Protein AF-0000000080705374 (afdb_homodimer)

Sequence (1020 aa):
MARGGGGGRLLKDSKIAIGVSDDVLDKVGERMQKMELKAGDVLVKEGQPMPGLFCIETGMLERVKSHSGTAAGEEFLLDTKEAGSVTGLLHVLKSGKADPAFATIKARGESTVWCLSRDDLETELRGRPDFAMGLLGKLAEQMRGQSKVVAHLKSKAGATGSGGERFEGVRVMCYDSSGWVRKNFQAKVDKHNEAASPSERILVDFTSDTLSSSSASAAVGYDVVCLFVNDVADGKVLQTLGMLGVGMVALRCAGFDRVDVDAAQALGLTVARVPAYSPYAVAEHAVALLMALNRQTSRASARTHDANFSLDGLCGFDVHGKTVAVIGCGRIGQCLSNILLGFGVKLLCVDAFGEVPDLVKRGATFVALEEVWPEADVVFLQVPLLPSTRHMINDDVLPKLKKGMTLINTSRGGLVDTETLIKGLRSGVIRQAGLDVYENEAPYFFKDCSDTPVQDPLLSELLSFNNVLLTGHQAFFTQEAIDGIVNTTFDNISDWRSGSKGKAHKNSIFMARGGGGGRLLKDSKIAIGVSDDVLDKVGERMQKMELKAGDVLVKEGQPMPGLFCIETGMLERVKSHSGTAAGEEFLLDTKEAGSVTGLLHVLKSGKADPAFATIKARGESTVWCLSRDDLETELRGRPDFAMGLLGKLAEQMRGQSKVVAHLKSKAGATGSGGERFEGVRVMCYDSSGWVRKNFQAKVDKHNEAASPSERILVDFTSDTLSSSSASAAVGYDVVCLFVNDVADGKVLQTLGMLGVGMVALRCAGFDRVDVDAAQALGLTVARVPAYSPYAVAEHAVALLMALNRQTSRASARTHDANFSLDGLCGFDVHGKTVAVIGCGRIGQCLSNILLGFGVKLLCVDAFGEVPDLVKRGATFVALEEVWPEADVVFLQVPLLPSTRHMINDDVLPKLKKGMTLINTSRGGLVDTETLIKGLRSGVIRQAGLDVYENEAPYFFKDCSDTPVQDPLLSELLSFNNVLLTGHQAFFTQEAIDGIVNTTFDNISDWRSGSKGKAHKNSIF

Nearest PDB structures (foldseek):
  6abi-assembly1_A  TM=8.676E-01  e=1.391E-38  Fusobacterium nucleatum subsp. nucleatum ATCC 25586
  6abi-assembly1_B-2  TM=9.248E-01  e=2.821E-36  Fusobacterium nucleatum subsp. nucleatum ATCC 25586
  2yq5-assembly1_C  TM=7.910E-01  e=8.181E-32  Lactobacillus delbrueckii subsp. bulgaricus
  3ddn-assembly1_A  TM=8.398E-01  e=3.096E-26  Mycobacterium tuberculosis
  6rih-assembly1_B  TM=8.677E-01  e=5.236E-26  Homo sapiens

InterPro domains:
  IPR000595 Cyclic nucleotide-binding domain [PF00027] (35-123)
  IPR000595 Cyclic nucleotide-binding domain [PS50042] (16-142)
  IPR000595 Cyclic nucleotide-binding domain [SM00100] (16-140)
  IPR000595 Cyclic nucleotide-binding domain [cd00038] (19-136)
  IPR006139 D-isomer specific 2-hydroxyacid dehydrogenase, catalytic domain [PF00389] (202-500)
  IPR006140 D-isomer specific 2-hydroxyacid dehydrogenase, NAD-binding domain [PF02826] (287-475)
  IPR014710 RmlC-like jelly roll fold [G3DSA:2.60.120.10] (8-156)
  IPR018490 Cyclic nucleotide-binding domain superfamily [SSF51206] (10-152)
  IPR036291 NAD(P)-binding domain superfamily [SSF51735] (279-476)
  IPR058205 D-lactate dehydrogenase-like [PTHR43026] (171-501)

Foldseek 3Di:
DQLDQVQLVLCVLLLLFAPFDSVLSSVLSSQKDKDKAFAFDWPAAAFFFDFFKKAWAAAKKWWWDFDDPDPPRDTDTDDMDGHSHMPCVLRLPQPDDRRHDRTTIHTNGTTMMIGDGSVSVVVSVVVPVSRVNRSVVSVVVVVCVVPPQVVVVVVVVPVVPDPDDPQLDFEEEEELDDPVNCVLLVVVLVVQQVPDDSNHHYHYDYDNHAADLVCLQSCAPGQEYEHEDLHAAELNSVVSCLSSNHQEYEYLAQDDPRHHQVSCQVSQHFYFYLNDFDLLLLLVVLVVLVCCLQQVVVVCVVCVVVPRNDCPPRHGDQLAAFEEEEEACDPSSVSNLVVSVVSHYAYEYEDPVDDDVVSVVSHYHYDDPLVCAQRHQEYEYADADDPVQFQCPDPVSLVSHHFQHEYEYLHEQRNHDLVSVLVSCVVRSHVAYEYAYHNPLNVPAPDDCVVPDDPDVSVVSQVPDSRYHYHRSCSQPDPRRSNSSSVVSSVQVSCVSVPQGDPSRPRGPD/DQLDQVQLVLCVLLLLFAPFDSVLSSVLSSQKDKDKAFAFAWQAAAFFFRFFKKAWAAAKKWWWDFDDPDPPRDTDTDDMDGHSHMPCHLRLPPPDDRRGDRTTIHTNGTTMMIGNGSVSVVVSVVVPVSRVNRSVVSVVVVVCVVPVQNVVVVVVVVVVPDDDDPQLDFEEEEELDDPVNCVLLVVVQVVQQVPDDSNHHYHYDYDNHAADLSCLSSCAPGQEYEHEDLHAAELNSVVSCLSSNHQEYEYLAQDDPRHDQVSCQVSQHFYFYLNDFDLLLLLVVLVVLVCCLQQVVVVCVVCVVVPRNDCPPRHGDQLAAFEEEEEACDPSSVSNLVVSVVSHYAYEYEHPVDDDVVSVVSHYHYDDPLVCAQRHQEYEYADADDPVQFQCPDPVSLVSHHFQHEYEYLHEQRNHDLVSVLVSCVVRSHVAYEYAYHNPLNVPAPDDCVVPDDPDVSVVSQVPDSRYHYHRSCSQPDPRRSNSSSVVSSVQVSCVSVPCGDPSRPRGPD

Secondary structure (DSSP, 8-state):
----THHHHHHHHHT-STT--HHHHHHHHTT-EEEEE-TT-EEE-TTSBP-EEEEEEEEEEEEEEE-SSSSS-PEEEEEEEETT-EESHHHHHSSSS--B-SSEEEEEEEEEEEEEEHHHHHHHHHH-HHHHHHHHHHHHHHHHTS-HHHHHHHHHHSTTSS------SEEEEE-S--HHHHHHHHHHHHHHHHHS-GGG-EEEEE-SSPPSTTTGGGGTT-SEEEE-TT--B-HHHHHHHHHTT--EEEESSS--TTB-HHHHHHTT-EEE------HHHHHHHHHHHHHHHHHTHHHHHHHHHTTB---TT--B--STT-EEEEE--SHHHHHHHHHHHHHT-EEEEE-TT---HHHHHTT-EE--HHHHTTT-SEEEE-----TTTTTSBSTTTGGGSPTTEEEEE-S-GGGB-HHHHHHHHHHTSEEEEEES--TT-TTTTTSB-TTS----HHHHHHHH-TTEEE-SS-TT-BHHHHHHHHHHHHHHHHHHHTT--GGGSTTB--/----THHHHHHHHHT-STT--HHHHHHHHTT-EEEEE-TT-EEE-TTSBP-EEEEEEEEEEEEEEE-SSSSS--EEEEEEEETT-EESHHHHHSSSS--B-SSEEEEEEEEEEEEEEHHHHHHHHHH-HHHHHHHHHHHHHHHHTS-HHHHHHHHHHTTTSSS-----SEEEEE-S--HHHHHHHHHHHHHHHHHS-GGG-EEEEE-SSPPSTTTGGGGTT-SEEEE-TT--B-HHHHHHHHHTT--EEEESSS--TTB-HHHHHHTT-EEE------HHHHHHHHHHHHHHHHHTHHHHHHHHHTTB---TT--B--STT-EEEEE--SHHHHHHHHHHHHHT-EEEEE-TT---HHHHHTT-EE--HHHHTTT-SEEEE-----TTTTTSBSTTTGGGSPTTEEEEE-S-GGGB-HHHHHHHHHHTSEEEEEES--TT-TTTTTSB-TTS----HHHHHHHH-TTEEE--S-TT-BHHHHHHHHHHHHHHHHHHHTT--GGGSTTB--

pLDDT: mean 83.81, std 17.71, range [28.17, 98.94]

Organism: Ectocarpus siliculosus (NCBI:txid2880)

Solvent-accessible surface area (backbone atoms only — not comparable to full-atom values): 51713 Å² total; per-residue (Å²): 122,62,51,44,84,60,32,15,56,49,45,60,70,38,46,51,38,38,91,41,55,69,69,58,37,38,60,55,12,43,66,17,33,67,42,82,37,48,59,66,39,68,78,37,47,55,63,36,48,54,65,24,29,33,36,29,69,39,43,27,37,33,29,31,36,79,52,80,83,55,88,74,74,53,65,41,79,71,50,73,44,46,53,46,35,73,46,40,56,72,56,46,65,52,86,84,75,74,40,44,27,84,33,24,30,25,25,57,36,64,20,36,33,32,35,32,37,39,70,54,45,51,51,41,42,71,73,33,59,56,52,42,47,4,35,46,38,25,54,40,54,70,41,45,80,67,49,79,59,58,62,61,52,47,66,58,58,63,61,62,58,83,89,77,83,81,85,56,35,47,35,29,35,28,34,55,36,49,70,60,49,50,54,56,48,49,53,49,37,55,58,50,41,72,76,35,53,66,64,65,22,56,45,77,47,76,35,64,53,49,38,28,79,88,42,42,70,68,42,57,84,19,39,28,38,33,36,48,90,81,28,41,38,36,52,73,30,45,51,53,34,46,73,43,55,32,46,31,41,37,28,58,32,58,75,60,87,46,42,34,62,67,48,35,56,73,71,63,34,22,44,33,42,27,80,67,55,43,44,55,27,39,26,52,37,50,52,31,39,51,33,35,62,42,50,30,45,46,59,39,39,58,31,35,62,48,41,26,16,50,59,74,93,40,67,24,62,50,66,49,66,36,32,34,30,37,38,21,62,49,74,37,27,43,48,32,48,39,28,44,52,25,49,46,37,46,39,36,34,25,43,96,88,51,82,54,67,72,48,43,75,73,60,41,40,74,50,60,72,80,64,43,36,60,60,26,48,31,41,38,44,43,48,75,76,40,87,88,35,43,34,63,45,27,74,84,45,56,82,46,39,24,75,52,14,35,43,35,36,68,49,48,22,50,29,41,32,63,70,40,50,52,52,30,46,74,72,38,39,28,52,34,38,27,28,26,44,46,64,80,33,80,89,46,50,64,31,71,38,58,89,48,84,79,83,48,66,67,59,54,54,52,56,66,40,87,51,42,45,50,43,46,58,50,42,54,46,15,52,62,21,49,50,38,34,48,49,45,41,51,48,49,52,50,41,39,73,73,62,39,47,42,67,69,20,92,44,28,79,105,122,63,50,44,86,59,34,15,56,50,45,60,70,36,45,51,38,37,91,41,56,68,68,57,38,38,58,54,12,42,64,17,33,66,43,82,37,47,59,66,39,69,78,37,47,54,63,35,48,53,65,23,29,33,38,28,68,40,41,26,38,31,29,32,35,78,54,81,84,56,87,74,78,55,64,41,78,71,53,72,44,47,53,46,34,73,46,42,54,70,54,46,65,51,85,83,73,74,39,44,27,83,33,25,31,24,24,57,36,64,18,36,33,32,34,32,36,38,69,54,46,51,50,43,43,71,71,33,59,55,53,41,46,3,34,48,38,22,54,41,52,69,36,39,81,62,45,80,48,53,58,62,51,47,62,55,60,63,61,60,55,81,90,76,82,81,85,55,36,46,34,31,35,29,32,54,35,49,71,60,49,50,56,56,48,48,54,49,36,56,59,50,42,71,75,36,53,64,62,65,20,56,45,78,48,76,35,67,53,48,40,27,79,87,42,42,69,62,41,58,83,19,40,27,38,33,37,47,90,81,26,40,39,36,54,71,30,44,49,51,35,46,73,43,55,31,47,32,39,38,28,57,33,59,74,61,87,46,42,34,61,68,47,35,56,76,71,65,33,22,42,32,42,28,82,67,58,42,44,56,25,39,25,52,38,51,51,31,39,51,34,34,63,42,49,29,45,46,60,39,40,54,33,36,63,48,42,27,15,48,59,74,91,39,66,22,62,50,64,50,66,36,33,34,30,37,38,20,63,51,72,36,28,44,46,32,48,38,28,45,53,24,50,46,36,46,38,37,33,26,41,95,88,51,82,56,67,73,49,43,75,74,62,40,40,73,51,59,71,79,64,46,36,60,59,26,46,31,41,38,45,42,46,75,77,40,88,87,35,45,35,62,44,27,74,82,44,57,79,46,38,24,75,52,15,33,42,34,35,69,49,47,22,52,30,41,32,62,70,38,50,53,52,30,46,73,72,38,39,30,52,33,38,26,29,26,45,45,63,79,34,80,91,47,50,63,32,72,38,59,87,48,84,79,84,49,65,66,59,54,54,53,56,68,39,88,51,42,46,49,43,47,57,50,42,56,44,16,52,62,21,49,49,37,33,49,50,45,41,50,49,50,52,51,40,39,74,73,62,38,48,40,68,70,20,93,45,29,80,103

Structure (mmCIF, N/CA/C/O backbone):
data_AF-0000000080705374-model_v1
#
loop_
_entity.id
_entity.type
_entity.pdbx_description
1 polymer '2-hydroxyacid dehydrogenase'
#
loop_
_atom_site.group_PDB
_atom_site.id
_atom_site.type_symbol
_atom_site.label_atom_id
_atom_site.label_alt_id
_atom_site.label_comp_id
_atom_site.label_asym_id
_atom_site.label_entity_id
_atom_site.label_seq_id
_atom_site.pdbx_PDB_ins_code
_atom_site.Cartn_x
_atom_site.Cartn_y
_atom_site.Cartn_z
_atom_site.occupancy
_atom_site.B_iso_or_equiv
_atom_site.auth_seq_id
_atom_site.auth_comp_id
_atom_site.auth_asym_id
_atom_site.auth_atom_id
_atom_site.pdbx_PDB_model_num
ATOM 1 N N . MET A 1 1 ? 4.637 -77.562 -8.523 1 28.36 1 MET A N 1
ATOM 2 C CA . MET A 1 1 ? 4.031 -76.5 -7.707 1 28.36 1 MET A CA 1
ATOM 3 C C . MET A 1 1 ? 2.514 -76.5 -7.84 1 28.36 1 MET A C 1
ATOM 5 O O . MET A 1 1 ? 1.983 -76.5 -8.953 1 28.36 1 MET A O 1
ATOM 9 N N . ALA A 1 2 ? 1.819 -77.125 -6.855 1 33.56 2 ALA A N 1
ATOM 10 C CA . ALA A 1 2 ? 0.437 -77.562 -6.887 1 33.56 2 ALA A CA 1
ATOM 11 C C . ALA A 1 2 ? -0.511 -76.438 -7.316 1 33.56 2 ALA A C 1
ATOM 13 O O . ALA A 1 2 ? -0.487 -75.375 -6.75 1 33.56 2 ALA A O 1
ATOM 14 N N . ARG A 1 3 ? -0.947 -76.438 -8.484 1 45.03 3 ARG A N 1
ATOM 15 C CA . ARG A 1 3 ? -2.006 -75.625 -9.109 1 45.03 3 ARG A CA 1
ATOM 16 C C . ARG A 1 3 ? -3.326 -75.812 -8.367 1 45.03 3 ARG A C 1
ATOM 18 O O . ARG A 1 3 ? -4.059 -76.75 -8.594 1 45.03 3 ARG A O 1
ATOM 25 N N . GLY A 1 4 ? -3.434 -75.938 -6.902 1 45.06 4 GLY A N 1
ATOM 26 C CA . GLY A 1 4 ? -4.523 -76.438 -6.098 1 45.06 4 GLY A CA 1
ATOM 27 C C . GLY A 1 4 ? -5.758 -75.562 -6.117 1 45.06 4 GLY A C 1
ATOM 28 O O . GLY A 1 4 ? -5.711 -74.438 -6.582 1 45.06 4 GLY A O 1
ATOM 29 N N . GLY A 1 5 ? -7.066 -76.312 -5.832 1 59.28 5 GLY A N 1
ATOM 30 C CA . GLY A 1 5 ? -8.469 -75.938 -5.664 1 59.28 5 GLY A CA 1
ATOM 31 C C . GLY A 1 5 ? -8.688 -74.75 -4.812 1 59.28 5 GLY A C 1
ATOM 32 O O . GLY A 1 5 ? -9.812 -74.188 -4.723 1 59.28 5 GLY A O 1
ATOM 33 N N . GLY A 1 6 ? -7.75 -74.25 -4.086 1 69.88 6 GLY A N 1
ATOM 34 C CA . GLY A 1 6 ? -7.887 -73.188 -3.127 1 69.88 6 GLY A CA 1
ATOM 35 C C . GLY A 1 6 ? -7.852 -71.812 -3.77 1 69.88 6 GLY A C 1
ATOM 36 O O . GLY A 1 6 ? -8.43 -70.875 -3.244 1 69.88 6 GLY A O 1
ATOM 37 N N . GLY A 1 7 ? -7.324 -71.625 -4.988 1 74.88 7 GLY A N 1
ATOM 38 C CA . GLY A 1 7 ? -7.223 -70.375 -5.645 1 74.88 7 GLY A CA 1
ATOM 39 C C . GLY A 1 7 ? -8.57 -69.75 -6.008 1 74.88 7 GLY A C 1
ATOM 40 O O . GLY A 1 7 ? -8.789 -68.562 -5.84 1 74.88 7 GLY A O 1
ATOM 41 N N . GLY A 1 8 ? -9.398 -70.562 -6.473 1 79.12 8 GLY A N 1
ATOM 42 C CA . GLY A 1 8 ? -10.727 -70.125 -6.809 1 79.12 8 GLY A CA 1
ATOM 43 C C . GLY A 1 8 ? -11.492 -69.562 -5.613 1 79.12 8 GLY A C 1
ATOM 44 O O . GLY A 1 8 ? -12.164 -68.562 -5.707 1 79.12 8 GLY A O 1
ATOM 45 N N . ARG A 1 9 ? -11.461 -70.312 -4.484 1 78.69 9 ARG A N 1
ATOM 46 C CA . ARG A 1 9 ? -12.102 -69.812 -3.266 1 78.69 9 ARG A CA 1
ATOM 47 C C . ARG A 1 9 ? -11.516 -68.5 -2.82 1 78.69 9 ARG A C 1
ATOM 49 O O . ARG A 1 9 ? -12.25 -67.562 -2.41 1 78.69 9 ARG A O 1
ATOM 56 N N . LEU A 1 10 ? -10.195 -68.312 -2.922 1 78.31 10 LEU A N 1
ATOM 57 C CA . LEU A 1 10 ? -9.547 -67.062 -2.518 1 78.31 10 LEU A CA 1
ATOM 58 C C . LEU A 1 10 ? -9.961 -65.938 -3.424 1 78.31 10 LEU A C 1
ATOM 60 O O . LEU A 1 10 ? -10.188 -64.812 -2.951 1 78.31 10 LEU A O 1
ATOM 64 N N . LEU A 1 11 ? -10.062 -66.188 -4.672 1 78.75 11 LEU A N 1
ATOM 65 C CA . LEU A 1 11 ? -10.492 -65.125 -5.594 1 78.75 11 LEU A CA 1
ATOM 66 C C . LEU A 1 11 ? -11.938 -64.75 -5.32 1 78.75 11 LEU A C 1
ATOM 68 O O . LEU A 1 11 ? -12.281 -63.562 -5.398 1 78.75 11 LEU A O 1
ATOM 72 N N . LYS A 1 12 ? -12.703 -65.688 -4.922 1 76.94 12 LYS A N 1
ATOM 73 C CA . LYS A 1 12 ? -14.086 -65.438 -4.566 1 76.94 12 LYS A CA 1
ATOM 74 C C . LYS A 1 12 ? -14.172 -64.625 -3.273 1 76.94 12 LYS A C 1
ATOM 76 O O . LYS A 1 12 ? -14.914 -63.656 -3.197 1 76.94 12 LYS A O 1
ATOM 81 N N . ASP A 1 13 ? -13.359 -64.875 -2.291 1 75.06 13 ASP A N 1
ATOM 82 C CA . ASP A 1 13 ? -13.383 -64.25 -0.988 1 75.06 13 ASP A CA 1
ATOM 83 C C . ASP A 1 13 ? -12.766 -62.844 -1.059 1 75.06 13 ASP A C 1
ATOM 85 O O . ASP A 1 13 ? -13.164 -61.969 -0.325 1 75.06 13 ASP A O 1
ATOM 89 N N . SER A 1 14 ? -11.742 -62.688 -1.906 1 68.12 14 SER A N 1
ATOM 90 C CA . SER A 1 14 ? -11.062 -61.406 -2.004 1 68.12 14 SER A CA 1
ATOM 91 C C . SER A 1 14 ? -11.938 -60.375 -2.721 1 68.12 14 SER A C 1
ATOM 93 O O . SER A 1 14 ? -11.68 -59.156 -2.629 1 68.12 14 SER A O 1
ATOM 95 N N . LYS A 1 15 ? -12.977 -60.75 -3.232 1 66.5 15 LYS A N 1
ATOM 96 C CA . LYS A 1 15 ? -13.836 -59.906 -4.039 1 66.5 15 LYS A CA 1
ATOM 97 C C . LYS A 1 15 ? -13.023 -59.094 -5.055 1 66.5 15 LYS A C 1
ATOM 99 O O . LYS A 1 15 ? -13.32 -57.938 -5.312 1 66.5 15 LYS A O 1
ATOM 104 N N . ILE A 1 16 ? -11.984 -59.75 -5.574 1 64.88 16 ILE A N 1
ATOM 105 C CA . ILE A 1 16 ? -11.102 -59.031 -6.488 1 64.88 16 ILE A CA 1
ATOM 106 C C . ILE A 1 16 ? -11.812 -58.781 -7.816 1 64.88 16 ILE A C 1
ATOM 108 O O . ILE A 1 16 ? -11.484 -57.844 -8.547 1 64.88 16 ILE A O 1
ATOM 112 N N . ALA A 1 17 ? -12.75 -59.656 -8.133 1 63.97 17 ALA A N 1
ATOM 113 C CA . ALA A 1 17 ? -13.523 -59.5 -9.367 1 63.97 17 ALA A CA 1
ATOM 114 C C . ALA A 1 17 ? -15.023 -59.562 -9.078 1 63.97 17 ALA A C 1
ATOM 116 O O . ALA A 1 17 ? -15.523 -60.562 -8.555 1 63.97 17 ALA A O 1
ATOM 117 N N . ILE A 1 18 ? -15.617 -58.344 -9.258 1 61.16 18 ILE A N 1
ATOM 118 C CA . ILE A 1 18 ? -17.031 -58.219 -8.953 1 61.16 18 ILE A CA 1
ATOM 119 C C . ILE A 1 18 ? -17.875 -58.719 -10.125 1 61.16 18 ILE A C 1
ATOM 121 O O . ILE A 1 18 ? -17.578 -58.406 -11.281 1 61.16 18 ILE A O 1
ATOM 125 N N . GLY A 1 19 ? -18.828 -59.531 -9.758 1 64.25 19 GLY A N 1
ATOM 126 C CA . GLY A 1 19 ? -19.812 -59.906 -10.75 1 64.25 19 GLY A CA 1
ATOM 127 C C . GLY A 1 19 ? -19.344 -61.062 -11.617 1 64.25 19 GLY A C 1
ATOM 128 O O . GLY A 1 19 ? -19.875 -61.281 -12.719 1 64.25 19 GLY A O 1
ATOM 129 N N . VAL A 1 20 ? -18.344 -61.781 -11.234 1 71.31 20 VAL A N 1
ATOM 130 C CA . VAL A 1 20 ? -17.812 -62.875 -12.023 1 71.31 20 VAL A CA 1
ATOM 131 C C . VAL A 1 20 ? -18.328 -64.188 -11.477 1 71.31 20 VAL A C 1
ATOM 133 O O . VAL A 1 20 ? -18.453 -64.375 -10.258 1 71.31 20 VAL A O 1
ATOM 136 N N . SER A 1 21 ? -18.828 -65.062 -12.375 1 78.19 21 SER A N 1
ATOM 137 C CA . SER A 1 21 ? -19.406 -66.312 -11.953 1 78.19 21 SER A CA 1
ATOM 138 C C . SER A 1 21 ? -18.375 -67.188 -11.219 1 78.19 21 SER A C 1
ATOM 140 O O . SER A 1 21 ? -17.172 -67.062 -11.469 1 78.19 21 SER A O 1
ATOM 142 N N . ASP A 1 22 ? -18.828 -67.938 -10.273 1 79.19 22 ASP A N 1
ATOM 143 C CA . ASP A 1 22 ? -17.969 -68.812 -9.469 1 79.19 22 ASP A CA 1
ATOM 144 C C . ASP A 1 22 ? -17.172 -69.75 -10.359 1 79.19 22 ASP A C 1
ATOM 146 O O . ASP A 1 22 ? -16.016 -70.062 -10.062 1 79.19 22 ASP A O 1
ATOM 150 N N . ASP A 1 23 ? -17.781 -70.188 -11.469 1 80.44 23 ASP A N 1
ATOM 151 C CA . ASP A 1 23 ? -17.109 -71.125 -12.375 1 80.44 23 ASP A CA 1
ATOM 152 C C . ASP A 1 23 ? -15.875 -70.5 -13 1 80.44 23 ASP A C 1
ATOM 154 O O . ASP A 1 23 ? -14.836 -71.125 -13.133 1 80.44 23 ASP A O 1
ATOM 158 N N . VAL A 1 24 ? -15.945 -69.188 -13.359 1 77.81 24 VAL A N 1
ATOM 159 C CA . VAL A 1 24 ? -14.836 -68.5 -13.969 1 77.81 24 VAL A CA 1
ATOM 160 C C . VAL A 1 24 ? -13.719 -68.312 -12.938 1 77.81 24 VAL A C 1
ATOM 162 O O . VAL A 1 24 ? -12.539 -68.5 -13.242 1 77.81 24 VAL A O 1
ATOM 165 N N . LEU A 1 25 ? -14.117 -68 -11.797 1 80.81 25 LEU A N 1
ATOM 166 C CA . LEU A 1 25 ? -13.133 -67.75 -10.75 1 80.81 25 LEU A CA 1
ATOM 167 C C . LEU A 1 25 ? -12.43 -69.062 -10.367 1 80.81 25 LEU A C 1
ATOM 169 O O . LEU A 1 25 ? -11.242 -69.062 -10.039 1 80.81 25 LEU A O 1
ATOM 173 N N . ASP A 1 26 ? -13.164 -70.125 -10.43 1 82.31 26 ASP A N 1
ATOM 174 C CA . ASP A 1 26 ? -12.562 -71.375 -10.164 1 82.31 26 ASP A CA 1
ATOM 175 C C . ASP A 1 26 ? -11.531 -71.75 -11.227 1 82.31 26 ASP A C 1
ATOM 177 O O . ASP A 1 26 ? -10.453 -72.25 -10.914 1 82.31 26 ASP A O 1
ATOM 181 N N . LYS A 1 27 ? -11.844 -71.5 -12.547 1 81.62 27 LYS A N 1
ATOM 182 C CA . LYS A 1 27 ? -10.922 -71.75 -13.648 1 81.62 27 LYS A CA 1
ATOM 183 C C . LYS A 1 27 ? -9.656 -70.938 -13.539 1 81.62 27 LYS A C 1
ATOM 185 O O . LYS A 1 27 ? -8.547 -71.438 -13.773 1 81.62 27 LYS A O 1
ATOM 190 N N . VAL A 1 28 ? -9.812 -69.688 -13.156 1 80.94 28 VAL A N 1
ATOM 191 C CA . VAL A 1 28 ? -8.664 -68.812 -12.984 1 80.94 28 VAL A CA 1
ATOM 192 C C . VAL A 1 28 ? -7.836 -69.25 -11.789 1 80.94 28 VAL A C 1
ATOM 194 O O . VAL A 1 28 ? -6.605 -69.25 -11.844 1 80.94 28 VAL A O 1
ATOM 197 N N . GLY A 1 29 ? -8.523 -69.562 -10.836 1 84.44 29 GLY A N 1
ATOM 198 C CA . GLY A 1 29 ? -7.871 -70 -9.625 1 84.44 29 GLY A CA 1
ATOM 199 C C . GLY A 1 29 ? -7.031 -71.25 -9.836 1 84.44 29 GLY A C 1
ATOM 200 O O . GLY A 1 29 ? -6.07 -71.5 -9.102 1 84.44 29 GLY A O 1
ATOM 201 N N . GLU A 1 30 ? -7.391 -72.062 -10.828 1 83.62 30 GLU A N 1
ATOM 202 C CA . GLU A 1 30 ? -6.637 -73.312 -11.148 1 83.62 30 GLU A CA 1
ATOM 203 C C . GLU A 1 30 ? -5.234 -72.938 -11.648 1 83.62 30 GLU A C 1
ATOM 205 O O . GLU A 1 30 ? -4.32 -73.75 -11.57 1 83.62 30 GLU A O 1
ATOM 210 N N . ARG A 1 31 ? -4.98 -71.688 -12.148 1 82.38 31 ARG A N 1
ATOM 211 C CA . ARG A 1 31 ? -3.684 -71.312 -12.68 1 82.38 31 ARG A CA 1
ATOM 212 C C . ARG A 1 31 ? -2.812 -70.688 -11.586 1 82.38 31 ARG A C 1
ATOM 214 O O . ARG A 1 31 ? -1.641 -70.375 -11.82 1 82.38 31 ARG A O 1
ATOM 221 N N . MET A 1 32 ? -3.389 -70.562 -10.43 1 84.94 32 MET A N 1
ATOM 222 C CA . MET A 1 32 ? -2.635 -69.938 -9.352 1 84.94 32 MET A CA 1
ATOM 223 C C . MET A 1 32 ? -1.733 -70.938 -8.648 1 84.94 32 MET A C 1
ATOM 225 O O . MET A 1 32 ? -2.078 -72.125 -8.539 1 84.94 32 MET A O 1
ATOM 229 N N . GLN A 1 33 ? -0.521 -70.5 -8.266 1 85.44 33 GLN A N 1
ATOM 230 C CA . GLN A 1 33 ? 0.459 -71.312 -7.559 1 85.44 33 GLN A CA 1
ATOM 231 C C . GLN A 1 33 ? 0.535 -70.938 -6.082 1 85.44 33 GLN A C 1
ATOM 233 O O . GLN A 1 33 ? 0.635 -69.75 -5.746 1 85.44 33 GLN A O 1
ATOM 238 N N . LYS A 1 34 ? 0.336 -71.938 -5.301 1 85.62 34 LYS A N 1
ATOM 239 C CA . LYS A 1 34 ? 0.419 -71.688 -3.857 1 85.62 34 LYS A CA 1
ATOM 240 C C . LYS A 1 34 ? 1.871 -71.625 -3.4 1 85.62 34 LYS A C 1
ATOM 242 O O . LYS A 1 34 ? 2.715 -72.375 -3.805 1 85.62 34 LYS A O 1
ATOM 247 N N . MET A 1 35 ? 2.236 -70.438 -2.672 1 84.94 35 MET A N 1
ATOM 248 C CA . MET A 1 35 ? 3.557 -70.188 -2.094 1 84.94 35 MET A CA 1
ATOM 249 C C . MET A 1 35 ? 3.479 -70.125 -0.574 1 84.94 35 MET A C 1
ATOM 251 O O . MET A 1 35 ? 2.637 -69.375 -0.035 1 84.94 35 MET A O 1
ATOM 255 N N . GLU A 1 36 ? 4.129 -70.938 0.094 1 86.81 36 GLU A N 1
ATOM 256 C CA . GLU A 1 36 ? 4.258 -70.812 1.544 1 86.81 36 GLU A CA 1
ATOM 257 C C . GLU A 1 36 ? 5.5 -70 1.933 1 86.81 36 GLU A C 1
ATOM 259 O O . GLU A 1 36 ? 6.605 -70.312 1.489 1 86.81 36 GLU A O 1
ATOM 264 N N . LEU A 1 37 ? 5.223 -68.875 2.615 1 84.88 37 LEU A N 1
ATOM 265 C CA . LEU A 1 37 ? 6.301 -68 3 1 84.88 37 LEU A CA 1
ATOM 266 C C . LEU A 1 37 ? 6.551 -68.062 4.504 1 84.88 37 LEU A C 1
ATOM 268 O O . LEU A 1 37 ? 5.609 -68.188 5.289 1 84.88 37 LEU A O 1
ATOM 272 N N . LYS A 1 38 ? 7.754 -68.125 4.891 1 84.81 38 LYS A N 1
ATOM 273 C CA . LYS A 1 38 ? 8.148 -67.938 6.289 1 84.81 38 LYS A CA 1
ATOM 274 C C . LYS A 1 38 ? 8.391 -66.5 6.621 1 84.81 38 LYS A C 1
ATOM 276 O O . LYS A 1 38 ? 8.5 -65.625 5.723 1 84.81 38 LYS A O 1
ATOM 281 N N . ALA A 1 39 ? 8.359 -66.25 7.945 1 84 39 ALA A N 1
ATOM 282 C CA . ALA A 1 39 ? 8.625 -64.875 8.391 1 84 39 ALA A CA 1
ATOM 283 C C . ALA A 1 39 ? 9.938 -64.375 7.801 1 84 39 ALA A C 1
ATOM 285 O O . ALA A 1 39 ? 10.977 -65 7.895 1 84 39 ALA A O 1
ATOM 286 N N . GLY A 1 40 ? 9.805 -63.188 7.105 1 83 40 GLY A N 1
ATOM 287 C CA . GLY A 1 40 ? 10.984 -62.531 6.551 1 83 40 GLY A CA 1
ATOM 288 C C . GLY A 1 40 ? 11.234 -62.906 5.098 1 83 40 GLY A C 1
ATOM 289 O O . GLY A 1 40 ? 12.078 -62.281 4.441 1 83 40 GLY A O 1
ATOM 290 N N . ASP A 1 41 ? 10.594 -63.906 4.566 1 85.38 41 ASP A N 1
ATOM 291 C CA . ASP A 1 41 ? 10.773 -64.25 3.164 1 85.38 41 ASP A CA 1
ATOM 292 C C . ASP A 1 41 ? 10.375 -63.125 2.238 1 85.38 41 ASP A C 1
ATOM 294 O O . ASP A 1 41 ? 9.328 -62.5 2.432 1 85.38 41 ASP A O 1
ATOM 298 N N . VAL A 1 42 ? 11.219 -62.875 1.239 1 85.19 42 VAL A N 1
ATOM 299 C CA . VAL A 1 42 ? 10.969 -61.844 0.265 1 85.19 42 VAL A CA 1
ATOM 300 C C . VAL A 1 42 ? 10.227 -62.406 -0.941 1 85.19 42 VAL A C 1
ATOM 302 O O . VAL A 1 42 ? 10.68 -63.375 -1.553 1 85.19 42 VAL A O 1
ATOM 305 N N . LEU A 1 43 ? 9.102 -61.906 -1.127 1 79.75 43 LEU A N 1
ATOM 306 C CA . LEU A 1 43 ? 8.328 -62.312 -2.297 1 79.75 43 LEU A CA 1
ATOM 307 C C . LEU A 1 43 ? 8.836 -61.625 -3.551 1 79.75 43 LEU A C 1
ATOM 309 O O . LEU A 1 43 ? 9 -62.25 -4.598 1 79.75 43 LEU A O 1
ATOM 313 N N . VAL A 1 44 ? 8.953 -60.406 -3.375 1 80.75 44 VAL A N 1
ATOM 314 C CA . VAL A 1 44 ? 9.484 -59.562 -4.449 1 80.75 44 VAL A CA 1
ATOM 315 C C . VAL A 1 44 ? 10.398 -58.5 -3.863 1 80.75 44 VAL A C 1
ATOM 317 O O . VAL A 1 44 ? 10.047 -57.844 -2.873 1 80.75 44 VAL A O 1
ATOM 320 N N . LYS A 1 45 ? 11.469 -58.438 -4.348 1 79.38 45 LYS A N 1
ATOM 321 C CA . LYS A 1 45 ? 12.391 -57.375 -3.945 1 79.38 45 LYS A CA 1
ATOM 322 C C . LYS A 1 45 ? 12.133 -56.094 -4.73 1 79.38 45 LYS A C 1
ATOM 324 O O . LYS A 1 45 ? 11.828 -56.125 -5.926 1 79.38 45 LYS A O 1
ATOM 329 N N . GLU A 1 46 ? 12.438 -55.094 -3.986 1 73.44 46 GLU A N 1
ATOM 330 C CA . GLU A 1 46 ? 12.32 -53.781 -4.621 1 73.44 46 GLU A CA 1
ATOM 331 C C . GLU A 1 46 ? 13.141 -53.719 -5.906 1 73.44 46 GLU A C 1
ATOM 333 O O . GLU A 1 46 ? 14.305 -54.094 -5.93 1 73.44 46 GLU A O 1
ATOM 338 N N . GLY A 1 47 ? 12.484 -53.344 -6.93 1 73.69 47 GLY A N 1
ATOM 339 C CA . GLY A 1 47 ? 13.164 -53.188 -8.203 1 73.69 47 GLY A CA 1
ATOM 340 C C . GLY A 1 47 ? 13.008 -54.375 -9.109 1 73.69 47 GLY A C 1
ATOM 341 O O . GLY A 1 47 ? 13.281 -54.312 -10.312 1 73.69 47 GLY A O 1
ATOM 342 N N . GLN A 1 48 ? 12.594 -55.469 -8.578 1 76.88 48 GLN A N 1
ATOM 343 C CA . GLN A 1 48 ? 12.406 -56.656 -9.406 1 76.88 48 GLN A CA 1
ATOM 344 C C . GLN A 1 48 ? 11.016 -56.688 -10.023 1 76.88 48 GLN A C 1
ATOM 346 O O . GLN A 1 48 ? 10.062 -56.156 -9.445 1 76.88 48 GLN A O 1
ATOM 351 N N . PRO A 1 49 ? 10.992 -57.219 -11.164 1 74.06 49 PRO A N 1
ATOM 352 C CA . PRO A 1 49 ? 9.672 -57.281 -11.781 1 74.06 49 PRO A CA 1
ATOM 353 C C . PRO A 1 49 ? 8.68 -58.094 -10.953 1 74.06 49 PRO A C 1
ATOM 355 O O . PRO A 1 49 ? 9.047 -59.156 -10.422 1 74.06 49 PRO A O 1
ATOM 358 N N . MET A 1 50 ? 7.551 -57.594 -10.867 1 74.19 50 MET A N 1
ATOM 359 C CA . MET A 1 50 ? 6.508 -58.344 -10.164 1 74.19 50 MET A CA 1
ATOM 360 C C . MET A 1 50 ? 6.121 -59.594 -10.93 1 74.19 50 MET A C 1
ATOM 362 O O . MET A 1 50 ? 5.742 -59.531 -12.094 1 74.19 50 MET A O 1
ATOM 366 N N . PRO A 1 51 ? 6.293 -60.656 -10.25 1 76.44 51 PRO A N 1
ATOM 367 C CA . PRO A 1 51 ? 6.074 -61.906 -10.984 1 76.44 51 PRO A CA 1
ATOM 368 C C . PRO A 1 51 ? 4.594 -62.156 -11.266 1 76.44 51 PRO A C 1
ATOM 370 O O . PRO A 1 51 ? 4.266 -62.906 -12.188 1 76.44 51 PRO A O 1
ATOM 373 N N . GLY A 1 52 ? 3.68 -61.531 -10.516 1 76.19 52 GLY A N 1
ATOM 374 C CA . GLY A 1 52 ? 2.256 -61.75 -10.695 1 76.19 52 GLY A CA 1
ATOM 375 C C . GLY A 1 52 ? 1.402 -61.125 -9.617 1 76.19 52 GLY A C 1
ATOM 376 O O . GLY A 1 52 ? 1.888 -60.312 -8.828 1 76.19 52 GLY A O 1
ATOM 377 N N . LEU A 1 53 ? 0.178 -61.531 -9.68 1 78.5 53 LEU A N 1
ATOM 378 C CA . LEU A 1 53 ? -0.816 -61.156 -8.68 1 78.5 53 LEU A CA 1
ATOM 379 C C . LEU A 1 53 ? -0.756 -62.094 -7.484 1 78.5 53 LEU A C 1
ATOM 381 O O . LEU A 1 53 ? -0.645 -63.312 -7.656 1 78.5 53 LEU A O 1
ATOM 385 N N . PHE A 1 54 ? -0.7 -61.438 -6.316 1 81.5 54 PHE A N 1
ATOM 386 C CA . PHE A 1 54 ? -0.638 -62.281 -5.117 1 81.5 54 PHE A CA 1
ATOM 387 C C . PHE A 1 54 ? -1.918 -62.125 -4.301 1 81.5 54 PHE A C 1
ATOM 389 O O . PHE A 1 54 ? -2.387 -61.031 -4.051 1 81.5 54 PHE A O 1
ATOM 396 N N . CYS A 1 55 ? -2.508 -63.125 -3.994 1 81.56 55 CYS A N 1
ATOM 397 C CA . CYS A 1 55 ? -3.635 -63.188 -3.07 1 81.56 55 CYS A CA 1
ATOM 398 C C . CYS A 1 55 ? -3.221 -63.844 -1.75 1 81.56 55 CYS A C 1
ATOM 400 O O . CYS A 1 55 ? -2.713 -64.938 -1.732 1 81.56 55 CYS A O 1
ATOM 402 N N . ILE A 1 56 ? -3.465 -63.031 -0.658 1 83.25 56 ILE A N 1
ATOM 403 C CA . ILE A 1 56 ? -3.035 -63.531 0.654 1 83.25 56 ILE A CA 1
ATOM 404 C C . ILE A 1 56 ? -4.121 -64.375 1.267 1 83.25 56 ILE A C 1
ATOM 406 O O . ILE A 1 56 ? -5.238 -63.938 1.514 1 83.25 56 ILE A O 1
ATOM 410 N N . GLU A 1 57 ? -3.785 -65.562 1.395 1 84.38 57 GLU A N 1
ATOM 411 C CA . GLU A 1 57 ? -4.734 -66.5 2.016 1 84.38 57 GLU A CA 1
ATOM 412 C C . GLU A 1 57 ? -4.664 -66.438 3.539 1 84.38 57 GLU A C 1
ATOM 414 O O . GLU A 1 57 ? -5.691 -66.312 4.207 1 84.38 57 GLU A O 1
ATOM 419 N N . THR A 1 58 ? -3.475 -66.562 4.082 1 85.31 58 THR A N 1
ATOM 420 C CA . THR A 1 58 ? -3.242 -66.438 5.516 1 85.31 58 THR A CA 1
ATOM 421 C C . THR A 1 58 ? -1.97 -65.688 5.789 1 85.31 58 THR A C 1
ATOM 423 O O . THR A 1 58 ? -1.073 -65.625 4.945 1 85.31 58 THR A O 1
ATOM 426 N N . GLY A 1 59 ? -1.96 -64.875 6.859 1 82.38 59 GLY A N 1
ATOM 427 C CA . GLY A 1 59 ? -0.806 -64.062 7.273 1 82.38 59 GLY A CA 1
ATOM 428 C C . GLY A 1 59 ? -0.87 -62.656 6.816 1 82.38 59 GLY A C 1
ATOM 429 O O . GLY A 1 59 ? -1.95 -62.125 6.523 1 82.38 59 GLY A O 1
ATOM 430 N N . MET A 1 60 ? 0.334 -62 6.895 1 84.44 60 MET A N 1
ATOM 431 C CA . MET A 1 60 ? 0.473 -60.594 6.566 1 84.44 60 MET A CA 1
ATOM 432 C C . MET A 1 60 ? 1.734 -60.344 5.742 1 84.44 60 MET A C 1
ATOM 434 O O . MET A 1 60 ? 2.779 -60.938 6.012 1 84.44 60 MET A O 1
ATOM 438 N N . LEU A 1 61 ? 1.52 -59.656 4.715 1 80.94 61 LEU A N 1
ATOM 439 C CA . LEU A 1 61 ? 2.67 -59.156 3.961 1 80.94 61 LEU A CA 1
ATOM 440 C C . LEU A 1 61 ? 2.982 -57.719 4.32 1 80.94 61 LEU A C 1
ATOM 442 O O . LEU A 1 61 ? 2.074 -56.938 4.602 1 80.94 61 LEU A O 1
ATOM 446 N N . GLU A 1 62 ? 4.207 -57.438 4.41 1 80.06 62 GLU A N 1
ATOM 447 C CA . GLU A 1 62 ? 4.645 -56.031 4.594 1 80.06 62 GLU A CA 1
ATOM 448 C C . GLU A 1 62 ? 5.395 -55.531 3.367 1 80.06 62 GLU A C 1
ATOM 450 O O . GLU A 1 62 ? 6.141 -56.281 2.734 1 80.06 62 GLU A O 1
ATOM 455 N N . ARG A 1 63 ? 5.145 -54.375 3.025 1 73.62 63 ARG A N 1
ATOM 456 C CA . ARG A 1 63 ? 5.883 -53.656 1.992 1 73.62 63 ARG A CA 1
ATOM 457 C C . ARG A 1 63 ? 6.859 -52.656 2.609 1 73.62 63 ARG A C 1
ATOM 459 O O . ARG A 1 63 ? 6.453 -51.75 3.352 1 73.62 63 ARG A O 1
ATOM 466 N N . VAL A 1 64 ? 8.086 -52.875 2.33 1 72.94 64 VAL A N 1
ATOM 467 C CA . VAL A 1 64 ? 9.125 -52.031 2.924 1 72.94 64 VAL A CA 1
ATOM 468 C C . VAL A 1 64 ? 9.992 -51.438 1.823 1 72.94 64 VAL A C 1
ATOM 470 O O . VAL A 1 64 ? 10.227 -52.062 0.79 1 72.94 64 VAL A O 1
ATOM 473 N N . LYS A 1 65 ? 10.312 -50.094 2.002 1 66 65 LYS A N 1
ATOM 474 C CA . LYS A 1 65 ? 11.227 -49.406 1.077 1 66 65 LYS A CA 1
ATOM 475 C C . LYS A 1 65 ? 12.547 -49.094 1.755 1 66 65 LYS A C 1
ATOM 477 O O . LYS A 1 65 ? 12.57 -48.688 2.922 1 66 65 LYS A O 1
ATOM 482 N N . SER A 1 66 ? 13.617 -49.219 1.006 1 64.31 66 SER A N 1
ATOM 483 C CA . SER A 1 66 ? 14.953 -48.938 1.527 1 64.31 66 SER A CA 1
ATOM 484 C C . SER A 1 66 ? 15.281 -47.438 1.459 1 64.31 66 SER A C 1
ATOM 486 O O . SER A 1 66 ? 14.898 -46.75 0.508 1 64.31 66 SER A O 1
ATOM 488 N N . HIS A 1 67 ? 15.578 -46.625 2.566 1 50.41 67 HIS A N 1
ATOM 489 C CA . HIS A 1 67 ? 16.047 -45.25 2.547 1 50.41 67 HIS A CA 1
ATOM 490 C C . HIS A 1 67 ? 17.453 -45.125 1.975 1 50.41 67 HIS A C 1
ATOM 492 O O . HIS A 1 67 ? 18.359 -45.844 2.412 1 50.41 67 HIS A O 1
ATOM 498 N N . SER A 1 68 ? 17.656 -44.469 0.926 1 44.72 68 SER A N 1
ATOM 499 C CA . SER A 1 68 ? 19.016 -44.375 0.399 1 44.72 68 SER A CA 1
ATOM 500 C C . SER A 1 68 ? 19.938 -43.656 1.383 1 44.72 68 SER A C 1
ATOM 502 O O . SER A 1 68 ? 21.156 -43.906 1.384 1 44.72 68 SER A O 1
ATOM 504 N N . GLY A 1 69 ? 19.766 -42.281 1.756 1 39.31 69 GLY A N 1
ATOM 505 C CA . GLY A 1 69 ? 20.766 -41.438 2.383 1 39.31 69 GLY A CA 1
ATOM 506 C C . GLY A 1 69 ? 21.234 -41.969 3.73 1 39.31 69 GLY A C 1
ATOM 507 O O . GLY A 1 69 ? 22.109 -41.375 4.363 1 39.31 69 GLY A O 1
ATOM 508 N N . THR A 1 70 ? 20.453 -42.312 4.582 1 38.81 70 THR A N 1
ATOM 509 C CA . THR A 1 70 ? 21.078 -42.562 5.879 1 38.81 70 THR A CA 1
ATOM 510 C C . THR A 1 70 ? 21.891 -43.844 5.844 1 38.81 70 THR A C 1
ATOM 512 O O . THR A 1 70 ? 21.609 -44.75 5.051 1 38.81 70 THR A O 1
ATOM 515 N N . ALA A 1 71 ? 23.141 -43.75 6.41 1 39.19 71 ALA A N 1
ATOM 516 C CA . ALA A 1 71 ? 24.031 -44.906 6.625 1 39.19 71 ALA A CA 1
ATOM 517 C C . ALA A 1 71 ? 23.25 -46.156 6.98 1 39.19 71 ALA A C 1
ATOM 519 O O . ALA A 1 71 ? 23.688 -47.281 6.684 1 39.19 71 ALA A O 1
ATOM 520 N N . ALA A 1 72 ? 22.5 -46.156 8.164 1 43.16 72 ALA A N 1
ATOM 521 C CA . ALA A 1 72 ? 21.938 -47.406 8.703 1 43.16 72 ALA A CA 1
ATOM 522 C C . ALA A 1 72 ? 20.703 -47.844 7.918 1 43.16 72 ALA A C 1
ATOM 524 O O . ALA A 1 72 ? 19.828 -47 7.629 1 43.16 72 ALA A O 1
ATOM 525 N N . GLY A 1 73 ? 20.672 -48.688 6.934 1 46.5 73 GLY A N 1
ATOM 526 C CA . GLY A 1 73 ? 19.797 -49.531 6.156 1 46.5 73 GLY A CA 1
ATOM 527 C C . GLY A 1 73 ? 18.359 -49.5 6.637 1 46.5 73 GLY A C 1
ATOM 528 O O . GLY A 1 73 ? 17.656 -50.531 6.609 1 46.5 73 GLY A O 1
ATOM 529 N N . GLU A 1 74 ? 17.875 -48.656 7.293 1 52.62 74 GLU A N 1
ATOM 530 C CA . GLU A 1 74 ? 16.562 -48.719 7.93 1 52.62 74 GLU A CA 1
ATOM 531 C C . GLU A 1 74 ? 15.445 -48.812 6.895 1 52.62 74 GLU A C 1
ATOM 533 O O . GLU A 1 74 ? 15.477 -48.094 5.875 1 52.62 74 GLU A O 1
ATOM 538 N N . GLU A 1 75 ? 14.703 -49.844 6.832 1 55.69 75 GLU A N 1
ATOM 539 C CA . GLU A 1 75 ? 13.523 -50.125 6.02 1 55.69 75 GLU A CA 1
ATOM 540 C C . GLU A 1 75 ? 12.289 -49.406 6.562 1 55.69 75 GLU A C 1
ATOM 542 O O . GLU A 1 75 ? 12.094 -49.312 7.773 1 55.69 75 GLU A O 1
ATOM 547 N N . PHE A 1 76 ? 11.719 -48.719 5.676 1 59.88 76 PHE A N 1
ATOM 548 C CA . PHE A 1 76 ? 10.469 -48.031 6 1 59.88 76 PHE A CA 1
ATOM 549 C C . PHE A 1 76 ? 9.266 -48.875 5.613 1 59.88 76 PHE A C 1
ATOM 551 O O . PHE A 1 76 ? 9.18 -49.344 4.477 1 59.88 76 PHE A O 1
ATOM 558 N N . LEU A 1 77 ? 8.508 -49.094 6.578 1 63.53 77 LEU A N 1
ATOM 559 C CA . LEU A 1 77 ? 7.262 -49.844 6.352 1 63.53 77 LEU A CA 1
ATOM 560 C C . LEU A 1 77 ? 6.254 -48.969 5.598 1 63.53 77 LEU A C 1
ATOM 562 O O . LEU A 1 77 ? 5.898 -47.875 6.055 1 63.53 77 LEU A O 1
ATOM 566 N N . LEU A 1 78 ? 5.965 -49.438 4.422 1 59.91 78 LEU A N 1
ATOM 567 C CA . LEU A 1 78 ? 4.965 -48.719 3.627 1 59.91 78 LEU A CA 1
ATOM 568 C C . LEU A 1 78 ? 3.555 -49.094 4.062 1 59.91 78 LEU A C 1
ATOM 570 O O . LEU A 1 78 ? 2.734 -48.25 4.355 1 59.91 78 LEU A O 1
ATOM 574 N N . ASP A 1 79 ? 3.205 -50.281 3.996 1 63.25 79 ASP A N 1
ATOM 575 C CA . ASP A 1 79 ? 1.917 -50.812 4.422 1 63.25 79 ASP A CA 1
ATOM 576 C C . ASP A 1 79 ? 1.991 -52.312 4.633 1 63.25 79 ASP A C 1
ATOM 578 O O . ASP A 1 79 ? 3.033 -52.938 4.391 1 63.25 79 ASP A O 1
ATOM 582 N N . THR A 1 80 ? 0.916 -52.75 5.34 1 74.62 80 THR A N 1
ATOM 583 C CA . THR A 1 80 ? 0.75 -54.188 5.543 1 74.62 80 THR A CA 1
ATOM 584 C C . THR A 1 80 ? -0.514 -54.688 4.848 1 74.62 80 THR A C 1
ATOM 586 O O . THR A 1 80 ? -1.52 -53.969 4.789 1 74.62 80 THR A O 1
ATOM 589 N N . LYS A 1 81 ? -0.383 -55.781 4.191 1 73.62 81 LYS A N 1
ATOM 590 C CA . LYS A 1 81 ? -1.534 -56.406 3.568 1 73.62 81 LYS A CA 1
ATOM 591 C C . LYS A 1 81 ? -1.909 -57.688 4.301 1 73.62 81 LYS A C 1
ATOM 593 O O . LYS A 1 81 ? -1.043 -58.531 4.598 1 73.62 81 LYS A O 1
ATOM 598 N N . GLU A 1 82 ? -3.197 -57.719 4.621 1 77.56 82 GLU A N 1
ATOM 599 C CA . GLU A 1 82 ? -3.678 -58.812 5.43 1 77.56 82 GLU A CA 1
ATOM 600 C C . GLU A 1 82 ? -4.375 -59.875 4.566 1 77.56 82 GLU A C 1
ATOM 602 O O . GLU A 1 82 ? -4.543 -59.688 3.361 1 77.56 82 GLU A O 1
ATOM 607 N N . ALA A 1 83 ? -4.734 -60.938 5.301 1 78.69 83 ALA A N 1
ATOM 608 C CA . ALA A 1 83 ? -5.461 -62.031 4.645 1 78.69 83 ALA A CA 1
ATOM 609 C C . ALA A 1 83 ? -6.703 -61.5 3.928 1 78.69 83 ALA A C 1
ATOM 611 O O . ALA A 1 83 ? -7.41 -60.656 4.453 1 78.69 83 ALA A O 1
ATOM 612 N N . GLY A 1 84 ? -6.926 -61.906 2.68 1 73 84 GLY A N 1
ATOM 613 C CA . GLY A 1 84 ? -8.047 -61.469 1.871 1 73 84 GLY A CA 1
ATOM 614 C C . GLY A 1 84 ? -7.695 -60.344 0.914 1 73 84 GLY A C 1
ATOM 615 O O . GLY A 1 84 ? -8.461 -60.031 0.006 1 73 84 GLY A O 1
ATOM 616 N N . SER A 1 85 ? -6.523 -59.938 1.132 1 74.31 85 SER A N 1
ATOM 617 C CA . SER A 1 85 ? -6.121 -58.844 0.277 1 74.31 85 SER A CA 1
ATOM 618 C C . SER A 1 85 ? -5.383 -59.344 -0.964 1 74.31 85 SER A C 1
ATOM 620 O O . SER A 1 85 ? -4.832 -60.438 -0.965 1 74.31 85 SER A O 1
ATOM 622 N N . VAL A 1 86 ? -5.527 -58.594 -1.956 1 70.94 86 VAL A N 1
ATOM 623 C CA . VAL A 1 86 ? -4.805 -58.844 -3.197 1 70.94 86 VAL A CA 1
ATOM 624 C C . VAL A 1 86 ? -3.771 -57.75 -3.436 1 70.94 86 VAL A C 1
ATOM 626 O O . VAL A 1 86 ? -4.027 -56.562 -3.158 1 70.94 86 VAL A O 1
ATOM 629 N N . THR A 1 87 ? -2.508 -58.25 -3.777 1 70.5 87 THR A N 1
ATOM 630 C CA . THR A 1 87 ? -1.483 -57.25 -4.105 1 70.5 87 THR A CA 1
ATOM 631 C C . THR A 1 87 ? -0.806 -57.594 -5.43 1 70.5 87 THR A C 1
ATOM 633 O O . THR A 1 87 ? -0.787 -58.75 -5.836 1 70.5 87 THR A O 1
ATOM 636 N N . GLY A 1 88 ? -0.448 -56.594 -6.176 1 66.25 88 GLY A N 1
ATOM 637 C CA . GLY A 1 88 ? 0.32 -56.781 -7.398 1 66.25 88 GLY A CA 1
ATOM 638 C C . GLY A 1 88 ? -0.503 -56.562 -8.656 1 66.25 88 GLY A C 1
ATOM 639 O O . GLY A 1 88 ? 0.04 -56.562 -9.766 1 66.25 88 GLY A O 1
ATOM 640 N N . LEU A 1 89 ? -1.816 -56.438 -8.422 1 62.81 89 LEU A N 1
ATOM 641 C CA . LEU A 1 89 ? -2.695 -56.375 -9.578 1 62.81 89 LEU A CA 1
ATOM 642 C C . LEU A 1 89 ? -2.277 -55.281 -10.531 1 62.81 89 LEU A C 1
ATOM 644 O O . LEU A 1 89 ? -2.146 -55.5 -11.742 1 62.81 89 LEU A O 1
ATOM 648 N N . LEU A 1 90 ? -2.018 -54.188 -9.93 1 58.12 90 LEU A N 1
ATOM 649 C CA . LEU A 1 90 ? -1.724 -53.031 -10.766 1 58.12 90 LEU A CA 1
ATOM 650 C C . LEU A 1 90 ? -0.392 -53.188 -11.492 1 58.12 90 LEU A C 1
ATOM 652 O O . LEU A 1 90 ? -0.234 -52.75 -12.625 1 58.12 90 LEU A O 1
ATOM 656 N N . HIS A 1 91 ? 0.487 -53.938 -10.93 1 61.53 91 HIS A N 1
ATOM 657 C CA . HIS A 1 91 ? 1.784 -54.188 -11.547 1 61.53 91 HIS A CA 1
ATOM 658 C C . HIS A 1 91 ? 1.653 -55.156 -12.719 1 61.53 91 HIS A C 1
ATOM 660 O O . HIS A 1 91 ? 2.365 -55.031 -13.719 1 61.53 91 HIS A O 1
ATOM 666 N N . VAL A 1 92 ? 0.724 -56 -12.539 1 61.81 92 VAL A N 1
ATOM 667 C CA . VAL A 1 92 ? 0.626 -57.062 -13.539 1 61.81 92 VAL A CA 1
ATOM 668 C C . VAL A 1 92 ? -0.196 -56.562 -14.734 1 61.81 92 VAL A C 1
ATOM 670 O O . VAL A 1 92 ? 0.014 -57 -15.859 1 61.81 92 VAL A O 1
ATOM 673 N N . LEU A 1 93 ? -1.15 -55.594 -14.484 1 54.81 93 LEU A N 1
ATOM 674 C CA . LEU A 1 93 ? -2.002 -55.094 -15.562 1 54.81 93 LEU A CA 1
ATOM 675 C C . LEU A 1 93 ? -1.26 -54.094 -16.422 1 54.81 93 LEU A C 1
ATOM 677 O O . LEU A 1 93 ? -1.64 -53.844 -17.562 1 54.81 93 LEU A O 1
ATOM 681 N N . LYS A 1 94 ? -0.3 -53.312 -16 1 47 94 LYS A N 1
ATOM 682 C CA . LYS A 1 94 ? 0.49 -52.375 -16.797 1 47 94 LYS A CA 1
ATOM 683 C C . LYS A 1 94 ? 1.128 -53.094 -18 1 47 94 LYS A C 1
ATOM 685 O O . LYS A 1 94 ? 1.724 -54.156 -17.859 1 47 94 LYS A O 1
ATOM 690 N N . SER A 1 95 ? 0.609 -52.719 -19.094 1 44.25 95 SER A N 1
ATOM 691 C CA . SER A 1 95 ? 1.09 -53.219 -20.391 1 44.25 95 SER A CA 1
ATOM 692 C C . SER A 1 95 ? 2.578 -52.938 -20.562 1 44.25 95 SER A C 1
ATOM 694 O O . SER A 1 95 ? 3.061 -51.844 -20.203 1 44.25 95 SER A O 1
ATOM 696 N N . GLY A 1 96 ? 3.549 -54 -21.156 1 42.62 96 GLY A N 1
ATOM 697 C CA . GLY A 1 96 ? 4.926 -54.156 -21.594 1 42.62 96 GLY A CA 1
ATOM 698 C C . GLY A 1 96 ? 5.777 -54.906 -20.562 1 42.62 96 GLY A C 1
ATOM 699 O O . GLY A 1 96 ? 5.297 -55.812 -19.875 1 42.62 96 GLY A O 1
ATOM 700 N N . LYS A 1 97 ? 7.086 -54.094 -20.156 1 48.66 97 LYS A N 1
ATOM 701 C CA . LYS A 1 97 ? 8.25 -54.688 -19.5 1 48.66 97 LYS A CA 1
ATOM 702 C C . LYS A 1 97 ? 7.957 -55 -18.031 1 48.66 97 LYS A C 1
ATOM 704 O O . LYS A 1 97 ? 6.992 -54.469 -17.469 1 48.66 97 LYS A O 1
ATOM 709 N N . ALA A 1 98 ? 8.727 -55.812 -17.453 1 54.22 98 ALA A N 1
ATOM 710 C CA . ALA A 1 98 ? 8.883 -56.219 -16.047 1 54.22 98 ALA A CA 1
ATOM 711 C C . ALA A 1 98 ? 8.75 -55 -15.133 1 54.22 98 ALA A C 1
ATOM 713 O O . ALA A 1 98 ? 9.586 -54.094 -15.172 1 54.22 98 ALA A O 1
ATOM 714 N N . ASP A 1 99 ? 7.566 -54.688 -14.711 1 56.47 99 ASP A N 1
ATOM 715 C CA . ASP A 1 99 ? 7.371 -53.625 -13.758 1 56.47 99 ASP A CA 1
ATOM 716 C C . ASP A 1 99 ? 8.008 -53.938 -12.406 1 56.47 99 ASP A C 1
ATOM 718 O O . ASP A 1 99 ? 7.641 -54.938 -11.766 1 56.47 99 ASP A O 1
ATOM 722 N N . PRO A 1 100 ? 9.008 -53.25 -12.172 1 66.12 100 PRO A N 1
ATOM 723 C CA . PRO A 1 100 ? 9.719 -53.625 -10.938 1 66.12 100 PRO A CA 1
ATOM 724 C C . PRO A 1 100 ? 8.906 -53.312 -9.68 1 66.12 100 PRO A C 1
ATOM 726 O O . PRO A 1 100 ? 8.148 -52.344 -9.656 1 66.12 100 PRO A O 1
ATOM 729 N N . ALA A 1 101 ? 8.938 -54.031 -8.828 1 67.5 101 ALA A N 1
ATOM 730 C CA . ALA A 1 101 ? 8.281 -53.844 -7.535 1 67.5 101 ALA A CA 1
ATOM 731 C C . ALA A 1 101 ? 8.773 -52.562 -6.852 1 67.5 101 ALA A C 1
ATOM 733 O O . ALA A 1 101 ? 9.984 -52.312 -6.801 1 67.5 101 ALA A O 1
ATOM 734 N N . PHE A 1 102 ? 7.902 -51.812 -6.348 1 62.22 102 PHE A N 1
ATOM 735 C CA . PHE A 1 102 ? 8.195 -50.562 -5.676 1 62.22 102 PHE A CA 1
ATOM 736 C C . PHE A 1 102 ? 8.82 -50.812 -4.309 1 62.22 102 PHE A C 1
ATOM 738 O O . PHE A 1 102 ? 9.617 -50 -3.828 1 62.22 102 PHE A O 1
ATOM 745 N N . ALA A 1 103 ? 8.359 -51.781 -3.758 1 68.25 103 ALA A N 1
ATOM 746 C CA . ALA A 1 103 ? 8.805 -52.156 -2.416 1 68.25 103 ALA A CA 1
ATOM 747 C C . ALA A 1 103 ? 9.078 -53.656 -2.322 1 68.25 103 ALA A C 1
ATOM 749 O O . ALA A 1 103 ? 8.578 -54.438 -3.131 1 68.25 103 ALA A O 1
ATOM 750 N N . THR A 1 104 ? 9.906 -53.781 -1.406 1 78.38 104 THR A N 1
ATOM 751 C CA . THR A 1 104 ? 10.117 -55.188 -1.097 1 78.38 104 THR A CA 1
ATOM 752 C C . THR A 1 104 ? 8.914 -55.781 -0.346 1 78.38 104 THR A C 1
ATOM 754 O O . THR A 1 104 ? 8.438 -55.156 0.618 1 78.38 104 THR A O 1
ATOM 757 N N . ILE A 1 105 ? 8.375 -56.719 -0.929 1 81.44 105 ILE A N 1
ATOM 758 C CA . ILE A 1 105 ? 7.273 -57.406 -0.263 1 81.44 105 ILE A CA 1
ATOM 759 C C . ILE A 1 105 ? 7.805 -58.625 0.486 1 81.44 105 ILE A C 1
ATOM 761 O O . ILE A 1 105 ? 8.406 -59.531 -0.117 1 81.44 105 ILE A O 1
ATOM 765 N N . LYS A 1 106 ? 7.625 -58.531 1.753 1 86.5 106 LYS A N 1
ATOM 766 C CA . LYS A 1 106 ? 8.109 -59.656 2.553 1 86.5 106 LYS A CA 1
ATOM 767 C C . LYS A 1 106 ? 7.035 -60.125 3.525 1 86.5 106 LYS A C 1
ATOM 769 O O . LYS A 1 106 ? 6.105 -59.406 3.852 1 86.5 106 LYS A O 1
ATOM 774 N N . ALA A 1 107 ? 7.086 -61.281 4.008 1 85.88 107 ALA A N 1
ATOM 775 C CA . ALA A 1 107 ? 6.113 -61.875 4.922 1 85.88 107 ALA A CA 1
ATOM 776 C C . ALA A 1 107 ? 6.395 -61.469 6.363 1 85.88 107 ALA A C 1
ATOM 778 O O . ALA A 1 107 ? 7.527 -61.562 6.84 1 85.88 107 ALA A O 1
ATOM 779 N N . ARG A 1 108 ? 5.184 -60.812 6.859 1 83.12 108 ARG A N 1
ATOM 780 C CA . ARG A 1 108 ? 5.203 -60.562 8.297 1 83.12 108 ARG A CA 1
ATOM 781 C C . ARG A 1 108 ? 4.703 -61.781 9.07 1 83.12 108 ARG A C 1
ATOM 783 O O . ARG A 1 108 ? 3.496 -62.031 9.141 1 83.12 108 ARG A O 1
ATOM 790 N N . GLY A 1 109 ? 5.613 -62.875 9.234 1 83.75 109 GLY A N 1
ATOM 791 C CA . GLY A 1 109 ? 5.258 -64.188 9.836 1 83.75 109 GLY A CA 1
ATOM 792 C C . GLY A 1 109 ? 4.934 -65.25 8.805 1 83.75 109 GLY A C 1
ATOM 793 O O . GLY A 1 109 ? 5.133 -65 7.609 1 83.75 109 GLY A O 1
ATOM 794 N N . GLU A 1 110 ? 4.465 -66.375 9.234 1 85.19 110 GLU A N 1
ATOM 795 C CA . GLU A 1 110 ? 4.078 -67.438 8.305 1 85.19 110 GLU A CA 1
ATOM 796 C C . GLU A 1 110 ? 2.855 -67 7.484 1 85.19 110 GLU A C 1
ATOM 798 O O . GLU A 1 110 ? 1.84 -66.562 8.039 1 85.19 110 GLU A O 1
ATOM 803 N N . SER A 1 111 ? 3.131 -66.938 6.16 1 87.06 111 SER A N 1
ATOM 804 C CA . SER A 1 111 ? 2.057 -66.5 5.266 1 87.06 111 SER A CA 1
ATOM 805 C C . SER A 1 111 ? 1.898 -67.438 4.098 1 87.06 111 SER A C 1
ATOM 807 O O . SER A 1 111 ? 2.875 -68.062 3.648 1 87.06 111 SER A O 1
ATOM 809 N N . THR A 1 112 ? 0.659 -67.75 3.785 1 88.19 112 THR A N 1
ATOM 810 C CA . THR A 1 112 ? 0.343 -68.438 2.559 1 88.19 112 THR A CA 1
ATOM 811 C C . THR A 1 112 ? -0.209 -67.5 1.497 1 88.19 112 THR A C 1
ATOM 813 O O . THR A 1 112 ? -1.189 -66.812 1.738 1 88.19 112 THR A O 1
ATOM 816 N N . VAL A 1 113 ? 0.565 -67.5 0.327 1 87.69 113 VAL A N 1
ATOM 817 C CA . VAL A 1 113 ? 0.159 -66.562 -0.751 1 87.69 113 VAL A CA 1
ATOM 818 C C . VAL A 1 113 ? -0.037 -67.375 -2.039 1 87.69 113 VAL A C 1
ATOM 820 O O . VAL A 1 113 ? 0.632 -68.375 -2.258 1 87.69 113 VAL A O 1
ATOM 823 N N . TRP A 1 114 ? -1.051 -67 -2.77 1 83.38 114 TRP A N 1
ATOM 824 C CA . TRP A 1 114 ? -1.289 -67.562 -4.094 1 83.38 114 TRP A CA 1
ATOM 825 C C . TRP A 1 114 ? -0.888 -66.562 -5.188 1 83.38 114 TRP A C 1
ATOM 827 O O . TRP A 1 114 ? -1.22 -65.375 -5.109 1 83.38 114 TRP A O 1
ATOM 837 N N . CYS A 1 115 ? -0.061 -67.062 -6.098 1 83.69 115 CYS A N 1
ATOM 838 C CA . CYS A 1 115 ? 0.431 -66.188 -7.16 1 83.69 115 CYS A CA 1
ATOM 839 C C . CYS A 1 115 ? -0.182 -66.562 -8.5 1 83.69 115 CYS A C 1
ATOM 841 O O . CYS A 1 115 ? -0.182 -67.75 -8.883 1 83.69 115 CYS A O 1
ATOM 843 N N . LEU A 1 116 ? -0.851 -65.688 -9.117 1 81 116 LEU A N 1
ATOM 844 C CA . LEU A 1 116 ? -1.177 -65.75 -10.539 1 81 116 LEU A CA 1
ATOM 845 C C . LEU A 1 116 ? -0.131 -65 -11.375 1 81 116 LEU A C 1
ATOM 847 O O . LEU A 1 116 ? -0.017 -63.781 -11.305 1 81 116 LEU A O 1
ATOM 851 N N . SER A 1 117 ? 0.714 -65.875 -12.062 1 78.88 117 SER A N 1
ATOM 852 C CA . SER A 1 117 ? 1.784 -65.25 -12.836 1 78.88 117 SER A CA 1
ATOM 853 C C . SER A 1 117 ? 1.229 -64.25 -13.844 1 78.88 117 SER A C 1
ATOM 855 O O . SER A 1 117 ? 0.07 -64.312 -14.25 1 78.88 117 SER A O 1
ATOM 857 N N . ARG A 1 118 ? 2.119 -63.312 -14.266 1 74.69 118 ARG A N 1
ATOM 858 C CA . ARG A 1 118 ? 1.759 -62.312 -15.258 1 74.69 118 ARG A CA 1
ATOM 859 C C . ARG A 1 118 ? 1.264 -62.969 -16.547 1 74.69 118 ARG A C 1
ATOM 861 O O . ARG A 1 118 ? 0.255 -62.531 -17.109 1 74.69 118 ARG A O 1
ATOM 868 N N . ASP A 1 119 ? 2.004 -63.938 -16.875 1 76.56 119 ASP A N 1
ATOM 869 C CA . ASP A 1 119 ? 1.653 -64.625 -18.125 1 76.56 119 ASP A CA 1
ATOM 870 C C . ASP A 1 119 ? 0.295 -65.312 -18 1 76.56 119 ASP A C 1
ATOM 872 O O . ASP A 1 119 ? -0.518 -65.25 -18.938 1 76.56 119 ASP A O 1
ATOM 876 N N . ASP A 1 120 ? 0.01 -65.812 -16.812 1 80.06 120 ASP A N 1
ATOM 877 C CA . ASP A 1 120 ? -1.264 -66.5 -16.625 1 80.06 120 ASP A CA 1
ATOM 878 C C . ASP A 1 120 ? -2.414 -65.5 -16.5 1 80.06 120 ASP A C 1
ATOM 880 O O . ASP A 1 120 ? -3.506 -65.75 -17.016 1 80.06 120 ASP A O 1
ATOM 884 N N . LEU A 1 121 ? -2.121 -64.375 -15.906 1 75.38 121 LEU A N 1
ATOM 885 C CA . LEU A 1 121 ? -3.141 -63.344 -15.797 1 75.38 121 LEU A CA 1
ATOM 886 C C . LEU A 1 121 ? -3.504 -62.781 -17.172 1 75.38 121 LEU A C 1
ATOM 888 O O . LEU A 1 121 ? -4.684 -62.625 -17.5 1 75.38 121 LEU A O 1
ATOM 892 N N . GLU A 1 122 ? -2.543 -62.562 -17.906 1 70 122 GLU A N 1
ATOM 893 C CA . GLU A 1 122 ? -2.783 -62.062 -19.25 1 70 122 GLU A CA 1
ATOM 894 C C . GLU A 1 122 ? -3.582 -63.062 -20.094 1 70 122 GLU A C 1
ATOM 896 O O . GLU A 1 122 ? -4.496 -62.688 -20.828 1 70 122 GLU A O 1
ATOM 901 N N . THR A 1 123 ? -3.193 -64.25 -19.922 1 76.25 123 THR A N 1
ATOM 902 C CA . THR A 1 123 ? -3.879 -65.312 -20.641 1 76.25 123 THR A CA 1
ATOM 903 C C . THR A 1 123 ? -5.344 -65.438 -20.219 1 76.25 123 THR A C 1
ATOM 905 O O . THR A 1 123 ? -6.23 -65.562 -21.062 1 76.25 123 THR A O 1
ATOM 908 N N . GLU A 1 124 ? -5.52 -65.188 -18.906 1 75.44 124 GLU A N 1
ATOM 909 C CA . GLU A 1 124 ? -6.887 -65.312 -18.406 1 75.44 124 GLU A CA 1
ATOM 910 C C . GLU A 1 124 ? -7.707 -64.062 -18.75 1 75.44 124 GLU A C 1
ATOM 912 O O . GLU A 1 124 ? -8.891 -64.188 -19.078 1 75.44 124 GLU A O 1
ATOM 917 N N . LEU A 1 125 ? -7.074 -62.938 -18.766 1 67.5 125 LEU A N 1
ATOM 918 C CA . LEU A 1 125 ? -7.75 -61.688 -19.109 1 67.5 125 LEU A CA 1
ATOM 919 C C . LEU A 1 125 ? -8.141 -61.688 -20.594 1 67.5 125 LEU A C 1
ATOM 921 O O . LEU A 1 125 ? -9.219 -61.188 -20.938 1 67.5 125 LEU A O 1
ATOM 925 N N . ARG A 1 126 ? -7.332 -62.25 -21.312 1 65.94 126 ARG A N 1
ATOM 926 C CA . ARG A 1 126 ? -7.609 -62.344 -22.75 1 65.94 126 ARG A CA 1
ATOM 927 C C . ARG A 1 126 ? -8.625 -63.438 -23.047 1 65.94 126 ARG A C 1
ATOM 929 O O . ARG A 1 126 ? -9.469 -63.281 -23.938 1 65.94 126 ARG A O 1
ATOM 936 N N . GLY A 1 127 ? -8.586 -64.5 -22.297 1 71.75 127 GLY A N 1
ATOM 937 C CA . GLY A 1 127 ? -9.398 -65.688 -22.609 1 71.75 127 GLY A CA 1
ATOM 938 C C . GLY A 1 127 ? -10.766 -65.688 -21.953 1 71.75 127 GLY A C 1
ATOM 939 O O . GLY A 1 127 ? -11.695 -66.312 -22.391 1 71.75 127 GLY A O 1
ATOM 940 N N . ARG A 1 128 ? -10.797 -64.875 -20.75 1 68.5 128 ARG A N 1
ATOM 941 C CA . ARG A 1 128 ? -12.055 -64.875 -20.016 1 68.5 128 ARG A CA 1
ATOM 942 C C . ARG A 1 128 ? -12.523 -63.438 -19.781 1 68.5 128 ARG A C 1
ATOM 944 O O . ARG A 1 128 ? -12.219 -62.844 -18.734 1 68.5 128 ARG A O 1
ATOM 951 N N . PRO A 1 129 ? -13.266 -62.906 -20.672 1 63.75 129 PRO A N 1
ATOM 952 C CA . PRO A 1 129 ? -13.711 -61.531 -20.578 1 63.75 129 PRO A CA 1
ATOM 953 C C . PRO A 1 129 ? -14.531 -61.25 -19.312 1 63.75 129 PRO A C 1
ATOM 955 O O . PRO A 1 129 ? -14.469 -60.156 -18.75 1 63.75 129 PRO A O 1
ATOM 958 N N . ASP A 1 130 ? -15.227 -62.188 -18.828 1 64.81 130 ASP A N 1
ATOM 959 C CA . ASP A 1 130 ? -16 -61.969 -17.609 1 64.81 130 ASP A CA 1
ATOM 960 C C . ASP A 1 130 ? -15.094 -61.75 -16.406 1 64.81 130 ASP A C 1
ATOM 962 O O . ASP A 1 130 ? -15.406 -60.938 -15.531 1 64.81 130 ASP A O 1
ATOM 966 N N . PHE A 1 131 ? -14 -62.344 -16.297 1 67.94 131 PHE A N 1
ATOM 967 C CA . PHE A 1 131 ? -13.023 -62.125 -15.242 1 67.94 131 PHE A CA 1
ATOM 968 C C . PHE A 1 131 ? -12.383 -60.75 -15.367 1 67.94 131 PHE A C 1
ATOM 970 O O . PHE A 1 131 ? -12.242 -60.031 -14.375 1 67.94 131 PHE A O 1
ATOM 977 N N . ALA A 1 132 ? -12.102 -60.469 -16.578 1 62.31 132 ALA A N 1
ATOM 978 C CA . ALA A 1 132 ? -11.539 -59.156 -16.812 1 62.31 132 ALA A CA 1
ATOM 979 C C . ALA A 1 132 ? -12.523 -58.062 -16.406 1 62.31 132 ALA A C 1
ATOM 981 O O . ALA A 1 132 ? -12.148 -57.094 -15.742 1 62.31 132 ALA A O 1
ATOM 982 N N . MET A 1 133 ? -13.719 -58.281 -16.672 1 58.22 133 MET A N 1
ATOM 983 C CA . MET A 1 133 ? -14.758 -57.312 -16.297 1 58.22 133 MET A CA 1
ATOM 984 C C . MET A 1 133 ? -14.977 -57.312 -14.789 1 58.22 133 MET A C 1
ATOM 986 O O . MET A 1 133 ? -15.195 -56.281 -14.188 1 58.22 133 MET A O 1
ATOM 990 N N . GLY A 1 134 ? -14.992 -58.375 -14.18 1 61.09 134 GLY A N 1
ATOM 991 C CA . GLY A 1 134 ? -15.133 -58.438 -12.734 1 61.09 134 GLY A CA 1
ATOM 992 C C . GLY A 1 134 ? -13.984 -57.75 -11.992 1 61.09 134 GLY A C 1
ATOM 993 O O . GLY A 1 134 ? -14.211 -57.062 -10.992 1 61.09 134 GLY A O 1
ATOM 994 N N . LEU A 1 135 ? -12.789 -58.031 -12.492 1 59.75 135 LEU A N 1
ATOM 995 C CA . LEU A 1 135 ? -11.633 -57.344 -11.914 1 59.75 135 LEU A CA 1
ATOM 996 C C . LEU A 1 135 ? -11.75 -55.844 -12.094 1 59.75 135 LEU A C 1
ATOM 998 O O . LEU A 1 135 ? -11.461 -55.062 -11.172 1 59.75 135 LEU A O 1
ATOM 1002 N N . LEU A 1 136 ? -12.328 -55.5 -13.172 1 52.44 136 LEU A N 1
ATOM 1003 C CA . LEU A 1 136 ? -12.609 -54.094 -13.438 1 52.44 136 LEU A CA 1
ATOM 1004 C C . LEU A 1 136 ? -13.719 -53.562 -12.523 1 52.44 136 LEU A C 1
ATOM 1006 O O . LEU A 1 136 ? -13.648 -52.438 -12.023 1 52.44 136 LEU A O 1
ATOM 1010 N N . GLY A 1 137 ? -14.672 -54.312 -12.289 1 50.97 137 GLY A N 1
ATOM 1011 C CA . GLY A 1 137 ? -15.711 -53.969 -11.336 1 50.97 137 GLY A CA 1
ATOM 1012 C C . GLY A 1 137 ? -15.188 -53.75 -9.93 1 50.97 137 GLY A C 1
ATOM 1013 O O . GLY A 1 137 ? -15.57 -52.781 -9.258 1 50.97 137 GLY A O 1
ATOM 1014 N N . LYS A 1 138 ? -14.422 -54.625 -9.469 1 51.81 138 LYS A N 1
ATOM 1015 C CA . LYS A 1 138 ? -13.852 -54.469 -8.141 1 51.81 138 LYS A CA 1
ATOM 1016 C C . LYS A 1 138 ? -12.938 -53.25 -8.086 1 51.81 138 LYS A C 1
ATOM 1018 O O . LYS A 1 138 ? -12.961 -52.5 -7.109 1 51.81 138 LYS A O 1
ATOM 1023 N N . LEU A 1 139 ? -12.234 -53.156 -9.141 1 46.06 139 LEU A N 1
ATOM 1024 C CA . LEU A 1 139 ? -11.398 -51.969 -9.203 1 46.06 139 LEU A CA 1
ATOM 1025 C C . LEU A 1 139 ? -12.242 -50.719 -9.258 1 46.06 139 LEU A C 1
ATOM 1027 O O . LEU A 1 139 ? -11.938 -49.719 -8.594 1 46.06 139 LEU A O 1
ATOM 1031 N N . ALA A 1 140 ? -13.414 -50.844 -9.906 1 43.03 140 ALA A N 1
ATOM 1032 C CA . ALA A 1 140 ? -14.391 -49.75 -9.961 1 43.03 140 ALA A CA 1
ATOM 1033 C C . ALA A 1 140 ? -15.031 -49.531 -8.602 1 43.03 140 ALA A C 1
ATOM 1035 O O . ALA A 1 140 ? -15.211 -48.375 -8.18 1 43.03 140 ALA A O 1
ATOM 1036 N N . GLU A 1 141 ? -15.531 -50.469 -7.863 1 45.56 141 GLU A N 1
ATOM 1037 C CA . GLU A 1 141 ? -16.094 -50.344 -6.52 1 45.56 141 GLU A CA 1
ATOM 1038 C C . GLU A 1 141 ? -15.086 -49.719 -5.562 1 45.56 141 GLU A C 1
ATOM 1040 O O . GLU A 1 141 ? -15.453 -48.906 -4.715 1 45.56 141 GLU A O 1
ATOM 1045 N N . GLN A 1 142 ? -13.938 -50.219 -5.609 1 41.69 142 GLN A N 1
ATOM 1046 C CA . GLN A 1 142 ? -12.906 -49.594 -4.789 1 41.69 142 GLN A CA 1
ATOM 1047 C C . GLN A 1 142 ? -12.695 -48.125 -5.199 1 41.69 142 GLN A C 1
ATOM 1049 O O . GLN A 1 142 ? -12.5 -47.25 -4.348 1 41.69 142 GLN A O 1
ATOM 1054 N N . MET A 1 143 ? -13.047 -47.844 -6.52 1 35.06 143 MET A N 1
ATOM 1055 C CA . MET A 1 143 ? -13.008 -46.5 -7.059 1 35.06 143 MET A CA 1
ATOM 1056 C C . MET A 1 143 ? -14.281 -45.719 -6.711 1 35.06 143 MET A C 1
ATOM 1058 O O . MET A 1 143 ? -14.227 -44.531 -6.383 1 35.06 143 MET A O 1
ATOM 1062 N N . ARG A 1 144 ? -15.609 -46.188 -6.773 1 33.72 144 ARG A N 1
ATOM 1063 C CA . ARG A 1 144 ? -16.859 -45.531 -6.43 1 33.72 144 ARG A CA 1
ATOM 1064 C C . ARG A 1 144 ? -16.844 -45.031 -4.988 1 33.72 144 ARG A C 1
ATOM 1066 O O . ARG A 1 144 ? -17.531 -44.062 -4.652 1 33.72 144 ARG A O 1
ATOM 1073 N N . GLY A 1 145 ? -16.531 -45.562 -3.945 1 32.03 145 GLY A N 1
ATOM 1074 C CA . GLY A 1 145 ? -16.406 -44.781 -2.729 1 32.03 145 GLY A CA 1
ATOM 1075 C C . GLY A 1 145 ? -15.641 -43.5 -2.932 1 32.03 145 GLY A C 1
ATOM 1076 O O . GLY A 1 145 ? -15.898 -42.5 -2.254 1 32.03 145 GLY A O 1
ATOM 1077 N N . GLN A 1 146 ? -14.578 -43.281 -3.617 1 32.34 146 GLN A N 1
ATOM 1078 C CA . GLN A 1 146 ? -14.234 -41.938 -4.086 1 32.34 146 GLN A CA 1
ATOM 1079 C C . GLN A 1 146 ? -15.016 -41.594 -5.344 1 32.34 146 GLN A C 1
ATOM 1081 O O . GLN A 1 146 ? -14.828 -42.188 -6.395 1 32.34 146 GLN A O 1
ATOM 1086 N N . SER A 1 147 ? -16.516 -41.438 -5.41 1 30.08 147 SER A N 1
ATOM 1087 C CA . SER A 1 147 ? -17.734 -41.469 -6.234 1 30.08 147 SER A CA 1
ATOM 1088 C C . SER A 1 147 ? -17.578 -40.625 -7.496 1 30.08 147 SER A C 1
ATOM 1090 O O . SER A 1 147 ? -18.25 -40.875 -8.492 1 30.08 147 SER A O 1
ATOM 1092 N N . LYS A 1 148 ? -17.125 -39.281 -7.578 1 31.44 148 LYS A N 1
ATOM 1093 C CA . LYS A 1 148 ? -17.344 -38.281 -8.633 1 31.44 148 LYS A CA 1
ATOM 1094 C C . LYS A 1 148 ? -16.781 -38.781 -9.969 1 31.44 148 LYS A C 1
ATOM 1096 O O . LYS A 1 148 ? -17.297 -38.438 -11.031 1 31.44 148 LYS A O 1
ATOM 1101 N N . VAL A 1 149 ? -15.789 -39.625 -10.039 1 28.17 149 VAL A N 1
ATOM 1102 C CA . VAL A 1 149 ? -15.094 -39.906 -11.297 1 28.17 149 VAL A CA 1
ATOM 1103 C C . VAL A 1 149 ? -15.938 -40.844 -12.148 1 28.17 149 VAL A C 1
ATOM 1105 O O . VAL A 1 149 ? -16.062 -40.656 -13.359 1 28.17 149 VAL A O 1
ATOM 1108 N N . VAL A 1 150 ? -16.75 -41.75 -11.641 1 28.59 150 VAL A N 1
ATOM 1109 C CA . VAL A 1 150 ? -17.359 -42.812 -12.438 1 28.59 150 VAL A CA 1
ATOM 1110 C C . VAL A 1 150 ? -18.531 -42.25 -13.234 1 28.59 150 VAL A C 1
ATOM 1112 O O . VAL A 1 150 ? -18.734 -42.625 -14.391 1 28.59 150 VAL A O 1
ATOM 1115 N N . ALA A 1 151 ? -19.266 -41.281 -12.664 1 29.89 151 ALA A N 1
ATOM 1116 C CA . ALA A 1 151 ? -20.453 -40.844 -13.398 1 29.89 151 ALA A CA 1
ATOM 1117 C C . ALA A 1 151 ? -20.047 -40.219 -14.734 1 29.89 151 ALA A C 1
ATOM 1119 O O . ALA A 1 151 ? -20.688 -40.438 -15.758 1 29.89 151 ALA A O 1
ATOM 1120 N N . HIS A 1 152 ? -18.875 -39.469 -14.742 1 30.33 152 HIS A N 1
ATOM 1121 C CA . HIS A 1 152 ? -18.484 -38.75 -15.961 1 30.33 152 HIS A CA 1
ATOM 1122 C C . HIS A 1 152 ? -18.047 -39.75 -17.047 1 30.33 152 HIS A C 1
ATOM 1124 O O . HIS A 1 152 ? -18.391 -39.562 -18.219 1 30.33 152 HIS A O 1
ATOM 1130 N N . LEU A 1 153 ? -17.562 -40.906 -16.562 1 29.11 153 LEU A N 1
ATOM 1131 C CA . LEU A 1 153 ? -17.109 -41.812 -17.594 1 29.11 153 LEU A CA 1
ATOM 1132 C C . LEU A 1 153 ? -18.281 -42.531 -18.25 1 29.11 153 LEU A C 1
ATOM 1134 O O . LEU A 1 153 ? -18.281 -42.719 -19.469 1 29.11 153 LEU A O 1
ATOM 1138 N N . LYS A 1 154 ? -19.344 -42.938 -17.531 1 31.62 154 LYS A N 1
ATOM 1139 C CA . LYS A 1 154 ? -20.5 -43.625 -18.109 1 31.62 154 LYS A CA 1
ATOM 1140 C C . LYS A 1 154 ? -21.25 -42.719 -19.094 1 31.62 154 LYS A C 1
ATOM 1142 O O . LYS A 1 154 ? -21.719 -43.188 -20.125 1 31.62 154 LYS A O 1
ATOM 1147 N N . SER A 1 155 ? -21.438 -41.375 -18.688 1 32.03 155 SER A N 1
ATOM 1148 C CA . SER A 1 155 ? -22.141 -40.562 -19.688 1 32.03 155 SER A CA 1
ATOM 1149 C C . SER A 1 155 ? -21.422 -40.594 -21.016 1 32.03 155 SER A C 1
ATOM 1151 O O . SER A 1 155 ? -22.016 -40.312 -22.062 1 32.03 155 SER A O 1
ATOM 1153 N N . LYS A 1 156 ? -20.078 -40.75 -20.719 1 32.31 156 LYS A N 1
ATOM 1154 C CA . LYS A 1 156 ? -19.406 -40.781 -22.016 1 32.31 156 LYS A CA 1
ATOM 1155 C C . LYS A 1 156 ? -19.594 -42.156 -22.688 1 32.31 156 LYS A C 1
ATOM 1157 O O . LYS A 1 156 ? -19.516 -42.25 -23.922 1 32.31 156 LYS A O 1
ATOM 1162 N N . ALA A 1 157 ? -19.578 -43.156 -21.906 1 29.47 157 ALA A N 1
ATOM 1163 C CA . ALA A 1 157 ? -19.672 -44.406 -22.656 1 29.47 157 ALA A CA 1
ATOM 1164 C C . ALA A 1 157 ? -21.062 -44.594 -23.219 1 29.47 157 ALA A C 1
ATOM 1166 O O . ALA A 1 157 ? -21.25 -45.281 -24.234 1 29.47 157 ALA A O 1
ATOM 1167 N N . GLY A 1 158 ? -22.141 -44.406 -22.422 1 33.19 158 GLY A N 1
ATOM 1168 C CA . GLY A 1 158 ? -23.391 -44.688 -23.109 1 33.19 158 GLY A CA 1
ATOM 1169 C C . GLY A 1 158 ? -23.578 -43.844 -24.359 1 33.19 158 GLY A C 1
ATOM 1170 O O . GLY A 1 158 ? -24.641 -43.906 -25 1 33.19 158 GLY A O 1
ATOM 1171 N N . ALA A 1 159 ? -23 -42.688 -24.5 1 32.09 159 ALA A N 1
ATOM 1172 C CA . ALA A 1 159 ? -23.484 -42.094 -25.75 1 32.09 159 ALA A CA 1
ATOM 1173 C C . ALA A 1 159 ? -23.125 -42.969 -26.938 1 32.09 159 ALA A C 1
ATOM 1175 O O . ALA A 1 159 ? -22.047 -42.844 -27.531 1 32.09 159 ALA A O 1
ATOM 1176 N N . THR A 1 160 ? -22.953 -44.219 -26.844 1 31.36 160 THR A N 1
ATOM 1177 C CA . THR A 1 160 ? -23.141 -44.906 -28.125 1 31.36 160 THR A CA 1
ATOM 1178 C C . THR A 1 160 ? -24.453 -44.5 -28.766 1 31.36 160 THR A C 1
ATOM 1180 O O . THR A 1 160 ? -24.953 -45.156 -29.672 1 31.36 160 THR A O 1
ATOM 1183 N N . GLY A 1 161 ? -25.344 -43.688 -28.281 1 29.05 161 GLY A N 1
ATOM 1184 C CA . GLY A 1 161 ? -26.312 -43.531 -29.359 1 29.05 161 GLY A CA 1
ATOM 1185 C C . GLY A 1 161 ? -25.656 -43.344 -30.719 1 29.05 161 GLY A C 1
ATOM 1186 O O . GLY A 1 161 ? -24.422 -43.281 -30.812 1 29.05 161 GLY A O 1
ATOM 1187 N N . SER A 1 162 ? -26.266 -42.562 -31.766 1 30.09 162 SER A N 1
ATOM 1188 C CA . SER A 1 162 ? -25.953 -42.219 -33.156 1 30.09 162 SER A CA 1
ATOM 1189 C C . SER A 1 162 ? -24.5 -41.75 -33.281 1 30.09 162 SER A C 1
ATOM 1191 O O . SER A 1 162 ? -23.812 -41.562 -32.281 1 30.09 162 SER A O 1
ATOM 1193 N N . GLY A 1 163 ? -23.906 -40.844 -34.375 1 32.28 163 GLY A N 1
ATOM 1194 C CA . GLY A 1 163 ? -22.766 -40.219 -35.031 1 32.28 163 GLY A CA 1
ATOM 1195 C C . GLY A 1 163 ? -21.891 -39.438 -34.062 1 32.28 163 GLY A C 1
ATOM 1196 O O . GLY A 1 163 ? -21.234 -38.469 -34.438 1 32.28 163 GLY A O 1
ATOM 1197 N N . GLY A 1 164 ? -21.797 -39.5 -32.844 1 36.44 164 GLY A N 1
ATOM 1198 C CA . GLY A 1 164 ? -21.156 -38.438 -32.125 1 36.44 164 GLY A CA 1
ATOM 1199 C C . GLY A 1 164 ? -19.641 -38.438 -32.25 1 36.44 164 GLY A C 1
ATOM 1200 O O . GLY A 1 164 ? -19.016 -39.5 -32.219 1 36.44 164 GLY A O 1
ATOM 1201 N N . GLU A 1 165 ? -18.797 -37.531 -32.656 1 42.75 165 GLU A N 1
ATOM 1202 C CA . GLU A 1 165 ? -17.438 -37.25 -33.094 1 42.75 165 GLU A CA 1
ATOM 1203 C C . GLU A 1 165 ? -16.438 -37.406 -31.953 1 42.75 165 GLU A C 1
ATOM 1205 O O . GLU A 1 165 ? -16.672 -36.938 -30.844 1 42.75 165 GLU A O 1
ATOM 1210 N N . ARG A 1 166 ? -15.484 -38.562 -31.609 1 57.47 166 ARG A N 1
ATOM 1211 C CA . ARG A 1 166 ? -14.297 -38.844 -30.812 1 57.47 166 ARG A CA 1
ATOM 1212 C C . ARG A 1 166 ? -13.477 -37.562 -30.609 1 57.47 166 ARG A C 1
ATOM 1214 O O . ARG A 1 166 ? -13.156 -36.875 -31.578 1 57.47 166 ARG A O 1
ATOM 1221 N N . PHE A 1 167 ? -13.297 -37.281 -29.125 1 71.38 167 PHE A N 1
ATOM 1222 C CA . PHE A 1 167 ? -12.461 -36.094 -28.891 1 71.38 167 PHE A CA 1
ATOM 1223 C C . PHE A 1 167 ? -11 -36.406 -29.219 1 71.38 167 PHE A C 1
ATOM 1225 O O . PHE A 1 167 ? -10.406 -37.344 -28.656 1 71.38 167 PHE A O 1
ATOM 1232 N N . GLU A 1 168 ? -10.422 -35.969 -30.141 1 75.94 168 GLU A N 1
ATOM 1233 C CA . GLU A 1 168 ? -9.078 -36.188 -30.672 1 75.94 168 GLU A CA 1
ATOM 1234 C C . GLU A 1 168 ? -8.047 -35.312 -29.984 1 75.94 168 GLU A C 1
ATOM 1236 O O . GLU A 1 168 ? -6.84 -35.5 -30.156 1 75.94 168 GLU A O 1
ATOM 1241 N N . GLY A 1 169 ? -8.586 -34.438 -29.062 1 87.69 169 GLY A N 1
ATOM 1242 C CA . GLY A 1 169 ? -7.676 -33.5 -28.453 1 87.69 169 GLY A CA 1
ATOM 1243 C C . GLY A 1 169 ? -7.051 -34 -27.172 1 87.69 169 GLY A C 1
ATOM 1244 O O . GLY A 1 169 ? -6.953 -35.219 -26.953 1 87.69 169 GLY A O 1
ATOM 1245 N N . VAL A 1 170 ? -6.438 -33.156 -26.375 1 92.38 170 VAL A N 1
ATOM 1246 C CA . VAL A 1 170 ? -5.77 -33.469 -25.125 1 92.38 170 VAL A CA 1
ATOM 1247 C C . VAL A 1 170 ? -6.715 -33.219 -23.953 1 92.38 170 VAL A C 1
ATOM 1249 O O . VAL A 1 170 ? -7.352 -32.156 -23.891 1 92.38 170 VAL A O 1
ATOM 1252 N N . ARG A 1 171 ? -6.844 -34.219 -23.078 1 91.81 171 ARG A N 1
ATOM 1253 C CA . ARG A 1 171 ? -7.652 -34.062 -21.875 1 91.81 171 ARG A CA 1
ATOM 1254 C C . ARG A 1 171 ? -6.773 -33.781 -20.656 1 91.81 171 ARG A C 1
ATOM 1256 O O . ARG A 1 171 ? -5.852 -34.531 -20.359 1 91.81 171 ARG A O 1
ATOM 1263 N N . VAL A 1 172 ? -7.094 -32.656 -19.969 1 95.25 172 VAL A N 1
ATOM 1264 C CA . VAL A 1 172 ? -6.277 -32.219 -18.844 1 95.25 172 VAL A CA 1
ATOM 1265 C C . VAL A 1 172 ? -7.109 -32.219 -17.562 1 95.25 172 VAL A C 1
ATOM 1267 O O . VAL A 1 172 ? -8.234 -31.719 -17.547 1 95.25 172 VAL A O 1
ATOM 1270 N N . MET A 1 173 ? -6.602 -32.844 -16.5 1 93.25 173 MET A N 1
ATOM 1271 C CA . MET A 1 173 ? -7.172 -32.719 -15.156 1 93.25 173 MET A CA 1
ATOM 1272 C C . MET A 1 173 ? -6.398 -31.672 -14.344 1 93.25 173 MET A C 1
ATOM 1274 O O . MET A 1 173 ? -5.223 -31.875 -14.031 1 93.25 173 MET A O 1
ATOM 1278 N N . CYS A 1 174 ? -7.09 -30.625 -14.008 1 95.44 174 CYS A N 1
ATOM 1279 C CA . CYS A 1 174 ? -6.465 -29.562 -13.234 1 95.44 174 CYS A CA 1
ATOM 1280 C C . CYS A 1 174 ? -6.801 -29.688 -11.75 1 95.44 174 CYS A C 1
ATOM 1282 O O . CYS A 1 174 ? -7.941 -29.453 -11.352 1 95.44 174 CYS A O 1
ATOM 1284 N N . TYR A 1 175 ? -5.797 -30.047 -10.977 1 92.88 175 TYR A N 1
ATOM 1285 C CA . TYR A 1 175 ? -5.969 -30.219 -9.539 1 92.88 175 TYR A CA 1
ATOM 1286 C C . TYR A 1 175 ? -5.863 -28.891 -8.805 1 92.88 175 TYR A C 1
ATOM 1288 O O . TYR A 1 175 ? -5.414 -27.891 -9.383 1 92.88 175 TYR A O 1
ATOM 1296 N N . ASP A 1 176 ? -6.332 -28.875 -7.566 1 90.81 176 ASP A N 1
ATOM 1297 C CA . ASP A 1 176 ? -6.234 -27.703 -6.695 1 90.81 176 ASP A CA 1
ATOM 1298 C C . ASP A 1 176 ? -6.75 -26.453 -7.395 1 90.81 176 ASP A C 1
ATOM 1300 O O . ASP A 1 176 ? -6.062 -25.422 -7.434 1 90.81 176 ASP A O 1
ATOM 1304 N N . SER A 1 177 ? -7.914 -26.594 -8.047 1 88.69 177 SER A N 1
ATOM 1305 C CA . SER A 1 177 ? -8.461 -25.516 -8.867 1 88.69 177 SER A CA 1
ATOM 1306 C C . SER A 1 177 ? -9.453 -24.672 -8.086 1 88.69 177 SER A C 1
ATOM 1308 O O . SER A 1 177 ? -10.547 -25.125 -7.762 1 88.69 177 SER A O 1
ATOM 1310 N N . SER A 1 178 ? -9.031 -23.516 -7.793 1 85.44 178 SER A N 1
ATOM 1311 C CA . SER A 1 178 ? -9.922 -22.531 -7.184 1 85.44 178 SER A CA 1
ATOM 1312 C C . SER A 1 178 ? -10.656 -21.734 -8.242 1 85.44 178 SER A C 1
ATOM 1314 O O . SER A 1 178 ? -10.516 -21.984 -9.438 1 85.44 178 SER A O 1
ATOM 1316 N N . GLY A 1 179 ? -11.516 -20.812 -7.812 1 83.25 179 GLY A N 1
ATOM 1317 C CA . GLY A 1 179 ? -12.344 -20.031 -8.719 1 83.25 179 GLY A CA 1
ATOM 1318 C C . GLY A 1 179 ? -11.539 -19.297 -9.773 1 83.25 179 GLY A C 1
ATOM 1319 O O . GLY A 1 179 ? -11.883 -19.344 -10.961 1 83.25 179 GLY A O 1
ATOM 1320 N N . TRP A 1 180 ? -10.508 -18.703 -9.352 1 85.56 180 TRP A N 1
ATOM 1321 C CA . TRP A 1 180 ? -9.719 -17.922 -10.297 1 85.56 180 TRP A CA 1
ATOM 1322 C C . TRP A 1 180 ? -9.047 -18.828 -11.32 1 85.56 180 TRP A C 1
ATOM 1324 O O . TRP A 1 180 ? -8.891 -18.453 -12.484 1 85.56 180 TRP A O 1
ATOM 1334 N N . VAL A 1 181 ? -8.648 -20 -10.906 1 89.38 181 VAL A N 1
ATOM 1335 C CA . VAL A 1 181 ? -8.023 -20.938 -11.82 1 89.38 181 VAL A CA 1
ATOM 1336 C C . VAL A 1 181 ? -9.023 -21.359 -12.891 1 89.38 181 VAL A C 1
ATOM 1338 O O . VAL A 1 181 ? -8.734 -21.25 -14.086 1 89.38 181 VAL A O 1
ATOM 1341 N N . ARG A 1 182 ? -10.18 -21.781 -12.445 1 87.88 182 ARG A N 1
ATOM 1342 C CA . ARG A 1 182 ? -11.211 -22.25 -13.359 1 87.88 182 ARG A CA 1
ATOM 1343 C C . ARG A 1 182 ? -11.578 -21.172 -14.375 1 87.88 182 ARG A C 1
ATOM 1345 O O . ARG A 1 182 ? -11.656 -21.438 -15.578 1 87.88 182 ARG A O 1
ATOM 1352 N N . LYS A 1 183 ? -11.75 -20 -13.875 1 89.06 183 LYS A N 1
ATOM 1353 C CA . LYS A 1 183 ? -12.164 -18.891 -14.727 1 89.06 183 LYS A CA 1
ATOM 1354 C C . LYS A 1 183 ? -11.125 -18.609 -15.805 1 89.06 183 LYS A C 1
ATOM 1356 O O . LYS A 1 183 ? -11.461 -18.5 -16.984 1 89.06 183 LYS A O 1
ATOM 1361 N N . ASN A 1 184 ? -9.898 -18.531 -15.445 1 91.44 184 ASN A N 1
ATOM 1362 C CA . ASN A 1 184 ? -8.859 -18.109 -16.375 1 91.44 184 ASN A CA 1
ATOM 1363 C C . ASN A 1 184 ? -8.453 -19.234 -17.312 1 91.44 184 ASN A C 1
ATOM 1365 O O . ASN A 1 184 ? -8.195 -19.016 -18.5 1 91.44 184 ASN A O 1
ATOM 1369 N N . PHE A 1 185 ? -8.398 -20.438 -16.812 1 93.06 185 PHE A N 1
ATOM 1370 C CA . PHE A 1 185 ? -8.055 -21.578 -17.656 1 93.06 185 PHE A CA 1
ATOM 1371 C C . PHE A 1 185 ? -9.18 -21.875 -18.641 1 93.06 185 PHE A C 1
ATOM 1373 O O . PHE A 1 185 ? -8.93 -22.172 -19.812 1 93.06 185 PHE A O 1
ATOM 1380 N N . GLN A 1 186 ? -10.406 -21.797 -18.156 1 91.06 186 GLN A N 1
ATOM 1381 C CA . GLN A 1 186 ? -11.539 -22.062 -19.047 1 91.06 186 GLN A CA 1
ATOM 1382 C C . GLN A 1 186 ? -11.594 -21.047 -20.188 1 91.06 186 GLN A C 1
ATOM 1384 O O . GLN A 1 186 ? -11.867 -21.406 -21.328 1 91.06 186 GLN A O 1
ATOM 1389 N N . ALA A 1 187 ? -11.375 -19.781 -19.859 1 90.88 187 ALA A N 1
ATOM 1390 C CA . ALA A 1 187 ? -11.352 -18.75 -20.891 1 90.88 187 ALA A CA 1
ATOM 1391 C C . ALA A 1 187 ? -10.32 -19.062 -21.969 1 90.88 187 ALA A C 1
ATOM 1393 O O . ALA A 1 187 ? -10.578 -18.875 -23.156 1 90.88 187 ALA A O 1
ATOM 1394 N N . LYS A 1 188 ? -9.172 -19.516 -21.547 1 91.25 188 LYS A N 1
ATOM 1395 C CA . LYS A 1 188 ? -8.125 -19.875 -22.484 1 91.25 188 LYS A CA 1
ATOM 1396 C C . LYS A 1 188 ? -8.516 -21.109 -23.297 1 91.25 188 LYS A C 1
ATOM 1398 O O . LYS A 1 188 ? -8.203 -21.203 -24.484 1 91.25 188 LYS A O 1
ATOM 1403 N N . VAL A 1 189 ? -9.156 -22.078 -22.688 1 90.56 189 VAL A N 1
ATOM 1404 C CA . VAL A 1 189 ? -9.617 -23.281 -23.359 1 90.56 189 VAL A CA 1
ATOM 1405 C C . VAL A 1 189 ? -10.586 -22.906 -24.484 1 90.56 189 VAL A C 1
ATOM 1407 O O . VAL A 1 189 ? -10.438 -23.359 -25.625 1 90.56 189 VAL A O 1
ATOM 1410 N N . ASP A 1 190 ? -11.516 -22.016 -24.156 1 90.81 190 ASP A N 1
ATOM 1411 C CA . ASP A 1 190 ? -12.531 -21.594 -25.109 1 90.81 190 ASP A CA 1
ATOM 1412 C C . ASP A 1 190 ? -11.891 -20.875 -26.312 1 90.81 190 ASP A C 1
ATOM 1414 O O . ASP A 1 190 ? -12.195 -21.188 -27.453 1 90.81 190 ASP A O 1
ATOM 1418 N N . LYS A 1 191 ? -10.977 -20.031 -26.031 1 91.69 191 LYS A N 1
ATOM 1419 C CA . LYS A 1 191 ? -10.297 -19.281 -27.094 1 91.69 191 LYS A CA 1
ATOM 1420 C C . LYS A 1 191 ? -9.43 -20.203 -27.938 1 91.69 191 LYS A C 1
ATOM 1422 O O . LYS A 1 191 ? -9.406 -20.094 -29.172 1 91.69 191 LYS A O 1
ATOM 1427 N N . HIS A 1 192 ? -8.719 -21.094 -27.266 1 90.44 192 HIS A N 1
ATOM 1428 C CA . HIS A 1 192 ? -7.836 -22.047 -27.953 1 90.44 192 HIS A CA 1
ATOM 1429 C C . HIS A 1 192 ? -8.633 -22.984 -28.859 1 90.44 192 HIS A C 1
ATOM 1431 O O . HIS A 1 192 ? -8.25 -23.203 -30 1 90.44 192 HIS A O 1
ATOM 1437 N N . ASN A 1 193 ? -9.688 -23.484 -28.391 1 90.25 193 ASN A N 1
ATOM 1438 C CA . ASN A 1 193 ? -10.469 -24.5 -29.094 1 90.25 193 ASN A CA 1
ATOM 1439 C C . ASN A 1 193 ? -11.242 -23.891 -30.266 1 90.25 193 ASN A C 1
ATOM 1441 O O . ASN A 1 193 ? -11.625 -24.609 -31.203 1 90.25 193 ASN A O 1
ATOM 1445 N N . GLU A 1 194 ? -11.477 -22.609 -30.203 1 90.75 194 GLU A N 1
ATOM 1446 C CA . GLU A 1 194 ? -12.141 -21.922 -31.312 1 90.75 194 GLU A CA 1
ATOM 1447 C C . GLU A 1 194 ? -11.305 -21.984 -32.594 1 90.75 194 GLU A C 1
ATOM 1449 O O . GLU A 1 194 ? -11.844 -22.109 -33.688 1 90.75 194 GLU A O 1
ATOM 1454 N N . ALA A 1 195 ? -10.055 -21.922 -32.469 1 88.94 195 ALA A N 1
ATOM 1455 C CA . ALA A 1 195 ? -9.164 -21.828 -33.594 1 88.94 195 ALA A CA 1
ATOM 1456 C C . ALA A 1 195 ? -8.461 -23.156 -33.875 1 88.94 195 ALA A C 1
ATOM 1458 O O . ALA A 1 195 ? -7.871 -23.359 -34.938 1 88.94 195 ALA A O 1
ATOM 1459 N N . ALA A 1 196 ? -8.641 -24.078 -33 1 88.19 196 ALA A N 1
ATOM 1460 C CA . ALA A 1 196 ? -7.832 -25.297 -33.031 1 88.19 196 ALA A CA 1
ATOM 1461 C C . ALA A 1 196 ? -8.516 -26.375 -33.875 1 88.19 196 ALA A C 1
ATOM 1463 O O . ALA A 1 196 ? -9.75 -26.438 -33.906 1 88.19 196 ALA A O 1
ATOM 1464 N N . SER A 1 197 ? -7.68 -27.156 -34.562 1 89.19 197 SER A N 1
ATOM 1465 C CA . SER A 1 197 ? -8.18 -28.359 -35.188 1 89.19 197 SER A CA 1
ATOM 1466 C C . SER A 1 197 ? -8.625 -29.391 -34.156 1 89.19 197 SER A C 1
ATOM 1468 O O . SER A 1 197 ? -8.234 -29.297 -32.969 1 89.19 197 SER A O 1
ATOM 1470 N N . PRO A 1 198 ? -9.445 -30.234 -34.5 1 84.56 198 PRO A N 1
ATOM 1471 C CA . PRO A 1 198 ? -9.969 -31.219 -33.531 1 84.56 198 PRO A CA 1
ATOM 1472 C C . PRO A 1 198 ? -8.859 -31.938 -32.75 1 84.56 198 PRO A C 1
ATOM 1474 O O . PRO A 1 198 ? -9 -32.188 -31.562 1 84.56 198 PRO A O 1
ATOM 1477 N N . SER A 1 199 ? -7.801 -32.188 -33.438 1 85.44 199 SER A N 1
ATOM 1478 C CA . SER A 1 199 ? -6.707 -32.906 -32.812 1 85.44 199 SER A CA 1
ATOM 1479 C C . SER A 1 199 ? -5.902 -32 -31.875 1 85.44 199 SER A C 1
ATOM 1481 O O . SER A 1 199 ? -5.152 -32.469 -31.031 1 85.44 199 SER A O 1
ATOM 1483 N N . GLU A 1 200 ? -6.074 -30.703 -32 1 89.31 200 GLU A N 1
ATOM 1484 C CA . GLU A 1 200 ? -5.289 -29.734 -31.234 1 89.31 200 GLU A CA 1
ATOM 1485 C C . GLU A 1 200 ? -6.102 -29.172 -30.078 1 89.31 200 GLU A C 1
ATOM 1487 O O . GLU A 1 200 ? -5.59 -28.375 -29.281 1 89.31 200 GLU A O 1
ATOM 1492 N N . ARG A 1 201 ? -7.242 -29.625 -29.984 1 91.5 201 ARG A N 1
ATOM 1493 C CA . ARG A 1 201 ? -8.125 -29.109 -28.938 1 91.5 201 ARG A CA 1
ATOM 1494 C C . ARG A 1 201 ? -7.684 -29.609 -27.562 1 91.5 201 ARG A C 1
ATOM 1496 O O . ARG A 1 201 ? -7.051 -30.656 -27.453 1 91.5 201 ARG A O 1
ATOM 1503 N N . ILE A 1 202 ? -7.973 -28.766 -26.562 1 93.25 202 ILE A N 1
ATOM 1504 C CA . ILE A 1 202 ? -7.648 -29.094 -25.172 1 93.25 202 ILE A CA 1
ATOM 1505 C C . ILE A 1 202 ? -8.906 -29 -24.312 1 93.25 202 ILE A C 1
ATOM 1507 O O . ILE A 1 202 ? -9.672 -28.047 -24.422 1 93.25 202 ILE A O 1
ATOM 1511 N N . LEU A 1 203 ? -9.164 -30.047 -23.625 1 90.88 203 LEU A N 1
ATOM 1512 C CA . LEU A 1 203 ? -10.227 -30.047 -22.625 1 90.88 203 LEU A CA 1
ATOM 1513 C C . LEU A 1 203 ? -9.648 -30.062 -21.219 1 90.88 203 LEU A C 1
ATOM 1515 O O . LEU A 1 203 ? -8.75 -30.859 -20.922 1 90.88 203 LEU A O 1
ATOM 1519 N N . VAL A 1 204 ? -10.141 -29.125 -20.422 1 93.12 204 VAL A N 1
ATOM 1520 C CA . VAL A 1 204 ? -9.641 -29.047 -19.047 1 93.12 204 VAL A CA 1
ATOM 1521 C C . VAL A 1 204 ? -10.789 -29.281 -18.062 1 93.12 204 VAL A C 1
ATOM 1523 O O . VAL A 1 204 ? -11.797 -28.562 -18.109 1 93.12 204 VAL A O 1
ATOM 1526 N N . ASP A 1 205 ? -10.672 -30.312 -17.266 1 88.38 205 ASP A N 1
ATOM 1527 C CA . ASP A 1 205 ? -11.555 -30.484 -16.109 1 88.38 205 ASP A CA 1
ATOM 1528 C C . ASP A 1 205 ? -10.875 -30.047 -14.82 1 88.38 205 ASP A C 1
ATOM 1530 O O . ASP A 1 205 ? -9.648 -30.078 -14.711 1 88.38 205 ASP A O 1
ATOM 1534 N N . PHE A 1 206 ? -11.734 -29.578 -13.906 1 89.75 206 PHE A N 1
ATOM 1535 C CA . PHE A 1 206 ? -11.195 -28.953 -12.703 1 89.75 206 PHE A CA 1
ATOM 1536 C C . PHE A 1 206 ? -11.648 -29.703 -11.453 1 89.75 206 PHE A C 1
ATOM 1538 O O . PHE A 1 206 ? -12.789 -30.172 -11.383 1 89.75 206 PHE A O 1
ATOM 1545 N N . THR A 1 207 ? -10.727 -29.828 -10.539 1 84.19 207 THR A N 1
ATOM 1546 C CA . THR A 1 207 ? -11.086 -30.312 -9.211 1 84.19 207 THR A CA 1
ATOM 1547 C C . THR A 1 207 ? -10.438 -29.453 -8.133 1 84.19 207 THR A C 1
ATOM 1549 O O . THR A 1 207 ? -9.328 -28.938 -8.312 1 84.19 207 THR A O 1
ATOM 1552 N N . SER A 1 208 ? -11.125 -29.281 -7.023 1 83.5 208 SER A N 1
ATOM 1553 C CA . SER A 1 208 ? -10.594 -28.5 -5.91 1 83.5 208 SER A CA 1
ATOM 1554 C C . SER A 1 208 ? -9.625 -29.328 -5.07 1 83.5 208 SER A C 1
ATOM 1556 O O . SER A 1 208 ? -8.867 -28.781 -4.266 1 83.5 208 SER A O 1
ATOM 1558 N N . ASP A 1 209 ? -9.633 -30.625 -5.289 1 83.25 209 ASP A N 1
ATOM 1559 C CA . ASP A 1 209 ? -8.742 -31.5 -4.531 1 83.25 209 ASP A CA 1
ATOM 1560 C C . ASP A 1 209 ? -7.289 -31.328 -4.973 1 83.25 209 ASP A C 1
ATOM 1562 O O . ASP A 1 209 ? -7.02 -31.125 -6.156 1 83.25 209 ASP A O 1
ATOM 1566 N N . THR A 1 210 ? -6.445 -31.422 -3.971 1 89.5 210 THR A N 1
ATOM 1567 C CA . THR A 1 210 ? -5.027 -31.484 -4.297 1 89.5 210 THR A CA 1
ATOM 1568 C C . THR A 1 210 ? -4.633 -32.875 -4.75 1 89.5 210 THR A C 1
ATOM 1570 O O . THR A 1 210 ? -5.246 -33.875 -4.34 1 89.5 210 THR A O 1
ATOM 1573 N N . LEU A 1 211 ? -3.67 -32.875 -5.633 1 92.81 211 LEU A N 1
ATOM 1574 C CA . LEU A 1 211 ? -3.146 -34.188 -6.023 1 92.81 211 LEU A CA 1
ATOM 1575 C C . LEU A 1 211 ? -2.422 -34.844 -4.859 1 92.81 211 LEU A C 1
ATOM 1577 O O . LEU A 1 211 ? -1.59 -34.219 -4.199 1 92.81 211 LEU A O 1
ATOM 1581 N N . SER A 1 212 ? -2.779 -35.906 -4.523 1 86.94 212 SER A N 1
ATOM 1582 C CA . SER A 1 212 ? -2.186 -36.781 -3.508 1 86.94 212 SER A CA 1
ATOM 1583 C C . SER A 1 212 ? -2.424 -38.25 -3.828 1 86.94 212 SER A C 1
ATOM 1585 O O . SER A 1 212 ? -3.037 -38.594 -4.844 1 86.94 212 SER A O 1
ATOM 1587 N N . SER A 1 213 ? -1.896 -39.062 -2.953 1 84.12 213 SER A N 1
ATOM 1588 C CA . SER A 1 213 ? -2.102 -40.5 -3.154 1 84.12 213 SER A CA 1
ATOM 1589 C C . SER A 1 213 ? -3.584 -40.844 -3.127 1 84.12 213 SER A C 1
ATOM 1591 O O . SER A 1 213 ? -4.02 -41.781 -3.82 1 84.12 213 SER A O 1
ATOM 1593 N N . SER A 1 214 ? -4.34 -40.031 -2.439 1 75.25 214 SER A N 1
ATOM 1594 C CA . SER A 1 214 ? -5.762 -40.312 -2.283 1 75.25 214 SER A CA 1
ATOM 1595 C C . SER A 1 214 ? -6.57 -39.75 -3.455 1 75.25 214 SER A C 1
ATOM 1597 O O . SER A 1 214 ? -7.656 -40.25 -3.756 1 75.25 214 SER A O 1
ATOM 1599 N N . SER A 1 215 ? -6.004 -38.812 -4.18 1 84.81 215 SER A N 1
ATOM 1600 C CA . SER A 1 215 ? -6.801 -38.125 -5.199 1 84.81 215 SER A CA 1
ATOM 1601 C C . SER A 1 215 ? -6.277 -38.438 -6.602 1 84.81 215 SER A C 1
ATOM 1603 O O . SER A 1 215 ? -6.934 -38.125 -7.598 1 84.81 215 SER A O 1
ATOM 1605 N N . ALA A 1 216 ? -5.184 -39.062 -6.707 1 85.75 216 ALA A N 1
ATOM 1606 C CA . ALA A 1 216 ? -4.516 -39.312 -7.984 1 85.75 216 ALA A CA 1
ATOM 1607 C C . ALA A 1 216 ? -5.41 -40.094 -8.938 1 85.75 216 ALA A C 1
ATOM 1609 O O . ALA A 1 216 ? -5.34 -39.938 -10.156 1 85.75 216 ALA A O 1
ATOM 1610 N N . SER A 1 217 ? -6.277 -40.844 -8.406 1 74.81 217 SER A N 1
ATOM 1611 C CA . SER A 1 217 ? -7.129 -41.719 -9.195 1 74.81 217 SER A CA 1
ATOM 1612 C C . SER A 1 217 ? -8.125 -40.906 -10.039 1 74.81 217 SER A C 1
ATOM 1614 O O . SER A 1 217 ? -8.633 -41.406 -11.039 1 74.81 217 SER A O 1
ATOM 1616 N N . ALA A 1 218 ? -8.352 -39.688 -9.641 1 79.12 218 ALA A N 1
ATOM 1617 C CA . ALA A 1 218 ? -9.281 -38.812 -10.367 1 79.12 218 ALA A CA 1
ATOM 1618 C C . ALA A 1 218 ? -8.727 -38.469 -11.75 1 79.12 218 ALA A C 1
ATOM 1620 O O . ALA A 1 218 ? -9.461 -38 -12.609 1 79.12 218 ALA A O 1
ATOM 1621 N N . ALA A 1 219 ? -7.516 -38.906 -12.055 1 86.44 219 ALA A N 1
ATOM 1622 C CA . ALA A 1 219 ? -6.875 -38.531 -13.312 1 86.44 219 ALA A CA 1
ATOM 1623 C C . ALA A 1 219 ? -7.129 -39.594 -14.383 1 86.44 219 ALA A C 1
ATOM 1625 O O . ALA A 1 219 ? -6.57 -39.5 -15.484 1 86.44 219 ALA A O 1
ATOM 1626 N N . VAL A 1 220 ? -7.965 -40.469 -14.094 1 74.56 220 VAL A N 1
ATOM 1627 C CA . VAL A 1 220 ? -8.297 -41.5 -15.07 1 74.56 220 VAL A CA 1
ATOM 1628 C C . VAL A 1 220 ? -8.914 -40.875 -16.312 1 74.56 220 VAL A C 1
ATOM 1630 O O . VAL A 1 220 ? -9.812 -40.031 -16.203 1 74.56 220 VAL A O 1
ATOM 1633 N N . GLY A 1 221 ? -8.422 -41.219 -17.469 1 77.75 221 GLY A N 1
ATOM 1634 C CA . GLY A 1 221 ? -8.977 -40.719 -18.719 1 77.75 221 GLY A CA 1
ATOM 1635 C C . GLY A 1 221 ? -8.352 -39.406 -19.172 1 77.75 221 GLY A C 1
ATOM 1636 O O . GLY A 1 221 ? -8.734 -38.875 -20.203 1 77.75 221 GLY A O 1
ATOM 1637 N N . TYR A 1 222 ? -7.41 -39.031 -18.422 1 89.69 222 TYR A N 1
ATOM 1638 C CA . TYR A 1 222 ? -6.77 -37.75 -18.766 1 89.69 222 TYR A CA 1
ATOM 1639 C C . TYR A 1 222 ? -5.352 -38 -19.266 1 89.69 222 TYR A C 1
ATOM 1641 O O . TYR A 1 222 ? -4.691 -38.969 -18.875 1 89.69 222 TYR A O 1
ATOM 1649 N N . ASP A 1 223 ? -4.93 -37.125 -20.172 1 92.62 223 ASP A N 1
ATOM 1650 C CA . ASP A 1 223 ? -3.594 -37.219 -20.75 1 92.62 223 ASP A CA 1
ATOM 1651 C C . ASP A 1 223 ? -2.578 -36.469 -19.906 1 92.62 223 ASP A C 1
ATOM 1653 O O . ASP A 1 223 ? -1.397 -36.812 -19.875 1 92.62 223 ASP A O 1
ATOM 1657 N N . VAL A 1 224 ? -3.045 -35.375 -19.328 1 96.5 224 VAL A N 1
ATOM 1658 C CA . VAL A 1 224 ? -2.197 -34.438 -18.609 1 96.5 224 VAL A CA 1
ATOM 1659 C C . VAL A 1 224 ? -2.832 -34.094 -17.266 1 96.5 224 VAL A C 1
ATOM 1661 O O . VAL A 1 224 ? -4.055 -33.969 -17.156 1 96.5 224 VAL A O 1
ATOM 1664 N N . VAL A 1 225 ? -1.979 -34 -16.234 1 96.62 225 VAL A N 1
ATOM 1665 C CA . VAL A 1 225 ? -2.439 -33.375 -14.992 1 96.62 225 VAL A CA 1
ATOM 1666 C C . VAL A 1 225 ? -1.764 -32.031 -14.797 1 96.62 225 VAL A C 1
ATOM 1668 O O . VAL A 1 225 ? -0.583 -31.859 -15.109 1 96.62 225 VAL A O 1
ATOM 1671 N N . CYS A 1 226 ? -2.582 -31.094 -14.43 1 96.62 226 CYS A N 1
ATOM 1672 C CA . CYS A 1 226 ? -2.102 -29.75 -14.141 1 96.62 226 CYS A CA 1
ATOM 1673 C C . CYS A 1 226 ? -2.061 -29.5 -12.633 1 96.62 226 CYS A C 1
ATOM 1675 O O . CYS A 1 226 ? -3.08 -29.625 -11.953 1 96.62 226 CYS A O 1
ATOM 1677 N N . LEU A 1 227 ? -0.859 -29.141 -12.156 1 95.25 227 LEU A N 1
ATOM 1678 C CA . LEU A 1 227 ? -0.651 -29.094 -10.711 1 95.25 227 LEU A CA 1
ATOM 1679 C C . LEU A 1 227 ? -0.196 -27.703 -10.273 1 95.25 227 LEU A C 1
ATOM 1681 O O . LEU A 1 227 ? 0.219 -26.891 -11.094 1 95.25 227 LEU A O 1
ATOM 1685 N N . PHE A 1 228 ? -0.391 -27.5 -8.953 1 92.06 228 PHE A N 1
ATOM 1686 C CA . PHE A 1 228 ? 0.043 -26.281 -8.297 1 92.06 228 PHE A CA 1
ATOM 1687 C C . PHE A 1 228 ? 0.921 -26.594 -7.094 1 92.06 228 PHE A C 1
ATOM 1689 O O . PHE A 1 228 ? 1.345 -27.734 -6.906 1 92.06 228 PHE A O 1
ATOM 1696 N N . VAL A 1 229 ? 1.211 -25.625 -6.277 1 83.69 229 VAL A N 1
ATOM 1697 C CA . VAL A 1 229 ? 2.26 -25.672 -5.266 1 83.69 229 VAL A CA 1
ATOM 1698 C C . VAL A 1 229 ? 1.876 -26.656 -4.168 1 83.69 229 VAL A C 1
ATOM 1700 O O . VAL A 1 229 ? 2.744 -27.188 -3.475 1 83.69 229 VAL A O 1
ATOM 1703 N N . ASN A 1 230 ? 0.627 -26.922 -3.967 1 83.44 230 ASN A N 1
ATOM 1704 C CA . ASN A 1 230 ? 0.201 -27.75 -2.85 1 83.44 230 ASN A CA 1
ATOM 1705 C C . ASN A 1 230 ? 0.022 -29.203 -3.275 1 83.44 230 ASN A C 1
ATOM 1707 O O . ASN A 1 230 ? -0.194 -30.078 -2.434 1 83.44 230 ASN A O 1
ATOM 1711 N N . ASP A 1 231 ? 0.142 -29.453 -4.508 1 91 231 ASP A N 1
ATOM 1712 C CA . ASP A 1 231 ? 0.005 -30.797 -5.043 1 91 231 ASP A CA 1
ATOM 1713 C C . ASP A 1 231 ? 1.268 -31.625 -4.793 1 91 231 ASP A C 1
ATOM 1715 O O . ASP A 1 231 ? 2.379 -31.078 -4.836 1 91 231 ASP A O 1
ATOM 1719 N N . VAL A 1 232 ? 1.04 -32.781 -4.441 1 90.38 232 VAL A N 1
ATOM 1720 C CA . VAL A 1 232 ? 2.168 -33.688 -4.176 1 90.38 232 VAL A CA 1
ATOM 1721 C C . VAL A 1 232 ? 2.268 -34.75 -5.273 1 90.38 232 VAL A C 1
ATOM 1723 O O . VAL A 1 232 ? 1.334 -35.531 -5.48 1 90.38 232 VAL A O 1
ATOM 1726 N N . ALA A 1 233 ? 3.344 -34.75 -5.988 1 93.75 233 ALA A N 1
ATOM 1727 C CA . ALA A 1 233 ? 3.639 -35.719 -7.027 1 93.75 233 ALA A CA 1
ATOM 1728 C C . ALA A 1 233 ? 4.883 -36.531 -6.68 1 93.75 233 ALA A C 1
ATOM 1730 O O . ALA A 1 233 ? 5.887 -36.469 -7.398 1 93.75 233 ALA A O 1
ATOM 1731 N N . ASP A 1 234 ? 4.75 -37.219 -5.578 1 90.44 234 ASP A N 1
ATOM 1732 C CA . ASP A 1 234 ? 5.859 -38.062 -5.176 1 90.44 234 ASP A CA 1
ATOM 1733 C C . ASP A 1 234 ? 5.879 -39.375 -5.98 1 90.44 234 ASP A C 1
ATOM 1735 O O . ASP A 1 234 ? 5.062 -39.562 -6.887 1 90.44 234 ASP A O 1
ATOM 1739 N N . GLY A 1 235 ? 6.82 -40.156 -5.723 1 89.38 235 GLY A N 1
ATOM 1740 C CA . GLY A 1 235 ? 7.016 -41.375 -6.5 1 89.38 235 GLY A CA 1
ATOM 1741 C C . GLY A 1 235 ? 5.762 -42.25 -6.602 1 89.38 235 GLY A C 1
ATOM 1742 O O . GLY A 1 235 ? 5.414 -42.719 -7.684 1 89.38 235 GLY A O 1
ATOM 1743 N N . LYS A 1 236 ? 5.09 -42.406 -5.461 1 83.56 236 LYS A N 1
ATOM 1744 C CA . LYS A 1 236 ? 3.883 -43.25 -5.426 1 83.56 236 LYS A CA 1
ATOM 1745 C C . LYS A 1 236 ? 2.783 -42.625 -6.289 1 83.56 236 LYS A C 1
ATOM 1747 O O . LYS A 1 236 ? 2.115 -43.344 -7.047 1 83.56 236 LYS A O 1
ATOM 1752 N N . VAL A 1 237 ? 2.586 -41.375 -6.199 1 90.94 237 VAL A N 1
ATOM 1753 C CA . VAL A 1 237 ? 1.548 -40.656 -6.938 1 90.94 237 VAL A CA 1
ATOM 1754 C C . VAL A 1 237 ? 1.873 -40.688 -8.43 1 90.94 237 VAL A C 1
ATOM 1756 O O . VAL A 1 237 ? 0.991 -40.906 -9.266 1 90.94 237 VAL A O 1
ATOM 1759 N N . LEU A 1 238 ? 3.131 -40.5 -8.805 1 91.56 238 LEU A N 1
ATOM 1760 C CA . LEU A 1 238 ? 3.553 -40.5 -10.195 1 91.56 238 LEU A CA 1
ATOM 1761 C C . LEU A 1 238 ? 3.365 -41.844 -10.844 1 91.56 238 LEU A C 1
ATOM 1763 O O . LEU A 1 238 ? 3.016 -41.969 -12.023 1 91.56 238 LEU A O 1
ATOM 1767 N N . GLN A 1 239 ? 3.66 -42.812 -10.047 1 83.19 239 GLN A N 1
ATOM 1768 C CA . GLN A 1 239 ? 3.432 -44.188 -10.531 1 83.19 239 GLN A CA 1
ATOM 1769 C C . GLN A 1 239 ? 1.958 -44.406 -10.859 1 83.19 239 GLN A C 1
ATOM 1771 O O . GLN A 1 239 ? 1.628 -44.969 -11.891 1 83.19 239 GLN A O 1
ATOM 1776 N N . THR A 1 240 ? 1.135 -43.938 -9.93 1 81.31 240 THR A N 1
ATOM 1777 C CA . THR A 1 240 ? -0.303 -44.062 -10.148 1 81.31 240 THR A CA 1
ATOM 1778 C C . THR A 1 240 ? -0.707 -43.312 -11.422 1 81.31 240 THR A C 1
ATOM 1780 O O . THR A 1 240 ? -1.455 -43.844 -12.242 1 81.31 240 THR A O 1
ATOM 1783 N N . LEU A 1 241 ? -0.234 -42.156 -11.695 1 90.12 241 LEU A N 1
ATOM 1784 C CA . LEU A 1 241 ? -0.548 -41.344 -12.875 1 90.12 241 LEU A CA 1
ATOM 1785 C C . LEU A 1 241 ? -0.086 -42.062 -14.148 1 90.12 241 LEU A C 1
ATOM 1787 O O . LEU A 1 241 ? -0.816 -42.094 -15.141 1 90.12 241 LEU A O 1
ATOM 1791 N N . GLY A 1 242 ? 1.113 -42.531 -14.086 1 84.69 242 GLY A N 1
ATOM 1792 C CA . GLY A 1 242 ? 1.625 -43.281 -15.219 1 84.69 242 GLY A CA 1
ATOM 1793 C C . GLY A 1 242 ? 0.752 -44.469 -15.594 1 84.69 242 GLY A C 1
ATOM 1794 O O . GLY A 1 242 ? 0.502 -44.719 -16.781 1 84.69 242 GLY A O 1
ATOM 1795 N N . MET A 1 243 ? 0.327 -45.125 -14.578 1 74.38 243 MET A N 1
ATOM 1796 C CA . MET A 1 243 ? -0.523 -46.312 -14.789 1 74.38 243 MET A CA 1
ATOM 1797 C C . MET A 1 243 ? -1.866 -45.906 -15.383 1 74.38 243 MET A C 1
ATOM 1799 O O . MET A 1 243 ? -2.475 -46.688 -16.125 1 74.38 243 MET A O 1
ATOM 1803 N N . LEU A 1 244 ? -2.283 -44.688 -15.062 1 77.94 244 LEU A N 1
ATOM 1804 C CA . LEU A 1 244 ? -3.57 -44.219 -15.547 1 77.94 244 LEU A CA 1
ATOM 1805 C C . LEU A 1 244 ? -3.443 -43.656 -16.953 1 77.94 244 LEU A C 1
ATOM 1807 O O . LEU A 1 244 ? -4.441 -43.25 -17.562 1 77.94 244 LEU A O 1
ATOM 1811 N N . GLY A 1 245 ? -2.248 -43.656 -17.5 1 81.5 245 GLY A N 1
ATOM 1812 C CA . GLY A 1 245 ? -2.045 -43.219 -18.875 1 81.5 245 GLY A CA 1
ATOM 1813 C C . GLY A 1 245 ? -1.688 -41.75 -18.984 1 81.5 245 GLY A C 1
ATOM 1814 O O . GLY A 1 245 ? -1.623 -41.219 -20.094 1 81.5 245 GLY A O 1
ATOM 1815 N N . VAL A 1 246 ? -1.46 -41.094 -17.891 1 92.12 246 VAL A N 1
ATOM 1816 C CA . VAL A 1 246 ? -1.042 -39.719 -17.922 1 92.12 246 VAL A CA 1
ATOM 1817 C C . VAL A 1 246 ? 0.375 -39.594 -18.469 1 92.12 246 VAL A C 1
ATOM 1819 O O . VAL A 1 246 ? 1.271 -40.344 -18.062 1 92.12 246 VAL A O 1
ATOM 1822 N N . GLY A 1 247 ? 0.536 -38.719 -19.391 1 93.94 247 GLY A N 1
ATOM 1823 C CA . GLY A 1 247 ? 1.838 -38.625 -20.031 1 93.94 247 GLY A CA 1
ATOM 1824 C C . GLY A 1 247 ? 2.594 -37.375 -19.625 1 93.94 247 GLY A C 1
ATOM 1825 O O . GLY A 1 247 ? 3.807 -37.281 -19.828 1 93.94 247 GLY A O 1
ATOM 1826 N N . MET A 1 248 ? 1.873 -36.438 -19.016 1 96.88 248 MET A N 1
ATOM 1827 C CA . MET A 1 248 ? 2.512 -35.156 -18.688 1 96.88 248 MET A CA 1
ATOM 1828 C C . MET A 1 248 ? 1.954 -34.562 -17.391 1 96.88 248 MET A C 1
ATOM 1830 O O . MET A 1 248 ? 0.756 -34.688 -17.125 1 96.88 248 MET A O 1
ATOM 1834 N N . VAL A 1 249 ? 2.91 -34.094 -16.625 1 97.38 249 VAL A N 1
ATOM 1835 C CA . VAL A 1 249 ? 2.578 -33.219 -15.492 1 97.38 249 VAL A CA 1
ATOM 1836 C C . VAL A 1 249 ? 2.908 -31.781 -15.82 1 97.38 249 VAL A C 1
ATOM 1838 O O . VAL A 1 249 ? 4.078 -31.406 -15.93 1 97.38 249 VAL A O 1
ATOM 1841 N N . ALA A 1 250 ? 1.86 -31.062 -16.016 1 97.19 250 ALA A N 1
ATOM 1842 C CA . ALA A 1 250 ? 2.037 -29.641 -16.234 1 97.19 250 ALA A CA 1
ATOM 1843 C C . ALA A 1 250 ? 1.94 -28.859 -14.93 1 97.19 250 ALA A C 1
ATOM 1845 O O . ALA A 1 250 ? 0.874 -28.797 -14.312 1 97.19 250 ALA A O 1
ATOM 1846 N N . LEU A 1 251 ? 3.057 -28.266 -14.539 1 95.62 251 LEU A N 1
ATOM 1847 C CA . LEU A 1 251 ? 3.068 -27.438 -13.344 1 95.62 251 LEU A CA 1
ATOM 1848 C C . LEU A 1 251 ? 2.752 -25.984 -13.695 1 95.62 251 LEU A C 1
ATOM 1850 O O . LEU A 1 251 ? 3.414 -25.391 -14.555 1 95.62 251 LEU A O 1
ATOM 1854 N N . ARG A 1 252 ? 1.744 -25.5 -13.078 1 94.88 252 ARG A N 1
ATOM 1855 C CA . ARG A 1 252 ? 1.417 -24.109 -13.328 1 94.88 252 ARG A CA 1
ATOM 1856 C C . ARG A 1 252 ? 2.109 -23.188 -12.32 1 94.88 252 ARG A C 1
ATOM 1858 O O . ARG A 1 252 ? 1.538 -22.188 -11.891 1 94.88 252 ARG A O 1
ATOM 1865 N N . CYS A 1 253 ? 3.25 -23.562 -11.797 1 90.44 253 CYS A N 1
ATOM 1866 C CA . CYS A 1 253 ? 4.113 -22.828 -10.875 1 90.44 253 CYS A CA 1
ATOM 1867 C C . CYS A 1 253 ? 5.582 -23.047 -11.219 1 90.44 253 CYS A C 1
ATOM 1869 O O . CYS A 1 253 ? 5.918 -23.922 -12.016 1 90.44 253 CYS A O 1
ATOM 1871 N N . ALA A 1 254 ? 6.41 -22.219 -10.672 1 84.94 254 ALA A N 1
ATOM 1872 C CA . ALA A 1 254 ? 7.836 -22.328 -10.953 1 84.94 254 ALA A CA 1
ATOM 1873 C C . ALA A 1 254 ? 8.477 -23.438 -10.125 1 84.94 254 ALA A C 1
ATOM 1875 O O . ALA A 1 254 ? 9.359 -24.156 -10.609 1 84.94 254 ALA A O 1
ATOM 1876 N N . GLY A 1 255 ? 8.086 -23.547 -8.891 1 80.81 255 GLY A N 1
ATOM 1877 C CA . GLY A 1 255 ? 8.672 -24.516 -7.988 1 80.81 255 GLY A CA 1
ATOM 1878 C C . GLY A 1 255 ? 8.195 -25.938 -8.25 1 80.81 255 GLY A C 1
ATOM 1879 O O . GLY A 1 255 ? 7.086 -26.141 -8.758 1 80.81 255 GLY A O 1
ATOM 1880 N N . PHE A 1 256 ? 9.039 -26.859 -7.996 1 87.44 256 PHE A N 1
ATOM 1881 C CA . PHE A 1 256 ? 8.68 -28.25 -8.203 1 87.44 256 PHE A CA 1
ATOM 1882 C C . PHE A 1 256 ? 9.227 -29.125 -7.074 1 87.44 256 PHE A C 1
ATOM 1884 O O . PHE A 1 256 ? 9.641 -30.266 -7.309 1 87.44 256 PHE A O 1
ATOM 1891 N N . ASP A 1 257 ? 9.188 -28.531 -5.918 1 77.56 257 ASP A N 1
ATOM 1892 C CA . ASP A 1 257 ? 9.781 -29.156 -4.738 1 77.56 257 ASP A CA 1
ATOM 1893 C C . ASP A 1 257 ? 9.031 -30.438 -4.359 1 77.56 257 ASP A C 1
ATOM 1895 O O . ASP A 1 257 ? 9.602 -31.328 -3.742 1 77.56 257 ASP A O 1
ATOM 1899 N N . ARG A 1 258 ? 7.82 -30.531 -4.75 1 84.38 258 ARG A N 1
ATOM 1900 C CA . ARG A 1 258 ? 6.996 -31.656 -4.312 1 84.38 258 ARG A CA 1
ATOM 1901 C C . ARG A 1 258 ? 6.848 -32.688 -5.422 1 84.38 258 ARG A C 1
ATOM 1903 O O . ARG A 1 258 ? 5.996 -33.562 -5.344 1 84.38 258 ARG A O 1
ATOM 1910 N N . VAL A 1 259 ? 7.641 -32.531 -6.418 1 92.31 259 VAL A N 1
ATOM 1911 C CA . VAL A 1 259 ? 7.672 -33.5 -7.52 1 92.31 259 VAL A CA 1
ATOM 1912 C C . VAL A 1 259 ? 8.914 -34.375 -7.398 1 92.31 259 VAL A C 1
ATOM 1914 O O . VAL A 1 259 ? 10.023 -33.875 -7.219 1 92.31 259 VAL A O 1
ATOM 1917 N N . ASP A 1 260 ? 8.727 -35.656 -7.352 1 90.81 260 ASP A N 1
ATOM 1918 C CA . ASP A 1 260 ? 9.844 -36.594 -7.414 1 90.81 260 ASP A CA 1
ATOM 1919 C C . ASP A 1 260 ? 10.438 -36.656 -8.82 1 90.81 260 ASP A C 1
ATOM 1921 O O . ASP A 1 260 ? 9.984 -37.438 -9.656 1 90.81 260 ASP A O 1
ATOM 1925 N N . VAL A 1 261 ? 11.477 -35.938 -9.023 1 91.31 261 VAL A N 1
ATOM 1926 C CA . VAL A 1 261 ? 12.07 -35.75 -10.344 1 91.31 261 VAL A CA 1
ATOM 1927 C C . VAL A 1 261 ? 12.602 -37.062 -10.883 1 91.31 261 VAL A C 1
ATOM 1929 O O . VAL A 1 261 ? 12.406 -37.375 -12.062 1 91.31 261 VAL A O 1
ATOM 1932 N N . ASP A 1 262 ? 13.25 -37.75 -10.062 1 88.69 262 ASP A N 1
ATOM 1933 C CA . ASP A 1 262 ? 13.836 -39.031 -10.477 1 88.69 262 ASP A CA 1
ATOM 1934 C C . ASP A 1 262 ? 12.758 -40.031 -10.883 1 88.69 262 ASP A C 1
ATOM 1936 O O . ASP A 1 262 ? 12.883 -40.719 -11.906 1 88.69 262 ASP A O 1
ATOM 1940 N N . ALA A 1 263 ? 11.734 -40.125 -10.102 1 87.56 263 ALA A N 1
ATOM 1941 C CA . ALA A 1 263 ? 10.625 -41 -10.422 1 87.56 263 ALA A CA 1
ATOM 1942 C C . ALA A 1 263 ? 9.945 -40.594 -11.727 1 87.56 263 ALA A C 1
ATOM 1944 O O . ALA A 1 263 ? 9.586 -41.469 -12.539 1 87.56 263 ALA A O 1
ATOM 1945 N N . ALA A 1 264 ? 9.758 -39.344 -11.961 1 92.38 264 ALA A N 1
ATOM 1946 C CA . ALA A 1 264 ? 9.125 -38.844 -13.18 1 92.38 264 ALA A CA 1
ATOM 1947 C C . ALA A 1 264 ? 9.93 -39.219 -14.414 1 92.38 264 ALA A C 1
ATOM 1949 O O . ALA A 1 264 ? 9.367 -39.625 -15.43 1 92.38 264 ALA A O 1
ATOM 1950 N N . GLN A 1 265 ? 11.195 -39.031 -14.305 1 88.88 265 GLN A N 1
ATOM 1951 C CA . GLN A 1 265 ? 12.078 -39.375 -15.414 1 88.88 265 GLN A CA 1
ATOM 1952 C C . GLN A 1 265 ? 12.055 -40.875 -15.711 1 88.88 265 GLN A C 1
ATOM 1954 O O . GLN A 1 265 ? 11.977 -41.281 -16.875 1 88.88 265 GLN A O 1
ATOM 1959 N N . ALA A 1 266 ? 12.125 -41.625 -14.648 1 83.75 266 ALA A N 1
ATOM 1960 C CA . ALA A 1 266 ? 12.148 -43.094 -14.773 1 83.75 266 ALA A CA 1
ATOM 1961 C C . ALA A 1 266 ? 10.867 -43.625 -15.414 1 83.75 266 ALA A C 1
ATOM 1963 O O . ALA A 1 266 ? 10.883 -44.594 -16.156 1 83.75 266 ALA A O 1
ATOM 1964 N N . LEU A 1 267 ? 9.742 -42.969 -15.164 1 84.19 267 LEU A N 1
ATOM 1965 C CA . LEU A 1 267 ? 8.438 -43.406 -15.648 1 84.19 267 LEU A CA 1
ATOM 1966 C C . LEU A 1 267 ? 8.156 -42.844 -17.031 1 84.19 267 LEU A C 1
ATOM 1968 O O . LEU A 1 267 ? 7.129 -43.156 -17.641 1 84.19 267 LEU A O 1
ATOM 1972 N N . GLY A 1 268 ? 9.055 -41.969 -17.547 1 86.69 268 GLY A N 1
ATOM 1973 C CA . GLY A 1 268 ? 8.914 -41.375 -18.859 1 86.69 268 GLY A CA 1
ATOM 1974 C C . GLY A 1 268 ? 7.887 -40.281 -18.906 1 86.69 268 GLY A C 1
ATOM 1975 O O . GLY A 1 268 ? 7.367 -39.938 -19.969 1 86.69 268 GLY A O 1
ATOM 1976 N N . LEU A 1 269 ? 7.527 -39.75 -17.797 1 93.06 269 LEU A N 1
ATOM 1977 C CA . LEU A 1 269 ? 6.609 -38.625 -17.719 1 93.06 269 LEU A CA 1
ATOM 1978 C C . LEU A 1 269 ? 7.324 -37.312 -18.078 1 93.06 269 LEU A C 1
ATOM 1980 O O . LEU A 1 269 ? 8.477 -37.094 -17.688 1 93.06 269 LEU A O 1
ATOM 1984 N N . THR A 1 270 ? 6.66 -36.531 -18.891 1 96.44 270 THR A N 1
ATOM 1985 C CA . THR A 1 270 ? 7.137 -35.156 -19.094 1 96.44 270 THR A CA 1
ATOM 1986 C C . THR A 1 270 ? 6.621 -34.25 -17.984 1 96.44 270 THR A C 1
ATOM 1988 O O . THR A 1 270 ? 5.43 -34.25 -17.672 1 96.44 270 THR A O 1
ATOM 1991 N N . VAL A 1 271 ? 7.543 -33.594 -17.328 1 96.94 271 VAL A N 1
ATOM 1992 C CA . VAL A 1 271 ? 7.156 -32.594 -16.328 1 96.94 271 VAL A CA 1
ATOM 1993 C C . VAL A 1 271 ? 7.652 -31.203 -16.75 1 96.94 271 VAL A C 1
ATOM 1995 O O . VAL A 1 271 ? 8.859 -30.984 -16.875 1 96.94 271 VAL A O 1
ATOM 1998 N N . ALA A 1 272 ? 6.742 -30.406 -17.109 1 96.62 272 ALA A N 1
ATOM 1999 C CA . ALA A 1 272 ? 7.082 -29.047 -17.531 1 96.62 272 ALA A CA 1
ATOM 2000 C C . ALA A 1 272 ? 6.457 -28.016 -16.594 1 96.62 272 ALA A C 1
ATOM 2002 O O . ALA A 1 272 ? 5.32 -28.188 -16.141 1 96.62 272 ALA A O 1
ATOM 2003 N N . ARG A 1 273 ? 7.234 -27.031 -16.281 1 95.31 273 ARG A N 1
ATOM 2004 C CA . ARG A 1 273 ? 6.785 -26.031 -15.328 1 95.31 273 ARG A CA 1
ATOM 2005 C C . ARG A 1 273 ? 6.672 -24.656 -15.984 1 95.31 273 ARG A C 1
ATOM 2007 O O . ARG A 1 273 ? 6.898 -24.516 -17.188 1 95.31 273 ARG A O 1
ATOM 2014 N N . VAL A 1 274 ? 6.109 -23.703 -15.258 1 93.88 274 VAL A N 1
ATOM 2015 C CA . VAL A 1 274 ? 6.117 -22.297 -15.633 1 93.88 274 VAL A CA 1
ATOM 2016 C C . VAL A 1 274 ? 7.281 -21.578 -14.938 1 93.88 274 VAL A C 1
ATOM 2018 O O . VAL A 1 274 ? 7.156 -21.156 -13.789 1 93.88 274 VAL A O 1
ATOM 2021 N N . PRO A 1 275 ? 8.391 -21.516 -15.703 1 88.06 275 PRO A N 1
ATOM 2022 C CA . PRO A 1 275 ? 9.609 -21.047 -15.031 1 88.06 275 PRO A CA 1
ATOM 2023 C C . PRO A 1 275 ? 9.5 -19.609 -14.555 1 88.06 275 PRO A C 1
ATOM 2025 O O . PRO A 1 275 ? 10.18 -19.219 -13.602 1 88.06 275 PRO A O 1
ATOM 2028 N N . ALA A 1 276 ? 8.805 -18.812 -15.344 1 85.25 276 ALA A N 1
ATOM 2029 C CA . ALA A 1 276 ? 8.688 -17.406 -14.992 1 85.25 276 ALA A CA 1
ATOM 2030 C C . ALA A 1 276 ? 7.336 -16.844 -15.422 1 85.25 276 ALA A C 1
ATOM 2032 O O . ALA A 1 276 ? 6.75 -17.297 -16.406 1 85.25 276 ALA A O 1
ATOM 2033 N N . TYR A 1 277 ? 6.902 -16.094 -14.609 1 84.56 277 TYR A N 1
ATOM 2034 C CA . TYR A 1 277 ? 5.738 -15.289 -14.961 1 84.56 277 TYR A CA 1
ATOM 2035 C C . TYR A 1 277 ? 6.047 -13.805 -14.836 1 84.56 277 TYR A C 1
ATOM 2037 O O . TYR A 1 277 ? 7.156 -13.367 -15.148 1 84.56 277 TYR A O 1
ATOM 2045 N N . SER A 1 278 ? 5.352 -13.055 -14.109 1 88.31 278 SER A N 1
ATOM 2046 C CA . SER A 1 278 ? 5.598 -11.617 -14.062 1 88.31 278 SER A CA 1
ATOM 2047 C C . SER A 1 278 ? 6.508 -11.25 -12.898 1 88.31 278 SER A C 1
ATOM 2049 O O . SER A 1 278 ? 6.074 -11.234 -11.742 1 88.31 278 SER A O 1
ATOM 2051 N N . PRO A 1 279 ? 7.777 -11 -13.188 1 92.75 279 PRO A N 1
ATOM 2052 C CA . PRO A 1 279 ? 8.633 -10.523 -12.094 1 92.75 279 PRO A CA 1
ATOM 2053 C C . PRO A 1 279 ? 8.156 -9.195 -11.508 1 92.75 279 PRO A C 1
ATOM 2055 O O . PRO A 1 279 ? 8.484 -8.867 -10.367 1 92.75 279 PRO A O 1
ATOM 2058 N N . TYR A 1 280 ? 7.375 -8.469 -12.281 1 96.69 280 TYR A N 1
ATOM 2059 C CA . TYR A 1 280 ? 6.84 -7.188 -11.836 1 96.69 280 TYR A CA 1
ATOM 2060 C C . TYR A 1 280 ? 5.797 -7.387 -10.742 1 96.69 280 TYR A C 1
ATOM 2062 O O . TYR A 1 280 ? 5.738 -6.613 -9.781 1 96.69 280 TYR A O 1
ATOM 2070 N N . ALA A 1 281 ? 5.02 -8.477 -10.875 1 97.25 281 ALA A N 1
ATOM 2071 C CA . ALA A 1 281 ? 3.969 -8.75 -9.898 1 97.25 281 ALA A CA 1
ATOM 2072 C C . ALA A 1 281 ? 4.551 -8.875 -8.492 1 97.25 281 ALA A C 1
ATOM 2074 O O . ALA A 1 281 ? 4.074 -8.227 -7.555 1 97.25 281 ALA A O 1
ATOM 2075 N N . VAL A 1 282 ? 5.605 -9.633 -8.383 1 96.88 282 VAL A N 1
ATOM 2076 C CA . VAL A 1 282 ? 6.18 -9.914 -7.074 1 96.88 282 VAL A CA 1
ATOM 2077 C C . VAL A 1 282 ? 6.902 -8.672 -6.551 1 96.88 282 VAL A C 1
ATOM 2079 O O . VAL A 1 282 ? 6.77 -8.32 -5.379 1 96.88 282 VAL A O 1
ATOM 2082 N N . ALA A 1 283 ? 7.664 -7.965 -7.391 1 98.44 283 ALA A N 1
ATOM 2083 C CA . ALA A 1 283 ? 8.383 -6.754 -7.008 1 98.44 283 ALA A CA 1
ATOM 2084 C C . ALA A 1 283 ? 7.422 -5.676 -6.512 1 98.44 283 ALA A C 1
ATOM 20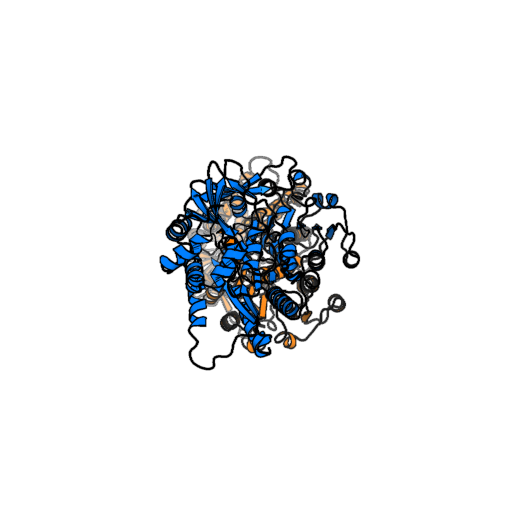86 O O . ALA A 1 283 ? 7.652 -5.062 -5.469 1 98.44 283 ALA A O 1
ATOM 2087 N N . GLU A 1 284 ? 6.344 -5.516 -7.242 1 98.69 284 GLU A N 1
ATOM 2088 C CA . GLU A 1 284 ? 5.359 -4.492 -6.906 1 98.69 284 GLU A CA 1
ATOM 2089 C C . GLU A 1 284 ? 4.621 -4.84 -5.613 1 98.69 284 GLU A C 1
ATOM 2091 O O . GLU A 1 284 ? 4.27 -3.949 -4.836 1 98.69 284 GLU A O 1
ATOM 2096 N N . HIS A 1 285 ? 4.395 -6.109 -5.406 1 98.69 285 HIS A N 1
ATOM 2097 C CA . HIS A 1 285 ? 3.721 -6.516 -4.18 1 98.69 285 HIS A CA 1
ATOM 2098 C C . HIS A 1 285 ? 4.598 -6.273 -2.959 1 98.69 285 HIS A C 1
ATOM 2100 O O . HIS A 1 285 ? 4.098 -5.941 -1.883 1 98.69 285 HIS A O 1
ATOM 2106 N N . ALA A 1 286 ? 5.902 -6.473 -3.137 1 98.75 286 ALA A N 1
ATOM 2107 C CA . ALA A 1 286 ? 6.82 -6.152 -2.045 1 98.75 286 ALA A CA 1
ATOM 2108 C C . ALA A 1 286 ? 6.699 -4.684 -1.639 1 98.75 286 ALA A C 1
ATOM 2110 O O . ALA A 1 286 ? 6.66 -4.367 -0.448 1 98.75 286 ALA A O 1
ATOM 2111 N N . VAL A 1 287 ? 6.574 -3.818 -2.584 1 98.81 287 VAL A N 1
ATOM 2112 C CA . VAL A 1 287 ? 6.395 -2.393 -2.33 1 98.81 287 VAL A CA 1
ATOM 2113 C C . VAL A 1 287 ? 5.031 -2.146 -1.693 1 98.81 287 VAL A C 1
ATOM 2115 O O . VAL A 1 287 ? 4.895 -1.306 -0.801 1 98.81 287 VAL A O 1
ATOM 2118 N N . ALA A 1 288 ? 4.023 -2.9 -2.178 1 98.69 288 ALA A N 1
ATOM 2119 C CA . ALA A 1 288 ? 2.684 -2.779 -1.606 1 98.69 288 ALA A CA 1
ATOM 2120 C C . ALA A 1 288 ? 2.691 -3.102 -0.115 1 98.69 288 ALA A C 1
ATOM 2122 O O . ALA A 1 288 ? 2.047 -2.412 0.679 1 98.69 288 ALA A O 1
ATOM 2123 N N . LEU A 1 289 ? 3.434 -4.148 0.234 1 98.75 289 LEU A N 1
ATOM 2124 C CA . LEU A 1 289 ? 3.525 -4.527 1.639 1 98.75 289 LEU A CA 1
ATOM 2125 C C . LEU A 1 289 ? 4.207 -3.436 2.455 1 98.75 289 LEU A C 1
ATOM 2127 O O . LEU A 1 289 ? 3.719 -3.057 3.523 1 98.75 289 LEU A O 1
ATOM 2131 N N . LEU A 1 290 ? 5.305 -2.898 1.94 1 98.81 290 LEU A N 1
ATOM 2132 C CA . LEU A 1 290 ? 6.02 -1.832 2.633 1 98.81 290 LEU A CA 1
ATOM 2133 C C . LEU A 1 290 ? 5.113 -0.63 2.865 1 98.81 290 LEU A C 1
ATOM 2135 O O . LEU A 1 290 ? 5.031 -0.114 3.982 1 98.81 290 LEU A O 1
ATOM 2139 N N . MET A 1 291 ? 4.426 -0.265 1.838 1 98.56 291 MET A N 1
ATOM 2140 C CA . MET A 1 291 ? 3.643 0.966 1.909 1 98.56 291 MET A CA 1
ATOM 2141 C C . MET A 1 291 ? 2.406 0.776 2.783 1 98.56 291 MET A C 1
ATOM 2143 O O . MET A 1 291 ? 1.983 1.702 3.477 1 98.56 291 MET A O 1
ATOM 2147 N N . ALA A 1 292 ? 1.774 -0.407 2.711 1 98.31 292 ALA A N 1
ATOM 2148 C CA . ALA A 1 292 ? 0.625 -0.692 3.564 1 98.31 292 ALA A CA 1
ATOM 2149 C C . ALA A 1 292 ? 1.005 -0.612 5.039 1 98.31 292 ALA A C 1
ATOM 2151 O O . ALA A 1 292 ? 0.253 -0.067 5.852 1 98.31 292 ALA A O 1
ATOM 2152 N N . LEU A 1 293 ? 2.184 -1.132 5.367 1 98 293 LEU A N 1
ATOM 2153 C CA . LEU A 1 293 ? 2.668 -1.113 6.746 1 98 293 LEU A CA 1
ATOM 2154 C C . LEU A 1 293 ? 3.072 0.298 7.16 1 98 293 LEU A C 1
ATOM 2156 O O . LEU A 1 293 ? 2.688 0.769 8.234 1 98 293 LEU A O 1
ATOM 2160 N N . ASN A 1 294 ? 3.834 0.953 6.305 1 98.19 294 ASN A N 1
ATOM 2161 C CA . ASN A 1 294 ? 4.402 2.264 6.605 1 98.19 294 ASN A CA 1
ATOM 2162 C C . ASN A 1 294 ? 3.314 3.318 6.785 1 98.19 294 ASN A C 1
ATOM 2164 O O . ASN A 1 294 ? 3.391 4.145 7.695 1 98.19 294 ASN A O 1
ATOM 2168 N N . ARG A 1 295 ? 2.285 3.176 5.906 1 97.81 295 ARG A N 1
ATOM 2169 C CA . ARG A 1 295 ? 1.255 4.211 5.93 1 97.81 295 ARG A CA 1
ATOM 2170 C C . ARG A 1 295 ? -0.021 3.695 6.59 1 97.81 295 ARG A C 1
ATOM 2172 O O . ARG A 1 295 ? -1.038 4.391 6.609 1 97.81 295 ARG A O 1
ATOM 2179 N N . GLN A 1 296 ? -0.024 2.492 7.109 1 96.69 296 GLN A N 1
ATOM 2180 C CA . GLN A 1 296 ? -1.113 1.897 7.879 1 96.69 296 GLN A CA 1
ATOM 2181 C C . GLN A 1 296 ? -2.434 1.979 7.117 1 96.69 296 GLN A C 1
ATOM 2183 O O . GLN A 1 296 ? -3.451 2.395 7.676 1 96.69 296 GLN A O 1
ATOM 2188 N N . THR A 1 297 ? -2.367 1.62 5.848 1 96.75 297 THR A N 1
ATOM 2189 C CA . THR A 1 297 ? -3.547 1.809 5.012 1 96.75 297 THR A CA 1
ATOM 2190 C C . THR A 1 297 ? -4.668 0.867 5.441 1 96.75 297 THR A C 1
ATOM 2192 O O . THR A 1 297 ? -5.848 1.209 5.336 1 96.75 297 THR A O 1
ATOM 2195 N N . SER A 1 298 ? -4.379 -0.365 5.938 1 94.38 298 SER A N 1
ATOM 2196 C CA . SER A 1 298 ? -5.406 -1.288 6.402 1 94.38 298 SER A CA 1
ATOM 2197 C C . SER A 1 298 ? -6.152 -0.724 7.609 1 94.38 298 SER A C 1
ATOM 2199 O O . SER A 1 298 ? -7.383 -0.771 7.664 1 94.38 298 SER A O 1
ATOM 2201 N N . ARG A 1 299 ? -5.379 -0.205 8.531 1 94.44 299 ARG A N 1
ATOM 2202 C CA . ARG A 1 299 ? -5.973 0.399 9.719 1 94.44 299 ARG A CA 1
ATOM 2203 C C . ARG A 1 299 ? -6.766 1.651 9.352 1 94.44 299 ARG A C 1
ATOM 2205 O O . ARG A 1 299 ? -7.867 1.863 9.859 1 94.44 299 ARG A O 1
ATOM 2212 N N . ALA A 1 300 ? -6.172 2.469 8.523 1 95.88 300 ALA A N 1
ATOM 2213 C CA . ALA A 1 300 ? -6.836 3.693 8.086 1 95.88 300 ALA A CA 1
ATOM 2214 C C . ALA A 1 300 ? -8.164 3.381 7.402 1 95.88 300 ALA A C 1
ATOM 2216 O O . ALA A 1 300 ? -9.172 4.055 7.648 1 95.88 300 ALA A O 1
ATOM 2217 N N . SER A 1 301 ? -8.117 2.369 6.516 1 93.94 301 SER A N 1
ATOM 2218 C CA . SER A 1 301 ? -9.32 1.96 5.797 1 93.94 301 SER A CA 1
ATOM 2219 C C . SER A 1 301 ? -10.422 1.526 6.762 1 93.94 301 SER A C 1
ATOM 2221 O O . SER A 1 301 ? -11.57 1.942 6.625 1 93.94 301 SER A O 1
ATOM 2223 N N . ALA A 1 302 ? -10.078 0.73 7.715 1 92.38 302 ALA A N 1
ATOM 2224 C CA . ALA A 1 302 ? -11.039 0.244 8.695 1 92.38 302 ALA A CA 1
ATOM 2225 C C . ALA A 1 302 ? -11.625 1.396 9.508 1 92.38 302 ALA A C 1
ATOM 2227 O O . ALA A 1 302 ? -12.828 1.424 9.789 1 92.38 302 ALA A O 1
ATOM 2228 N N . ARG A 1 303 ? -10.82 2.324 9.852 1 94.12 303 ARG A N 1
ATOM 2229 C CA . ARG A 1 303 ? -11.25 3.453 10.672 1 94.12 303 ARG A CA 1
ATOM 2230 C C . ARG A 1 303 ? -12.219 4.344 9.898 1 94.12 303 ARG A C 1
ATOM 2232 O O . ARG A 1 303 ? -13.266 4.734 10.422 1 94.12 303 ARG A O 1
ATOM 2239 N N . THR A 1 304 ? -11.883 4.699 8.703 1 94.31 304 THR A N 1
ATOM 2240 C CA . THR A 1 304 ? -12.727 5.609 7.945 1 94.31 304 THR A CA 1
ATOM 2241 C C . THR A 1 304 ? -14.07 4.957 7.617 1 94.31 304 THR A C 1
ATOM 2243 O O . THR A 1 304 ? -15.094 5.641 7.535 1 94.31 304 THR A O 1
ATOM 2246 N N . HIS A 1 305 ? -14.039 3.639 7.445 1 92.31 305 HIS A N 1
ATOM 2247 C CA . HIS A 1 305 ? -15.297 2.93 7.25 1 92.31 305 HIS A CA 1
ATOM 2248 C C . HIS A 1 305 ? -16.234 3.131 8.438 1 92.31 305 HIS A C 1
ATOM 2250 O O . HIS A 1 305 ? -17.453 3.182 8.266 1 92.31 305 HIS A O 1
ATOM 2256 N N . ASP A 1 306 ? -15.641 3.289 9.602 1 92 306 ASP A N 1
ATOM 2257 C CA . ASP A 1 306 ? -16.406 3.525 10.82 1 92 306 ASP A CA 1
ATOM 2258 C C . ASP A 1 306 ? -16.578 5.02 11.086 1 92 306 ASP A C 1
ATOM 2260 O O . ASP A 1 306 ? -16.922 5.426 12.195 1 92 306 ASP A O 1
ATOM 2264 N N . ALA A 1 307 ? -16.172 5.828 10.141 1 93.12 307 ALA A N 1
ATOM 2265 C CA . ALA A 1 307 ? -16.281 7.281 10.195 1 93.12 307 ALA A CA 1
ATOM 2266 C C . ALA A 1 307 ? -15.312 7.867 11.227 1 93.12 307 ALA A C 1
ATOM 2268 O O . ALA A 1 307 ? -15.625 8.859 11.883 1 93.12 307 ALA A O 1
ATOM 2269 N N . ASN A 1 308 ? -14.32 7.152 11.539 1 94 308 ASN A N 1
ATOM 2270 C CA . ASN A 1 308 ? -13.203 7.676 12.32 1 94 308 ASN A CA 1
ATOM 2271 C C . ASN A 1 308 ? -12.086 8.195 11.414 1 94 308 ASN A C 1
ATOM 2273 O O . ASN A 1 308 ? -11.336 7.406 10.836 1 94 308 ASN A O 1
ATOM 2277 N N . PHE A 1 309 ? -11.938 9.484 11.359 1 93.31 309 PHE A N 1
ATOM 2278 C CA . PHE A 1 309 ? -10.984 10.102 10.445 1 93.31 309 PHE A CA 1
ATOM 2279 C C . PHE A 1 309 ? -9.797 10.68 11.203 1 93.31 309 PHE A C 1
ATOM 2281 O O . PHE A 1 309 ? -9.047 11.5 10.664 1 93.31 309 PHE A O 1
ATOM 2288 N N . SER A 1 310 ? -9.594 10.305 12.445 1 90.56 310 SER A N 1
ATOM 2289 C CA . SER A 1 310 ? -8.445 10.742 13.242 1 90.56 310 SER A CA 1
ATOM 2290 C C . SER A 1 310 ? -7.145 10.156 12.711 1 90.56 310 SER A C 1
ATOM 2292 O O . SER A 1 310 ? -7.148 9.086 12.094 1 90.56 310 SER A O 1
ATOM 2294 N N . LEU A 1 311 ? -6.039 10.789 12.992 1 92.25 311 LEU A N 1
ATOM 2295 C CA . LEU A 1 311 ? -4.77 10.375 12.406 1 92.25 311 LEU A CA 1
ATOM 2296 C C . LEU A 1 311 ? -3.893 9.695 13.453 1 92.25 311 LEU A C 1
ATOM 2298 O O . LEU A 1 311 ? -2.895 9.055 13.109 1 92.25 311 LEU A O 1
ATOM 2302 N N . ASP A 1 312 ? -4.262 9.797 14.695 1 89.19 312 ASP A N 1
ATOM 2303 C CA . ASP A 1 312 ? -3.424 9.266 15.766 1 89.19 312 ASP A CA 1
ATOM 2304 C C . ASP A 1 312 ? -3.104 7.789 15.531 1 89.19 312 ASP A C 1
ATOM 2306 O O . ASP A 1 312 ? -4.008 6.98 15.297 1 89.19 312 ASP A O 1
ATOM 2310 N N . GLY A 1 313 ? -1.838 7.461 15.586 1 89.94 313 GLY A N 1
ATOM 2311 C CA . GLY A 1 313 ? -1.41 6.078 15.445 1 89.94 313 GLY A CA 1
ATOM 2312 C C . GLY A 1 313 ? -1.162 5.672 14.008 1 89.94 313 GLY A C 1
ATOM 2313 O O . GLY A 1 313 ? -0.78 4.531 13.734 1 89.94 313 GLY A O 1
ATOM 2314 N N . LEU A 1 314 ? -1.271 6.609 13.062 1 94.06 314 LEU A N 1
ATOM 2315 C CA . LEU A 1 314 ? -1.161 6.258 11.656 1 94.06 314 LEU A CA 1
ATOM 2316 C C . LEU A 1 314 ? 0.114 6.836 11.047 1 94.06 314 LEU A C 1
ATOM 2318 O O . LEU A 1 314 ? 0.339 6.719 9.836 1 94.06 314 LEU A O 1
ATOM 2322 N N . CYS A 1 315 ? 1 7.441 11.836 1 94.62 315 CYS A N 1
ATOM 2323 C CA . CYS A 1 315 ? 2.178 8.148 11.344 1 94.62 315 CYS A CA 1
ATOM 2324 C C . CYS A 1 315 ? 3.172 7.18 10.719 1 94.62 315 CYS A C 1
ATOM 2326 O O . CYS A 1 315 ? 3.529 6.168 11.32 1 94.62 315 CYS A O 1
ATOM 2328 N N . GLY A 1 316 ? 3.594 7.449 9.508 1 96 316 GLY A N 1
ATOM 2329 C CA . GLY A 1 316 ? 4.637 6.691 8.836 1 96 316 GLY A CA 1
ATOM 2330 C C . GLY A 1 316 ? 5.938 7.457 8.695 1 96 316 GLY A C 1
ATOM 2331 O O . GLY A 1 316 ? 6.238 8.336 9.508 1 96 316 GLY A O 1
ATOM 2332 N N . PHE A 1 317 ? 6.766 7.059 7.758 1 96.88 317 PHE A N 1
ATOM 2333 C CA . PHE A 1 317 ? 8.008 7.75 7.449 1 96.88 317 PHE A CA 1
ATOM 2334 C C . PHE A 1 317 ? 8.172 7.934 5.945 1 96.88 317 PHE A C 1
ATOM 2336 O O . PHE A 1 317 ? 7.523 7.242 5.16 1 96.88 317 PHE A O 1
ATOM 2343 N N . ASP A 1 318 ? 8.93 8.875 5.555 1 97.44 318 ASP A N 1
ATOM 2344 C CA . ASP A 1 318 ? 9.32 9.008 4.156 1 97.44 318 ASP A CA 1
ATOM 2345 C C . ASP A 1 318 ? 10.258 7.879 3.734 1 97.44 318 ASP A C 1
ATOM 2347 O O . ASP A 1 318 ? 11.289 7.656 4.363 1 97.44 318 ASP A O 1
ATOM 2351 N N . VAL A 1 319 ? 9.859 7.191 2.723 1 98.56 319 VAL A N 1
ATOM 2352 C CA . VAL A 1 319 ? 10.758 6.184 2.168 1 98.56 319 VAL A CA 1
ATOM 2353 C C . VAL A 1 319 ? 11.969 6.863 1.533 1 98.56 319 VAL A C 1
ATOM 2355 O O . VAL A 1 319 ? 13.086 6.348 1.602 1 98.56 319 VAL A O 1
ATOM 2358 N N . HIS A 1 320 ? 11.711 8.016 0.96 1 98.25 320 HIS A N 1
ATOM 2359 C CA . HIS A 1 320 ? 12.789 8.805 0.363 1 98.25 320 HIS A CA 1
ATOM 2360 C C . HIS A 1 320 ? 13.914 9.039 1.359 1 98.25 320 HIS A C 1
ATOM 2362 O O . HIS A 1 320 ? 13.664 9.375 2.52 1 98.25 320 HIS A O 1
ATOM 2368 N N . GLY A 1 321 ? 15.109 8.758 0.903 1 97.56 321 GLY A N 1
ATOM 2369 C CA . GLY A 1 321 ? 16.281 9.07 1.707 1 97.56 321 GLY A CA 1
ATOM 2370 C C . GLY A 1 321 ? 16.656 7.957 2.666 1 97.56 321 GLY A C 1
ATOM 2371 O O . GLY A 1 321 ? 17.75 7.957 3.221 1 97.56 321 GLY A O 1
ATOM 2372 N N . LYS A 1 322 ? 15.789 7.02 2.914 1 98.62 322 LYS A N 1
ATOM 2373 C CA . LYS A 1 322 ? 16.109 5.895 3.793 1 98.62 322 LYS A CA 1
ATOM 2374 C C . LYS A 1 322 ? 17.094 4.941 3.133 1 98.62 322 LYS A C 1
ATOM 2376 O O . LYS A 1 322 ? 17.219 4.922 1.907 1 98.62 322 LYS A O 1
ATOM 2381 N N . THR A 1 323 ? 17.797 4.223 3.949 1 98.88 323 THR A N 1
ATOM 2382 C CA . THR A 1 323 ? 18.656 3.145 3.455 1 98.88 323 THR A CA 1
ATOM 2383 C C . THR A 1 323 ? 17.859 1.852 3.312 1 98.88 323 THR A C 1
ATOM 2385 O O . THR A 1 323 ? 17.375 1.298 4.305 1 98.88 323 THR A O 1
ATOM 2388 N N . VAL A 1 324 ? 17.75 1.427 2.082 1 98.88 324 VAL A N 1
ATOM 2389 C CA . VAL A 1 324 ? 16.953 0.239 1.78 1 98.88 324 VAL A CA 1
ATOM 2390 C C . VAL A 1 324 ? 17.844 -0.827 1.144 1 98.88 324 VAL A C 1
ATOM 2392 O O . VAL A 1 324 ? 18.672 -0.52 0.281 1 98.88 324 VAL A O 1
ATOM 2395 N N . ALA A 1 325 ? 17.703 -2.064 1.605 1 98.88 325 ALA A N 1
ATOM 2396 C CA . ALA A 1 325 ? 18.531 -3.152 1.079 1 98.88 325 ALA A CA 1
ATOM 2397 C C . ALA A 1 325 ? 17.672 -4.172 0.329 1 98.88 325 ALA A C 1
ATOM 2399 O O . ALA A 1 325 ? 16.578 -4.516 0.772 1 98.88 325 ALA A O 1
ATOM 2400 N N . VAL A 1 326 ? 18.188 -4.562 -0.827 1 98.81 326 VAL A N 1
ATOM 2401 C CA . VAL A 1 326 ? 17.625 -5.68 -1.58 1 98.81 326 VAL A CA 1
ATOM 2402 C C . VAL A 1 326 ? 18.625 -6.836 -1.602 1 98.81 326 VAL A C 1
ATOM 2404 O O . VAL A 1 326 ? 19.688 -6.73 -2.197 1 98.81 326 VAL A O 1
ATOM 2407 N N . ILE A 1 327 ? 18.266 -7.898 -0.907 1 98.62 327 ILE A N 1
ATOM 2408 C CA . ILE A 1 327 ? 19.094 -9.102 -0.906 1 98.62 327 ILE A CA 1
ATOM 2409 C C . ILE A 1 327 ? 18.609 -10.055 -1.994 1 98.62 327 ILE A C 1
ATOM 2411 O O . ILE A 1 327 ? 17.594 -10.727 -1.836 1 98.62 327 ILE A O 1
ATOM 2415 N N . GLY A 1 328 ? 19.375 -10.234 -3 1 97.69 328 GLY A N 1
ATOM 2416 C CA . GLY A 1 328 ? 18.984 -10.938 -4.215 1 97.69 328 GLY A CA 1
ATOM 2417 C C . GLY A 1 328 ? 18.609 -10 -5.348 1 97.69 328 GLY A C 1
ATOM 2418 O O . GLY A 1 328 ? 17.562 -9.344 -5.289 1 97.69 328 GLY A O 1
ATOM 2419 N N . CYS A 1 329 ? 19.453 -9.953 -6.387 1 97.12 329 CYS A N 1
ATOM 2420 C CA . CYS A 1 329 ? 19.203 -9.055 -7.504 1 97.12 329 CYS A CA 1
ATOM 2421 C C . CYS A 1 329 ? 19.078 -9.828 -8.812 1 97.12 329 CYS A C 1
ATOM 2423 O O . CYS A 1 329 ? 19.703 -9.469 -9.805 1 97.12 329 CYS A O 1
ATOM 2425 N N . GLY A 1 330 ? 18.266 -10.945 -8.656 1 94.38 330 GLY A N 1
ATOM 2426 C CA . GLY A 1 330 ? 17.797 -11.562 -9.883 1 94.38 330 GLY A CA 1
ATOM 2427 C C . GLY A 1 330 ? 16.766 -10.719 -10.609 1 94.38 330 GLY A C 1
ATOM 2428 O O . GLY A 1 330 ? 16.734 -9.492 -10.461 1 94.38 330 GLY A O 1
ATOM 2429 N N . ARG A 1 331 ? 15.945 -11.305 -11.398 1 93.19 331 ARG A N 1
ATOM 2430 C CA . ARG A 1 331 ? 14.969 -10.555 -12.188 1 93.19 331 ARG A CA 1
ATOM 2431 C C . ARG A 1 331 ? 14.031 -9.758 -11.289 1 93.19 331 ARG A C 1
ATOM 2433 O O . ARG A 1 331 ? 13.805 -8.57 -11.516 1 93.19 331 ARG A O 1
ATOM 2440 N N . ILE A 1 332 ? 13.469 -10.445 -10.281 1 96.06 332 ILE A N 1
ATOM 2441 C CA . ILE A 1 332 ? 12.531 -9.789 -9.375 1 96.06 332 ILE A CA 1
ATOM 2442 C C . ILE A 1 332 ? 13.25 -8.703 -8.578 1 96.06 332 ILE A C 1
ATOM 2444 O O . ILE A 1 332 ? 12.742 -7.586 -8.445 1 96.06 332 ILE A O 1
ATOM 2448 N N . GLY A 1 333 ? 14.469 -9.008 -8.078 1 97.75 333 GLY A N 1
ATOM 2449 C CA . GLY A 1 333 ? 15.25 -8.039 -7.328 1 97.75 333 GLY A CA 1
ATOM 2450 C C . GLY A 1 333 ? 15.594 -6.801 -8.125 1 97.75 333 GLY A C 1
ATOM 2451 O O . GLY A 1 333 ? 15.625 -5.695 -7.586 1 97.75 333 GLY A O 1
ATOM 2452 N N . GLN A 1 334 ? 15.828 -6.977 -9.391 1 97.5 334 GLN A N 1
ATOM 2453 C CA . GLN A 1 334 ? 16.141 -5.844 -10.25 1 97.5 334 GLN A CA 1
ATOM 2454 C C . GLN A 1 334 ? 14.93 -4.953 -10.461 1 97.5 334 GLN A C 1
ATOM 2456 O O . GLN A 1 334 ? 15.031 -3.725 -10.414 1 97.5 334 GLN A O 1
ATOM 2461 N N . CYS A 1 335 ? 13.781 -5.605 -10.75 1 97.88 335 CYS A N 1
ATOM 2462 C CA . CYS A 1 335 ? 12.547 -4.832 -10.883 1 97.88 335 CYS A CA 1
ATOM 2463 C C . CYS A 1 335 ? 12.266 -4.035 -9.617 1 97.88 335 CYS A C 1
ATOM 2465 O O . CYS A 1 335 ? 11.922 -2.852 -9.695 1 97.88 335 CYS A O 1
ATOM 2467 N N . LEU A 1 336 ? 12.438 -4.652 -8.453 1 98.69 336 LEU A N 1
ATOM 2468 C CA . LEU A 1 336 ? 12.227 -4.004 -7.164 1 98.69 336 LEU A CA 1
ATOM 2469 C C . LEU A 1 336 ? 13.211 -2.852 -6.969 1 98.69 336 LEU A C 1
ATOM 2471 O O . LEU A 1 336 ? 12.82 -1.765 -6.539 1 98.69 336 LEU A O 1
ATOM 2475 N N . SER A 1 337 ? 14.445 -3.104 -7.328 1 98.69 337 SER A N 1
ATOM 2476 C CA . SER A 1 337 ? 15.484 -2.088 -7.184 1 98.69 337 SER A CA 1
ATOM 2477 C C . SER A 1 337 ? 15.164 -0.851 -8.016 1 98.69 337 SER A C 1
ATOM 2479 O O . SER A 1 337 ? 15.367 0.278 -7.562 1 98.69 337 SER A O 1
ATOM 2481 N N . ASN A 1 338 ? 14.648 -1.08 -9.164 1 98.19 338 ASN A N 1
ATOM 2482 C CA . ASN A 1 338 ? 14.281 0.036 -10.023 1 98.19 338 ASN A CA 1
ATOM 2483 C C . ASN A 1 338 ? 13.188 0.891 -9.398 1 98.19 338 ASN A C 1
ATOM 2485 O O . ASN A 1 338 ? 13.25 2.121 -9.453 1 98.19 338 ASN A O 1
ATOM 2489 N N . ILE A 1 339 ? 12.211 0.281 -8.844 1 98.75 339 ILE A N 1
ATOM 2490 C CA . ILE A 1 339 ? 11.117 0.998 -8.195 1 98.75 339 ILE A CA 1
ATOM 2491 C C . ILE A 1 339 ? 11.656 1.805 -7.02 1 98.75 339 ILE A C 1
ATOM 2493 O O . ILE A 1 339 ? 11.344 2.988 -6.871 1 98.75 339 ILE A O 1
ATOM 2497 N N . LEU A 1 340 ? 12.531 1.14 -6.227 1 98.81 340 LEU A N 1
ATOM 2498 C CA . LEU A 1 340 ? 13.055 1.769 -5.02 1 98.81 340 LEU A CA 1
ATOM 2499 C C . LEU A 1 340 ? 13.945 2.955 -5.371 1 98.81 340 LEU A C 1
ATOM 2501 O O . LEU A 1 340 ? 13.961 3.959 -4.656 1 98.81 340 LEU A O 1
ATOM 2505 N N . LEU A 1 341 ? 14.695 2.84 -6.449 1 98.44 341 LEU A N 1
ATOM 2506 C CA . LEU A 1 341 ? 15.5 3.969 -6.906 1 98.44 341 LEU A CA 1
ATOM 2507 C C . LEU A 1 341 ? 14.609 5.145 -7.293 1 98.44 341 LEU A C 1
ATOM 2509 O O . LEU A 1 341 ? 14.977 6.305 -7.086 1 98.44 341 LEU A O 1
ATOM 2513 N N . GLY A 1 342 ? 13.438 4.867 -7.801 1 98 342 GLY A N 1
ATOM 2514 C CA . GLY A 1 342 ? 12.469 5.91 -8.094 1 98 342 GLY A CA 1
ATOM 2515 C C . GLY A 1 342 ? 11.977 6.641 -6.855 1 98 342 GLY A C 1
ATOM 2516 O O . GLY A 1 342 ? 11.672 7.832 -6.914 1 98 342 GLY A O 1
ATOM 2517 N N . PHE A 1 343 ? 11.938 5.922 -5.738 1 98.5 343 PHE A N 1
ATOM 2518 C CA . PHE A 1 343 ? 11.57 6.523 -4.461 1 98.5 343 PHE A CA 1
ATOM 2519 C C . PHE A 1 343 ? 12.672 7.453 -3.963 1 98.5 343 PHE A C 1
ATOM 2521 O O . PHE A 1 343 ? 12.43 8.297 -3.1 1 98.5 343 PHE A O 1
ATOM 2528 N N . GLY A 1 344 ? 13.875 7.254 -4.473 1 98.12 344 GLY A N 1
ATOM 2529 C CA . GLY A 1 344 ? 14.992 8.086 -4.059 1 98.12 344 GLY A CA 1
ATOM 2530 C 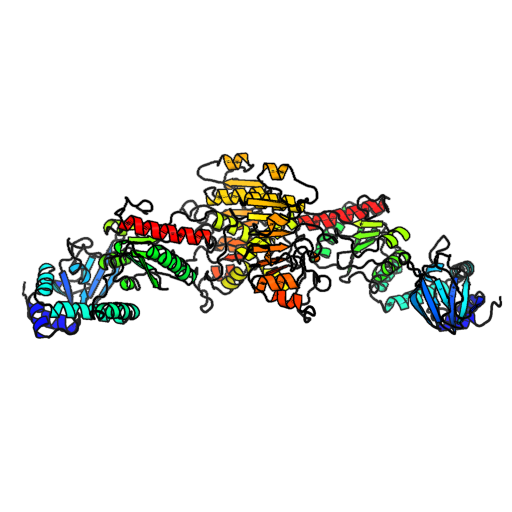C . GLY A 1 344 ? 15.672 7.586 -2.793 1 98.12 344 GLY A C 1
ATOM 2531 O O . GLY A 1 344 ? 16.094 8.391 -1.96 1 98.12 344 GLY A O 1
ATOM 2532 N N . VAL A 1 345 ? 15.766 6.293 -2.652 1 98.62 345 VAL A N 1
ATOM 2533 C CA . VAL A 1 345 ? 16.391 5.707 -1.469 1 98.62 345 VAL A CA 1
ATOM 2534 C C . VAL A 1 345 ? 17.891 5.566 -1.688 1 98.62 345 VAL A C 1
ATOM 2536 O O . VAL A 1 345 ? 18.375 5.68 -2.816 1 98.62 345 VAL A O 1
ATOM 2539 N N . LYS A 1 346 ? 18.641 5.438 -0.58 1 98.62 346 LYS A N 1
ATOM 2540 C CA . LYS A 1 346 ? 19.969 4.859 -0.639 1 98.62 346 LYS A CA 1
ATOM 2541 C C . LYS A 1 346 ? 19.906 3.338 -0.743 1 98.62 346 LYS A C 1
ATOM 2543 O O . LYS A 1 346 ? 19.719 2.65 0.262 1 98.62 346 LYS A O 1
ATOM 2548 N N . LEU A 1 347 ? 20.219 2.834 -1.935 1 98.75 347 LEU A N 1
ATOM 2549 C CA . LEU A 1 347 ? 19.953 1.427 -2.213 1 98.75 347 LEU A CA 1
ATOM 2550 C C . LEU A 1 347 ? 21.203 0.583 -2.029 1 98.75 347 LEU A C 1
ATOM 2552 O O . LEU A 1 347 ? 22.219 0.814 -2.697 1 98.75 347 LEU A O 1
ATOM 2556 N N . LEU A 1 348 ? 21.172 -0.353 -1.119 1 98.75 348 LEU A N 1
ATOM 2557 C CA . LEU A 1 348 ? 22.172 -1.394 -0.952 1 98.75 348 LEU A CA 1
ATOM 2558 C C . LEU A 1 348 ? 21.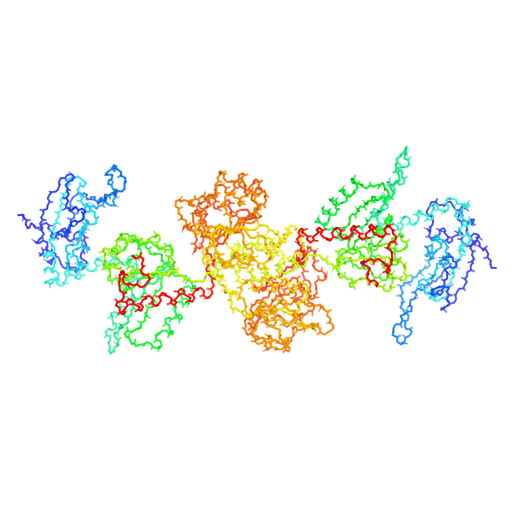719 -2.703 -1.582 1 98.75 348 LEU A C 1
ATOM 2560 O O . LEU A 1 348 ? 20.594 -3.145 -1.354 1 98.75 348 LEU A O 1
ATOM 2564 N N . CYS A 1 349 ? 22.547 -3.252 -2.406 1 98.56 349 CYS A N 1
ATOM 2565 C CA . CYS A 1 349 ? 22.219 -4.508 -3.07 1 98.56 349 CYS A CA 1
ATOM 2566 C C . CYS A 1 349 ? 23.219 -5.598 -2.695 1 98.56 349 CYS A C 1
ATOM 2568 O O . CYS A 1 349 ? 24.422 -5.332 -2.553 1 98.56 349 CYS A O 1
ATOM 2570 N N . VAL A 1 350 ? 22.688 -6.781 -2.469 1 98.19 350 VAL A N 1
ATOM 2571 C CA . VAL A 1 350 ? 23.5 -7.977 -2.26 1 98.19 350 VAL A CA 1
ATOM 2572 C C . VAL A 1 350 ? 23.094 -9.055 -3.271 1 98.19 350 VAL A C 1
ATOM 2574 O O . VAL A 1 350 ? 21.922 -9.344 -3.443 1 98.19 350 VAL A O 1
ATOM 2577 N N . ASP A 1 351 ? 24.078 -9.562 -3.93 1 96.19 351 ASP A N 1
ATOM 2578 C CA . ASP A 1 351 ? 23.828 -10.672 -4.844 1 96.19 351 ASP A CA 1
ATOM 2579 C C . ASP A 1 351 ? 25.031 -11.617 -4.902 1 96.19 351 ASP A C 1
ATOM 2581 O O . ASP A 1 351 ? 26.172 -11.172 -4.934 1 96.19 351 ASP A O 1
ATOM 2585 N N . ALA A 1 352 ? 24.703 -12.875 -4.875 1 90.75 352 ALA A N 1
ATOM 2586 C CA . ALA A 1 352 ? 25.766 -13.891 -4.867 1 90.75 352 ALA A CA 1
ATOM 2587 C C . ALA A 1 352 ? 26.547 -13.883 -6.176 1 90.75 352 ALA A C 1
ATOM 2589 O O . ALA A 1 352 ? 27.703 -14.289 -6.215 1 90.75 352 ALA A O 1
ATOM 2590 N N . PHE A 1 353 ? 25.984 -13.406 -7.242 1 90.69 353 PHE A N 1
ATOM 2591 C CA . PHE A 1 353 ? 26.625 -13.461 -8.547 1 90.69 353 PHE A CA 1
ATOM 2592 C C . PHE A 1 353 ? 27.281 -12.125 -8.891 1 90.69 353 PHE A C 1
ATOM 2594 O O . PHE A 1 353 ? 27.766 -11.93 -10.008 1 90.69 353 PHE A O 1
ATOM 2601 N N . GLY A 1 354 ? 27.25 -11.211 -8 1 89.12 354 GLY A N 1
ATOM 2602 C CA . GLY A 1 354 ? 27.984 -9.969 -8.172 1 89.12 354 GLY A CA 1
ATOM 2603 C C . GLY A 1 354 ? 27.094 -8.805 -8.562 1 89.12 354 GLY A C 1
ATOM 2604 O O . GLY A 1 354 ? 25.875 -8.844 -8.344 1 89.12 354 GLY A O 1
ATOM 2605 N N . GLU A 1 355 ? 27.766 -7.781 -9.109 1 92.56 355 GLU A N 1
ATOM 2606 C CA . GLU A 1 355 ? 27.094 -6.516 -9.391 1 92.56 355 GLU A CA 1
ATOM 2607 C C . GLU A 1 355 ? 26.25 -6.605 -10.664 1 92.56 355 GLU A C 1
ATOM 2609 O O . GLU A 1 355 ? 26.609 -7.34 -11.594 1 92.56 355 GLU A O 1
ATOM 2614 N N . VAL A 1 356 ? 25.172 -5.949 -10.641 1 95 356 VAL A N 1
ATOM 2615 C CA . VAL A 1 356 ? 24.359 -5.715 -11.828 1 95 356 VAL A CA 1
ATOM 2616 C C . VAL A 1 356 ? 24.672 -4.332 -12.406 1 95 356 VAL A C 1
ATOM 2618 O O . VAL A 1 356 ? 24.297 -3.312 -11.828 1 95 356 VAL A O 1
ATOM 2621 N N . PRO A 1 357 ? 25.312 -4.195 -13.484 1 95.88 357 PRO A N 1
ATOM 2622 C CA . PRO A 1 357 ? 25.844 -2.932 -13.992 1 95.88 357 PRO A CA 1
ATOM 2623 C C . PRO A 1 357 ? 24.781 -1.848 -14.133 1 95.88 357 PRO A C 1
ATOM 2625 O O . PRO A 1 357 ? 25.016 -0.695 -13.758 1 95.88 357 PRO A O 1
ATOM 2628 N N . ASP A 1 358 ? 23.688 -2.219 -14.609 1 95.06 358 ASP A N 1
ATOM 2629 C CA . ASP A 1 358 ? 22.625 -1.234 -14.828 1 95.06 358 ASP A CA 1
ATOM 2630 C C . ASP A 1 358 ? 22.172 -0.62 -13.508 1 95.06 358 ASP A C 1
ATOM 2632 O O . ASP A 1 358 ? 21.859 0.571 -13.445 1 95.06 358 ASP A O 1
ATOM 2636 N N . LEU A 1 359 ? 22.125 -1.385 -12.469 1 96.94 359 LEU A N 1
ATOM 2637 C CA . LEU A 1 359 ? 21.734 -0.884 -11.156 1 96.94 359 LEU A CA 1
ATOM 2638 C C . LEU A 1 359 ? 22.797 0.029 -10.57 1 96.94 359 LEU A C 1
ATOM 2640 O O . LEU A 1 359 ? 22.484 1.051 -9.961 1 96.94 359 LEU A O 1
ATOM 2644 N N . VAL A 1 360 ? 24.031 -0.346 -10.789 1 97.38 360 VAL A N 1
ATOM 2645 C CA . VAL A 1 360 ? 25.141 0.464 -10.312 1 97.38 360 VAL A CA 1
ATOM 2646 C C . VAL A 1 360 ? 25.109 1.832 -10.984 1 97.38 360 VAL A C 1
ATOM 2648 O O . VAL A 1 360 ? 25.266 2.861 -10.328 1 97.38 360 VAL A O 1
ATOM 2651 N N . LYS A 1 361 ? 24.891 1.817 -12.258 1 96.31 361 LYS A N 1
ATOM 2652 C CA . LYS A 1 361 ? 24.844 3.057 -13.023 1 96.31 361 LYS A CA 1
ATOM 2653 C C . LYS A 1 361 ? 23.734 3.971 -12.508 1 96.31 361 LYS A C 1
ATOM 2655 O O . LYS A 1 361 ? 23.859 5.195 -12.547 1 96.31 361 LYS A O 1
ATOM 2660 N N . ARG A 1 362 ? 22.766 3.406 -11.945 1 95.56 362 ARG A N 1
ATOM 2661 C CA . ARG A 1 362 ? 21.609 4.18 -11.508 1 95.56 362 ARG A CA 1
ATOM 2662 C C . ARG A 1 362 ? 21.75 4.594 -10.047 1 95.56 362 ARG A C 1
ATOM 2664 O O . ARG A 1 362 ? 20.875 5.289 -9.508 1 95.56 362 ARG A O 1
ATOM 2671 N N . GLY A 1 363 ? 22.781 4.047 -9.414 1 96.12 363 GLY A N 1
ATOM 2672 C CA . GLY A 1 363 ? 23.062 4.594 -8.094 1 96.12 363 GLY A CA 1
ATOM 2673 C C . GLY A 1 363 ? 23 3.549 -6.992 1 96.12 363 GLY A C 1
ATOM 2674 O O . GLY A 1 363 ? 23.188 3.867 -5.816 1 96.12 363 GLY A O 1
ATOM 2675 N N . ALA A 1 364 ? 22.766 2.295 -7.352 1 98 364 ALA A N 1
ATOM 2676 C CA . ALA A 1 364 ? 22.766 1.23 -6.348 1 98 364 ALA A CA 1
ATOM 2677 C C . ALA A 1 364 ? 24.172 0.886 -5.906 1 98 364 ALA A C 1
ATOM 2679 O O . ALA A 1 364 ? 25.125 0.957 -6.703 1 98 364 ALA A O 1
ATOM 2680 N N . THR A 1 365 ? 24.359 0.542 -4.652 1 98.31 365 THR A N 1
ATOM 2681 C CA . THR A 1 365 ? 25.656 0.104 -4.117 1 98.31 365 THR A CA 1
ATOM 2682 C C . THR A 1 365 ? 25.609 -1.375 -3.744 1 98.31 365 THR A C 1
ATOM 2684 O O . THR A 1 365 ? 24.75 -1.796 -2.961 1 98.31 365 THR A O 1
ATOM 2687 N N . PHE A 1 366 ? 26.453 -2.094 -4.375 1 98.12 366 PHE A N 1
ATOM 2688 C CA . PHE A 1 366 ? 26.547 -3.508 -4.031 1 98.12 366 PHE A CA 1
ATOM 2689 C C . PHE A 1 366 ? 27.516 -3.717 -2.873 1 98.12 366 PHE A C 1
ATOM 2691 O O . PHE A 1 366 ? 28.625 -3.193 -2.885 1 98.12 366 PHE A O 1
ATOM 2698 N N . VAL A 1 367 ? 27.062 -4.418 -1.862 1 97.94 367 VAL A N 1
ATOM 2699 C CA . VAL A 1 367 ? 27.828 -4.594 -0.635 1 97.94 367 VAL A CA 1
ATOM 2700 C C . VAL A 1 367 ? 27.781 -6.055 -0.197 1 97.94 367 VAL A C 1
ATOM 2702 O O . VAL A 1 367 ? 27.078 -6.867 -0.802 1 97.94 367 VAL A O 1
ATOM 2705 N N . ALA A 1 368 ? 28.562 -6.363 0.821 1 96.75 368 ALA A N 1
ATOM 2706 C CA . ALA A 1 368 ? 28.469 -7.672 1.463 1 96.75 368 ALA A CA 1
ATOM 2707 C C . ALA A 1 368 ? 27.266 -7.734 2.402 1 96.75 368 ALA A C 1
ATOM 2709 O O . ALA A 1 368 ? 26.828 -6.711 2.932 1 96.75 368 ALA A O 1
ATOM 2710 N N . LEU A 1 369 ? 26.75 -8.906 2.561 1 97 369 LEU A N 1
ATOM 2711 C CA . LEU A 1 369 ? 25.547 -9.125 3.352 1 97 369 LEU A CA 1
ATOM 2712 C C . LEU A 1 369 ? 25.703 -8.539 4.75 1 97 369 LEU A C 1
ATOM 2714 O O . LEU A 1 369 ? 24.766 -7.922 5.273 1 97 369 LEU A O 1
ATOM 2718 N N . GLU A 1 370 ? 26.859 -8.625 5.352 1 96.38 370 GLU A N 1
ATOM 2719 C CA . GLU A 1 370 ? 27.109 -8.211 6.73 1 96.38 370 GLU A CA 1
ATOM 2720 C C . GLU A 1 370 ? 27 -6.695 6.883 1 96.38 370 GLU A C 1
ATOM 2722 O O . GLU A 1 370 ? 26.719 -6.191 7.969 1 96.38 370 GLU A O 1
ATOM 2727 N N . GLU A 1 371 ? 27.156 -5.977 5.828 1 97.38 371 GLU A N 1
ATOM 2728 C CA . GLU A 1 371 ? 27.109 -4.516 5.852 1 97.38 371 GLU A CA 1
ATOM 2729 C C . GLU A 1 371 ? 25.672 -4.004 5.852 1 97.38 371 GLU A C 1
ATOM 2731 O O . GLU A 1 371 ? 25.422 -2.852 6.215 1 97.38 371 GLU A O 1
ATOM 2736 N N . VAL A 1 372 ? 24.781 -4.836 5.504 1 98.12 372 VAL A N 1
ATOM 2737 C CA . VAL A 1 372 ? 23.375 -4.445 5.355 1 98.12 372 VAL A CA 1
ATOM 2738 C C . VAL A 1 372 ? 22.734 -4.316 6.73 1 98.12 372 VAL A C 1
ATOM 2740 O O . VAL A 1 372 ? 21.969 -3.375 6.977 1 98.12 372 VAL A O 1
ATOM 2743 N N . TRP A 1 373 ? 23.062 -5.184 7.633 1 98 373 TRP A N 1
ATOM 2744 C CA . TRP A 1 373 ? 22.297 -5.402 8.859 1 98 373 TRP A CA 1
ATOM 2745 C C . TRP A 1 373 ? 22.281 -4.145 9.719 1 98 373 TRP A C 1
ATOM 2747 O O . TRP A 1 373 ? 21.203 -3.678 10.125 1 98 373 TRP A O 1
ATOM 2757 N N . PRO A 1 374 ? 23.406 -3.479 9.906 1 97.81 374 PRO A N 1
ATOM 2758 C CA . PRO A 1 374 ? 23.375 -2.314 10.797 1 97.81 374 PRO A CA 1
ATOM 2759 C C . PRO A 1 374 ? 22.906 -1.043 10.094 1 97.81 374 PRO A C 1
ATOM 2761 O O . PRO A 1 374 ? 22.625 -0.037 10.75 1 97.81 374 PRO A O 1
ATOM 2764 N N . GLU A 1 375 ? 22.719 -1.054 8.781 1 98.06 375 GLU A N 1
ATOM 2765 C CA . GLU A 1 375 ? 22.531 0.198 8.055 1 98.06 375 GLU A CA 1
ATOM 2766 C C . GLU A 1 375 ? 21.109 0.314 7.52 1 98.06 375 GLU A C 1
ATOM 2768 O O . GLU A 1 375 ? 20.594 1.42 7.363 1 98.06 375 GLU A O 1
ATOM 2773 N N . ALA A 1 376 ? 20.5 -0.741 7.258 1 98.75 376 ALA A N 1
ATOM 2774 C CA . ALA A 1 376 ? 19.281 -0.736 6.469 1 98.75 376 ALA A CA 1
ATOM 2775 C C . ALA A 1 376 ? 18.062 -0.398 7.34 1 98.75 376 ALA A C 1
ATOM 2777 O O . ALA A 1 376 ? 17.844 -1.027 8.375 1 98.75 376 ALA A O 1
ATOM 2778 N N . ASP A 1 377 ? 17.281 0.582 6.891 1 98.75 377 ASP A N 1
ATOM 2779 C CA . ASP A 1 377 ? 16 0.889 7.504 1 98.75 377 ASP A CA 1
ATOM 2780 C C . ASP A 1 377 ? 14.93 -0.118 7.078 1 98.75 377 ASP A C 1
ATOM 2782 O O . ASP A 1 377 ? 13.984 -0.377 7.82 1 98.75 377 ASP A O 1
ATOM 2786 N N . VAL A 1 378 ? 15.07 -0.607 5.852 1 98.88 378 VAL A N 1
ATOM 2787 C CA . VAL A 1 378 ? 14.172 -1.602 5.266 1 98.88 378 VAL A CA 1
ATOM 2788 C C . VAL A 1 378 ? 14.992 -2.674 4.551 1 98.88 378 VAL A C 1
ATOM 2790 O O . VAL A 1 378 ? 15.953 -2.361 3.842 1 98.88 378 VAL A O 1
ATOM 2793 N N . VAL A 1 379 ? 14.648 -3.936 4.742 1 98.88 379 VAL A N 1
ATOM 2794 C CA . VAL A 1 379 ? 15.305 -5.051 4.062 1 98.88 379 VAL A CA 1
ATOM 2795 C C . VAL A 1 379 ? 14.273 -5.859 3.281 1 98.88 379 VAL A C 1
ATOM 2797 O O . VAL A 1 379 ? 13.25 -6.277 3.836 1 98.88 379 VAL A O 1
ATOM 2800 N N . PHE A 1 380 ? 14.547 -6.016 1.986 1 98.88 380 PHE A N 1
ATOM 2801 C CA . PHE A 1 380 ? 13.75 -6.887 1.131 1 98.88 380 PHE A CA 1
ATOM 2802 C C . PHE A 1 380 ? 14.492 -8.18 0.834 1 98.88 380 PHE A C 1
ATOM 2804 O O . PHE A 1 380 ? 15.641 -8.156 0.379 1 98.88 380 PHE A O 1
ATOM 2811 N N . LEU A 1 381 ? 13.852 -9.312 1.049 1 98.62 381 LEU A N 1
ATOM 2812 C CA . LEU A 1 381 ? 14.438 -10.609 0.708 1 98.62 381 LEU A CA 1
ATOM 2813 C C . LEU A 1 381 ? 13.914 -11.102 -0.638 1 98.62 381 LEU A C 1
ATOM 2815 O O . LEU A 1 381 ? 12.703 -11.227 -0.831 1 98.62 381 LEU A O 1
ATOM 2819 N N . GLN A 1 382 ? 14.828 -11.383 -1.579 1 97.5 382 GLN A N 1
ATOM 2820 C CA . GLN A 1 382 ? 14.516 -11.859 -2.92 1 97.5 382 GLN A CA 1
ATOM 2821 C C . GLN A 1 382 ? 15.492 -12.953 -3.354 1 97.5 382 GLN A C 1
ATOM 2823 O O . GLN A 1 382 ? 15.984 -12.938 -4.48 1 97.5 382 GLN A O 1
ATOM 2828 N N . VAL A 1 383 ? 15.82 -13.875 -2.449 1 95.31 383 VAL A N 1
ATOM 2829 C CA . VAL A 1 383 ? 16.781 -14.938 -2.742 1 95.31 383 VAL A CA 1
ATOM 2830 C C . VAL A 1 383 ? 16.078 -16.297 -2.654 1 95.31 383 VAL A C 1
ATOM 2832 O O . VAL A 1 383 ? 15.086 -16.438 -1.942 1 95.31 383 VAL A O 1
ATOM 2835 N N . PRO A 1 384 ? 16.594 -17.297 -3.365 1 90.19 384 PRO A N 1
ATOM 2836 C CA . PRO A 1 384 ? 16.047 -18.641 -3.234 1 90.19 384 PRO A CA 1
ATOM 2837 C C . PRO A 1 384 ? 16.344 -19.281 -1.881 1 90.19 384 PRO A C 1
ATOM 2839 O O . PRO A 1 384 ? 17.234 -18.812 -1.159 1 90.19 384 PRO A O 1
ATOM 2842 N N . LEU A 1 385 ? 15.531 -20.188 -1.494 1 89.94 385 LEU A N 1
ATOM 2843 C CA . LEU A 1 385 ? 15.781 -20.953 -0.276 1 89.94 385 LEU A CA 1
ATOM 2844 C C . LEU A 1 385 ? 16.781 -22.078 -0.535 1 89.94 385 LEU A C 1
ATOM 2846 O O . LEU A 1 385 ? 16.469 -23.047 -1.241 1 89.94 385 LEU A O 1
ATOM 2850 N N . LEU A 1 386 ? 17.953 -21.938 -0.158 1 89.75 386 LEU A N 1
ATOM 2851 C CA . LEU A 1 386 ? 19.062 -22.875 -0.197 1 89.75 386 LEU A CA 1
ATOM 2852 C C . LEU A 1 386 ? 19.562 -23.188 1.211 1 89.75 386 LEU A C 1
ATOM 2854 O O . LEU A 1 386 ? 19.219 -22.484 2.164 1 89.75 386 LEU A O 1
ATOM 2858 N N . PRO A 1 387 ? 20.328 -24.266 1.34 1 92.31 387 PRO A N 1
ATOM 2859 C CA . PRO A 1 387 ? 20.891 -24.5 2.666 1 92.31 387 PRO A CA 1
ATOM 2860 C C . PRO A 1 387 ? 21.672 -23.297 3.201 1 92.31 387 PRO A C 1
ATOM 2862 O O . PRO A 1 387 ? 21.609 -23.016 4.398 1 92.31 387 PRO A O 1
ATOM 2865 N N . SER A 1 388 ? 22.281 -22.578 2.332 1 92.69 388 SER A N 1
ATOM 2866 C CA . SER A 1 388 ? 23.094 -21.438 2.719 1 92.69 388 SER A CA 1
ATOM 2867 C C . SER A 1 388 ? 22.234 -20.234 3.062 1 92.69 388 SER A C 1
ATOM 2869 O O . SER A 1 388 ? 22.688 -19.312 3.748 1 92.69 388 SER A O 1
ATOM 2871 N N . THR A 1 389 ? 20.953 -20.156 2.615 1 95.25 389 THR A N 1
ATOM 2872 C CA . THR A 1 389 ? 20.109 -18.984 2.854 1 95.25 389 THR A CA 1
ATOM 2873 C C . THR A 1 389 ? 19 -19.312 3.834 1 95.25 389 THR A C 1
ATOM 2875 O O . THR A 1 389 ? 18.219 -18.438 4.211 1 95.25 389 THR A O 1
ATOM 2878 N N . ARG A 1 390 ? 18.906 -20.578 4.191 1 96.69 390 ARG A N 1
ATOM 2879 C CA . ARG A 1 390 ? 17.875 -20.969 5.16 1 96.69 390 ARG A CA 1
ATOM 2880 C C . ARG A 1 390 ? 18.062 -20.234 6.48 1 96.69 390 ARG A C 1
ATOM 2882 O O . ARG A 1 390 ? 19.172 -20.203 7.031 1 96.69 390 ARG A O 1
ATOM 2889 N N . HIS A 1 391 ? 17.062 -19.594 6.969 1 97.81 391 HIS A N 1
ATOM 2890 C CA . HIS A 1 391 ? 17.078 -18.859 8.227 1 97.81 391 HIS A CA 1
ATOM 2891 C C . HIS A 1 391 ? 18.188 -17.812 8.25 1 97.81 391 HIS A C 1
ATOM 2893 O O . HIS A 1 391 ? 18.906 -17.688 9.234 1 97.81 391 HIS A O 1
ATOM 2899 N N . MET A 1 392 ? 18.328 -17.172 7.09 1 97 392 MET A N 1
ATOM 2900 C CA . MET A 1 392 ? 19.312 -16.094 7.074 1 97 392 MET A CA 1
ATOM 2901 C C . MET A 1 392 ? 18.953 -15.016 8.094 1 97 392 MET A C 1
ATOM 2903 O O . MET A 1 392 ? 19.844 -14.305 8.586 1 97 392 MET A O 1
ATOM 2907 N N . ILE A 1 393 ? 17.688 -14.859 8.414 1 98.19 393 ILE A N 1
ATOM 2908 C CA . ILE A 1 393 ? 17.281 -14.086 9.578 1 98.19 393 ILE A CA 1
ATOM 2909 C C . ILE A 1 393 ? 17.109 -15.008 10.781 1 98.19 393 ILE A C 1
ATOM 2911 O O . ILE A 1 393 ? 16.078 -15.688 10.906 1 98.19 393 ILE A O 1
ATOM 2915 N N . ASN A 1 394 ? 18.078 -15.016 11.602 1 97.75 394 ASN A N 1
ATOM 2916 C CA . ASN A 1 394 ? 18.094 -15.891 12.773 1 97.75 394 ASN A CA 1
ATOM 2917 C C . ASN A 1 394 ? 18.547 -15.148 14.023 1 97.75 394 ASN A C 1
ATOM 2919 O O . ASN A 1 394 ? 18.688 -13.922 14.008 1 97.75 394 ASN A O 1
ATOM 2923 N N . ASP A 1 395 ? 18.766 -15.852 15.047 1 97.31 395 ASP A N 1
ATOM 2924 C CA . ASP A 1 395 ? 19.078 -15.273 16.344 1 97.31 395 ASP A CA 1
ATOM 2925 C C . ASP A 1 395 ? 20.422 -14.562 16.328 1 97.31 395 ASP A C 1
ATOM 2927 O O . ASP A 1 395 ? 20.625 -13.594 17.062 1 97.31 395 ASP A O 1
ATOM 2931 N N . ASP A 1 396 ? 21.297 -15.031 15.523 1 97.25 396 ASP A N 1
ATOM 2932 C CA . ASP A 1 396 ? 22.625 -14.438 15.445 1 97.25 396 ASP A CA 1
ATOM 2933 C C . ASP A 1 396 ? 22.578 -13.086 14.734 1 97.25 396 ASP A C 1
ATOM 2935 O O . ASP A 1 396 ? 23.391 -12.195 15.023 1 97.25 396 ASP A O 1
ATOM 2939 N N . VAL A 1 397 ? 21.672 -12.922 13.867 1 97.56 397 VAL A N 1
ATOM 2940 C CA . VAL A 1 397 ? 21.578 -11.727 13.031 1 97.56 397 VAL A CA 1
ATOM 2941 C C . VAL A 1 397 ? 20.75 -10.664 13.742 1 97.56 397 VAL A C 1
ATOM 2943 O O . VAL A 1 397 ? 20.984 -9.461 13.562 1 97.56 397 VAL A O 1
ATOM 2946 N N . LEU A 1 398 ? 19.875 -11 14.578 1 97.62 398 LEU A N 1
ATOM 2947 C CA . LEU A 1 398 ? 18.891 -10.117 15.211 1 97.62 398 LEU A CA 1
ATOM 2948 C C . LEU A 1 398 ? 19.594 -8.945 15.898 1 97.62 398 LEU A C 1
ATOM 2950 O O . LEU A 1 398 ? 19.203 -7.793 15.695 1 97.62 398 LEU A O 1
ATOM 2954 N N . PRO A 1 399 ? 20.672 -9.195 16.641 1 97.25 399 PRO A N 1
ATOM 2955 C CA . PRO A 1 399 ? 21.328 -8.078 17.328 1 97.25 399 PRO A CA 1
ATOM 2956 C C . PRO A 1 399 ? 22.094 -7.16 16.391 1 97.25 399 PRO A C 1
ATOM 2958 O O . PRO A 1 399 ? 22.469 -6.051 16.766 1 97.25 399 PRO A O 1
ATOM 2961 N N . LYS A 1 400 ? 22.344 -7.625 15.203 1 98.06 400 LYS A N 1
ATOM 2962 C CA . LYS A 1 400 ? 23.125 -6.855 14.234 1 98.06 400 LYS A CA 1
ATOM 2963 C C . LYS A 1 400 ? 22.234 -5.922 13.43 1 98.06 400 LYS A C 1
ATOM 2965 O O . LYS A 1 400 ? 22.719 -4.996 12.773 1 98.06 400 LYS A O 1
ATOM 2970 N N . LEU A 1 401 ? 20.922 -6.137 13.477 1 98.38 401 LEU A N 1
ATOM 2971 C CA . LEU A 1 401 ? 19.984 -5.348 12.688 1 98.38 401 LEU A CA 1
ATOM 2972 C C . LEU A 1 401 ? 19.875 -3.928 13.234 1 98.38 401 LEU A C 1
ATOM 2974 O O . LEU A 1 401 ? 19.969 -3.717 14.445 1 98.38 401 LEU A O 1
ATOM 2978 N N . LYS A 1 402 ? 19.703 -2.992 12.344 1 98 402 LYS A N 1
ATOM 2979 C CA . LYS A 1 402 ? 19.391 -1.633 12.766 1 98 402 LYS A CA 1
ATOM 2980 C C . LYS A 1 402 ? 18.109 -1.599 13.594 1 98 402 LYS A C 1
ATOM 2982 O O . LYS A 1 402 ? 17.078 -2.131 13.172 1 98 402 LYS A O 1
ATOM 2987 N N . LYS A 1 403 ? 18.141 -0.996 14.734 1 97.69 403 LYS A N 1
ATOM 2988 C CA . LYS A 1 403 ? 16.953 -0.94 15.594 1 97.69 403 LYS A CA 1
ATOM 2989 C C . LYS A 1 403 ? 15.805 -0.224 14.898 1 97.69 403 LYS A C 1
ATOM 2991 O O . LYS A 1 403 ? 15.992 0.845 14.312 1 97.69 403 LYS A O 1
ATOM 2996 N N . GLY A 1 404 ? 14.641 -0.879 14.867 1 97.81 404 GLY A N 1
ATOM 2997 C CA . GLY A 1 404 ? 13.445 -0.273 14.312 1 97.81 404 GLY A CA 1
ATOM 2998 C C . GLY A 1 404 ? 13.289 -0.514 12.82 1 97.81 404 GLY A C 1
ATOM 2999 O O . GLY A 1 404 ? 12.477 0.142 12.164 1 97.81 404 GLY A O 1
ATOM 3000 N N . MET A 1 405 ? 14.031 -1.44 12.32 1 98.25 405 MET A N 1
ATOM 3001 C CA . MET A 1 405 ? 14 -1.679 10.883 1 98.25 405 MET A CA 1
ATOM 3002 C C . MET A 1 405 ? 12.727 -2.42 10.484 1 98.25 405 MET A C 1
ATOM 3004 O O . MET A 1 405 ? 12 -2.924 11.344 1 98.25 405 MET A O 1
ATOM 3008 N N . THR A 1 406 ? 12.383 -2.391 9.164 1 98.81 406 THR A N 1
ATOM 3009 C CA . THR A 1 406 ? 11.266 -3.104 8.562 1 98.81 406 THR A CA 1
ATOM 3010 C C . THR A 1 406 ? 11.758 -4.258 7.699 1 98.81 406 THR A C 1
ATOM 3012 O O . THR A 1 406 ? 12.688 -4.094 6.906 1 98.81 406 THR A O 1
ATOM 3015 N N . LEU A 1 407 ? 11.164 -5.414 7.875 1 98.88 407 LEU A N 1
ATOM 3016 C CA . LEU A 1 407 ? 11.531 -6.594 7.102 1 98.88 407 LEU A CA 1
ATOM 3017 C C . LEU A 1 407 ? 10.406 -6.992 6.145 1 98.88 407 LEU A C 1
ATOM 3019 O O . LEU A 1 407 ? 9.258 -7.137 6.559 1 98.88 407 LEU A O 1
ATOM 3023 N N . ILE A 1 408 ? 10.75 -7.156 4.832 1 98.94 408 ILE A N 1
ATOM 3024 C CA . ILE A 1 408 ? 9.789 -7.594 3.826 1 98.94 408 ILE A CA 1
ATOM 3025 C C . ILE A 1 408 ? 10.273 -8.883 3.174 1 98.94 408 ILE A C 1
ATOM 3027 O O . ILE A 1 408 ? 11.391 -8.945 2.65 1 98.94 408 ILE A O 1
ATOM 3031 N N . ASN A 1 409 ? 9.43 -9.914 3.223 1 98.69 409 ASN A N 1
ATOM 3032 C CA . ASN A 1 409 ? 9.773 -11.188 2.596 1 98.69 409 ASN A CA 1
ATOM 3033 C C . ASN A 1 409 ? 8.672 -11.656 1.65 1 98.69 409 ASN A C 1
ATOM 3035 O O . ASN A 1 409 ? 7.605 -12.086 2.096 1 98.69 409 ASN A O 1
ATOM 3039 N N . THR A 1 410 ? 8.945 -11.578 0.366 1 97.75 410 THR A N 1
ATOM 3040 C CA . THR A 1 410 ? 8.031 -12.086 -0.655 1 97.75 410 THR A CA 1
ATOM 3041 C C . THR A 1 410 ? 8.688 -13.211 -1.45 1 97.75 410 THR A C 1
ATOM 3043 O O . THR A 1 410 ? 8.305 -13.477 -2.592 1 97.75 410 THR A O 1
ATOM 3046 N N . SER A 1 411 ? 9.695 -13.75 -0.881 1 95.12 411 SER A N 1
ATOM 3047 C CA . SER A 1 411 ? 10.453 -14.805 -1.543 1 95.12 411 SER A CA 1
ATOM 3048 C C . SER A 1 411 ? 10.07 -16.172 -0.999 1 95.12 411 SER A C 1
ATOM 3050 O O . SER A 1 411 ? 9.008 -16.719 -1.328 1 95.12 411 SER A O 1
ATOM 3052 N N . ARG A 1 412 ? 10.883 -16.672 -0.004 1 92.94 412 ARG A N 1
ATOM 3053 C CA . ARG A 1 412 ? 10.594 -17.969 0.6 1 92.94 412 ARG A CA 1
ATOM 3054 C C . ARG A 1 412 ? 10.492 -17.859 2.117 1 92.94 412 ARG A C 1
ATOM 3056 O O . ARG A 1 412 ? 11.281 -17.156 2.748 1 92.94 412 ARG A O 1
ATOM 3063 N N . GLY A 1 413 ? 9.484 -18.562 2.697 1 95.81 413 GLY A N 1
ATOM 3064 C CA . GLY A 1 413 ? 9.242 -18.469 4.129 1 95.81 413 GLY A CA 1
ATOM 3065 C C . GLY A 1 413 ? 10.422 -18.938 4.965 1 95.81 413 GLY A C 1
ATOM 3066 O O . GLY A 1 413 ? 10.719 -18.344 6.004 1 95.81 413 GLY A O 1
ATOM 3067 N N . GLY A 1 414 ? 11.156 -19.938 4.434 1 95.69 414 GLY A N 1
ATOM 3068 C CA . GLY A 1 414 ? 12.234 -20.562 5.18 1 95.69 414 GLY A CA 1
ATOM 3069 C C . GLY A 1 414 ? 13.461 -19.672 5.297 1 95.69 414 GLY A C 1
ATOM 3070 O O . GLY A 1 414 ? 14.406 -20 6.02 1 95.69 414 GLY A O 1
ATOM 3071 N N . LEU A 1 415 ? 13.445 -18.5 4.746 1 97.62 415 LEU A N 1
ATOM 3072 C CA . LEU A 1 415 ? 14.562 -17.562 4.859 1 97.62 415 LEU A CA 1
ATOM 3073 C C . LEU A 1 415 ? 14.594 -16.922 6.242 1 97.62 415 LEU A C 1
ATOM 3075 O O . LEU A 1 415 ? 15.641 -16.438 6.68 1 97.62 415 LEU A O 1
ATOM 3079 N N . VAL A 1 416 ? 13.453 -16.953 6.891 1 98.44 416 VAL A N 1
ATOM 3080 C CA . VAL A 1 416 ? 13.289 -16.297 8.188 1 98.44 416 VAL A CA 1
ATOM 3081 C C . VAL A 1 416 ? 12.914 -17.328 9.242 1 98.44 416 VAL A C 1
ATOM 3083 O O . VAL A 1 416 ? 11.938 -18.062 9.086 1 98.44 416 VAL A O 1
ATOM 3086 N N . ASP A 1 417 ? 13.703 -17.422 10.234 1 98.19 417 ASP A N 1
ATOM 3087 C CA . ASP A 1 417 ? 13.297 -18.172 11.414 1 98.19 417 ASP A CA 1
ATOM 3088 C C . ASP A 1 417 ? 12.164 -17.469 12.156 1 98.19 417 ASP A C 1
ATOM 3090 O O . ASP A 1 417 ? 12.359 -16.406 12.727 1 98.19 417 ASP A O 1
ATOM 3094 N N . THR A 1 418 ? 11 -18.109 12.219 1 97.88 418 THR A N 1
ATOM 3095 C CA . THR A 1 418 ? 9.797 -17.453 12.727 1 97.88 418 THR A CA 1
ATOM 3096 C C . THR A 1 418 ? 9.953 -17.094 14.203 1 97.88 418 THR A C 1
ATOM 3098 O O . THR A 1 418 ? 9.484 -16.047 14.641 1 97.88 418 THR A O 1
ATOM 3101 N N . GLU A 1 419 ? 10.531 -17.969 14.953 1 97.81 419 GLU A N 1
ATOM 3102 C CA . GLU A 1 419 ? 10.75 -17.672 16.359 1 97.81 419 GLU A CA 1
ATOM 3103 C C . GLU A 1 419 ? 11.602 -16.406 16.531 1 97.81 419 GLU A C 1
ATOM 3105 O O . GLU A 1 419 ? 11.297 -15.562 17.375 1 97.81 419 GLU A O 1
ATOM 3110 N N . THR A 1 420 ? 12.625 -16.359 15.766 1 98.06 420 THR A N 1
ATOM 3111 C CA . THR A 1 420 ? 13.5 -15.195 15.797 1 98.06 420 THR A CA 1
ATOM 3112 C C . THR A 1 420 ? 12.742 -13.938 15.383 1 98.06 420 THR A C 1
ATOM 3114 O O . THR A 1 420 ? 12.914 -12.875 15.969 1 98.06 420 THR A O 1
ATOM 3117 N N . LEU A 1 421 ? 11.953 -14.023 14.367 1 98.44 421 LEU A N 1
ATOM 3118 C CA . LEU A 1 421 ? 11.141 -12.898 13.906 1 98.44 421 LEU A CA 1
ATOM 3119 C C . LEU A 1 421 ? 10.242 -12.383 15.031 1 98.44 421 LEU A C 1
ATOM 3121 O O . LEU A 1 421 ? 10.164 -11.172 15.25 1 98.44 421 LEU A O 1
ATOM 3125 N N . ILE A 1 422 ? 9.586 -13.273 15.711 1 98.19 422 ILE A N 1
ATOM 3126 C CA . ILE A 1 422 ? 8.68 -12.914 16.797 1 98.19 422 ILE A CA 1
ATOM 3127 C C . ILE A 1 422 ? 9.453 -12.234 17.922 1 98.19 422 ILE A C 1
ATOM 3129 O O . ILE A 1 422 ? 9.008 -11.219 18.453 1 98.19 422 ILE A O 1
ATOM 3133 N N . LYS A 1 423 ? 10.633 -12.789 18.219 1 97.94 423 LYS A N 1
ATOM 3134 C CA . LYS A 1 423 ? 11.5 -12.156 19.219 1 97.94 423 LYS A CA 1
ATOM 3135 C C . LYS A 1 423 ? 11.859 -10.734 18.797 1 97.94 423 LYS A C 1
ATOM 3137 O O . LYS A 1 423 ? 11.844 -9.82 19.625 1 97.94 423 LYS A O 1
ATOM 3142 N N . GLY A 1 424 ? 12.242 -10.547 17.578 1 98.31 424 GLY A N 1
ATOM 3143 C CA . GLY A 1 424 ? 12.578 -9.234 17.062 1 98.31 424 GLY A CA 1
ATOM 3144 C C . GLY A 1 424 ? 11.422 -8.25 17.109 1 98.31 424 GLY A C 1
ATOM 3145 O O . GLY A 1 424 ? 11.609 -7.082 17.453 1 98.31 424 GLY A O 1
ATOM 3146 N N . LEU A 1 425 ? 10.227 -8.688 16.797 1 98.19 425 LEU A N 1
ATOM 3147 C CA . LEU A 1 425 ? 9.031 -7.859 16.828 1 98.19 425 LEU A CA 1
ATOM 3148 C C . LEU A 1 425 ? 8.703 -7.441 18.266 1 98.19 425 LEU A C 1
ATOM 3150 O O . LEU A 1 425 ? 8.367 -6.281 18.516 1 98.19 425 LEU A O 1
ATOM 3154 N N . ARG A 1 426 ? 8.852 -8.281 19.203 1 97 426 ARG A N 1
ATOM 3155 C CA . ARG A 1 426 ? 8.547 -8 20.594 1 97 426 ARG A CA 1
ATOM 3156 C C . ARG A 1 426 ? 9.547 -7.008 21.188 1 97 426 ARG A C 1
ATOM 3158 O O . ARG A 1 426 ? 9.172 -6.137 21.969 1 97 426 ARG A O 1
ATOM 3165 N N . SER A 1 427 ? 10.773 -7.148 20.797 1 96.5 427 SER A N 1
ATOM 3166 C CA . SER A 1 427 ? 11.828 -6.297 21.344 1 96.5 427 SER A CA 1
ATOM 3167 C C . SER A 1 427 ? 11.828 -4.922 20.688 1 96.5 427 SER A C 1
ATOM 3169 O O . SER A 1 427 ? 12.438 -3.982 21.203 1 96.5 427 SER A O 1
ATOM 3171 N N . GLY A 1 428 ? 11.297 -4.867 19.469 1 96.56 428 GLY A N 1
ATOM 3172 C CA . GLY A 1 428 ? 11.258 -3.602 18.75 1 96.56 428 GLY A CA 1
ATOM 3173 C C . GLY A 1 428 ? 12.414 -3.426 17.797 1 96.56 428 GLY A C 1
ATOM 3174 O O . GLY A 1 428 ? 12.477 -2.434 17.062 1 96.56 428 GLY A O 1
ATOM 3175 N N . VAL A 1 429 ? 13.297 -4.395 17.828 1 97.69 429 VAL A N 1
ATOM 3176 C CA . VAL A 1 429 ? 14.375 -4.34 16.844 1 97.69 429 VAL A CA 1
ATOM 3177 C C . VAL A 1 429 ? 13.789 -4.34 15.43 1 97.69 429 VAL A C 1
ATOM 3179 O O . VAL A 1 429 ? 14.227 -3.564 14.57 1 97.69 429 VAL A O 1
ATOM 3182 N N . ILE A 1 430 ? 12.875 -5.223 15.242 1 98.38 430 ILE A N 1
ATOM 3183 C CA . ILE A 1 430 ? 12.062 -5.195 14.039 1 98.38 430 ILE A CA 1
ATOM 3184 C C . ILE A 1 430 ? 10.75 -4.473 14.312 1 98.38 430 ILE A C 1
ATOM 3186 O O . ILE A 1 430 ? 9.898 -4.98 15.047 1 98.38 430 ILE A O 1
ATOM 3190 N N . ARG A 1 431 ? 10.609 -3.375 13.719 1 97.75 431 ARG A N 1
ATOM 3191 C CA . ARG A 1 431 ? 9.438 -2.553 13.977 1 97.75 431 ARG A CA 1
ATOM 3192 C C . ARG A 1 431 ? 8.211 -3.113 13.266 1 97.75 431 ARG A C 1
ATOM 3194 O O . ARG A 1 431 ? 7.102 -3.078 13.805 1 97.75 431 ARG A O 1
ATOM 3201 N N . GLN A 1 432 ? 8.43 -3.537 12.039 1 98 432 GLN A N 1
ATOM 3202 C CA . GLN A 1 432 ? 7.355 -4.059 11.195 1 98 432 GLN A CA 1
ATOM 3203 C C . GLN A 1 432 ? 7.852 -5.188 10.305 1 98 432 GLN A C 1
ATOM 3205 O O . GLN A 1 432 ? 9.039 -5.254 9.977 1 98 432 GLN A O 1
ATOM 3210 N N . ALA A 1 433 ? 6.918 -6.051 9.953 1 98.75 433 ALA A N 1
ATOM 3211 C CA . ALA A 1 433 ? 7.25 -7.129 9.031 1 98.75 433 ALA A CA 1
ATOM 3212 C C . ALA A 1 433 ? 6.133 -7.348 8.016 1 98.75 433 ALA A C 1
ATOM 3214 O O . ALA A 1 433 ? 4.965 -7.488 8.391 1 98.75 433 ALA A O 1
ATOM 3215 N N . GLY A 1 434 ? 6.438 -7.23 6.734 1 98.75 434 GLY A N 1
ATOM 3216 C CA . GLY A 1 434 ? 5.559 -7.613 5.641 1 98.75 434 GLY A CA 1
ATOM 3217 C C . GLY A 1 434 ? 5.945 -8.938 5 1 98.75 434 GLY A C 1
ATOM 3218 O O . GLY A 1 434 ? 7.055 -9.07 4.477 1 98.75 434 GLY A O 1
ATOM 3219 N N . LEU A 1 435 ? 5.027 -9.852 5.043 1 98.62 435 LEU A N 1
ATOM 3220 C CA . LEU A 1 435 ? 5.316 -11.203 4.59 1 98.62 435 LEU A CA 1
ATOM 3221 C C . LEU A 1 435 ? 4.266 -11.68 3.594 1 98.62 435 LEU A C 1
ATOM 3223 O O . LEU A 1 435 ? 3.074 -11.414 3.768 1 98.62 435 LEU A O 1
ATOM 3227 N N . ASP A 1 436 ? 4.742 -12.367 2.547 1 98.25 436 ASP A N 1
ATOM 3228 C CA . ASP A 1 436 ? 3.832 -13.055 1.636 1 98.25 436 ASP A CA 1
ATOM 3229 C C . ASP A 1 436 ? 4.031 -14.562 1.701 1 98.25 436 ASP A C 1
ATOM 3231 O O . ASP A 1 436 ? 3.389 -15.312 0.961 1 98.25 436 ASP A O 1
ATOM 3235 N N . VAL A 1 437 ? 5.012 -14.953 2.533 1 96.5 437 VAL A N 1
ATOM 3236 C CA . VAL A 1 437 ? 5.375 -16.344 2.715 1 96.5 437 VAL A CA 1
ATOM 3237 C C . VAL A 1 437 ? 5.582 -16.641 4.199 1 96.5 437 VAL A C 1
ATOM 3239 O O . VAL A 1 437 ? 5.781 -15.727 4.996 1 96.5 437 VAL A O 1
ATOM 3242 N N . TYR A 1 438 ? 5.445 -17.812 4.566 1 96.38 438 TYR A N 1
ATOM 3243 C CA . TYR A 1 438 ? 5.613 -18.328 5.922 1 96.38 438 TYR A CA 1
ATOM 3244 C C . TYR A 1 438 ? 6.309 -19.672 5.914 1 96.38 438 TYR A C 1
ATOM 3246 O O . TYR A 1 438 ? 6.086 -20.5 5.016 1 96.38 438 TYR A O 1
ATOM 3254 N N . GLU A 1 439 ? 7.152 -19.828 6.855 1 93.19 439 GLU A N 1
ATOM 3255 C CA . GLU A 1 439 ? 7.996 -21.016 6.895 1 93.19 439 GLU A CA 1
ATOM 3256 C C . GLU A 1 439 ? 7.156 -22.281 6.867 1 93.19 439 GLU A C 1
ATOM 3258 O O . GLU A 1 439 ? 7.527 -23.266 6.215 1 93.19 439 GLU A O 1
ATOM 3263 N N . ASN A 1 440 ? 6.062 -22.328 7.547 1 91.88 440 ASN A N 1
ATOM 3264 C CA . ASN A 1 440 ? 5.176 -23.484 7.609 1 91.88 440 ASN A CA 1
ATOM 3265 C C . ASN A 1 440 ? 3.826 -23.188 6.957 1 91.88 440 ASN A C 1
ATOM 3267 O O . ASN A 1 440 ? 2.777 -23.438 7.551 1 91.88 440 ASN A O 1
ATOM 3271 N N . GLU A 1 441 ? 3.902 -22.75 5.66 1 91.25 441 GLU A N 1
ATOM 3272 C CA . GLU A 1 441 ? 2.688 -22.234 5.031 1 91.25 441 GLU A CA 1
ATOM 3273 C C . GLU A 1 441 ? 1.885 -23.359 4.387 1 91.25 441 GLU A C 1
ATOM 3275 O O . GLU A 1 441 ? 0.674 -23.234 4.191 1 91.25 441 GLU A O 1
ATOM 3280 N N . ALA A 1 442 ? 2.43 -24.5 4.191 1 83.94 442 ALA A N 1
ATOM 3281 C CA . ALA A 1 442 ? 1.881 -25.562 3.348 1 83.94 442 ALA A CA 1
ATOM 3282 C C . ALA A 1 442 ? 0.483 -25.953 3.809 1 83.94 442 ALA A C 1
ATOM 3284 O O . ALA A 1 442 ? -0.435 -26.078 2.994 1 83.94 442 ALA A O 1
ATOM 3285 N N . PRO A 1 443 ? 0.257 -26.062 5.09 1 85.56 443 PRO A N 1
ATOM 3286 C CA . PRO A 1 443 ? -1.066 -26.5 5.531 1 85.56 443 PRO A CA 1
ATOM 3287 C C . PRO A 1 443 ? -2.121 -25.406 5.445 1 85.56 443 PRO A C 1
ATOM 3289 O O . PRO A 1 443 ? -3.32 -25.688 5.535 1 85.56 443 PRO A O 1
ATOM 3292 N N . TYR A 1 444 ? -1.747 -24.219 5.242 1 90.31 444 TYR A N 1
ATOM 3293 C CA . TYR A 1 444 ? -2.691 -23.125 5.453 1 90.31 444 TYR A CA 1
ATOM 3294 C C . TYR A 1 444 ? -2.887 -22.328 4.176 1 90.31 444 TYR A C 1
ATOM 3296 O O . TYR A 1 444 ? -4.016 -21.969 3.822 1 90.31 444 TYR A O 1
ATOM 3304 N N . PHE A 1 445 ? -1.905 -22 3.475 1 90.06 445 PHE A N 1
ATOM 3305 C CA . PHE A 1 445 ? -1.946 -21.031 2.389 1 90.06 445 PHE A CA 1
ATOM 3306 C C . PHE A 1 445 ? -2.771 -21.562 1.221 1 90.06 445 PHE A C 1
ATOM 3308 O O . PHE A 1 445 ? -2.787 -22.766 0.961 1 90.06 445 PHE A O 1
ATOM 3315 N N . PHE A 1 446 ? -3.5 -20.719 0.59 1 87.44 446 PHE A N 1
ATOM 3316 C CA . PHE A 1 446 ? -4.371 -20.953 -0.558 1 87.44 446 PHE A CA 1
ATOM 3317 C C . PHE A 1 446 ? -5.656 -21.641 -0.133 1 87.44 446 PHE A C 1
ATOM 3319 O O . PHE A 1 446 ? -6.395 -22.172 -0.973 1 87.44 446 PHE A O 1
ATOM 3326 N N . LYS A 1 447 ? -5.875 -21.734 1.167 1 85.81 447 LYS A N 1
ATOM 3327 C CA . LYS A 1 447 ? -7.086 -22.344 1.717 1 85.81 447 LYS A CA 1
ATOM 3328 C C . LYS A 1 447 ? -7.77 -21.391 2.705 1 85.81 447 LYS A C 1
ATOM 3330 O O . LYS A 1 447 ? -7.121 -20.531 3.289 1 85.81 447 LYS A O 1
ATOM 3335 N N . ASP A 1 448 ? -9.086 -21.594 2.822 1 89.19 448 ASP A N 1
ATOM 3336 C CA . ASP A 1 448 ? -9.844 -20.906 3.871 1 89.19 448 ASP A CA 1
ATOM 3337 C C . ASP A 1 448 ? -9.891 -21.75 5.145 1 89.19 448 ASP A C 1
ATOM 3339 O O . ASP A 1 448 ? -10.672 -22.703 5.234 1 89.19 448 ASP A O 1
ATOM 3343 N N . CYS A 1 449 ? -9.117 -21.344 6.082 1 89.69 449 CYS A N 1
ATOM 3344 C CA . CYS A 1 449 ? -9.055 -22.078 7.34 1 89.69 449 CYS A CA 1
ATOM 3345 C C . CYS A 1 449 ? -9.805 -21.328 8.445 1 89.69 449 CYS A C 1
ATOM 3347 O O . CYS A 1 449 ? -9.523 -21.531 9.625 1 89.69 449 CYS A O 1
ATOM 3349 N N . SER A 1 450 ? -10.688 -20.438 8.125 1 88.75 450 SER A N 1
ATOM 3350 C CA . SER A 1 450 ? -11.344 -19.562 9.086 1 88.75 450 SER A CA 1
ATOM 3351 C C . SER A 1 450 ? -12.281 -20.344 10 1 88.75 450 SER A C 1
ATOM 3353 O O . SER A 1 450 ? -12.625 -19.891 11.086 1 88.75 450 SER A O 1
ATOM 3355 N N . ASP A 1 451 ? -12.609 -21.516 9.578 1 87.12 451 ASP A N 1
ATOM 3356 C CA . ASP A 1 451 ? -13.562 -22.312 10.359 1 87.12 451 ASP A CA 1
ATOM 3357 C C . ASP A 1 451 ? -12.844 -23.344 11.227 1 87.12 451 ASP A C 1
ATOM 3359 O O . ASP A 1 451 ? -13.477 -24.109 11.938 1 87.12 451 ASP A O 1
ATOM 3363 N N . THR A 1 452 ? -11.539 -23.406 11.133 1 86.12 452 THR A N 1
ATOM 3364 C CA . THR A 1 452 ? -10.75 -24.375 11.898 1 86.12 452 THR A CA 1
ATOM 3365 C C . THR A 1 452 ? -9.68 -23.656 12.727 1 86.12 452 THR A C 1
ATOM 3367 O O . THR A 1 452 ? -9.062 -22.703 12.258 1 86.12 452 THR A O 1
ATOM 3370 N N . PRO A 1 453 ? -9.539 -24.094 13.938 1 86.62 453 PRO A N 1
ATOM 3371 C CA . PRO A 1 453 ? -8.484 -23.469 14.734 1 86.62 453 PRO A CA 1
ATOM 3372 C C . PRO A 1 453 ? -7.094 -23.656 14.125 1 86.62 453 PRO A C 1
ATOM 3374 O O . PRO A 1 453 ? -6.77 -24.734 13.625 1 86.62 453 PRO A O 1
ATOM 3377 N N . VAL A 1 454 ? -6.375 -22.625 14.125 1 90.12 454 VAL A N 1
ATOM 3378 C CA . VAL A 1 454 ? -5.004 -22.688 13.625 1 90.12 454 VAL A CA 1
ATOM 3379 C C . VAL A 1 454 ? -4.145 -23.516 14.586 1 90.12 454 VAL A C 1
ATOM 3381 O O . VAL A 1 454 ? -4.047 -23.188 15.773 1 90.12 454 VAL A O 1
ATOM 3384 N N . GLN A 1 455 ? -3.494 -24.547 14.047 1 91.25 455 GLN A N 1
ATOM 3385 C CA . GLN A 1 455 ? -2.74 -25.469 14.883 1 91.25 455 GLN A CA 1
ATOM 3386 C C . GLN A 1 455 ? -1.302 -25 15.078 1 91.25 455 GLN A C 1
ATOM 3388 O O . GLN A 1 455 ? -0.604 -25.469 15.977 1 91.25 455 GLN A O 1
ATOM 3393 N N . ASP A 1 456 ? -0.888 -24.125 14.367 1 95.06 456 ASP A N 1
ATOM 3394 C CA . ASP A 1 456 ? 0.467 -23.578 14.43 1 95.06 456 ASP A CA 1
ATOM 3395 C C . ASP A 1 456 ? 0.539 -22.375 15.367 1 95.06 456 ASP A C 1
ATOM 3397 O O . ASP A 1 456 ? 0.158 -21.266 14.992 1 95.06 456 ASP A O 1
ATOM 3401 N N . PRO A 1 457 ? 1.104 -22.578 16.562 1 95.12 457 PRO A N 1
ATOM 3402 C CA . PRO A 1 457 ? 1.125 -21.484 17.531 1 95.12 457 PRO A CA 1
ATOM 3403 C C . PRO A 1 457 ? 1.948 -20.281 17.047 1 95.12 457 PRO A C 1
ATOM 3405 O O . PRO A 1 457 ? 1.638 -19.141 17.391 1 95.12 457 PRO A O 1
ATOM 3408 N N . LEU A 1 458 ? 2.982 -20.547 16.312 1 96.31 458 LEU A N 1
ATOM 3409 C CA . LEU A 1 458 ? 3.809 -19.469 15.812 1 96.31 458 LEU A CA 1
ATOM 3410 C C . LEU A 1 458 ? 3.043 -18.625 14.797 1 96.31 458 LEU A C 1
ATOM 3412 O O . LEU A 1 458 ? 3.141 -17.391 14.797 1 96.31 458 LEU A O 1
ATOM 3416 N N . LEU A 1 459 ? 2.305 -19.266 13.953 1 96.12 459 LEU A N 1
ATOM 3417 C CA . LEU A 1 459 ? 1.473 -18.547 12.992 1 96.12 459 LEU A CA 1
ATOM 3418 C C . LEU A 1 459 ? 0.419 -17.703 13.703 1 96.12 459 LEU A C 1
ATOM 3420 O O . LEU A 1 459 ? 0.194 -16.547 13.336 1 96.12 459 LEU A O 1
ATOM 3424 N N . SER A 1 460 ? -0.195 -18.281 14.688 1 94.94 460 SER A N 1
ATOM 3425 C CA . SER A 1 460 ? -1.205 -17.578 15.461 1 94.94 460 SER A CA 1
ATOM 3426 C C . SER A 1 460 ? -0.622 -16.328 16.125 1 94.94 460 SER A C 1
ATOM 3428 O O . SER A 1 460 ? -1.257 -15.273 16.141 1 94.94 460 SER A O 1
ATOM 3430 N N . GLU A 1 461 ? 0.509 -16.531 16.656 1 95.62 461 GLU A N 1
ATOM 3431 C CA . GLU A 1 461 ? 1.165 -15.406 17.297 1 95.62 461 GLU A CA 1
ATOM 3432 C C . GLU A 1 461 ? 1.535 -14.328 16.297 1 95.62 461 GLU A C 1
ATOM 3434 O O . GLU A 1 461 ? 1.336 -13.141 16.547 1 95.62 461 GLU A O 1
ATOM 3439 N N . LEU A 1 462 ? 2.057 -14.703 15.172 1 95.94 462 LEU A N 1
ATOM 3440 C CA . LEU A 1 462 ? 2.432 -13.758 14.125 1 95.94 462 LEU A CA 1
ATOM 3441 C C . LEU A 1 462 ? 1.225 -12.953 13.664 1 95.94 462 LEU A C 1
ATOM 3443 O O . LEU A 1 462 ? 1.334 -11.742 13.43 1 95.94 462 LEU A O 1
ATOM 3447 N N . LEU A 1 463 ? 0.087 -13.578 13.562 1 94.12 463 LEU A N 1
ATOM 3448 C CA . LEU A 1 463 ? -1.132 -12.945 13.07 1 94.12 463 LEU A CA 1
ATOM 3449 C C . LEU A 1 463 ? -1.716 -12 14.117 1 94.12 463 LEU A C 1
ATOM 3451 O O . LEU A 1 463 ? -2.549 -11.148 13.797 1 94.12 463 LEU A O 1
ATOM 3455 N N . SER A 1 464 ? -1.288 -12.141 15.328 1 92.88 464 SER A N 1
ATOM 3456 C CA . SER A 1 464 ? -1.834 -11.32 16.406 1 92.88 464 SER A CA 1
ATOM 3457 C C . SER A 1 464 ? -1.144 -9.961 16.469 1 92.88 464 SER A C 1
ATOM 3459 O O . SER A 1 464 ? -1.652 -9.039 17.109 1 92.88 464 SER A O 1
ATOM 3461 N N . PHE A 1 465 ? 0.018 -9.836 15.836 1 94.94 465 PHE A N 1
ATOM 3462 C CA . PHE A 1 465 ? 0.748 -8.578 15.859 1 94.94 465 PHE A CA 1
ATOM 3463 C C . PHE A 1 465 ? 0.06 -7.539 14.977 1 94.94 465 PHE A C 1
ATOM 3465 O O . PHE A 1 465 ? -0.341 -7.844 13.852 1 94.94 465 PHE A O 1
ATOM 3472 N N . ASN A 1 466 ? -0.066 -6.305 15.391 1 91.62 466 ASN A N 1
ATOM 3473 C CA . ASN A 1 466 ? -0.664 -5.23 14.609 1 91.62 466 ASN A CA 1
ATOM 3474 C C . ASN A 1 466 ? 0.335 -4.633 13.617 1 91.62 466 ASN A C 1
ATOM 3476 O O . ASN A 1 466 ? -0.051 -3.912 12.695 1 91.62 466 ASN A O 1
ATOM 3480 N N . ASN A 1 467 ? 1.609 -4.906 13.812 1 96.19 467 ASN A N 1
ATOM 3481 C CA . ASN A 1 467 ? 2.648 -4.371 12.938 1 96.19 467 ASN A CA 1
ATOM 3482 C C . ASN A 1 467 ? 3.205 -5.441 12.008 1 96.19 467 ASN A C 1
ATOM 3484 O O . ASN A 1 467 ? 4.32 -5.312 11.5 1 96.19 467 ASN A O 1
ATOM 3488 N N . VAL A 1 468 ? 2.445 -6.523 11.859 1 97.81 468 VAL A N 1
ATOM 3489 C CA . VAL A 1 468 ? 2.754 -7.562 10.883 1 97.81 468 VAL A CA 1
ATOM 3490 C C . VAL A 1 468 ? 1.637 -7.641 9.844 1 97.81 468 VAL A C 1
ATOM 3492 O O . VAL A 1 468 ? 0.454 -7.621 10.188 1 97.81 468 VAL A O 1
ATOM 3495 N N . LEU A 1 469 ? 1.988 -7.582 8.602 1 98 469 LEU A N 1
ATOM 3496 C CA . LEU A 1 469 ? 1.079 -7.816 7.484 1 98 469 LEU A CA 1
ATOM 3497 C C . LEU A 1 469 ? 1.462 -9.086 6.73 1 98 469 LEU A C 1
ATOM 3499 O O . LEU A 1 469 ? 2.531 -9.156 6.125 1 98 469 LEU A O 1
ATOM 3503 N N . LEU A 1 470 ? 0.672 -10.102 6.875 1 97.69 470 LEU A N 1
ATOM 3504 C CA . LEU A 1 470 ? 0.886 -11.375 6.195 1 97.69 470 LEU A CA 1
ATOM 3505 C C . LEU A 1 470 ? -0.165 -11.594 5.113 1 97.69 470 LEU A C 1
ATOM 3507 O O . LEU A 1 470 ? -1.364 -11.594 5.398 1 97.69 470 LEU A O 1
ATOM 3511 N N . THR A 1 471 ? 0.262 -11.734 3.869 1 97.38 471 THR A N 1
ATOM 3512 C CA . THR A 1 471 ? -0.63 -12.117 2.781 1 97.38 471 THR A CA 1
ATOM 3513 C C . THR A 1 471 ? -0.432 -13.586 2.408 1 97.38 471 THR A C 1
ATOM 3515 O O . THR A 1 471 ? 0.563 -14.195 2.797 1 97.38 471 THR A O 1
ATOM 3518 N N . GLY A 1 472 ? -1.383 -14.188 1.766 1 94.5 472 GLY A N 1
ATOM 3519 C CA . GLY A 1 472 ? -1.432 -15.617 1.5 1 94.5 472 GLY A CA 1
ATOM 3520 C C . GLY A 1 472 ? -0.685 -16.016 0.241 1 94.5 472 GLY A C 1
ATOM 3521 O O . GLY A 1 472 ? -1.235 -16.703 -0.623 1 94.5 472 GLY A O 1
ATOM 3522 N N . HIS A 1 473 ? 0.557 -15.602 0.153 1 94.19 473 HIS A N 1
ATOM 3523 C CA . HIS A 1 473 ? 1.353 -15.938 -1.024 1 94.19 473 HIS A CA 1
ATOM 3524 C C . HIS A 1 473 ? 0.689 -15.422 -2.299 1 94.19 473 HIS A C 1
ATOM 3526 O O . HIS A 1 473 ? 0.544 -16.172 -3.271 1 94.19 473 HIS A O 1
ATOM 3532 N N . GLN A 1 474 ? 0.303 -14.242 -2.301 1 95.5 474 GLN A N 1
ATOM 3533 C CA . GLN A 1 474 ? -0.475 -13.641 -3.375 1 95.5 474 GLN A CA 1
ATOM 3534 C C . GLN A 1 474 ? 0.398 -12.734 -4.242 1 95.5 474 GLN A C 1
ATOM 3536 O O . GLN A 1 474 ? -0.086 -12.133 -5.203 1 95.5 474 GLN A O 1
ATOM 3541 N N . ALA A 1 475 ? 1.667 -12.648 -4.012 1 95.69 475 ALA A N 1
ATOM 3542 C CA . ALA A 1 475 ? 2.547 -11.703 -4.695 1 95.69 475 ALA A CA 1
ATOM 3543 C C . ALA A 1 475 ? 2.484 -11.891 -6.207 1 95.69 475 ALA A C 1
ATOM 3545 O O . ALA A 1 475 ? 2.57 -10.914 -6.961 1 95.69 475 ALA A O 1
ATOM 3546 N N . PHE A 1 476 ? 2.293 -13.094 -6.719 1 92.06 476 PHE A N 1
ATOM 3547 C CA . PHE A 1 476 ? 2.271 -13.367 -8.148 1 92.06 476 PHE A CA 1
ATOM 3548 C C . PHE A 1 476 ? 0.921 -13 -8.75 1 92.06 476 PHE A C 1
ATOM 3550 O O . PHE A 1 476 ? 0.788 -12.891 -9.969 1 92.06 476 PHE A O 1
ATOM 3557 N N . PHE A 1 477 ? -0.102 -12.711 -7.914 1 93.44 477 PHE A N 1
ATOM 3558 C CA . PHE A 1 477 ? -1.51 -12.82 -8.273 1 93.44 477 PHE A CA 1
ATOM 3559 C C . PHE A 1 477 ? -1.989 -11.562 -8.977 1 93.44 477 PHE A C 1
ATOM 3561 O O . PHE A 1 477 ? -2.863 -10.852 -8.469 1 93.44 477 PHE A O 1
ATOM 3568 N N . THR A 1 478 ? -1.489 -11.305 -10.164 1 95 478 THR A N 1
ATOM 3569 C CA . THR A 1 478 ? -1.947 -10.281 -11.102 1 95 478 THR A CA 1
ATOM 3570 C C . THR A 1 478 ? -2.488 -10.922 -12.375 1 95 478 THR A C 1
ATOM 3572 O O . THR A 1 478 ? -2.131 -12.055 -12.711 1 95 478 THR A O 1
ATOM 3575 N N . GLN A 1 479 ? -3.318 -10.203 -13.055 1 93.12 479 GLN A N 1
ATOM 3576 C CA . GLN A 1 479 ? -3.898 -10.75 -14.273 1 93.12 479 GLN A CA 1
ATOM 3577 C C . GLN A 1 479 ? -2.818 -11.062 -15.305 1 93.12 479 GLN A C 1
ATOM 3579 O O . GLN A 1 479 ? -2.895 -12.078 -16 1 93.12 479 GLN A O 1
ATOM 3584 N N . GLU A 1 480 ? -1.833 -10.188 -15.43 1 93.19 480 GLU A N 1
ATOM 3585 C CA . GLU A 1 480 ? -0.727 -10.414 -16.359 1 93.19 480 GLU A CA 1
ATOM 3586 C C . GLU A 1 480 ? 0.025 -11.695 -16.016 1 93.19 480 GLU A C 1
ATOM 3588 O O . GLU A 1 480 ? 0.356 -12.477 -16.906 1 93.19 480 GLU A O 1
ATOM 3593 N N . ALA A 1 481 ? 0.289 -11.883 -14.742 1 93.19 481 ALA A N 1
ATOM 3594 C CA . ALA A 1 481 ? 0.983 -13.094 -14.297 1 93.19 481 ALA A CA 1
ATOM 3595 C C . ALA A 1 481 ? 0.135 -14.336 -14.555 1 93.19 481 ALA A C 1
ATOM 3597 O O . ALA A 1 481 ? 0.645 -15.359 -15.008 1 93.19 481 ALA A O 1
ATOM 3598 N N . ILE A 1 482 ? -1.154 -14.234 -14.234 1 92.69 482 ILE A N 1
ATOM 3599 C CA . ILE A 1 482 ? -2.072 -15.352 -14.438 1 92.69 482 ILE A CA 1
ATOM 3600 C C . ILE A 1 482 ? -2.129 -15.711 -15.922 1 92.69 482 ILE A C 1
ATOM 3602 O O . ILE A 1 482 ? -2.057 -16.891 -16.281 1 92.69 482 ILE A O 1
ATOM 3606 N N . ASP A 1 483 ? -2.209 -14.656 -16.766 1 93.19 483 ASP A N 1
ATOM 3607 C CA . ASP A 1 483 ? -2.209 -14.883 -18.203 1 93.19 483 ASP A CA 1
ATOM 3608 C C . ASP A 1 483 ? -0.931 -15.594 -18.641 1 93.19 483 ASP A C 1
ATOM 3610 O O . ASP A 1 483 ? -0.977 -16.5 -19.484 1 93.19 483 ASP A O 1
ATOM 3614 N N . GLY A 1 484 ? 0.15 -15.148 -18.047 1 92.38 484 GLY A N 1
ATOM 3615 C CA . GLY A 1 484 ? 1.413 -15.805 -18.344 1 92.38 484 GLY A CA 1
ATOM 3616 C C . GLY A 1 484 ? 1.44 -17.266 -17.922 1 92.38 484 GLY A C 1
ATOM 3617 O O . GLY A 1 484 ? 1.926 -18.125 -18.672 1 92.38 484 GLY A O 1
ATOM 3618 N N . ILE A 1 485 ? 0.938 -17.547 -16.781 1 93 485 ILE A N 1
ATOM 3619 C CA . ILE A 1 485 ? 0.89 -18.906 -16.25 1 93 485 ILE A CA 1
ATOM 3620 C C . ILE A 1 485 ? 0.015 -19.781 -17.141 1 93 485 ILE A C 1
ATOM 3622 O O . ILE A 1 485 ? 0.425 -20.875 -17.547 1 93 485 ILE A O 1
ATOM 3626 N N . VAL A 1 486 ? -1.169 -19.297 -17.516 1 93.31 486 VAL A N 1
ATOM 3627 C CA . VAL A 1 486 ? -2.123 -20.031 -18.328 1 93.31 486 VAL A CA 1
ATOM 3628 C C . VAL A 1 486 ? -1.542 -20.281 -19.719 1 93.31 486 VAL A C 1
ATOM 3630 O O . VAL A 1 486 ? -1.522 -21.406 -20.203 1 93.31 486 VAL A O 1
ATOM 3633 N N . ASN A 1 487 ? -0.963 -19.219 -20.297 1 94.38 487 ASN A N 1
ATOM 3634 C CA . ASN A 1 487 ? -0.41 -19.328 -21.641 1 94.38 487 ASN A CA 1
ATOM 3635 C C . ASN A 1 487 ? 0.767 -20.297 -21.688 1 94.38 487 ASN A C 1
ATOM 3637 O O . ASN A 1 487 ? 0.848 -21.141 -22.578 1 94.38 487 ASN A O 1
ATOM 3641 N N . THR A 1 488 ? 1.63 -20.141 -20.703 1 94.75 488 THR A N 1
ATOM 3642 C CA . THR A 1 488 ? 2.795 -21.016 -20.672 1 94.75 488 THR A CA 1
ATOM 3643 C C . THR A 1 488 ? 2.377 -22.469 -20.438 1 94.75 488 THR A C 1
ATOM 3645 O O . THR A 1 488 ? 2.949 -23.375 -21.031 1 94.75 488 THR A O 1
ATOM 3648 N N . THR A 1 489 ? 1.397 -22.672 -19.562 1 94.69 489 THR A N 1
ATOM 3649 C CA . THR A 1 489 ? 0.908 -24.016 -19.312 1 94.69 489 THR A CA 1
ATOM 3650 C C . THR A 1 489 ? 0.339 -24.641 -20.578 1 94.69 489 THR A C 1
ATOM 3652 O O . THR A 1 489 ? 0.642 -25.781 -20.906 1 94.69 489 THR A O 1
ATOM 3655 N N . PHE A 1 490 ? -0.419 -23.906 -21.344 1 94.06 490 PHE A N 1
ATOM 3656 C CA . PHE A 1 490 ? -1.002 -24.391 -22.594 1 94.06 490 PHE A CA 1
ATOM 3657 C C . PHE A 1 490 ? 0.079 -24.625 -23.641 1 94.06 490 PHE A C 1
ATOM 3659 O O . PHE A 1 490 ? 0.031 -25.609 -24.391 1 94.06 490 PHE A O 1
ATOM 3666 N N . ASP A 1 491 ? 1.024 -23.688 -23.672 1 94.69 491 ASP A N 1
ATOM 3667 C CA . ASP A 1 491 ? 2.143 -23.875 -24.594 1 94.69 491 ASP A CA 1
ATOM 3668 C C . ASP A 1 491 ? 2.906 -25.172 -24.266 1 94.69 491 ASP A C 1
ATOM 3670 O O . ASP A 1 491 ? 3.314 -25.891 -25.188 1 94.69 491 ASP A O 1
ATOM 3674 N N . ASN A 1 492 ? 3.105 -25.359 -22.953 1 95.94 492 ASN A N 1
ATOM 3675 C CA . ASN A 1 492 ? 3.791 -26.578 -22.531 1 95.94 492 ASN A CA 1
ATOM 3676 C C . ASN A 1 492 ? 3.051 -27.828 -23 1 95.94 492 ASN A C 1
ATOM 3678 O O . ASN A 1 492 ? 3.67 -28.781 -23.469 1 95.94 492 ASN A O 1
ATOM 3682 N N . ILE A 1 493 ? 1.755 -27.812 -22.859 1 95 493 ILE A N 1
ATOM 3683 C CA . ILE A 1 493 ? 0.927 -28.953 -23.25 1 95 493 ILE A CA 1
ATOM 3684 C C . ILE A 1 493 ? 0.967 -29.141 -24.766 1 95 493 ILE A C 1
ATOM 3686 O O . ILE A 1 493 ? 1.105 -30.25 -25.266 1 95 493 ILE A O 1
ATOM 3690 N N . SER A 1 494 ? 0.892 -28.047 -25.453 1 93.69 494 SER A N 1
ATOM 3691 C CA . SER A 1 494 ? 0.937 -28.094 -26.922 1 93.69 494 SER A CA 1
ATOM 3692 C C . SER A 1 494 ? 2.281 -28.609 -27.406 1 93.69 494 SER A C 1
ATOM 3694 O O . SER A 1 494 ? 2.338 -29.406 -28.359 1 93.69 494 SER A O 1
ATOM 3696 N N . ASP A 1 495 ? 3.316 -28.109 -26.797 1 95.12 495 ASP A N 1
ATOM 3697 C CA . ASP A 1 495 ? 4.652 -28.578 -27.156 1 95.12 495 ASP A CA 1
ATOM 3698 C C . ASP A 1 495 ? 4.797 -30.078 -26.922 1 95.12 495 ASP A C 1
ATOM 3700 O O . ASP A 1 495 ? 5.387 -30.797 -27.734 1 95.12 495 ASP A O 1
ATOM 3704 N N . TRP A 1 496 ? 4.262 -30.5 -25.828 1 95.5 496 TRP A N 1
ATOM 3705 C CA . TRP A 1 496 ? 4.293 -31.922 -25.5 1 95.5 496 TRP A CA 1
ATOM 3706 C C . TRP A 1 496 ? 3.529 -32.75 -26.531 1 95.5 496 TRP A C 1
ATOM 3708 O O . TRP A 1 496 ? 4.004 -33.781 -26.969 1 95.5 496 TRP A O 1
ATOM 3718 N N . ARG A 1 497 ? 2.408 -32.281 -26.906 1 91.62 497 ARG A N 1
ATOM 3719 C CA . ARG A 1 497 ? 1.58 -32.969 -27.891 1 91.62 497 ARG A CA 1
ATOM 3720 C C . ARG A 1 497 ? 2.283 -33.031 -29.25 1 91.62 497 ARG A C 1
ATOM 3722 O O . ARG A 1 497 ? 2.123 -34 -29.984 1 91.62 497 ARG A O 1
ATOM 3729 N N . SER A 1 498 ? 3.062 -32.062 -29.5 1 91.5 498 SER A N 1
ATOM 3730 C CA . SER A 1 498 ? 3.75 -31.984 -30.781 1 91.5 498 SER A CA 1
ATOM 3731 C C . SER A 1 498 ? 5.031 -32.812 -30.781 1 91.5 498 SER A C 1
ATOM 3733 O O . SER A 1 498 ? 5.719 -32.906 -31.797 1 91.5 498 SER A O 1
ATOM 3735 N N . GLY A 1 499 ? 5.387 -33.344 -29.594 1 91.81 499 GLY A N 1
ATOM 3736 C CA . GLY A 1 499 ? 6.484 -34.312 -29.594 1 91.81 499 GLY A CA 1
ATOM 3737 C C . GLY A 1 499 ? 7.645 -33.875 -28.719 1 91.81 499 GLY A C 1
ATOM 3738 O O . GLY A 1 499 ? 8.586 -34.656 -28.516 1 91.81 499 GLY A O 1
ATOM 3739 N N . SER A 1 500 ? 7.652 -32.656 -28.234 1 93.62 500 SER A N 1
ATOM 3740 C CA . SER A 1 500 ? 8.688 -32.25 -27.297 1 93.62 500 SER A CA 1
ATOM 3741 C C . SER A 1 500 ? 8.461 -32.844 -25.906 1 93.62 500 SER A C 1
ATOM 3743 O O . SER A 1 500 ? 7.723 -32.281 -25.094 1 93.62 500 SER A O 1
ATOM 3745 N N . LYS A 1 501 ? 9.242 -33.938 -25.656 1 93.44 501 LYS A N 1
ATOM 3746 C CA . LYS A 1 501 ? 8.961 -34.719 -24.438 1 93.44 501 LYS A CA 1
ATOM 3747 C C . LYS A 1 501 ? 10.211 -34.906 -23.594 1 93.44 501 LYS A C 1
ATOM 3749 O O . LYS A 1 501 ? 11.328 -34.719 -24.078 1 93.44 501 LYS A O 1
ATOM 3754 N N . GLY A 1 502 ? 9.969 -35.188 -22.359 1 91.19 502 GLY A N 1
ATOM 3755 C CA . GLY A 1 502 ? 11.078 -35.469 -21.469 1 91.19 502 GLY A CA 1
ATOM 3756 C C . GLY A 1 502 ? 12.055 -34.312 -21.328 1 91.19 502 GLY A C 1
ATOM 3757 O O . GLY A 1 502 ? 11.648 -33.156 -21.172 1 91.19 502 GLY A O 1
ATOM 3758 N N . LYS A 1 503 ? 13.312 -34.594 -21.391 1 91.5 503 LYS A N 1
ATOM 3759 C CA . LYS A 1 503 ? 14.391 -33.625 -21.234 1 91.5 503 LYS A CA 1
ATOM 3760 C C . LYS A 1 503 ? 14.414 -32.656 -22.406 1 91.5 503 LYS A C 1
ATOM 3762 O O . LYS A 1 503 ? 14.883 -31.516 -22.266 1 91.5 503 LYS A O 1
ATOM 3767 N N . ALA A 1 504 ? 13.82 -33.031 -23.484 1 92.25 504 ALA A N 1
ATOM 3768 C CA . ALA A 1 504 ? 13.859 -32.219 -24.703 1 92.25 504 ALA A CA 1
ATOM 3769 C C . ALA A 1 504 ? 12.836 -31.094 -24.625 1 92.25 504 ALA A C 1
ATOM 3771 O O . ALA A 1 504 ? 12.906 -30.141 -25.406 1 92.25 504 ALA A O 1
ATOM 3772 N N . HIS A 1 505 ? 11.914 -31.203 -23.688 1 95.19 505 HIS A N 1
ATOM 3773 C CA . HIS A 1 505 ? 10.906 -30.156 -23.531 1 95.19 505 HIS A CA 1
ATOM 3774 C C . HIS A 1 505 ? 11.523 -28.859 -23.016 1 95.19 505 HIS A C 1
ATOM 3776 O O . HIS A 1 505 ? 12.336 -28.891 -22.094 1 95.19 505 HIS A O 1
ATOM 3782 N N . LYS A 1 506 ? 11.188 -27.75 -23.547 1 93.12 506 LYS A N 1
ATOM 3783 C CA . LYS A 1 506 ? 11.836 -26.469 -23.266 1 93.12 506 LYS A CA 1
ATOM 3784 C C . LYS A 1 506 ? 11.695 -26.078 -21.797 1 93.12 506 LYS A C 1
ATOM 3786 O O . LYS A 1 506 ? 12.57 -25.422 -21.234 1 93.12 506 LYS A O 1
ATOM 3791 N N . ASN A 1 507 ? 10.578 -26.484 -21.156 1 95.19 507 ASN A N 1
ATOM 3792 C CA . ASN A 1 507 ? 10.344 -26.125 -19.75 1 95.19 507 ASN A CA 1
ATOM 3793 C C . ASN A 1 507 ? 10.383 -27.359 -18.844 1 95.19 507 ASN A C 1
ATOM 3795 O O . ASN A 1 507 ? 9.695 -27.406 -17.828 1 95.19 507 ASN A O 1
ATOM 3799 N N . SER A 1 508 ? 11.156 -28.281 -19.312 1 94.81 508 SER A N 1
ATOM 3800 C CA . SER A 1 508 ? 11.32 -29.516 -18.547 1 94.81 508 SER A CA 1
ATOM 3801 C C . SER A 1 508 ? 12.047 -29.266 -17.234 1 94.81 508 SER A C 1
ATOM 3803 O O . SER A 1 508 ? 12.93 -28.406 -17.156 1 94.81 508 SER A O 1
ATOM 3805 N N . ILE A 1 509 ? 11.695 -30.016 -16.203 1 90.12 509 ILE A N 1
ATOM 3806 C CA . ILE A 1 509 ? 12.383 -29.859 -14.922 1 90.12 509 ILE A CA 1
ATOM 3807 C C . ILE A 1 509 ? 13.594 -30.797 -14.875 1 90.12 509 ILE A C 1
ATOM 3809 O O . ILE A 1 509 ? 14.352 -30.781 -13.898 1 90.12 509 ILE A O 1
ATOM 3813 N N . PHE A 1 510 ? 13.797 -31.609 -15.945 1 83.44 510 PHE A N 1
ATOM 3814 C CA . PHE A 1 510 ? 14.867 -32.594 -15.977 1 83.44 510 PHE A CA 1
ATOM 3815 C C . PHE A 1 510 ? 16.188 -31.969 -16.406 1 83.44 510 PHE A C 1
ATOM 3817 O O . PHE A 1 510 ? 16.188 -31.062 -17.25 1 83.44 510 PHE A O 1
ATOM 3824 N N . MET B 1 1 ? -23.609 68.938 30 1 29.5 1 MET B N 1
ATOM 3825 C CA . MET B 1 1 ? -23.984 67.562 29.828 1 29.5 1 MET B CA 1
ATOM 3826 C C . MET B 1 1 ? -24.031 66.812 31.188 1 29.5 1 MET B C 1
ATOM 3828 O O . MET B 1 1 ? -23.094 66.938 31.969 1 29.5 1 MET B O 1
ATOM 3832 N N . ALA B 1 2 ? -25.25 66.688 31.688 1 35.62 2 ALA B N 1
ATOM 3833 C CA . ALA B 1 2 ? -25.562 66.438 33.094 1 35.62 2 ALA B CA 1
ATOM 3834 C C . ALA B 1 2 ? -24.812 65.188 33.562 1 35.62 2 ALA B C 1
ATOM 3836 O O . ALA B 1 2 ? -24.891 64.125 32.938 1 35.62 2 ALA B O 1
ATOM 3837 N N . ARG B 1 3 ? -23.781 65.25 34.281 1 45.19 3 ARG B N 1
ATOM 3838 C CA . ARG B 1 3 ? -23.016 64.312 35.031 1 45.19 3 ARG B CA 1
ATOM 3839 C C . ARG B 1 3 ? -23.891 63.562 36.062 1 45.19 3 ARG B C 1
ATOM 3841 O O . ARG B 1 3 ? -24.156 64.062 37.125 1 45.19 3 ARG B O 1
ATOM 3848 N N . GLY B 1 4 ? -25.25 63.156 35.75 1 45.03 4 GLY B N 1
ATOM 3849 C CA . GLY B 1 4 ? -26.312 62.812 36.688 1 45.03 4 GLY B CA 1
ATOM 3850 C C . GLY B 1 4 ? -26.094 61.5 37.375 1 45.03 4 GLY B C 1
ATOM 3851 O O . GLY B 1 4 ? -25.203 60.719 37 1 45.03 4 GLY B O 1
ATOM 3852 N N . GLY B 1 5 ? -26.828 61.312 38.688 1 59.25 5 GLY B N 1
ATOM 3853 C CA . GLY B 1 5 ? -27 60.281 39.719 1 59.25 5 GLY B CA 1
ATOM 3854 C C . GLY B 1 5 ? -27.297 58.906 39.125 1 59.25 5 GLY B C 1
ATOM 3855 O O . GLY B 1 5 ? -27.312 57.906 39.844 1 59.25 5 GLY B O 1
ATOM 3856 N N . GLY B 1 6 ? -27.625 58.812 37.875 1 70 6 GLY B N 1
ATOM 3857 C CA . GLY B 1 6 ? -28.078 57.594 37.25 1 70 6 GLY B CA 1
ATOM 3858 C C . GLY B 1 6 ? -26.922 56.688 36.812 1 70 6 GLY B C 1
ATOM 3859 O O . GLY B 1 6 ? -27.078 55.469 36.75 1 70 6 GLY B O 1
ATOM 3860 N N . GLY B 1 7 ? -25.703 57.188 36.625 1 75.06 7 GLY B N 1
ATOM 3861 C CA . GLY B 1 7 ? -24.578 56.406 36.188 1 75.06 7 GLY B CA 1
ATOM 3862 C C . GLY B 1 7 ? -24.156 55.344 37.188 1 75.06 7 GLY B C 1
ATOM 3863 O O . GLY B 1 7 ? -23.844 54.219 36.844 1 75.06 7 GLY B O 1
ATOM 3864 N N . GLY B 1 8 ? -24.141 55.75 38.375 1 79 8 GLY B N 1
ATOM 3865 C CA . GLY B 1 8 ? -23.797 54.781 39.438 1 79 8 GLY B CA 1
ATOM 3866 C C . GLY B 1 8 ? -24.75 53.625 39.5 1 79 8 GLY B C 1
ATOM 3867 O O . GLY B 1 8 ? -24.328 52.469 39.656 1 79 8 GLY B O 1
ATOM 3868 N N . ARG B 1 9 ? -26.062 53.875 39.438 1 78.69 9 ARG B N 1
ATOM 3869 C CA . ARG B 1 9 ? -27.047 52.812 39.438 1 78.69 9 ARG B CA 1
ATOM 3870 C C . ARG B 1 9 ? -26.844 51.906 38.219 1 78.69 9 ARG B C 1
ATOM 3872 O O . ARG B 1 9 ? -26.922 50.656 38.344 1 78.69 9 ARG B O 1
ATOM 3879 N N . LEU B 1 10 ? -26.562 52.469 37.062 1 77.88 10 LEU B N 1
ATOM 3880 C CA . LEU B 1 10 ? -26.344 51.656 35.844 1 77.88 10 LEU B CA 1
ATOM 3881 C C . LEU B 1 10 ? -25.109 50.781 36 1 77.88 10 LEU B C 1
ATOM 3883 O O . LEU B 1 10 ? -25.109 49.625 35.562 1 77.88 10 LEU B O 1
ATOM 3887 N N . LEU B 1 11 ? -24.078 51.344 36.531 1 78.44 11 LEU B N 1
ATOM 3888 C CA . LEU B 1 11 ? -22.859 50.562 36.719 1 78.44 11 LEU B CA 1
ATOM 3889 C C . LEU B 1 11 ? -23.109 49.406 37.719 1 78.44 11 LEU B C 1
ATOM 3891 O O . LEU B 1 11 ? -22.594 48.312 37.531 1 78.44 11 LEU B O 1
ATOM 3895 N N . LYS B 1 12 ? -23.938 49.688 38.656 1 76.81 12 LYS B N 1
ATOM 3896 C CA . LYS B 1 12 ? -24.297 48.656 39.625 1 76.81 12 LYS B CA 1
ATOM 3897 C C . LYS B 1 12 ? -25.156 47.562 39 1 76.81 12 LYS B C 1
ATOM 3899 O O . LYS B 1 12 ? -24.906 46.375 39.188 1 76.81 12 LYS B O 1
ATOM 3904 N N . ASP B 1 13 ? -26.094 47.938 38.156 1 74.81 13 ASP B N 1
ATOM 3905 C CA . ASP B 1 13 ? -27.016 47 37.5 1 74.81 13 ASP B CA 1
ATOM 3906 C C . ASP B 1 13 ? -26.312 46.219 36.406 1 74.81 13 ASP B C 1
ATOM 3908 O O . ASP B 1 13 ? -26.656 45.062 36.156 1 74.81 13 ASP B O 1
ATOM 3912 N N . SER B 1 14 ? -25.375 46.844 35.719 1 67.56 14 SER B N 1
ATOM 3913 C CA . SER B 1 14 ? -24.688 46.188 34.594 1 67.56 14 SER B CA 1
ATOM 3914 C C . SER B 1 14 ? -23.719 45.125 35.125 1 67.56 14 SER B C 1
ATOM 3916 O O . SER B 1 14 ? -23.281 44.25 34.375 1 67.56 14 SER B O 1
ATOM 3918 N N . LYS B 1 15 ? -23.531 45.094 36.344 1 66.31 15 LYS B N 1
ATOM 3919 C CA . LYS B 1 15 ? -22.547 44.219 36.938 1 66.31 15 LYS B CA 1
ATOM 3920 C C . LYS B 1 15 ? -21.219 44.281 36.188 1 66.31 15 LYS B C 1
ATOM 3922 O O . LYS B 1 15 ? -20.531 43.25 36.031 1 66.31 15 LYS B O 1
ATOM 3927 N N . ILE B 1 16 ? -20.875 45.469 35.719 1 64.19 16 ILE B N 1
ATOM 3928 C CA . ILE B 1 16 ? -19.672 45.625 34.906 1 64.19 16 ILE B CA 1
ATOM 3929 C C . ILE B 1 16 ? -18.438 45.469 35.812 1 64.19 16 ILE B C 1
ATOM 3931 O O . ILE B 1 16 ? -17.359 45.094 35.344 1 64.19 16 ILE B O 1
ATOM 3935 N N . ALA B 1 17 ? -18.594 45.781 37.062 1 62.81 17 ALA B N 1
ATOM 3936 C CA . ALA B 1 17 ? -17.5 45.656 38.031 1 62.81 17 ALA B CA 1
ATOM 3937 C C . ALA B 1 17 ? -17.938 44.875 39.25 1 62.81 17 ALA B C 1
ATOM 3939 O O . ALA B 1 17 ? -18.891 45.25 39.938 1 62.81 17 ALA B O 1
ATOM 3940 N N . ILE B 1 18 ? -17.344 43.625 39.312 1 60.38 18 ILE B N 1
ATOM 3941 C CA . ILE B 1 18 ? -17.703 42.719 40.375 1 60.38 18 ILE B CA 1
ATOM 3942 C C . ILE B 1 18 ? -16.938 43.094 41.656 1 60.38 18 ILE B C 1
ATOM 3944 O O . ILE B 1 18 ? -15.727 43.312 41.594 1 60.38 18 ILE B O 1
ATOM 3948 N N . GLY B 1 19 ? -17.703 43.125 42.688 1 63.72 19 GLY B N 1
ATOM 3949 C CA . GLY B 1 19 ? -17.047 43.25 44 1 63.72 19 GLY B CA 1
ATOM 3950 C C . GLY B 1 19 ? -16.672 44.688 44.344 1 63.72 19 GLY B C 1
ATOM 3951 O O . GLY B 1 19 ? -15.812 44.938 45.188 1 63.72 19 GLY B O 1
ATOM 3952 N N . VAL B 1 20 ? -17.234 45.625 43.656 1 71 20 VAL B N 1
ATOM 3953 C CA . VAL B 1 20 ? -16.906 47.031 43.906 1 71 20 VAL B CA 1
ATOM 3954 C C . VAL B 1 20 ? -17.984 47.656 44.75 1 71 20 VAL B C 1
ATOM 3956 O O . VAL B 1 20 ? -19.172 47.375 44.594 1 71 20 VAL B O 1
ATOM 3959 N N . SER B 1 21 ? -17.578 48.344 45.812 1 77.75 21 SER B N 1
ATOM 3960 C CA . SER B 1 21 ? -18.531 48.969 46.719 1 77.75 21 SER B CA 1
ATOM 3961 C C . SER B 1 21 ? -19.438 49.969 45.969 1 77.75 21 SER B C 1
ATOM 3963 O O . SER B 1 21 ? -19.031 50.562 44.969 1 77.75 21 SER B O 1
ATOM 3965 N N . ASP B 1 22 ? -20.609 50.031 46.406 1 79 22 ASP B N 1
ATOM 3966 C CA . ASP B 1 22 ? -21.609 50.938 45.812 1 79 22 ASP B CA 1
ATOM 3967 C C . ASP B 1 22 ? -21.094 52.375 45.812 1 79 22 ASP B C 1
ATOM 3969 O O . ASP B 1 22 ? -21.375 53.125 44.844 1 79 22 ASP B O 1
ATOM 3973 N N . ASP B 1 23 ? -20.312 52.75 46.812 1 80.25 23 ASP B N 1
ATOM 3974 C CA . ASP B 1 23 ? -19.797 54.094 46.906 1 80.25 23 ASP B CA 1
ATOM 3975 C C . ASP B 1 23 ? -18.844 54.406 45.75 1 80.25 23 ASP B C 1
ATOM 3977 O O . ASP B 1 23 ? -18.875 55.5 45.188 1 80.25 23 ASP B O 1
ATOM 3981 N N . VAL B 1 24 ? -18.016 53.438 45.375 1 77.69 24 VAL B N 1
ATOM 3982 C CA . VAL B 1 24 ? -17.062 53.594 44.312 1 77.69 24 VAL B CA 1
ATOM 3983 C C . VAL B 1 24 ? -17.797 53.688 42.969 1 77.69 24 VAL B C 1
ATOM 3985 O O . VAL B 1 24 ? -17.484 54.562 42.125 1 77.69 24 VAL B O 1
ATOM 3988 N N . LEU B 1 25 ? -18.75 52.906 42.844 1 80.69 25 LEU B N 1
ATOM 3989 C CA . LEU B 1 25 ? -19.516 52.875 41.594 1 80.69 25 LEU B CA 1
ATOM 3990 C C . LEU B 1 25 ? -20.312 54.188 41.438 1 80.69 25 LEU B C 1
ATOM 3992 O O . LEU B 1 25 ? -20.484 54.688 40.312 1 80.69 25 LEU B O 1
ATOM 3996 N N . ASP B 1 26 ? -20.75 54.656 42.531 1 82.06 26 ASP B N 1
ATOM 3997 C CA . ASP B 1 26 ? -21.453 55.938 42.5 1 82.06 26 ASP B CA 1
ATOM 3998 C C . ASP B 1 26 ? -20.516 57.062 42.062 1 82.06 26 ASP B C 1
ATOM 4000 O O . ASP B 1 26 ? -20.891 57.938 41.281 1 82.06 26 ASP B O 1
ATOM 4004 N N . LYS B 1 27 ? -19.234 57.094 42.594 1 81.5 27 LYS B N 1
ATOM 4005 C CA . LYS B 1 27 ? -18.266 58.125 42.219 1 81.5 27 LYS B CA 1
ATOM 4006 C C . LYS B 1 27 ? -17.891 58.031 40.75 1 81.5 27 LYS B C 1
ATOM 4008 O O . LYS B 1 27 ? -17.75 59.062 40.094 1 81.5 27 LYS B O 1
ATOM 4013 N N . VAL B 1 28 ? -17.75 56.844 40.281 1 80.81 28 VAL B N 1
ATOM 4014 C CA . VAL B 1 28 ? -17.438 56.656 38.844 1 80.81 28 VAL B CA 1
ATOM 4015 C C . VAL B 1 28 ? -18.625 57.062 38 1 80.81 28 VAL B C 1
ATOM 4017 O O . VAL B 1 28 ? -18.453 57.719 36.969 1 80.81 28 VAL B O 1
ATOM 4020 N N . GLY B 1 29 ? -19.656 56.656 38.438 1 84.5 29 GLY B N 1
ATOM 4021 C CA . GLY B 1 29 ? -20.891 57 37.719 1 84.5 29 GLY B CA 1
ATOM 4022 C C . GLY B 1 29 ? -21.109 58.5 37.594 1 84.5 29 GLY B C 1
ATOM 4023 O O . GLY B 1 29 ? -21.766 58.938 36.656 1 84.5 29 GLY B O 1
ATOM 4024 N N . GLU B 1 30 ? -20.562 59.281 38.562 1 83.31 30 GLU B N 1
ATOM 4025 C CA . GLU B 1 30 ? -20.672 60.719 38.5 1 83.31 30 GLU B CA 1
ATOM 4026 C C . GLU B 1 30 ? -19.938 61.312 37.312 1 83.31 30 GLU B C 1
ATOM 4028 O O . GLU B 1 30 ? -20.25 62.406 36.844 1 83.31 30 GLU B O 1
ATOM 4033 N N . ARG B 1 31 ? -18.953 60.562 36.688 1 82.31 31 ARG B N 1
ATOM 4034 C CA . ARG B 1 31 ? -18.172 61.062 35.562 1 82.31 31 ARG B CA 1
ATOM 4035 C C . ARG B 1 31 ? -18.828 60.656 34.25 1 82.31 31 ARG B C 1
ATOM 4037 O O . ARG B 1 31 ? -18.375 61.094 33.188 1 82.31 31 ARG B O 1
ATOM 4044 N N . MET B 1 32 ? -19.891 59.906 34.344 1 84.94 32 MET B N 1
ATOM 4045 C CA . MET B 1 32 ? -20.531 59.469 33.125 1 84.94 32 MET B CA 1
ATOM 4046 C C . MET B 1 32 ? -21.484 60.5 32.594 1 84.94 32 MET B C 1
ATOM 4048 O O . MET B 1 32 ? -22.094 61.25 33.344 1 84.94 32 MET B O 1
ATOM 4052 N N . GLN B 1 33 ? -21.516 60.625 31.25 1 85.38 33 GLN B N 1
ATOM 4053 C CA . GLN B 1 33 ? -22.391 61.562 30.562 1 85.38 33 GLN B CA 1
ATOM 4054 C C . GLN B 1 33 ? -23.578 60.844 29.906 1 85.38 33 GLN B C 1
ATOM 4056 O O . GLN B 1 33 ? -23.391 59.844 29.219 1 85.38 33 GLN B O 1
ATOM 4061 N N . LYS B 1 34 ? -24.703 61.312 30.281 1 86.25 34 LYS B N 1
ATOM 4062 C CA . LYS B 1 34 ? -25.938 60.75 29.703 1 86.25 34 LYS B CA 1
ATOM 4063 C C . LYS B 1 34 ? -26.141 61.25 28.281 1 86.25 34 LYS B C 1
ATOM 4065 O O . LYS B 1 34 ? -26.016 62.469 28.016 1 86.25 34 LYS B O 1
ATOM 4070 N N . MET B 1 35 ? -26.281 60.281 27.266 1 85 35 MET B N 1
ATOM 4071 C CA . MET B 1 35 ? -26.578 60.594 25.875 1 85 35 MET B CA 1
ATOM 4072 C C . MET B 1 35 ? -27.938 60.031 25.469 1 85 35 MET B C 1
ATOM 4074 O O . MET B 1 35 ? -28.219 58.875 25.719 1 85 35 MET B O 1
ATOM 4078 N N . GLU B 1 36 ? -28.797 60.812 25.062 1 87.19 36 GLU B N 1
ATOM 4079 C CA . GLU B 1 36 ? -30.047 60.375 24.484 1 87.19 36 GLU B CA 1
ATOM 4080 C C . GLU B 1 36 ? -29.953 60.219 22.984 1 87.19 36 GLU B C 1
ATOM 4082 O O . GLU B 1 36 ? -29.547 61.156 22.281 1 87.19 36 GLU B O 1
ATOM 4087 N N . LEU B 1 37 ? -30.109 58.969 22.531 1 85.31 37 LEU B N 1
ATOM 4088 C CA . LEU B 1 37 ? -29.984 58.656 21.125 1 85.31 37 LEU B CA 1
ATOM 4089 C C . LEU B 1 37 ? -31.344 58.375 20.484 1 85.31 37 LEU B C 1
ATOM 4091 O O . LEU B 1 37 ? -32.219 57.75 21.125 1 85.31 37 LEU B O 1
ATOM 4095 N N . LYS B 1 38 ? -31.609 58.906 19.375 1 85.12 38 LYS B N 1
ATOM 4096 C CA . LYS B 1 38 ? -32.781 58.562 18.562 1 85.12 38 LYS B CA 1
ATOM 4097 C C . LYS B 1 38 ? -32.438 57.406 17.641 1 85.12 38 LYS B C 1
ATOM 4099 O O . LYS B 1 38 ? -31.281 57.031 17.438 1 85.12 38 LYS B O 1
ATOM 4104 N N . ALA B 1 39 ? -33.562 56.781 17.188 1 84.12 39 ALA B N 1
ATOM 4105 C CA . ALA B 1 39 ? -33.375 55.688 16.25 1 84.12 39 ALA B CA 1
ATOM 4106 C C . ALA B 1 39 ? -32.5 56.094 15.07 1 84.12 39 ALA B C 1
ATOM 4108 O O . ALA B 1 39 ? -32.719 57.125 14.438 1 84.12 39 ALA B O 1
ATOM 4109 N N . GLY B 1 40 ? -31.375 55.281 14.883 1 82.88 40 GLY B N 1
ATOM 4110 C CA . GLY B 1 40 ? -30.5 55.531 13.75 1 82.88 40 GLY B CA 1
ATOM 4111 C C . GLY B 1 40 ? -29.297 56.406 14.109 1 82.88 40 GLY B C 1
ATOM 4112 O O . GLY B 1 40 ? -28.375 56.531 13.312 1 82.88 40 GLY B O 1
ATOM 4113 N N . ASP B 1 41 ? -29.297 57.062 15.242 1 85.5 41 ASP B N 1
ATOM 4114 C CA . ASP B 1 41 ? -28.156 57.875 15.648 1 85.5 41 ASP B CA 1
ATOM 4115 C C . ASP B 1 41 ? -26.891 57.031 15.766 1 85.5 41 ASP B C 1
ATOM 4117 O O . ASP B 1 41 ? -26.922 55.938 16.344 1 85.5 41 ASP B O 1
ATOM 4121 N N . VAL B 1 42 ? -25.812 57.562 15.227 1 84.94 42 VAL B N 1
ATOM 4122 C CA . VAL B 1 42 ? -24.516 56.875 15.266 1 84.94 42 VAL B CA 1
ATOM 4123 C C . VAL B 1 42 ? -23.734 57.312 16.484 1 84.94 42 VAL B C 1
ATOM 4125 O O . VAL B 1 42 ? -23.516 58.5 16.688 1 84.94 42 VAL B O 1
ATOM 4128 N N . LEU B 1 43 ? -23.484 56.406 17.312 1 79.75 43 LEU B N 1
ATOM 4129 C CA . LEU B 1 43 ? -22.656 56.688 18.469 1 79.75 43 LEU B CA 1
ATOM 4130 C C . LEU B 1 43 ? -21.188 56.75 18.094 1 79.75 43 LEU B C 1
ATOM 4132 O O . LEU B 1 43 ? -20.469 57.656 18.516 1 79.75 43 LEU B O 1
ATOM 4136 N N . VAL B 1 44 ? -20.844 55.75 17.438 1 80.94 44 VAL B N 1
ATOM 4137 C CA . VAL B 1 44 ? -19.484 55.688 16.938 1 80.94 44 VAL B CA 1
ATOM 4138 C C . VAL B 1 44 ? -19.484 55.094 15.523 1 80.94 44 VAL B C 1
ATOM 4140 O O . VAL B 1 44 ? -20.156 54.094 15.266 1 80.94 44 VAL B O 1
ATOM 4143 N N . LYS B 1 45 ? -18.891 55.719 14.719 1 79.5 45 LYS B N 1
ATOM 4144 C CA . LYS B 1 45 ? -18.734 55.219 13.359 1 79.5 45 LYS B CA 1
ATOM 4145 C C . LYS B 1 45 ? -17.531 54.281 13.266 1 79.5 45 LYS B C 1
ATOM 4147 O O . LYS B 1 45 ? -16.5 54.531 13.891 1 79.5 45 LYS B O 1
ATOM 4152 N N . GLU B 1 46 ? -17.781 53.375 12.367 1 73.69 46 GLU B N 1
ATOM 4153 C CA . GLU B 1 46 ? -16.703 52.469 12.094 1 73.69 46 GLU B CA 1
ATOM 4154 C C . GLU B 1 46 ? -15.414 53.188 11.727 1 73.69 46 GLU B C 1
ATOM 4156 O O . GLU B 1 46 ? -15.438 54.125 10.914 1 73.69 46 GLU B O 1
ATOM 4161 N N . GLY B 1 47 ? -14.414 52.875 12.43 1 73.62 47 GLY B N 1
ATOM 4162 C CA . GLY B 1 47 ? -13.125 53.469 12.141 1 73.62 47 GLY B CA 1
ATOM 4163 C C . GLY B 1 47 ? -12.797 54.656 13.047 1 73.62 47 GLY B C 1
ATOM 4164 O O . GLY B 1 47 ? -11.648 55.094 13.117 1 73.62 47 GLY B O 1
ATOM 4165 N N . GLN B 1 48 ? -13.742 55.188 13.703 1 76.81 48 GLN B N 1
ATOM 4166 C CA . GLN B 1 48 ? -13.492 56.312 14.609 1 76.81 48 GLN B CA 1
ATOM 4167 C C . GLN B 1 48 ? -13.078 55.812 15.992 1 76.81 48 GLN B C 1
ATOM 4169 O O . GLN B 1 48 ? -13.5 54.719 16.422 1 76.81 48 GLN B O 1
ATOM 4174 N N . PRO B 1 49 ? -12.273 56.562 16.562 1 74.25 49 PRO B N 1
ATOM 4175 C CA . PRO B 1 49 ? -11.883 56.156 17.906 1 74.25 49 PRO B CA 1
ATOM 4176 C C . PRO B 1 49 ? -13.07 56.062 18.859 1 74.25 49 PRO B C 1
ATOM 4178 O O . PRO B 1 49 ? -13.938 56.938 18.844 1 74.25 49 PRO B O 1
ATOM 4181 N N . MET B 1 50 ? -13.078 55.062 19.594 1 73.75 50 MET B N 1
ATOM 4182 C CA . MET B 1 50 ? -14.125 54.938 20.609 1 73.75 50 MET B CA 1
ATOM 4183 C C . MET B 1 50 ? -13.977 56 21.688 1 73.75 50 MET B C 1
ATOM 4185 O O . MET B 1 50 ? -12.93 56.094 22.328 1 73.75 50 MET B O 1
ATOM 4189 N N . PRO B 1 51 ? -14.992 56.719 21.797 1 76.38 51 PRO B N 1
ATOM 4190 C CA . PRO B 1 51 ? -14.844 57.844 22.734 1 76.38 51 PRO B CA 1
ATOM 4191 C C . PRO B 1 51 ? -14.867 57.406 24.188 1 76.38 51 PRO B C 1
ATOM 4193 O O . PRO B 1 51 ? -14.367 58.125 25.062 1 76.38 51 PRO B O 1
ATOM 4196 N N . GLY B 1 52 ? -15.406 56.188 24.484 1 76.06 52 GLY B N 1
ATOM 4197 C CA . GLY B 1 52 ? -15.492 55.719 25.859 1 76.06 52 GLY B CA 1
ATOM 4198 C C . GLY B 1 52 ? -16.312 54.469 26.016 1 76.06 52 GLY B C 1
ATOM 4199 O O . GLY B 1 52 ? -16.641 53.812 25.016 1 76.06 52 GLY B O 1
ATOM 4200 N N . LEU B 1 53 ? -16.547 54.188 27.25 1 78.19 53 LEU B N 1
ATOM 4201 C CA . LEU B 1 53 ? -17.422 53.094 27.656 1 78.19 53 LEU B CA 1
ATOM 4202 C C . LEU B 1 53 ? -18.891 53.531 27.672 1 78.19 53 LEU B C 1
ATOM 4204 O O . LEU B 1 53 ? -19.203 54.625 28.125 1 78.19 53 LEU B O 1
ATOM 4208 N N . PHE B 1 54 ? -19.672 52.656 26.984 1 81.19 54 PHE B N 1
ATOM 4209 C CA . PHE B 1 54 ? -21.094 53 26.953 1 81.19 54 PHE B CA 1
ATOM 4210 C C . PHE B 1 54 ? -21.906 52 27.75 1 81.19 54 PHE B C 1
ATOM 4212 O O . PHE B 1 54 ? -21.734 50.781 27.609 1 81.19 54 PHE B O 1
ATOM 4219 N N . CYS B 1 55 ? -22.641 52.406 28.594 1 81.44 55 CYS B N 1
ATOM 4220 C CA . CYS B 1 55 ? -23.625 51.625 29.328 1 81.44 55 CYS B CA 1
ATOM 4221 C C . CYS B 1 55 ? -25.031 51.938 28.859 1 81.44 55 CYS B C 1
ATOM 4223 O O . CYS B 1 55 ? -25.453 53.125 28.891 1 81.44 55 CYS B O 1
ATOM 4225 N N . ILE B 1 56 ? -25.734 50.875 28.422 1 82.88 56 ILE B N 1
ATOM 4226 C CA . ILE B 1 56 ? -27.078 51.062 27.875 1 82.88 56 ILE B CA 1
ATOM 4227 C C . ILE B 1 56 ? -28.094 51.062 29 1 82.88 56 ILE B C 1
ATOM 4229 O O . ILE B 1 56 ? -28.25 50.062 29.688 1 82.88 56 ILE B O 1
ATOM 4233 N N . GLU B 1 57 ? -28.641 52.156 29.188 1 84.38 57 GLU B N 1
ATOM 4234 C CA . GLU B 1 57 ? -29.688 52.219 30.203 1 84.38 57 GLU B CA 1
ATOM 4235 C C . GLU B 1 57 ? -31.031 51.75 29.672 1 84.38 57 GLU B C 1
ATOM 4237 O O . GLU B 1 57 ? -31.688 50.906 30.297 1 84.38 57 GLU B O 1
ATOM 4242 N N . THR B 1 58 ? -31.469 52.312 28.562 1 85.38 58 THR B N 1
ATOM 4243 C CA . THR B 1 58 ? -32.688 51.875 27.891 1 85.38 58 THR B CA 1
ATOM 4244 C C . THR B 1 58 ? -32.469 51.781 26.375 1 85.38 58 THR B C 1
ATOM 4246 O O . THR B 1 58 ? -31.594 52.438 25.828 1 85.38 58 THR B O 1
ATOM 4249 N N . GLY B 1 59 ? -33.125 50.844 25.719 1 82.38 59 GLY B N 1
ATOM 4250 C CA . GLY B 1 59 ? -33.062 50.656 24.281 1 82.38 59 GLY B CA 1
ATOM 4251 C C . GLY B 1 59 ? -32.062 49.594 23.844 1 82.38 59 GLY B C 1
ATOM 4252 O O . GLY B 1 59 ? -31.703 48.719 24.641 1 82.38 59 GLY B O 1
ATOM 4253 N N . MET B 1 60 ? -31.734 49.656 22.531 1 84.44 60 MET B N 1
ATOM 4254 C CA . MET B 1 60 ? -30.844 48.688 21.906 1 84.44 60 MET B CA 1
ATOM 4255 C C . MET B 1 60 ? -29.875 49.344 20.953 1 84.44 60 MET B C 1
ATOM 4257 O O . MET B 1 60 ? -30.25 50.281 20.234 1 84.44 60 MET B O 1
ATOM 4261 N N . LEU B 1 61 ? -28.672 49 21.141 1 81 61 LEU B N 1
ATOM 4262 C CA . LEU B 1 61 ? -27.672 49.406 20.156 1 81 61 LEU B CA 1
ATOM 4263 C C . LEU B 1 61 ? -27.391 48.281 19.172 1 81 61 LEU B C 1
ATOM 4265 O O . LEU B 1 61 ? -27.438 47.094 19.531 1 81 61 LEU B O 1
ATOM 4269 N N . GLU B 1 62 ? -27.219 48.625 17.984 1 80.06 62 GLU B N 1
ATOM 4270 C CA . GLU B 1 62 ? -26.797 47.688 16.953 1 80.06 62 GLU B CA 1
ATOM 4271 C C . GLU B 1 62 ? -25.391 48 16.453 1 80.06 62 GLU B C 1
ATOM 4273 O O . GLU B 1 62 ? -25.047 49.188 16.312 1 80.06 62 GLU B O 1
ATOM 4278 N N . ARG B 1 63 ? -24.625 47.031 16.266 1 73.25 63 ARG B N 1
ATOM 4279 C CA . ARG B 1 63 ? -23.312 47.125 15.617 1 73.25 63 ARG B CA 1
ATOM 4280 C C . ARG B 1 63 ? -23.375 46.625 14.18 1 73.25 63 ARG B C 1
ATOM 4282 O O . ARG B 1 63 ? -23.75 45.469 13.938 1 73.25 63 ARG B O 1
ATOM 4289 N N . VAL B 1 64 ? -23.078 47.5 13.305 1 72.62 64 VAL B N 1
ATOM 4290 C CA . VAL B 1 64 ? -23.172 47.188 11.891 1 72.62 64 VAL B CA 1
ATOM 4291 C C . VAL B 1 64 ? -21.844 47.469 11.203 1 72.62 64 VAL B C 1
ATOM 4293 O O . VAL B 1 64 ? -21.125 48.406 11.57 1 72.62 64 VAL B O 1
ATOM 4296 N N . LYS B 1 65 ? -21.391 46.469 10.336 1 65.81 65 LYS B N 1
ATOM 4297 C CA . LYS B 1 65 ? -20.188 46.656 9.531 1 65.81 65 LYS B CA 1
ATOM 4298 C C . LYS B 1 65 ? -20.531 46.875 8.055 1 65.81 65 LYS B C 1
ATOM 4300 O O . LYS B 1 65 ? -21.438 46.219 7.531 1 65.81 65 LYS B O 1
ATOM 4305 N N . SER B 1 66 ? -19.812 47.719 7.414 1 63.84 66 SER B N 1
ATOM 4306 C CA . SER B 1 66 ? -20.031 48.031 6.004 1 63.84 66 SER B CA 1
ATOM 4307 C C . SER B 1 66 ? -19.328 47.031 5.102 1 63.84 66 SER B C 1
ATOM 4309 O O . SER B 1 66 ? -18.219 46.562 5.414 1 63.84 66 SER B O 1
ATOM 4311 N N . HIS B 1 67 ? -19.953 46.219 4.18 1 50.16 67 HIS B N 1
ATOM 4312 C CA . HIS B 1 67 ? -19.328 45.344 3.199 1 50.16 67 HIS B CA 1
ATOM 4313 C C . HIS B 1 67 ? -18.641 46.125 2.105 1 50.16 67 HIS B C 1
ATOM 4315 O O . HIS B 1 67 ? -19.234 47.031 1.517 1 50.16 67 HIS B O 1
ATOM 4321 N N . SER B 1 68 ? -17.391 46 1.908 1 44.88 68 SER B N 1
ATOM 4322 C CA . SER B 1 68 ? -16.734 46.781 0.861 1 44.88 68 SER B CA 1
ATOM 4323 C C . SER B 1 68 ? -17.281 46.438 -0.518 1 44.88 68 SER B C 1
ATOM 4325 O O . SER B 1 68 ? -17.25 47.25 -1.438 1 44.88 68 SER B O 1
ATOM 4327 N N . GLY B 1 69 ? -17.078 45.125 -1.101 1 39.19 69 GLY B N 1
ATOM 4328 C CA . GLY B 1 69 ? -17.203 44.781 -2.51 1 39.19 69 GLY B CA 1
ATOM 4329 C C . GLY B 1 69 ? -18.594 45.031 -3.057 1 39.19 69 GLY B C 1
ATOM 4330 O O . GLY B 1 69 ? -18.859 44.812 -4.242 1 39.19 69 GLY B O 1
ATOM 4331 N N . THR B 1 70 ? -19.594 44.656 -2.51 1 39.41 70 THR B N 1
ATOM 4332 C CA . THR B 1 70 ? -20.812 44.781 -3.307 1 39.41 70 THR B CA 1
ATOM 4333 C C . THR B 1 70 ? -21.219 46.219 -3.443 1 39.41 70 THR B C 1
ATOM 4335 O O . THR B 1 70 ? -20.922 47.062 -2.576 1 39.41 70 THR B O 1
ATOM 4338 N N . ALA B 1 71 ? -21.609 46.625 -4.672 1 40.12 71 ALA B N 1
ATOM 4339 C CA . ALA B 1 71 ? -22.156 47.938 -5.047 1 40.12 71 ALA B CA 1
ATOM 4340 C C . ALA B 1 71 ? -23.094 48.469 -3.963 1 40.12 71 ALA B C 1
ATOM 4342 O O . ALA B 1 71 ? -23.266 49.656 -3.812 1 40.12 71 ALA B O 1
ATOM 4343 N N . ALA B 1 72 ? -24.234 47.719 -3.613 1 42.81 72 ALA B N 1
ATOM 4344 C CA . ALA B 1 72 ? -25.281 48.281 -2.754 1 42.81 72 ALA B CA 1
ATOM 4345 C C . ALA B 1 72 ? -24.875 48.219 -1.286 1 42.81 72 ALA B C 1
ATOM 4347 O O . ALA B 1 72 ? -24.312 47.219 -0.827 1 42.81 72 ALA B O 1
ATOM 4348 N N . GLY B 1 73 ? -24.391 49.219 -0.562 1 46.53 73 GLY B N 1
ATOM 4349 C CA . GLY B 1 73 ? -24.109 49.688 0.791 1 46.53 73 GLY B CA 1
ATOM 4350 C C . GLY B 1 73 ? -24.656 48.75 1.858 1 46.53 73 GLY B C 1
ATOM 4351 O O . GLY B 1 73 ? -25.125 49.219 2.902 1 46.53 73 GLY B O 1
ATOM 4352 N N . GLU B 1 74 ? -24.922 47.656 1.716 1 52.59 74 GLU B N 1
ATOM 4353 C CA . GLU B 1 74 ? -25.641 46.781 2.656 1 52.59 74 GLU B CA 1
ATOM 4354 C C . GLU B 1 74 ? -24.844 46.594 3.945 1 52.59 74 GLU B C 1
ATOM 4356 O O . GLU B 1 74 ? -23.641 46.375 3.906 1 52.59 74 GLU B O 1
ATOM 4361 N N . GLU B 1 75 ? -25.281 47.062 5.062 1 55.19 75 GLU B N 1
ATOM 4362 C CA . GLU B 1 75 ? -24.766 46.906 6.426 1 55.19 75 GLU B CA 1
ATOM 4363 C C . GLU B 1 75 ? -25.094 45.531 7.004 1 55.19 75 GLU B C 1
ATOM 4365 O O . GLU B 1 75 ? -26.203 45.031 6.797 1 55.19 75 GLU B O 1
ATOM 4370 N N . PHE B 1 76 ? -24.078 44.938 7.445 1 59.81 76 PHE B N 1
ATOM 4371 C CA . PHE B 1 76 ? -24.234 43.656 8.125 1 59.81 76 PHE B CA 1
ATOM 4372 C C . PHE B 1 76 ? -24.344 43.844 9.633 1 59.81 76 PHE B C 1
ATOM 4374 O O . PHE B 1 76 ? -23.5 44.531 10.234 1 59.81 76 PHE B O 1
ATOM 4381 N N . LEU B 1 77 ? -25.391 43.406 10.133 1 62.62 77 LEU B N 1
ATOM 4382 C CA . LEU B 1 77 ? -25.594 43.438 11.578 1 62.62 77 LEU B CA 1
ATOM 4383 C C . LEU B 1 77 ? -24.672 42.438 12.289 1 62.62 77 LEU B C 1
ATOM 4385 O O . LEU B 1 77 ? -24.672 41.25 12 1 62.62 77 LEU B O 1
ATOM 4389 N N . LEU B 1 78 ? -23.828 43.031 13.055 1 59.75 78 LEU B N 1
ATOM 4390 C CA . LEU B 1 78 ? -22.922 42.188 13.836 1 59.75 78 LEU B CA 1
ATOM 4391 C C . LEU B 1 78 ? -23.625 41.656 15.078 1 59.75 78 LEU B C 1
ATOM 4393 O O . LEU B 1 78 ? -23.641 40.469 15.32 1 59.75 78 LEU B O 1
ATOM 4397 N N . ASP B 1 79 ? -24.062 42.469 15.914 1 62.31 79 ASP B N 1
ATOM 4398 C CA . ASP B 1 79 ? -24.812 42.125 17.125 1 62.31 79 ASP B CA 1
ATOM 4399 C C . ASP B 1 79 ? -25.609 43.344 17.641 1 62.31 79 ASP B C 1
ATOM 4401 O O . ASP B 1 79 ? -25.531 44.406 17.062 1 62.31 79 ASP B O 1
ATOM 4405 N N . THR B 1 80 ? -26.531 42.938 18.547 1 74.25 80 THR B N 1
ATOM 4406 C CA . THR B 1 80 ? -27.312 43.938 19.234 1 74.25 80 THR B CA 1
ATOM 4407 C C . THR B 1 80 ? -27.016 43.938 20.734 1 74.25 80 THR B C 1
ATOM 4409 O O . THR B 1 80 ? -26.766 42.875 21.312 1 74.25 80 THR B O 1
ATOM 4412 N N . LYS B 1 81 ? -26.828 45.062 21.266 1 73.19 81 LYS B N 1
ATOM 4413 C CA . LYS B 1 81 ? -26.656 45.188 22.719 1 73.19 81 LYS B CA 1
ATOM 4414 C C . LYS B 1 81 ? -27.891 45.844 23.359 1 73.19 81 LYS B C 1
ATOM 4416 O O . LYS B 1 81 ? -28.391 46.844 22.875 1 73.19 81 LYS B O 1
ATOM 4421 N N . GLU B 1 82 ? -28.328 45.094 24.375 1 77.12 82 GLU B N 1
ATOM 4422 C CA . GLU B 1 82 ? -29.562 45.531 25.016 1 77.12 82 GLU B CA 1
ATOM 4423 C C . GLU B 1 82 ? -29.281 46.281 26.312 1 77.12 82 GLU B C 1
ATOM 4425 O O . GLU B 1 82 ? -28.125 46.406 26.719 1 77.12 82 GLU B O 1
ATOM 4430 N N . ALA B 1 83 ? -30.422 46.75 26.875 1 78.12 83 ALA B N 1
ATOM 4431 C CA . ALA B 1 83 ? -30.344 47.469 28.141 1 78.12 83 ALA B CA 1
ATOM 4432 C C . ALA B 1 83 ? -29.609 46.625 29.188 1 78.12 83 ALA B C 1
ATOM 4434 O O . ALA B 1 83 ? -29.828 45.406 29.281 1 78.12 83 ALA B O 1
ATOM 4435 N N . GLY B 1 84 ? -28.672 47.219 29.922 1 72.44 84 GLY B N 1
ATOM 4436 C CA . GLY B 1 84 ? -27.891 46.562 30.938 1 72.44 84 GLY B CA 1
ATOM 4437 C C . GLY B 1 84 ? -26.531 46.094 30.438 1 72.44 84 GLY B C 1
ATOM 4438 O O . GLY B 1 84 ? -25.656 45.719 31.234 1 72.44 84 GLY B O 1
ATOM 4439 N N . SER B 1 85 ? -26.438 46.312 29.188 1 73.94 85 SER B N 1
ATOM 4440 C CA . SER B 1 85 ? -25.172 45.875 28.625 1 73.94 85 SER B CA 1
ATOM 4441 C C . SER B 1 85 ? -24.156 47.031 28.562 1 73.94 85 SER B C 1
ATOM 4443 O O . SER B 1 85 ? -24.547 48.188 28.562 1 73.94 85 SER B O 1
ATOM 4445 N N . VAL B 1 86 ? -22.969 46.656 28.641 1 70.38 86 VAL B N 1
ATOM 4446 C CA . VAL B 1 86 ? -21.875 47.594 28.484 1 70.38 86 VAL B CA 1
ATOM 4447 C C . VAL B 1 86 ? -21.109 47.281 27.203 1 70.38 86 VAL B C 1
ATOM 4449 O O . VAL B 1 86 ? -20.906 46.125 26.844 1 70.38 86 VAL B O 1
ATOM 4452 N N . THR B 1 87 ? -20.859 48.406 26.422 1 70.06 87 THR B N 1
ATOM 4453 C CA . THR B 1 87 ? -20.062 48.219 25.219 1 70.06 87 THR B CA 1
ATOM 4454 C C . THR B 1 87 ? -18.922 49.25 25.156 1 70.06 87 THR B C 1
ATOM 4456 O O . THR B 1 87 ? -19.016 50.312 25.766 1 70.06 87 THR B O 1
ATOM 4459 N N . GLY B 1 88 ? -17.797 48.812 24.641 1 65.69 88 GLY B N 1
ATOM 4460 C CA . GLY B 1 88 ? -16.688 49.719 24.406 1 65.69 88 GLY B CA 1
ATOM 4461 C C . GLY B 1 88 ? -15.547 49.531 25.391 1 65.69 88 GLY B C 1
ATOM 4462 O O . GLY B 1 88 ? -14.469 50.125 25.234 1 65.69 88 GLY B O 1
ATOM 4463 N N . LEU B 1 89 ? -15.852 48.719 26.406 1 62.22 89 LEU B N 1
ATOM 4464 C CA . LEU B 1 89 ? -14.867 48.594 27.484 1 62.22 89 LEU B CA 1
ATOM 4465 C C . LEU B 1 89 ? -13.508 48.156 26.922 1 62.22 89 LEU B C 1
ATOM 4467 O O . LEU B 1 89 ? -12.492 48.781 27.25 1 62.22 89 LEU B O 1
ATOM 4471 N N . LEU B 1 90 ? -13.594 47.25 26.062 1 58.28 90 LEU B N 1
ATOM 4472 C CA . LEU B 1 90 ? -12.336 46.688 25.562 1 58.28 90 LEU B CA 1
ATOM 4473 C C . LEU B 1 90 ? -11.602 47.719 24.703 1 58.28 90 LEU B C 1
ATOM 4475 O O . LEU B 1 90 ? -10.375 47.781 24.703 1 58.28 90 LEU B O 1
ATOM 4479 N N . HIS B 1 91 ? -12.32 48.562 24.094 1 60.91 91 HIS B N 1
ATOM 4480 C CA . HIS B 1 91 ? -11.727 49.625 23.266 1 60.91 91 HIS B CA 1
ATOM 4481 C C . HIS B 1 91 ? -11.055 50.688 24.109 1 60.91 91 HIS B C 1
ATOM 4483 O O . HIS B 1 91 ? -10.016 51.219 23.734 1 60.91 91 HIS B O 1
ATOM 4489 N N . VAL B 1 92 ? -11.664 50.875 25.234 1 61.22 92 VAL B N 1
ATOM 4490 C CA . VAL B 1 92 ? -11.188 51.969 26.047 1 61.22 92 VAL B CA 1
ATOM 4491 C C . VAL B 1 92 ? -9.992 51.531 26.891 1 61.22 92 VAL B C 1
ATOM 4493 O O . VAL B 1 92 ? -9.117 52.344 27.219 1 61.22 92 VAL B O 1
ATOM 4496 N N . LEU B 1 93 ? -9.922 50.188 27.219 1 54.28 93 LEU B N 1
ATOM 4497 C CA . LEU B 1 93 ? -8.836 49.688 28.031 1 54.28 93 LEU B CA 1
ATOM 4498 C C . LEU B 1 93 ? -7.57 49.5 27.203 1 54.28 93 LEU B C 1
ATOM 4500 O O . LEU B 1 93 ? -6.465 49.438 27.75 1 54.28 93 LEU B O 1
ATOM 4504 N N . LYS B 1 94 ? -7.539 49.219 25.953 1 47.41 94 LYS B N 1
ATOM 4505 C CA . LYS B 1 94 ? -6.363 49.094 25.094 1 47.41 94 LYS B CA 1
ATOM 4506 C C . LYS B 1 94 ? -5.469 50.312 25.172 1 47.41 94 LYS B C 1
ATOM 4508 O O . LYS B 1 94 ? -5.953 51.438 25.094 1 47.41 94 LYS B O 1
ATOM 4513 N N . SER B 1 95 ? -4.371 50.031 25.75 1 44.78 95 SER B N 1
ATOM 4514 C CA . SER B 1 95 ? -3.342 51.062 25.922 1 44.78 95 SER B CA 1
ATOM 4515 C C . SER B 1 95 ? -2.932 51.656 24.578 1 44.78 95 SER B C 1
ATOM 4517 O O . SER B 1 95 ? -2.762 50.906 23.594 1 44.78 95 SER B O 1
ATOM 4519 N N . GLY B 1 96 ? -2.691 53.094 24.391 1 42.62 96 GLY B N 1
ATOM 4520 C CA . GLY B 1 96 ? -2.207 54.031 23.406 1 42.62 96 GLY B CA 1
ATOM 4521 C C . GLY B 1 96 ? -3.32 54.812 22.703 1 42.62 96 GLY B C 1
ATOM 4522 O O . GLY B 1 96 ? -4.293 55.219 23.344 1 42.62 96 GLY B O 1
ATOM 4523 N N . LYS B 1 97 ? -3.275 54.656 21.156 1 47.97 97 LYS B N 1
ATOM 4524 C CA . LYS B 1 97 ? -3.979 55.562 20.234 1 47.97 97 LYS B CA 1
ATOM 4525 C C . LYS B 1 97 ? -5.477 55.25 20.219 1 47.97 97 LYS B C 1
ATOM 4527 O O . LYS B 1 97 ? -5.906 54.188 20.641 1 47.97 97 LYS B O 1
ATOM 4532 N N . ALA B 1 98 ? -6.238 56.125 19.797 1 53.62 98 ALA B N 1
ATOM 4533 C CA . ALA B 1 98 ? -7.66 56.094 19.469 1 53.62 98 ALA B CA 1
ATOM 4534 C C . ALA B 1 98 ? -8.039 54.812 18.766 1 53.62 98 ALA B C 1
ATOM 4536 O O . ALA B 1 98 ? -7.574 54.531 17.656 1 53.62 98 ALA B O 1
ATOM 4537 N N . ASP B 1 99 ? -8.406 53.812 19.5 1 56.81 99 ASP B N 1
ATOM 4538 C CA . ASP B 1 99 ? -8.867 52.562 18.922 1 56.81 99 ASP B CA 1
ATOM 4539 C C . ASP B 1 99 ? -10.156 52.781 18.125 1 56.81 99 ASP B C 1
ATOM 4541 O O . ASP B 1 99 ? -11.172 53.188 18.688 1 56.81 99 ASP B O 1
ATOM 4545 N N . PRO B 1 100 ? -9.992 52.625 16.906 1 64.81 100 PRO B N 1
ATOM 4546 C CA . PRO B 1 100 ? -11.18 52.906 16.094 1 64.81 100 PRO B CA 1
ATOM 4547 C C . PRO B 1 100 ? -12.289 51.875 16.281 1 64.81 100 PRO B C 1
ATOM 4549 O O . PRO B 1 100 ? -12 50.688 16.516 1 64.81 100 PRO B O 1
ATOM 4552 N N . ALA B 1 101 ? -13.352 52.25 16.312 1 67.06 101 ALA B N 1
ATOM 4553 C CA . ALA B 1 101 ? -14.531 51.375 16.406 1 67.06 101 ALA B CA 1
ATOM 4554 C C . ALA B 1 101 ? -14.586 50.406 15.242 1 67.06 101 ALA B C 1
ATOM 4556 O O . ALA B 1 101 ? -14.398 50.781 14.086 1 67.06 101 ALA B O 1
ATOM 4557 N N . PHE B 1 102 ? -14.805 49.188 15.477 1 60.78 102 PHE B N 1
ATOM 4558 C CA . PHE B 1 102 ? -14.867 48.125 14.492 1 60.78 102 PHE B CA 1
ATOM 4559 C C . PHE B 1 102 ? -16.141 48.219 13.664 1 60.78 102 PHE B C 1
ATOM 4561 O O . PHE B 1 102 ? -16.156 47.812 12.5 1 60.78 102 PHE B O 1
ATOM 4568 N N . ALA B 1 103 ? -17.078 48.594 14.367 1 67.19 103 ALA B N 1
ATOM 4569 C CA . ALA B 1 103 ? -18.406 48.719 13.758 1 67.19 103 ALA B CA 1
ATOM 4570 C C . ALA B 1 103 ? -19.062 50.031 14.133 1 67.19 103 ALA B C 1
ATOM 4572 O O . ALA B 1 103 ? -18.688 50.656 15.133 1 67.19 103 ALA B O 1
ATOM 4573 N N . THR B 1 104 ? -19.875 50.312 13.227 1 78.06 104 THR B N 1
ATOM 4574 C CA . THR B 1 104 ? -20.703 51.469 13.555 1 78.06 104 THR B CA 1
ATOM 4575 C C . THR B 1 104 ? -21.75 51.094 14.609 1 78.06 104 THR B C 1
ATOM 4577 O O . THR B 1 104 ? -22.438 50.094 14.484 1 78.06 104 THR B O 1
ATOM 4580 N N . ILE B 1 105 ? -21.641 51.75 15.664 1 81.31 105 ILE B N 1
ATOM 4581 C CA . ILE B 1 105 ? -22.641 51.562 16.703 1 81.31 105 ILE B CA 1
ATOM 4582 C C . ILE B 1 105 ? -23.75 52.594 16.547 1 81.31 105 ILE B C 1
ATOM 4584 O O . ILE B 1 105 ? -23.5 53.812 16.594 1 81.31 105 ILE B O 1
ATOM 4588 N N . LYS B 1 106 ? -24.891 52.062 16.297 1 86.44 106 LYS B N 1
ATOM 4589 C CA . LYS B 1 106 ? -26.016 52.969 16.125 1 86.44 106 LYS B CA 1
ATOM 4590 C C . LYS B 1 106 ? -27.219 52.531 16.969 1 86.44 106 LYS B C 1
ATOM 4592 O O . LYS B 1 106 ? -27.312 51.375 17.359 1 86.44 106 LYS B O 1
ATOM 4597 N N . ALA B 1 107 ? -28.109 53.344 17.281 1 86.06 107 ALA B N 1
ATOM 4598 C CA . ALA B 1 107 ? -29.281 53.062 18.094 1 86.06 107 ALA B CA 1
ATOM 4599 C C . ALA B 1 107 ? -30.391 52.406 17.266 1 86.06 107 ALA B C 1
ATOM 4601 O O . ALA B 1 107 ? -30.734 52.938 16.203 1 86.06 107 ALA B O 1
ATOM 4602 N N . ARG B 1 108 ? -30.719 51.125 17.859 1 83.12 108 ARG B N 1
ATOM 4603 C CA . ARG B 1 108 ? -31.906 50.5 17.312 1 83.12 108 ARG B CA 1
ATOM 4604 C C . ARG B 1 108 ? -33.156 51 18.031 1 83.12 108 ARG B C 1
ATOM 4606 O O . ARG B 1 108 ? -33.469 50.531 19.125 1 83.12 108 ARG B O 1
ATOM 4613 N N . GLY B 1 109 ? -33.625 52.312 17.734 1 83.44 109 GLY B N 1
ATOM 4614 C CA . GLY B 1 109 ? -34.719 52.969 18.422 1 83.44 109 GLY B CA 1
ATOM 4615 C C . GLY B 1 109 ? -34.25 54 19.438 1 83.44 109 GLY B C 1
ATOM 4616 O O . GLY B 1 109 ? -33.062 54.312 19.531 1 83.44 109 GLY B O 1
ATOM 4617 N N . GLU B 1 110 ? -35.156 54.562 20.203 1 85.25 110 GLU B N 1
ATOM 4618 C CA . GLU B 1 110 ? -34.781 55.5 21.25 1 85.25 110 GLU B CA 1
ATOM 4619 C C . GLU B 1 110 ? -34 54.812 22.359 1 85.25 110 GLU B C 1
ATOM 4621 O O . GLU B 1 110 ? -34.438 53.781 22.891 1 85.25 110 GLU B O 1
ATOM 4626 N N . SER B 1 111 ? -32.719 55.25 22.453 1 87.12 111 SER B N 1
ATOM 4627 C CA . SER B 1 111 ? -31.859 54.656 23.453 1 87.12 111 SER B CA 1
ATOM 4628 C C . SER B 1 111 ? -31.203 55.719 24.328 1 87.12 111 SER B C 1
ATOM 4630 O O . SER B 1 111 ? -30.938 56.812 23.875 1 87.12 111 SER B O 1
ATOM 4632 N N . THR B 1 112 ? -31.188 55.406 25.594 1 87.88 112 THR B N 1
ATOM 4633 C CA . THR B 1 112 ? -30.391 56.219 26.531 1 87.88 112 THR B CA 1
ATOM 4634 C C . THR B 1 112 ? -29.109 55.469 26.906 1 87.88 112 THR B C 1
ATOM 4636 O O . THR B 1 112 ? -29.156 54.344 27.375 1 87.88 112 THR B O 1
ATOM 4639 N N . VAL B 1 113 ? -27.953 56.188 26.547 1 87.38 113 VAL B N 1
ATOM 4640 C CA . VAL B 1 113 ? -26.656 55.594 26.828 1 87.38 113 VAL B CA 1
ATOM 4641 C C . VAL B 1 113 ? -25.844 56.531 27.703 1 87.38 113 VAL B C 1
ATOM 4643 O O . VAL B 1 113 ? -25.984 57.75 27.625 1 87.38 113 VAL B O 1
ATOM 4646 N N . TRP B 1 114 ? -25.125 55.938 28.641 1 83.19 114 TRP B N 1
ATOM 4647 C CA . TRP B 1 114 ? -24.172 56.656 29.469 1 83.19 114 TRP B CA 1
ATOM 4648 C C . TRP B 1 114 ? -22.734 56.406 29.016 1 83.19 114 TRP B C 1
ATOM 4650 O O . TRP B 1 114 ? -22.359 55.25 28.781 1 83.19 114 TRP B O 1
ATOM 4660 N N . CYS B 1 115 ? -22.016 57.469 28.766 1 83.19 115 CYS B N 1
ATOM 4661 C CA . CYS B 1 115 ? -20.656 57.312 28.266 1 83.19 115 CYS B CA 1
ATOM 4662 C C . CYS B 1 115 ? -19.656 57.719 29.344 1 83.19 115 CYS B C 1
ATOM 4664 O O . CYS B 1 115 ? -19.781 58.781 29.953 1 83.19 115 CYS B O 1
ATOM 4666 N N . LEU B 1 116 ? -18.797 56.875 29.734 1 80.88 116 LEU B N 1
ATOM 4667 C CA . LEU B 1 116 ? -17.562 57.188 30.453 1 80.88 116 LEU B CA 1
ATOM 4668 C C . LEU B 1 116 ? -16.406 57.375 29.484 1 80.88 116 LEU B C 1
ATOM 4670 O O . LEU B 1 116 ? -15.961 56.406 28.859 1 80.88 116 LEU B O 1
ATOM 4674 N N . SER B 1 117 ? -16.047 58.688 29.328 1 78.75 117 SER B N 1
ATOM 4675 C CA . SER B 1 117 ? -14.977 58.969 28.375 1 78.75 117 SER B CA 1
ATOM 4676 C C . SER B 1 117 ? -13.711 58.188 28.719 1 78.75 117 SER B C 1
ATOM 4678 O O . SER B 1 117 ? -13.5 57.812 29.875 1 78.75 117 SER B O 1
ATOM 4680 N N . ARG B 1 118 ? -12.875 58 27.672 1 74.56 118 ARG B N 1
ATOM 4681 C CA . ARG B 1 118 ? -11.602 57.312 27.844 1 74.56 118 ARG B CA 1
ATOM 4682 C C . ARG B 1 118 ? -10.75 57.969 28.922 1 74.56 118 ARG B C 1
ATOM 4684 O O . ARG B 1 118 ? -10.164 57.312 29.766 1 74.56 118 ARG B O 1
ATOM 4691 N N . ASP B 1 119 ? -10.773 59.25 28.781 1 76.06 119 ASP B N 1
ATOM 4692 C CA . ASP B 1 119 ? -9.953 60 29.734 1 76.06 119 ASP B CA 1
ATOM 4693 C C . ASP B 1 119 ? -10.484 59.844 31.156 1 76.06 119 ASP B C 1
ATOM 4695 O O . ASP B 1 119 ? -9.703 59.656 32.094 1 76.06 119 ASP B O 1
ATOM 4699 N N . ASP B 1 120 ? -11.812 59.781 31.281 1 79.88 120 ASP B N 1
ATOM 4700 C CA . ASP B 1 120 ? -12.406 59.625 32.625 1 79.88 120 ASP B CA 1
ATOM 4701 C C . ASP B 1 120 ? -12.227 58.219 33.156 1 79.88 120 ASP B C 1
ATOM 4703 O O . ASP B 1 120 ? -11.969 58 34.344 1 79.88 120 ASP B O 1
ATOM 4707 N N . LEU B 1 121 ? -12.289 57.25 32.25 1 74.75 121 LEU B N 1
ATOM 4708 C CA . LEU B 1 121 ? -12.07 55.844 32.656 1 74.75 121 LEU B CA 1
ATOM 4709 C C . LEU B 1 121 ? -10.641 55.656 33.125 1 74.75 121 LEU B C 1
ATOM 4711 O O . LEU B 1 121 ? -10.406 55.031 34.156 1 74.75 121 LEU B O 1
ATOM 4715 N N . GLU B 1 122 ? -9.773 56.188 32.406 1 69.69 122 GLU B N 1
ATOM 4716 C CA . GLU B 1 122 ? -8.375 56.062 32.781 1 69.69 122 GLU B CA 1
ATOM 4717 C C . GLU B 1 122 ? -8.102 56.719 34.125 1 69.69 122 GLU B C 1
ATOM 4719 O O . GLU B 1 122 ? -7.375 56.188 34.969 1 69.69 122 GLU B O 1
ATOM 4724 N N . THR B 1 123 ? -8.719 57.844 34.281 1 76 123 THR B N 1
ATOM 4725 C CA . THR B 1 123 ? -8.562 58.594 35.531 1 76 123 THR B CA 1
ATOM 4726 C C . THR B 1 123 ? -9.133 57.812 36.688 1 76 123 THR B C 1
ATOM 4728 O O . THR B 1 123 ? -8.508 57.719 37.75 1 76 123 THR B O 1
ATOM 4731 N N . GLU B 1 124 ? -10.273 57.125 36.375 1 75.25 124 GLU B N 1
ATOM 4732 C CA . GLU B 1 124 ? -10.906 56.406 37.469 1 75.25 124 GLU B CA 1
ATOM 4733 C C . GLU B 1 124 ? -10.18 55.094 37.719 1 75.25 124 GLU B C 1
ATOM 4735 O O . GLU B 1 124 ? -10.055 54.656 38.875 1 75.25 124 GLU B O 1
ATOM 4740 N N . LEU B 1 125 ? -9.641 54.469 36.688 1 67.12 125 LEU B N 1
ATOM 4741 C CA . LEU B 1 125 ? -8.891 53.25 36.844 1 67.12 125 LEU B CA 1
ATOM 4742 C C . LEU B 1 125 ? -7.59 53.5 37.594 1 67.12 125 LEU B C 1
ATOM 4744 O O . LEU B 1 125 ? -7.176 52.656 38.438 1 67.12 125 LEU B O 1
ATOM 4748 N N . ARG B 1 126 ? -7.086 54.594 37.344 1 65.25 126 ARG B N 1
ATOM 4749 C CA . ARG B 1 126 ? -5.848 54.969 38.031 1 65.25 126 ARG B CA 1
ATOM 4750 C C . ARG B 1 126 ? -6.125 55.406 39.469 1 65.25 126 ARG B C 1
ATOM 4752 O O . ARG B 1 126 ? -5.34 55.156 40.375 1 65.25 126 ARG B O 1
ATOM 4759 N N . GLY B 1 127 ? -7.234 56.094 39.688 1 71.69 127 GLY B N 1
ATOM 4760 C CA . GLY B 1 127 ? -7.512 56.719 40.969 1 71.69 127 GLY B CA 1
ATOM 4761 C C . GLY B 1 127 ? -8.234 55.812 41.938 1 71.69 127 GLY B C 1
ATOM 4762 O O . GLY B 1 127 ? -8.203 56.031 43.125 1 71.69 127 GLY B O 1
ATOM 4763 N N . ARG B 1 128 ? -9.031 54.812 41.281 1 68.81 128 ARG B N 1
ATOM 4764 C CA . ARG B 1 128 ? -9.812 53.938 42.156 1 68.81 128 ARG B CA 1
ATOM 4765 C C . ARG B 1 128 ? -9.5 52.469 41.875 1 68.81 128 ARG B C 1
ATOM 4767 O O . ARG B 1 128 ? -10.164 51.844 41.031 1 68.81 128 ARG B O 1
ATOM 4774 N N . PRO B 1 129 ? -8.578 51.938 42.562 1 63.91 129 PRO B N 1
ATOM 4775 C CA . PRO B 1 129 ? -8.156 50.531 42.312 1 63.91 129 PRO B CA 1
ATOM 4776 C C . PRO B 1 129 ? -9.281 49.531 42.531 1 63.91 129 PRO B C 1
ATOM 4778 O O . PRO B 1 129 ? -9.344 48.5 41.844 1 63.91 129 PRO B O 1
ATOM 4781 N N . ASP B 1 130 ? -10.18 49.812 43.375 1 64.69 130 ASP B N 1
ATOM 4782 C CA . ASP B 1 130 ? -11.289 48.875 43.594 1 64.69 130 ASP B CA 1
ATOM 4783 C C . ASP B 1 130 ? -12.188 48.781 42.344 1 64.69 130 ASP B C 1
ATOM 4785 O O . ASP B 1 130 ? -12.695 47.719 42.031 1 64.69 130 ASP B O 1
ATOM 4789 N N . PHE B 1 131 ? -12.422 49.812 41.656 1 67.25 131 PHE B N 1
ATOM 4790 C CA . PHE B 1 131 ? -13.188 49.812 40.406 1 67.25 131 PHE B CA 1
ATOM 4791 C C . PHE B 1 131 ? -12.453 49.031 39.312 1 67.25 131 PHE B C 1
ATOM 4793 O O . PHE B 1 131 ? -13.047 48.219 38.625 1 67.25 131 PHE B O 1
ATOM 4800 N N . ALA B 1 132 ? -11.195 49.344 39.344 1 62.25 132 ALA B N 1
ATOM 4801 C CA . ALA B 1 132 ? -10.391 48.625 38.375 1 62.25 132 ALA B CA 1
ATOM 4802 C C . ALA B 1 132 ? -10.43 47.125 38.625 1 62.25 132 ALA B C 1
ATOM 4804 O O . ALA B 1 132 ? -10.609 46.312 37.719 1 62.25 132 ALA B O 1
ATOM 4805 N N . MET B 1 133 ? -10.422 46.812 39.812 1 58.31 133 MET B N 1
ATOM 4806 C CA . MET B 1 133 ? -10.492 45.406 40.188 1 58.31 133 MET B CA 1
ATOM 4807 C C . MET B 1 133 ? -11.883 44.844 39.938 1 58.31 133 MET B C 1
ATOM 4809 O O . MET B 1 133 ? -12.031 43.688 39.5 1 58.31 133 MET B O 1
ATOM 4813 N N . GLY B 1 134 ? -12.859 45.5 40.188 1 60.56 134 GLY B N 1
ATOM 4814 C CA . GLY B 1 134 ? -14.211 45.062 39.938 1 60.56 134 GLY B CA 1
ATOM 4815 C C . GLY B 1 134 ? -14.5 44.875 38.438 1 60.56 134 GLY B C 1
ATOM 4816 O O . GLY B 1 134 ? -15.148 43.906 38.062 1 60.56 134 GLY B O 1
ATOM 4817 N N . LEU B 1 135 ? -14.039 45.844 37.688 1 59.16 135 LEU B N 1
ATOM 4818 C CA . LEU B 1 135 ? -14.18 45.719 36.25 1 59.16 135 LEU B CA 1
ATOM 4819 C C . LEU B 1 135 ? -13.414 44.469 35.75 1 59.16 135 LEU B C 1
ATOM 4821 O O . LEU B 1 135 ? -13.922 43.719 34.906 1 59.16 135 LEU B O 1
ATOM 4825 N N . LEU B 1 136 ? -12.359 44.219 36.406 1 52.38 136 LEU B N 1
ATOM 4826 C CA . LEU B 1 136 ? -11.586 43 36.125 1 52.38 136 LEU B CA 1
ATOM 4827 C C . LEU B 1 136 ? -12.336 41.781 36.594 1 52.38 136 LEU B C 1
ATOM 4829 O O . LEU B 1 136 ? -12.336 40.75 35.906 1 52.38 136 LEU B O 1
ATOM 4833 N N . GLY B 1 137 ? -12.938 41.844 37.656 1 50.78 137 GLY B N 1
ATOM 4834 C CA . GLY B 1 137 ? -13.766 40.75 38.125 1 50.78 137 GLY B CA 1
ATOM 4835 C C . GLY B 1 137 ? -14.922 40.438 37.219 1 50.78 137 GLY B C 1
ATOM 4836 O O . GLY B 1 137 ? -15.195 39.25 36.938 1 50.78 137 GLY B O 1
ATOM 4837 N N . LYS B 1 138 ? -15.625 41.375 36.812 1 51.47 138 LYS B N 1
ATOM 4838 C CA . LYS B 1 138 ? -16.719 41.156 35.875 1 51.47 138 LYS B CA 1
ATOM 4839 C C . LYS B 1 138 ? -16.203 40.594 34.531 1 51.47 138 LYS B C 1
ATOM 4841 O O . LYS B 1 138 ? -16.797 39.688 33.969 1 51.47 138 LYS B O 1
ATOM 4846 N N . LEU B 1 139 ? -15.141 41.25 34.188 1 46.16 139 LEU B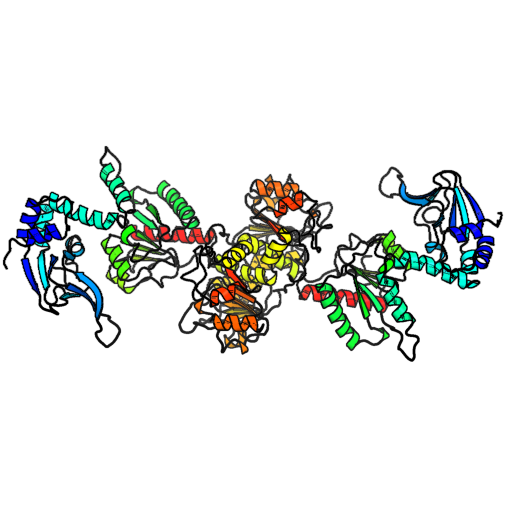 N 1
ATOM 4847 C CA . LEU B 1 139 ? -14.531 40.719 32.969 1 46.16 139 LEU B CA 1
ATOM 4848 C C . LEU B 1 139 ? -14.062 39.281 33.156 1 46.16 139 LEU B C 1
ATOM 4850 O O . LEU B 1 139 ? -14.242 38.438 32.281 1 46.16 139 LEU B O 1
ATOM 4854 N N . ALA B 1 140 ? -13.664 39 34.406 1 42.72 140 ALA B N 1
ATOM 4855 C CA . ALA B 1 140 ? -13.281 37.656 34.812 1 42.72 140 ALA B CA 1
ATOM 4856 C C . ALA B 1 140 ? -14.5 36.719 34.875 1 42.72 140 ALA B C 1
ATOM 4858 O O . ALA B 1 140 ? -14.453 35.594 34.438 1 42.72 140 ALA B O 1
ATOM 4859 N N . GLU B 1 141 ? -15.578 37.031 35.531 1 45.28 141 GLU B N 1
ATOM 4860 C CA . GLU B 1 141 ? -16.812 36.25 35.594 1 45.28 141 GLU B CA 1
ATOM 4861 C C . GLU B 1 141 ? -17.344 35.969 34.188 1 45.28 141 GLU B C 1
ATOM 4863 O O . GLU B 1 141 ? -17.844 34.875 33.906 1 45.28 141 GLU B O 1
ATOM 4868 N N . GLN B 1 142 ? -17.453 37 33.438 1 41.47 142 GLN B N 1
ATOM 4869 C CA . GLN B 1 142 ? -17.875 36.75 32.062 1 41.47 142 GLN B CA 1
ATOM 4870 C C . GLN B 1 142 ? -16.891 35.812 31.344 1 41.47 142 GLN B C 1
ATOM 4872 O O . GLN B 1 142 ? -17.312 34.969 30.547 1 41.47 142 GLN B O 1
ATOM 4877 N N . MET B 1 143 ? -15.633 35.844 31.875 1 35.75 143 MET B N 1
ATOM 4878 C CA . MET B 1 143 ? -14.602 34.906 31.406 1 35.75 143 MET B CA 1
ATOM 4879 C C . MET B 1 143 ? -14.75 33.562 32.062 1 35.75 143 MET B C 1
ATOM 4881 O O . ME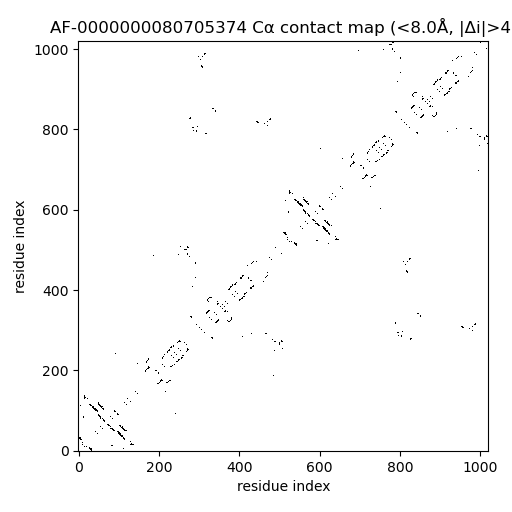T B 1 143 ? -14.57 32.5 31.422 1 35.75 143 MET B O 1
ATOM 4885 N N . ARG B 1 144 ? -15.023 33.281 33.406 1 33.12 144 ARG B N 1
ATOM 4886 C CA . ARG B 1 144 ? -15.18 32 34.094 1 33.12 144 ARG B CA 1
ATOM 4887 C C . ARG B 1 144 ? -16.312 31.188 33.5 1 33.12 144 ARG B C 1
ATOM 4889 O O . ARG B 1 144 ? -16.25 29.953 33.469 1 33.12 144 ARG B O 1
ATOM 4896 N N . GLY B 1 145 ? -17.516 31.438 33.25 1 32.06 145 GLY B N 1
ATOM 4897 C CA . GLY B 1 145 ? -18.375 30.547 32.5 1 32.06 145 GLY B CA 1
ATOM 4898 C C . GLY B 1 145 ? -17.734 30.062 31.203 1 32.06 145 GLY B C 1
ATOM 4899 O O . GLY B 1 145 ? -18.031 28.953 30.734 1 32.06 145 GLY B O 1
ATOM 4900 N N . GLN B 1 146 ? -17.016 30.75 30.406 1 32.53 146 GLN B N 1
ATOM 4901 C CA . GLN B 1 146 ? -16.031 30.141 29.531 1 32.53 146 GLN B CA 1
ATOM 4902 C C . GLN B 1 146 ? -14.75 29.812 30.281 1 32.53 146 GLN B C 1
ATOM 4904 O O . GLN B 1 146 ? -14.008 30.703 30.703 1 32.53 146 GLN B O 1
ATOM 4909 N N . SER B 1 147 ? -14.695 28.891 31.531 1 30.02 147 SER B N 1
ATOM 4910 C CA . SER B 1 147 ? -14.039 28.562 32.781 1 30.02 147 SER B CA 1
ATOM 4911 C C . SER B 1 147 ? -12.555 28.297 32.594 1 30.02 147 SER B C 1
ATOM 4913 O O . SER B 1 147 ? -11.75 28.5 33.5 1 30.02 147 SER B O 1
ATOM 4915 N N . LYS B 1 148 ? -11.977 27.375 31.641 1 30.94 148 LYS B N 1
ATOM 4916 C CA . LYS B 1 148 ? -10.641 26.797 31.578 1 30.94 148 LYS B CA 1
ATOM 4917 C C . LYS B 1 148 ? -9.578 27.891 31.5 1 30.94 148 LYS B C 1
ATOM 4919 O O . LYS B 1 148 ? -8.469 27.734 32.031 1 30.94 148 LYS B O 1
ATOM 4924 N N . VAL B 1 149 ? -9.82 29.031 30.953 1 28.41 149 VAL B N 1
ATOM 4925 C CA . VAL B 1 149 ? -8.766 30 30.703 1 28.41 149 VAL B CA 1
ATOM 4926 C C . VAL B 1 149 ? -8.414 30.719 32 1 28.41 149 VAL B C 1
ATOM 4928 O O . VAL B 1 149 ? -7.234 30.906 32.312 1 28.41 149 VAL B O 1
ATOM 4931 N N . VAL B 1 150 ? -9.289 31.016 32.906 1 28.62 150 VAL B N 1
ATOM 4932 C CA . VAL B 1 150 ? -9.023 31.906 34.031 1 28.62 150 VAL B CA 1
ATOM 4933 C C . VAL B 1 150 ? -8.195 31.172 35.094 1 28.62 150 VAL B C 1
ATOM 4935 O O . VAL B 1 150 ? -7.332 31.766 35.75 1 28.62 150 VAL B O 1
ATOM 4938 N N . ALA B 1 151 ? -8.391 29.859 35.25 1 29.61 151 ALA B N 1
ATOM 4939 C CA . ALA B 1 151 ? -7.625 29.156 36.281 1 29.61 151 ALA B CA 1
ATOM 4940 C C . ALA B 1 151 ? -6.129 29.219 36 1 29.61 151 ALA B C 1
ATOM 4942 O O . ALA B 1 151 ? -5.324 29.438 36.906 1 29.61 151 ALA B O 1
ATOM 4943 N N . HIS B 1 152 ? -5.762 29.125 34.688 1 30.59 152 HIS B N 1
ATOM 4944 C CA . HIS B 1 152 ? -4.352 29.141 34.312 1 30.59 152 HIS B CA 1
ATOM 4945 C C . HIS B 1 152 ? -3.74 30.531 34.531 1 30.59 152 HIS B C 1
ATOM 4947 O O . HIS B 1 152 ? -2.621 30.641 35.031 1 30.59 152 HIS B O 1
ATOM 4953 N N . LEU B 1 153 ? -4.582 31.5 34.438 1 29.06 153 LEU B N 1
ATOM 4954 C CA . LEU B 1 153 ? -3.988 32.812 34.625 1 29.06 153 LEU B CA 1
ATOM 4955 C C . LEU B 1 153 ? -3.748 33.094 36.094 1 29.06 153 LEU B C 1
ATOM 4957 O O . LEU B 1 153 ? -2.723 33.688 36.469 1 29.06 153 LEU B O 1
ATOM 4961 N N . LYS B 1 154 ? -4.672 32.781 37 1 30.2 154 LYS B N 1
ATOM 4962 C CA . LYS B 1 154 ? -4.504 33.031 38.438 1 30.2 154 LYS B CA 1
ATOM 4963 C C . LYS B 1 154 ? -3.312 32.25 39 1 30.2 154 LYS B C 1
ATOM 4965 O O . LYS B 1 154 ? -2.643 32.719 39.906 1 30.2 154 LYS B O 1
ATOM 4970 N N . SER B 1 155 ? -3.16 30.969 38.5 1 33.06 155 SER B N 1
ATOM 4971 C CA . SER B 1 155 ? -1.96 30.359 39.062 1 33.06 155 SER B CA 1
ATOM 4972 C C . SER B 1 155 ? -0.719 31.188 38.75 1 33.06 155 SER B C 1
ATOM 4974 O O . SER B 1 155 ? 0.272 31.125 39.469 1 33.06 155 SER B O 1
ATOM 4976 N N . LYS B 1 156 ? -0.813 31.953 37.688 1 31.3 156 LYS B N 1
ATOM 4977 C CA . LYS B 1 156 ? 0.343 32.844 37.531 1 31.3 156 LYS B CA 1
ATOM 4978 C C . LYS B 1 156 ? 0.278 34 38.5 1 31.3 156 LYS B C 1
ATOM 4980 O O . LYS B 1 156 ? 1.312 34.531 38.938 1 31.3 156 LYS B O 1
ATOM 4985 N N . ALA B 1 157 ? -0.885 34.594 38.656 1 30.67 157 ALA B N 1
ATOM 4986 C CA . ALA B 1 157 ? -0.77 35.781 39.5 1 30.67 157 ALA B CA 1
ATOM 4987 C C . ALA B 1 157 ? -0.404 35.406 40.938 1 30.67 157 ALA B C 1
ATOM 4989 O O . ALA B 1 157 ? 0.264 36.156 41.656 1 30.67 157 ALA B O 1
ATOM 4990 N N . GLY B 1 158 ? -1.091 34.406 41.5 1 32.75 158 GLY B N 1
ATOM 4991 C CA . GLY B 1 158 ? -0.647 34.188 42.875 1 32.75 158 GLY B CA 1
ATOM 4992 C C . GLY B 1 158 ? 0.806 33.75 42.969 1 32.75 158 GLY B C 1
ATOM 4993 O O . GLY B 1 158 ? 1.283 33.406 44.062 1 32.75 158 GLY B O 1
ATOM 4994 N N . ALA B 1 159 ? 1.486 33.25 41.938 1 31.16 159 ALA B N 1
ATOM 4995 C CA . ALA B 1 159 ? 2.869 33.062 42.375 1 31.16 159 ALA B CA 1
ATOM 4996 C C . ALA B 1 159 ? 3.502 34.375 42.812 1 31.16 159 ALA B C 1
ATOM 4998 O O . ALA B 1 159 ? 4.285 34.969 42.094 1 31.16 159 ALA B O 1
ATOM 4999 N N . THR B 1 160 ? 2.801 35.344 43.25 1 30.98 160 THR B N 1
ATOM 5000 C CA . THR B 1 160 ? 3.641 36.188 44.094 1 30.98 160 THR B CA 1
ATOM 5001 C C . THR B 1 160 ? 4.23 35.375 45.25 1 30.98 160 THR B C 1
ATOM 5003 O O . THR B 1 160 ? 4.688 35.938 46.219 1 30.98 160 THR B O 1
ATOM 5006 N N . GLY B 1 161 ? 3.975 34.156 45.531 1 28.36 161 GLY B N 1
ATOM 5007 C CA . GLY B 1 161 ? 4.902 33.938 46.625 1 28.36 161 GLY B CA 1
ATOM 5008 C C . GLY B 1 161 ? 6.266 34.531 46.406 1 28.36 161 GLY B C 1
ATOM 5009 O O . GLY B 1 161 ? 6.523 35.125 45.344 1 28.36 161 GLY B O 1
ATOM 5010 N N . SER B 1 162 ? 7.492 34.062 47 1 29.69 162 SER B N 1
ATOM 5011 C CA . SER B 1 162 ? 8.891 34.469 47.031 1 29.69 162 SER B CA 1
ATOM 5012 C C . SER B 1 162 ? 9.398 34.781 45.625 1 29.69 162 SER B C 1
ATOM 5014 O O . SER B 1 162 ? 8.695 34.531 44.625 1 29.69 162 SER B O 1
ATOM 5016 N N . GLY B 1 163 ? 10.773 34.688 45.094 1 31.78 163 GLY B N 1
ATOM 5017 C CA . GLY B 1 163 ? 11.75 34.906 44.031 1 31.78 163 GLY B CA 1
ATOM 5018 C C . GLY B 1 163 ? 11.344 34.281 42.719 1 31.78 163 GLY B C 1
ATOM 5019 O O . GLY B 1 163 ? 12.195 33.938 41.906 1 31.78 163 GLY B O 1
ATOM 5020 N N . GLY B 1 164 ? 10.242 33.875 42.375 1 36.16 164 GLY B N 1
ATOM 5021 C CA . GLY B 1 164 ? 10.18 33 41.219 1 36.16 164 GLY B CA 1
ATOM 5022 C C . GLY B 1 164 ? 10.367 33.719 39.906 1 36.16 164 GLY B C 1
ATOM 5023 O O . GLY B 1 164 ? 9.898 34.844 39.719 1 36.16 164 GLY B O 1
ATOM 5024 N N . GLU B 1 165 ? 11.172 33.5 38.906 1 42.84 165 GLU B N 1
ATOM 5025 C CA . GLU B 1 165 ? 11.773 34.062 37.688 1 42.84 165 GLU B CA 1
ATOM 5026 C C . GLU B 1 165 ? 10.742 34.219 36.562 1 42.84 165 GLU B C 1
ATOM 5028 O O . GLU B 1 165 ? 9.961 33.312 36.312 1 42.84 165 GLU B O 1
ATOM 5033 N N . ARG B 1 166 ? 9.93 35.438 36.094 1 57.38 166 ARG B N 1
ATOM 5034 C CA . ARG B 1 166 ? 9.164 35.906 34.938 1 57.38 166 ARG B CA 1
ATOM 5035 C C . ARG B 1 166 ? 9.609 35.188 33.688 1 57.38 166 ARG B C 1
ATOM 5037 O O . ARG B 1 166 ? 10.797 35.125 33.375 1 57.38 166 ARG B O 1
ATOM 5044 N N . PHE B 1 167 ? 8.414 34.469 33.062 1 71.19 167 PHE B N 1
ATOM 5045 C CA . PHE B 1 167 ? 8.766 33.812 31.797 1 71.19 167 PHE B CA 1
ATOM 5046 C C . PHE B 1 167 ? 9.008 34.844 30.719 1 71.19 167 PHE B C 1
ATOM 5048 O O . PHE B 1 167 ? 8.125 35.656 30.406 1 71.19 167 PHE B O 1
ATOM 5055 N N . GLU B 1 168 ? 10.047 35.094 30.25 1 75.69 168 GLU B N 1
ATOM 5056 C CA . GLU B 1 168 ? 10.484 36.094 29.297 1 75.69 168 GLU B CA 1
ATOM 5057 C C . GLU B 1 168 ? 10.336 35.594 27.859 1 75.69 168 GLU B C 1
ATOM 5059 O O . GLU B 1 168 ? 10.469 36.375 26.906 1 75.69 168 GLU B O 1
ATOM 5064 N N . GLY B 1 169 ? 9.852 34.312 27.781 1 87.62 169 GLY B N 1
ATOM 5065 C CA . GLY B 1 169 ? 9.797 33.719 26.453 1 87.62 169 GLY B CA 1
ATOM 5066 C C . GLY B 1 169 ? 8.461 33.938 25.766 1 87.62 169 GLY B C 1
ATOM 5067 O O . GLY B 1 169 ? 7.734 34.875 26.094 1 87.62 169 GLY B O 1
ATOM 5068 N N . VAL B 1 170 ? 8.172 33.219 24.703 1 92.38 170 VAL B N 1
ATOM 5069 C CA . VAL B 1 170 ? 6.953 33.312 23.922 1 92.38 170 VAL B CA 1
ATOM 5070 C C . VAL B 1 170 ? 5.965 32.25 24.359 1 92.38 170 VAL B C 1
ATOM 5072 O O . VAL B 1 170 ? 6.34 31.078 24.516 1 92.38 170 VAL B O 1
ATOM 5075 N N . ARG B 1 171 ? 4.723 32.656 24.625 1 91.75 171 ARG B N 1
ATOM 5076 C CA . ARG B 1 171 ? 3.668 31.719 24.969 1 91.75 171 ARG B CA 1
ATOM 5077 C C . ARG B 1 171 ? 2.771 31.438 23.781 1 91.75 171 ARG B C 1
ATOM 5079 O O . ARG B 1 171 ? 2.225 32.344 23.172 1 91.75 171 ARG B O 1
ATOM 5086 N N . VAL B 1 172 ? 2.619 30.156 23.469 1 95.25 172 VAL B N 1
ATOM 5087 C CA . VAL B 1 172 ? 1.877 29.734 22.281 1 95.25 172 VAL B CA 1
ATOM 5088 C C . VAL B 1 172 ? 0.679 28.875 22.703 1 95.25 172 VAL B C 1
ATOM 5090 O O . VAL B 1 172 ? 0.814 27.969 23.516 1 95.25 172 VAL B O 1
ATOM 5093 N N . MET B 1 173 ? -0.529 29.234 22.219 1 93.38 173 MET B N 1
ATOM 5094 C CA . MET B 1 173 ? -1.693 28.359 22.328 1 93.38 173 MET B CA 1
ATOM 5095 C C . MET B 1 173 ? -1.908 27.578 21.047 1 93.38 173 MET B C 1
ATOM 5097 O O . MET B 1 173 ? -2.197 28.156 20 1 93.38 173 MET B O 1
ATOM 5101 N N . CYS B 1 174 ? -1.779 26.281 21.172 1 95.5 174 CYS B N 1
ATOM 5102 C CA . CYS B 1 174 ? -1.95 25.406 20.016 1 95.5 174 CYS B CA 1
ATOM 5103 C C . CYS B 1 174 ? -3.35 24.812 19.984 1 95.5 174 CYS B C 1
ATOM 5105 O O . CYS B 1 174 ? -3.68 23.953 20.812 1 95.5 174 CYS B O 1
ATOM 5107 N N . TYR B 1 175 ? -4.148 25.281 19.031 1 93.06 175 TYR B N 1
ATOM 5108 C CA . TYR B 1 175 ? -5.52 24.797 18.875 1 93.06 175 TYR B CA 1
ATOM 5109 C C . TYR B 1 175 ? -5.566 23.5 18.094 1 93.06 175 TYR B C 1
ATOM 5111 O O . TYR B 1 175 ? -4.578 23.109 17.453 1 93.06 175 TYR B O 1
ATOM 5119 N N . ASP B 1 176 ? -6.688 22.797 18.172 1 90.88 176 ASP B N 1
ATOM 5120 C CA . ASP B 1 176 ? -6.934 21.578 17.422 1 90.88 176 ASP B CA 1
ATOM 5121 C C . ASP B 1 176 ? -5.781 20.594 17.594 1 90.88 176 ASP B C 1
ATOM 5123 O O . ASP B 1 176 ? -5.242 20.094 16.609 1 90.88 176 ASP B O 1
ATOM 5127 N N . SER B 1 177 ? -5.34 20.422 18.844 1 88.75 177 SER B N 1
ATOM 5128 C CA . SER B 1 177 ? -4.16 19.609 19.141 1 88.75 177 SER B CA 1
ATOM 5129 C C . SER B 1 177 ? -4.547 18.188 19.5 1 88.75 177 SER B C 1
ATOM 5131 O O . SER B 1 177 ? -5.129 17.953 20.562 1 88.75 177 SER B O 1
ATOM 5133 N N . SER B 1 178 ? -4.242 17.328 18.625 1 85.5 178 SER B N 1
ATOM 5134 C CA . SER B 1 178 ? -4.406 15.906 18.891 1 85.5 178 SER B CA 1
ATOM 5135 C C . SER B 1 178 ? -3.148 15.312 19.516 1 85.5 178 SER B C 1
ATOM 5137 O O . SER B 1 178 ? -2.186 16.031 19.781 1 85.5 178 SER B O 1
ATOM 5139 N N . GLY B 1 179 ? -3.172 14.023 19.828 1 83.31 179 GLY B N 1
ATOM 5140 C CA . GLY B 1 179 ? -2.07 13.352 20.484 1 83.31 179 GLY B CA 1
ATOM 5141 C C . GLY B 1 179 ? -0.745 13.516 19.766 1 83.31 179 GLY B C 1
ATOM 5142 O O . GLY B 1 179 ? 0.269 13.836 20.391 1 83.31 179 GLY B O 1
ATOM 5143 N N . TRP B 1 180 ? -0.793 13.352 18.516 1 85.94 180 TRP B N 1
ATOM 5144 C CA . TRP B 1 180 ? 0.452 13.438 17.766 1 85.94 180 TRP B CA 1
ATOM 5145 C C . TRP B 1 180 ? 1.004 14.859 17.766 1 85.94 180 TRP B C 1
ATOM 5147 O O . TRP B 1 180 ? 2.221 15.055 17.797 1 85.94 180 TRP B O 1
ATOM 5157 N N . VAL B 1 181 ? 0.126 15.828 17.734 1 89.69 181 VAL B N 1
ATOM 5158 C CA . VAL B 1 181 ? 0.557 17.219 17.781 1 89.69 181 VAL B CA 1
ATOM 5159 C C . VAL B 1 181 ? 1.262 17.516 19.109 1 89.69 181 VAL B C 1
ATOM 5161 O O . VAL B 1 181 ? 2.393 18 19.109 1 89.69 181 VAL B O 1
ATOM 5164 N N . ARG B 1 182 ? 0.614 17.156 20.172 1 87.81 182 ARG B N 1
ATOM 5165 C CA . ARG B 1 182 ? 1.151 17.406 21.5 1 87.81 182 ARG B CA 1
ATOM 5166 C C . ARG B 1 182 ? 2.518 16.75 21.672 1 87.81 182 ARG B C 1
ATOM 5168 O O . ARG B 1 182 ? 3.459 17.375 22.156 1 87.81 182 ARG B O 1
ATOM 5175 N N . LYS B 1 183 ? 2.588 15.539 21.266 1 89.44 183 LYS B N 1
ATOM 5176 C CA . LYS B 1 183 ? 3.814 14.773 21.422 1 89.44 183 LYS B CA 1
ATOM 5177 C C . LYS B 1 183 ? 4.973 15.414 20.656 1 89.44 183 LYS B C 1
ATOM 5179 O O . LYS B 1 183 ? 6.051 15.617 21.219 1 89.44 183 LYS B O 1
ATOM 5184 N N . ASN B 1 184 ? 4.754 15.781 19.453 1 91.75 184 ASN B N 1
ATOM 5185 C CA . ASN B 1 184 ? 5.84 16.266 18.609 1 91.75 184 ASN B CA 1
ATOM 5186 C C . ASN B 1 184 ? 6.195 17.719 18.922 1 91.75 184 ASN B C 1
ATOM 5188 O O . ASN B 1 184 ? 7.371 18.094 18.906 1 91.75 184 ASN B O 1
ATOM 5192 N N . PHE B 1 185 ? 5.207 18.516 19.188 1 93.31 185 PHE B N 1
ATOM 5193 C CA . PHE B 1 185 ? 5.473 19.906 19.547 1 93.31 185 PHE B CA 1
ATOM 5194 C C . PHE B 1 185 ? 6.145 20 20.906 1 93.31 185 PHE B C 1
ATOM 5196 O O . PHE B 1 185 ? 7.074 20.797 21.094 1 93.31 185 PHE B O 1
ATOM 5203 N N . GLN B 1 186 ? 5.676 19.203 21.844 1 91.06 186 GLN B N 1
ATOM 5204 C CA . GLN B 1 186 ? 6.277 19.234 23.172 1 91.06 186 GLN B CA 1
ATOM 5205 C C . GLN B 1 186 ? 7.742 18.812 23.125 1 91.06 186 GLN B C 1
ATOM 5207 O O . GLN B 1 186 ? 8.586 19.406 23.797 1 91.06 186 GLN B O 1
ATOM 5212 N N . ALA B 1 187 ? 8.031 17.781 22.375 1 91.25 187 ALA B N 1
ATOM 5213 C CA . ALA B 1 187 ? 9.414 17.328 22.219 1 91.25 187 ALA B CA 1
ATOM 5214 C C . ALA B 1 187 ? 10.297 18.453 21.688 1 91.25 187 ALA B C 1
ATOM 5216 O O . ALA B 1 187 ? 11.43 18.625 22.141 1 91.25 187 ALA B O 1
ATOM 5217 N N . LYS B 1 188 ? 9.797 19.188 20.734 1 91.56 188 LYS B N 1
ATOM 5218 C CA . LYS B 1 188 ? 10.539 20.312 20.188 1 91.56 188 LYS B CA 1
ATOM 5219 C C . LYS B 1 188 ? 10.688 21.438 21.203 1 91.56 188 LYS B C 1
ATOM 5221 O O . LYS B 1 188 ? 11.734 22.094 21.266 1 91.56 188 LYS B O 1
ATOM 5226 N N . VAL B 1 189 ? 9.664 21.688 21.984 1 90.75 189 VAL B N 1
ATOM 5227 C CA . VAL B 1 189 ? 9.711 22.703 23.031 1 90.75 189 VAL B CA 1
ATOM 5228 C C . VAL B 1 189 ? 10.82 22.375 24.031 1 90.75 189 VAL B C 1
ATOM 5230 O O . VAL B 1 189 ? 11.633 23.234 24.359 1 90.75 189 VAL B O 1
ATOM 5233 N N . ASP B 1 190 ? 10.852 21.109 24.438 1 91 190 ASP B N 1
ATOM 5234 C CA . ASP B 1 190 ? 11.844 20.672 25.422 1 91 190 ASP B CA 1
ATOM 5235 C C . ASP B 1 190 ? 13.258 20.828 24.875 1 91 190 ASP B C 1
ATOM 5237 O O . ASP B 1 190 ? 14.133 21.359 25.562 1 91 190 ASP B O 1
ATOM 5241 N N . LYS B 1 191 ? 13.453 20.453 23.672 1 91.88 191 LYS B N 1
ATOM 5242 C CA . LYS B 1 191 ? 14.773 20.562 23.062 1 91.88 191 LYS B CA 1
ATOM 5243 C C . LYS B 1 191 ? 15.172 22.016 22.859 1 91.88 191 LYS B C 1
ATOM 5245 O O . LYS B 1 191 ? 16.328 22.391 23.109 1 91.88 191 LYS B O 1
ATOM 5250 N N . HIS B 1 192 ? 14.227 22.797 22.375 1 90.75 192 HIS B N 1
ATOM 5251 C CA . HIS B 1 192 ? 14.469 24.219 22.125 1 90.75 192 HIS B CA 1
ATOM 5252 C C . HIS B 1 192 ? 14.805 24.953 23.422 1 90.75 192 HIS B C 1
ATOM 5254 O O . HIS B 1 192 ? 15.75 25.75 23.453 1 90.75 192 HIS B O 1
ATOM 5260 N N . ASN B 1 193 ? 14.102 24.703 24.438 1 90.38 193 ASN B N 1
ATOM 5261 C CA . ASN B 1 193 ? 14.227 25.438 25.703 1 90.38 193 ASN B CA 1
ATOM 5262 C C . ASN B 1 193 ? 15.492 25.031 26.453 1 90.38 193 ASN B C 1
ATOM 5264 O O . ASN B 1 193 ? 15.984 25.781 27.297 1 90.38 193 ASN B O 1
ATOM 5268 N N . GLU B 1 194 ? 15.992 23.859 26.156 1 90.81 194 GLU B N 1
ATOM 5269 C CA . GLU B 1 194 ? 17.234 23.422 26.766 1 90.81 194 GLU B CA 1
ATOM 5270 C C . GLU B 1 194 ? 18.406 24.328 26.359 1 90.81 194 GLU B C 1
ATOM 5272 O O . GLU B 1 194 ? 19.297 24.594 27.172 1 90.81 194 GLU B O 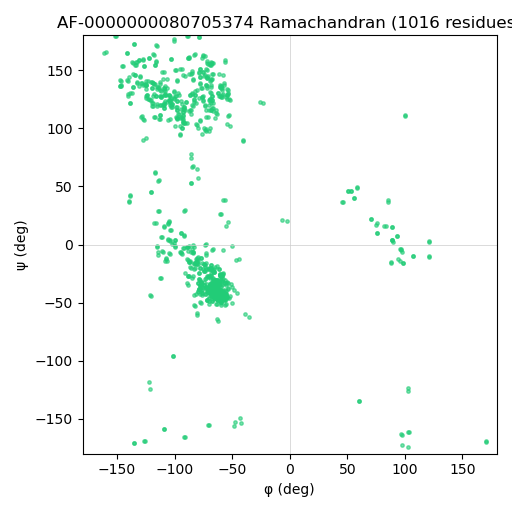1
ATOM 5277 N N . ALA B 1 195 ? 18.391 24.781 25.203 1 89.12 195 ALA B N 1
ATOM 5278 C CA . ALA B 1 195 ? 19.516 25.547 24.656 1 89.12 195 ALA B CA 1
ATOM 5279 C C . ALA B 1 195 ? 19.188 27.047 24.609 1 89.12 195 ALA B C 1
ATOM 5281 O O . ALA B 1 195 ? 20.078 27.875 24.422 1 89.12 195 ALA B O 1
ATOM 5282 N N . ALA B 1 196 ? 17.984 27.391 24.906 1 88.44 196 ALA B N 1
ATOM 5283 C CA . ALA B 1 196 ? 17.531 28.766 24.656 1 88.44 196 ALA B CA 1
ATOM 5284 C C . ALA B 1 196 ? 17.734 29.641 25.891 1 88.44 196 ALA B C 1
ATOM 5286 O O . ALA B 1 196 ? 17.672 29.156 27.016 1 88.44 196 ALA B O 1
ATOM 5287 N N . SER B 1 197 ? 18.047 30.875 25.594 1 89.19 197 SER B N 1
ATOM 5288 C CA . SER B 1 197 ? 18.047 31.875 26.672 1 89.19 197 SER B CA 1
ATOM 5289 C C . SER B 1 197 ? 16.625 32.125 27.188 1 89.19 197 SER B C 1
ATOM 5291 O O . SER B 1 197 ? 15.648 31.781 26.516 1 89.19 197 SER B O 1
ATOM 5293 N N . PRO B 1 198 ? 16.5 32.562 28.344 1 84.56 198 PRO B N 1
ATOM 5294 C CA . PRO B 1 198 ? 15.172 32.75 28.938 1 84.56 198 PRO B CA 1
ATOM 5295 C C . PRO B 1 198 ? 14.234 33.562 28.031 1 84.56 198 PRO B C 1
ATOM 5297 O O . PRO B 1 198 ? 13.039 33.25 27.953 1 84.56 198 PRO B O 1
ATOM 5300 N N . SER B 1 199 ? 14.805 34.469 27.328 1 85.25 199 SER B N 1
ATOM 5301 C CA . SER B 1 199 ? 13.984 35.312 26.484 1 85.25 199 SER B CA 1
ATOM 5302 C C . SER B 1 199 ? 13.609 34.594 25.188 1 85.25 199 SER B C 1
ATOM 5304 O O . SER B 1 199 ? 12.688 35.031 24.484 1 85.25 199 SER B O 1
ATOM 5306 N N . GLU B 1 200 ? 14.32 33.531 24.875 1 89.31 200 GLU B N 1
ATOM 5307 C CA . GLU B 1 200 ? 14.109 32.812 23.625 1 89.31 200 GLU B CA 1
ATOM 5308 C C . GLU B 1 200 ? 13.273 31.547 23.828 1 89.31 200 GLU B C 1
ATOM 5310 O O . GLU B 1 200 ? 12.953 30.844 22.875 1 89.31 200 GLU B O 1
ATOM 5315 N N . ARG B 1 201 ? 12.906 31.375 25 1 91.62 201 ARG B N 1
ATOM 5316 C CA . ARG B 1 201 ? 12.148 30.172 25.312 1 91.62 201 ARG B CA 1
ATOM 5317 C C . ARG B 1 201 ? 10.727 30.266 24.766 1 91.62 201 ARG B C 1
ATOM 5319 O O . ARG B 1 201 ? 10.195 31.359 24.578 1 91.62 201 ARG B O 1
ATOM 5326 N N . ILE B 1 202 ? 10.195 29.078 24.453 1 93.5 202 ILE B N 1
ATOM 5327 C CA . ILE B 1 202 ? 8.836 28.969 23.938 1 93.5 202 ILE B CA 1
ATOM 5328 C C . ILE B 1 202 ? 8.031 28 24.812 1 93.5 202 ILE B C 1
ATOM 5330 O O . ILE B 1 202 ? 8.5 26.906 25.141 1 93.5 202 ILE B O 1
ATOM 5334 N N . LEU B 1 203 ? 6.93 28.453 25.25 1 90.94 203 LEU B N 1
ATOM 5335 C CA . LEU B 1 203 ? 5.965 27.609 25.938 1 90.94 203 LEU B CA 1
ATOM 5336 C C . LEU B 1 203 ? 4.742 27.359 25.062 1 90.94 203 LEU B C 1
ATOM 5338 O O . LEU B 1 203 ? 4.18 28.297 24.5 1 90.94 203 LEU B O 1
ATOM 5342 N N . VAL B 1 204 ? 4.41 26.078 24.953 1 93.12 204 VAL B N 1
ATOM 5343 C CA . VAL B 1 204 ? 3.256 25.734 24.125 1 93.12 204 VAL B CA 1
ATOM 5344 C C . VAL B 1 204 ? 2.207 25.031 24.984 1 93.12 204 VAL B C 1
ATOM 5346 O 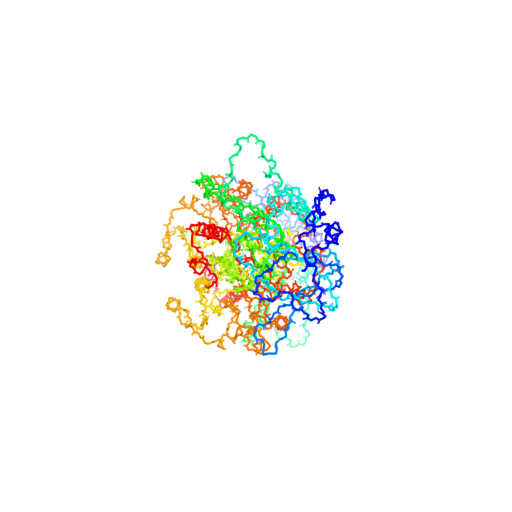O . VAL B 1 204 ? 2.498 24.016 25.625 1 93.12 204 VAL B O 1
ATOM 5349 N N . ASP B 1 205 ? 1.03 25.625 25.078 1 88.38 205 ASP B N 1
ATOM 5350 C CA . ASP B 1 205 ? -0.135 24.953 25.641 1 88.38 205 ASP B CA 1
ATOM 5351 C C . ASP B 1 205 ? -1.042 24.406 24.531 1 88.38 205 ASP B C 1
ATOM 5353 O O . ASP B 1 205 ? -1.077 24.953 23.422 1 88.38 205 ASP B O 1
ATOM 5357 N N . PHE B 1 206 ? -1.716 23.312 24.891 1 89.62 206 PHE B N 1
ATOM 5358 C CA . PHE B 1 206 ? -2.469 22.594 23.859 1 89.62 206 PHE B CA 1
ATOM 5359 C C . PHE B 1 206 ? -3.947 22.531 24.219 1 89.62 206 PHE B C 1
ATOM 5361 O O . PHE B 1 206 ? -4.293 22.375 25.406 1 89.62 206 PHE B O 1
ATOM 5368 N N . THR B 1 207 ? -4.762 22.703 23.234 1 84.12 207 THR B N 1
ATOM 5369 C CA . THR B 1 207 ? -6.184 22.438 23.391 1 84.12 207 THR B CA 1
ATOM 5370 C C . THR B 1 207 ? -6.715 21.625 22.203 1 84.12 207 THR B C 1
ATOM 5372 O O . THR B 1 207 ? -6.246 21.781 21.078 1 84.12 207 THR B O 1
ATOM 5375 N N . SER B 1 208 ? -7.672 20.766 22.469 1 83.25 208 SER B N 1
ATOM 5376 C CA . SER B 1 208 ? -8.273 19.969 21.406 1 83.25 208 SER B CA 1
ATOM 5377 C C . SER B 1 208 ? -9.336 20.766 20.656 1 83.25 208 SER B C 1
ATOM 5379 O O . SER B 1 208 ? -9.758 20.359 19.562 1 83.25 208 SER B O 1
ATOM 5381 N N . ASP B 1 209 ? -9.727 21.891 21.203 1 83.19 209 ASP B N 1
ATOM 5382 C CA . ASP B 1 209 ? -10.734 22.719 20.547 1 83.19 209 ASP B CA 1
ATOM 5383 C C . ASP B 1 209 ? -10.164 23.406 19.312 1 83.19 209 ASP B C 1
ATOM 5385 O O . ASP B 1 209 ? -9 23.797 19.297 1 83.19 209 ASP B O 1
ATOM 5389 N N . THR B 1 210 ? -11.039 23.484 18.344 1 89.38 210 THR B N 1
ATOM 5390 C CA . THR B 1 210 ? -10.68 24.297 17.172 1 89.38 210 THR B CA 1
ATOM 5391 C C . THR B 1 210 ? -10.875 25.781 17.484 1 89.38 210 THR B C 1
ATOM 5393 O O . THR B 1 210 ? -11.719 26.141 18.297 1 89.38 210 THR B O 1
ATOM 5396 N N . LEU B 1 211 ? -10.031 26.531 16.844 1 92.94 211 LEU B N 1
ATOM 5397 C CA . LEU B 1 211 ? -10.234 27.969 16.969 1 92.94 211 LEU B CA 1
ATOM 5398 C C . LEU B 1 211 ? -11.523 28.406 16.281 1 92.94 211 LEU B C 1
ATOM 5400 O O . LEU B 1 211 ? -11.781 28.016 15.141 1 92.94 211 LEU B O 1
ATOM 5404 N N . SER B 1 212 ? -12.32 29 16.938 1 87.38 212 SER B N 1
ATOM 5405 C CA . SER B 1 212 ? -13.578 29.578 16.484 1 87.38 212 SER B CA 1
ATOM 5406 C C . SER B 1 212 ? -13.961 30.781 17.344 1 87.38 212 SER B C 1
ATOM 5408 O O . SER B 1 212 ? -13.242 31.141 18.266 1 87.38 212 SER B O 1
ATOM 5410 N N . SER B 1 213 ? -15.086 31.344 16.953 1 84.38 213 SER B N 1
ATOM 5411 C CA . SER B 1 213 ? -15.562 32.469 17.734 1 84.38 213 SER B CA 1
ATOM 5412 C C . SER B 1 213 ? -15.836 32.094 19.188 1 84.38 213 SER B C 1
ATOM 5414 O O . SER B 1 213 ? -15.664 32.875 20.094 1 84.38 213 SER B O 1
ATOM 5416 N N . SER B 1 214 ? -16.125 30.812 19.359 1 75.19 214 SER B N 1
ATOM 5417 C CA . SER B 1 214 ? -16.469 30.328 20.688 1 75.19 214 SER B CA 1
ATOM 5418 C C . SER B 1 214 ? -15.234 29.953 21.5 1 75.19 214 SER B C 1
ATOM 5420 O O . SER B 1 214 ? -15.258 29.969 22.734 1 75.19 214 SER B O 1
ATOM 5422 N N . SER B 1 215 ? -14.133 29.719 20.812 1 84.81 215 SER B N 1
ATOM 5423 C CA . SER B 1 215 ? -12.969 29.188 21.531 1 84.81 215 SER B CA 1
ATOM 5424 C C . SER B 1 215 ? -11.82 30.188 21.531 1 84.81 215 SER B C 1
ATOM 5426 O O . SER B 1 215 ? -10.836 30.016 22.25 1 84.81 215 SER B O 1
ATOM 5428 N N . ALA B 1 216 ? -11.953 31.25 20.828 1 86 216 ALA B N 1
ATOM 5429 C CA . ALA B 1 216 ? -10.875 32.219 20.656 1 86 216 ALA B CA 1
ATOM 5430 C C . ALA B 1 216 ? -10.445 32.812 21.984 1 86 216 ALA B C 1
ATOM 5432 O O . ALA B 1 216 ? -9.273 33.156 22.172 1 86 216 ALA B O 1
ATOM 5433 N N . SER B 1 217 ? -11.305 32.812 22.922 1 75.19 217 SER B N 1
ATOM 5434 C CA . SER B 1 217 ? -11.055 33.438 24.219 1 75.19 217 SER B CA 1
ATOM 5435 C C . SER B 1 217 ? -10.008 32.656 25.016 1 75.19 217 SER B C 1
ATOM 5437 O O . SER B 1 217 ? -9.375 33.188 25.906 1 75.19 217 SER B O 1
ATOM 5439 N N . ALA B 1 218 ? -9.82 31.406 24.641 1 79.44 218 ALA B N 1
ATOM 5440 C CA . ALA B 1 218 ? -8.844 30.562 25.312 1 79.44 218 ALA B CA 1
ATOM 5441 C C . ALA B 1 218 ? -7.422 31.047 25.047 1 79.44 218 ALA B C 1
ATOM 5443 O O . ALA B 1 218 ? -6.48 30.641 25.734 1 79.44 218 ALA B O 1
ATOM 5444 N N . ALA B 1 219 ? -7.266 32.062 24.203 1 86.5 219 ALA B N 1
ATOM 5445 C CA . ALA B 1 219 ? -5.934 32.5 23.812 1 86.5 219 ALA B CA 1
ATOM 5446 C C . ALA B 1 219 ? -5.465 33.656 24.719 1 86.5 219 ALA B C 1
ATOM 5448 O O . ALA B 1 219 ? -4.418 34.25 24.469 1 86.5 219 ALA B O 1
ATOM 5449 N N . VAL B 1 220 ? -6.176 33.875 25.719 1 74.62 220 VAL B N 1
ATOM 5450 C CA . VAL B 1 220 ? -5.789 34.938 26.656 1 74.62 220 VAL B CA 1
ATOM 5451 C C . VAL B 1 220 ? -4.438 34.594 27.281 1 74.62 220 VAL B C 1
ATOM 5453 O O . VAL B 1 220 ? -4.215 33.469 27.734 1 74.62 220 VAL B O 1
ATOM 5456 N N . GLY B 1 221 ? -3.529 35.531 27.266 1 76.88 221 GLY B N 1
ATOM 5457 C CA . GLY B 1 221 ? -2.229 35.344 27.891 1 76.88 221 GLY B CA 1
ATOM 5458 C C . GLY B 1 221 ? -1.203 34.75 26.953 1 76.88 221 GLY B C 1
ATOM 5459 O O . GLY B 1 221 ? -0.059 34.5 27.344 1 76.88 221 GLY B O 1
ATOM 5460 N N . TYR B 1 222 ? -1.633 34.562 25.766 1 89.5 222 TYR B N 1
ATOM 5461 C CA . TYR B 1 222 ? -0.712 33.969 24.797 1 89.5 222 TYR B CA 1
ATOM 5462 C C . TYR B 1 222 ? -0.274 35 23.75 1 89.5 222 TYR B C 1
ATOM 5464 O O . TYR B 1 222 ? -1.018 35.906 23.438 1 89.5 222 TYR B O 1
ATOM 5472 N N . ASP B 1 223 ? 0.939 34.812 23.281 1 92.44 223 ASP B N 1
ATOM 5473 C CA . ASP B 1 223 ? 1.512 35.719 22.281 1 92.44 223 ASP B CA 1
ATOM 5474 C C . ASP B 1 223 ? 1.171 35.25 20.859 1 92.44 223 ASP B C 1
ATOM 5476 O O . ASP B 1 223 ? 1.059 36.062 19.938 1 92.44 223 ASP B O 1
ATOM 5480 N N . VAL B 1 224 ? 1.1 33.938 20.734 1 96.44 224 VAL B N 1
ATOM 5481 C CA . VAL B 1 224 ? 0.938 33.281 19.438 1 96.44 224 VAL B CA 1
ATOM 5482 C C . VAL B 1 224 ? -0.15 32.219 19.516 1 96.44 224 VAL B C 1
ATOM 5484 O O . VAL B 1 224 ? -0.281 31.531 20.547 1 96.44 224 VAL B O 1
ATOM 5487 N N . VAL B 1 225 ? -0.964 32.156 18.469 1 96.75 225 VAL B N 1
ATOM 5488 C CA . VAL B 1 225 ? -1.832 30.984 18.328 1 96.75 225 VAL B CA 1
ATOM 5489 C C . VAL B 1 225 ? -1.354 30.125 17.156 1 96.75 225 VAL B C 1
ATOM 5491 O O . VAL B 1 225 ? -0.918 30.641 16.125 1 96.75 225 VAL B O 1
ATOM 5494 N N . CYS B 1 226 ? -1.315 28.844 17.438 1 96.75 226 CYS B N 1
ATOM 5495 C CA . CYS B 1 226 ? -0.943 27.859 16.422 1 96.75 226 CYS B CA 1
ATOM 5496 C C . CYS B 1 226 ? -2.17 27.125 15.906 1 96.75 226 CYS B C 1
ATOM 5498 O O . CYS B 1 226 ? -2.9 26.5 16.688 1 96.75 226 CYS B O 1
ATOM 5500 N N . LEU B 1 227 ? -2.359 27.203 14.578 1 95.38 227 LEU B N 1
ATOM 5501 C CA . LEU B 1 227 ? -3.611 26.719 14.008 1 95.38 227 LEU B CA 1
ATOM 5502 C C . LEU B 1 227 ? -3.355 25.641 12.969 1 95.38 227 LEU B C 1
ATOM 5504 O O . LEU B 1 227 ? -2.225 25.484 12.5 1 95.38 227 LEU B O 1
ATOM 5508 N N . PHE B 1 228 ? -4.453 24.906 12.742 1 92.06 228 PHE B N 1
ATOM 5509 C CA . PHE B 1 228 ? -4.461 23.859 11.719 1 92.06 228 PHE B CA 1
ATOM 5510 C C . PHE B 1 228 ? -5.617 24.062 10.742 1 92.06 228 PHE B C 1
ATOM 5512 O O . PHE B 1 228 ? -6.273 25.109 10.766 1 92.06 228 PHE B O 1
ATOM 5519 N N . VAL B 1 229 ? -5.887 23.125 9.914 1 83.88 229 VAL B N 1
ATOM 5520 C CA . VAL B 1 229 ? -6.742 23.25 8.734 1 83.88 229 VAL B CA 1
ATOM 5521 C C . VAL B 1 229 ? -8.188 23.469 9.172 1 83.88 229 VAL B C 1
ATOM 5523 O O . VAL B 1 229 ? -8.984 24.047 8.43 1 83.88 229 VAL B O 1
ATOM 5526 N N . ASN B 1 230 ? -8.562 23.031 10.328 1 83.88 230 ASN B N 1
ATOM 5527 C CA . ASN B 1 230 ? -9.961 23.094 10.742 1 83.88 230 ASN B CA 1
ATOM 5528 C C . ASN B 1 230 ? -10.25 24.344 11.555 1 83.88 230 ASN B C 1
ATOM 5530 O O . ASN B 1 230 ? -11.406 24.641 11.859 1 83.88 230 ASN B O 1
ATOM 5534 N N . ASP B 1 231 ? -9.25 25.062 11.859 1 91.12 231 ASP B N 1
ATOM 5535 C CA . ASP B 1 231 ? -9.391 26.281 12.633 1 91.12 231 ASP B CA 1
ATOM 5536 C C . ASP B 1 231 ? -9.898 27.438 11.758 1 91.12 231 ASP B C 1
ATOM 5538 O O . ASP B 1 231 ? -9.555 27.516 10.578 1 91.12 231 ASP B O 1
ATOM 5542 N N . VAL B 1 232 ? -10.758 28.156 12.32 1 90.5 232 VAL B N 1
ATOM 5543 C CA . VAL B 1 232 ? -11.32 29.297 11.594 1 90.5 232 VAL B CA 1
ATOM 5544 C C . VAL B 1 232 ? -10.805 30.594 12.188 1 90.5 232 VAL B C 1
ATOM 5546 O O . VAL B 1 232 ? -11.023 30.875 13.367 1 90.5 232 VAL B O 1
ATOM 5549 N N . ALA B 1 233 ? -10.086 31.344 11.398 1 93.88 233 ALA B N 1
ATOM 5550 C CA . ALA B 1 233 ? -9.578 32.656 11.781 1 93.88 233 ALA B CA 1
ATOM 5551 C C . ALA B 1 233 ? -10.172 33.75 10.891 1 93.88 233 ALA B C 1
ATOM 5553 O O . ALA B 1 233 ? -9.445 34.438 10.164 1 93.88 233 ALA B O 1
ATOM 5554 N N . ASP B 1 234 ? -11.477 33.844 10.992 1 90.81 234 ASP B N 1
ATOM 5555 C CA . ASP B 1 234 ? -12.148 34.875 10.234 1 90.81 234 ASP B CA 1
ATOM 5556 C C . ASP B 1 234 ? -12.008 36.219 10.922 1 90.81 234 ASP B C 1
ATOM 5558 O O . ASP B 1 234 ? -11.336 36.344 11.945 1 90.81 234 ASP B O 1
ATOM 5562 N N . GLY B 1 235 ? -12.547 37.219 10.32 1 89.62 235 GLY B N 1
ATOM 5563 C CA . GLY B 1 235 ? -12.383 38.562 10.812 1 89.62 235 GLY B CA 1
ATOM 5564 C C . GLY B 1 235 ? -12.758 38.719 12.281 1 89.62 235 GLY B C 1
ATOM 5565 O O . GLY B 1 235 ? -12.031 39.375 13.047 1 89.62 235 GLY B O 1
ATOM 5566 N N . LYS B 1 236 ? -13.906 38.156 12.664 1 83.75 236 LYS B N 1
ATOM 5567 C CA . LYS B 1 236 ? -14.375 38.25 14.039 1 83.75 236 LYS B CA 1
ATOM 5568 C C . LYS B 1 236 ? -13.406 37.562 15 1 83.75 236 LYS B C 1
ATOM 5570 O O . LYS B 1 236 ? -13.094 38.125 16.062 1 83.75 236 LYS B O 1
ATOM 5575 N N . VAL B 1 237 ? -12.938 36.438 14.672 1 91.19 237 VAL B N 1
ATOM 5576 C CA . VAL B 1 237 ? -12.023 35.688 15.508 1 91.19 237 VAL B CA 1
ATOM 5577 C C . VAL B 1 237 ? -10.68 36.406 15.609 1 91.19 237 VAL B C 1
ATOM 5579 O O . VAL B 1 237 ? -10.102 36.5 16.688 1 91.19 237 VAL B O 1
ATOM 5582 N N . LEU B 1 238 ? -10.195 36.969 14.508 1 91.62 238 LEU B N 1
ATOM 5583 C CA . LEU B 1 238 ? -8.914 37.656 14.484 1 91.62 238 LEU B CA 1
ATOM 5584 C C . LEU B 1 238 ? -8.961 38.906 15.336 1 91.62 238 LEU B C 1
ATOM 5586 O O . LEU B 1 238 ? -7.977 39.281 15.984 1 91.62 238 LEU B O 1
ATOM 5590 N N . GLN B 1 239 ? -10.094 39.531 15.258 1 83.38 239 GLN B N 1
ATOM 5591 C CA . GLN B 1 239 ? -10.281 40.688 16.109 1 83.38 239 GLN B CA 1
ATOM 5592 C C . GLN B 1 239 ? -10.188 40.312 17.578 1 83.38 239 GLN B C 1
ATOM 5594 O O . GLN B 1 239 ? -9.547 41.031 18.359 1 83.38 239 GLN B O 1
ATOM 5599 N N . THR B 1 240 ? -10.859 39.25 17.891 1 81.12 240 THR B N 1
ATOM 5600 C CA . THR B 1 240 ? -10.797 38.75 19.266 1 81.12 240 THR B CA 1
ATOM 5601 C C . THR B 1 240 ? -9.359 38.438 19.672 1 81.12 240 THR B C 1
ATOM 5603 O O . THR B 1 240 ? -8.906 38.844 20.75 1 81.12 240 THR B O 1
ATOM 5606 N N . LEU B 1 241 ? -8.562 37.812 18.859 1 90.06 241 LEU B N 1
ATOM 5607 C CA . LEU B 1 241 ? -7.176 37.469 19.141 1 90.06 241 LEU B CA 1
ATOM 5608 C C . LEU B 1 241 ? -6.328 38.719 19.328 1 90.06 241 LEU B C 1
ATOM 5610 O O . LEU B 1 241 ? -5.508 38.812 20.234 1 90.06 241 LEU B O 1
ATOM 5614 N N . GLY B 1 242 ? -6.516 39.625 18.422 1 84.69 242 GLY B N 1
ATOM 5615 C CA . GLY B 1 242 ? -5.812 40.906 18.547 1 84.69 242 GLY B CA 1
ATOM 5616 C C . GLY B 1 242 ? -6.062 41.594 19.859 1 84.69 242 GLY B C 1
ATOM 5617 O O . GLY B 1 242 ? -5.133 42.125 20.484 1 84.69 242 GLY B O 1
ATOM 5618 N N . MET B 1 243 ? -7.293 41.562 20.25 1 73.75 243 MET B N 1
ATOM 5619 C CA . MET B 1 243 ? -7.688 42.188 21.5 1 73.75 243 MET B CA 1
ATOM 5620 C C . MET B 1 243 ? -7.055 41.5 22.688 1 73.75 243 MET B C 1
ATOM 5622 O O . MET B 1 243 ? -6.773 42.125 23.719 1 73.75 243 MET B O 1
ATOM 5626 N N . LEU B 1 244 ? -6.82 40.219 22.531 1 77.31 244 LEU B N 1
ATOM 5627 C CA . LEU B 1 244 ? -6.254 39.406 23.609 1 77.31 244 LEU B CA 1
ATOM 5628 C C . LEU B 1 244 ? -4.734 39.531 23.641 1 77.31 244 LEU B C 1
ATOM 5630 O O . LEU B 1 244 ? -4.082 38.969 24.531 1 77.31 244 LEU B O 1
ATOM 5634 N N . GLY B 1 245 ? -4.176 40.281 22.719 1 80.62 245 GLY B N 1
ATOM 5635 C CA . GLY B 1 245 ? -2.744 40.531 22.719 1 80.62 245 GLY B CA 1
ATOM 5636 C C . GLY B 1 245 ? -1.964 39.562 21.875 1 80.62 245 GLY B C 1
ATOM 5637 O O . GLY B 1 245 ? -0.731 39.562 21.875 1 80.62 245 GLY B O 1
ATOM 5638 N N . VAL B 1 246 ? -2.645 38.719 21.141 1 91.81 246 VAL B N 1
ATOM 5639 C CA . VAL B 1 246 ? -1.972 37.812 20.234 1 91.81 246 VAL B CA 1
ATOM 5640 C C . VAL B 1 246 ? -1.335 38.562 19.078 1 91.81 246 VAL B C 1
ATOM 5642 O O . VAL B 1 246 ? -1.981 39.406 18.469 1 91.81 246 VAL B O 1
ATOM 5645 N N . GLY B 1 247 ? -0.104 38.281 18.844 1 93.81 247 GLY B N 1
ATOM 5646 C CA . GLY B 1 247 ? 0.6 39.031 17.797 1 93.81 247 GLY B CA 1
ATOM 5647 C C . GLY B 1 247 ? 0.844 38.219 16.547 1 93.81 247 GLY B C 1
ATOM 5648 O O . GLY B 1 247 ? 1.144 38.75 15.484 1 93.81 247 GLY B O 1
ATOM 5649 N N . MET B 1 248 ? 0.664 36.906 16.688 1 96.94 248 MET B N 1
ATOM 5650 C CA . MET B 1 248 ? 0.989 36.031 15.547 1 96.94 248 MET B CA 1
ATOM 5651 C C . MET B 1 248 ? 0.054 34.844 15.492 1 96.94 248 MET B C 1
ATOM 5653 O O . MET B 1 248 ? -0.308 34.281 16.531 1 96.94 248 MET B O 1
ATOM 5657 N N . VAL B 1 249 ? -0.344 34.594 14.258 1 97.5 249 VAL B N 1
ATOM 5658 C CA . VAL B 1 249 ? -1.001 33.312 13.938 1 97.5 249 VAL B CA 1
ATOM 5659 C C . VAL B 1 249 ? -0.036 32.406 13.172 1 97.5 249 VAL B C 1
ATOM 5661 O O . VAL B 1 249 ? 0.306 32.688 12.016 1 97.5 249 VAL B O 1
ATOM 5664 N N . ALA B 1 250 ? 0.39 31.438 13.883 1 97.25 250 ALA B N 1
ATOM 5665 C CA . ALA B 1 250 ? 1.247 30.453 13.242 1 97.25 250 ALA B CA 1
ATOM 5666 C C . ALA B 1 250 ? 0.426 29.281 12.695 1 97.25 250 ALA B C 1
ATOM 5668 O O . ALA B 1 250 ? -0.174 28.531 13.461 1 97.25 250 ALA B O 1
ATOM 5669 N N . LEU B 1 251 ? 0.417 29.172 11.375 1 95.75 251 LEU B N 1
ATOM 5670 C CA . LEU B 1 251 ? -0.27 28.047 10.742 1 95.75 251 LEU B CA 1
ATOM 5671 C C . LEU B 1 251 ? 0.674 26.859 10.562 1 95.75 251 LEU B C 1
ATOM 5673 O O . LEU B 1 251 ? 1.739 27 9.953 1 95.75 251 LEU B O 1
ATOM 5677 N N . ARG B 1 252 ? 0.271 25.797 11.125 1 94.88 252 ARG B N 1
ATOM 5678 C CA . ARG B 1 252 ? 1.099 24.609 10.945 1 94.88 252 ARG B CA 1
ATOM 5679 C C . ARG B 1 252 ? 0.651 23.812 9.727 1 94.88 252 ARG B C 1
ATOM 5681 O O . ARG B 1 252 ? 0.669 22.578 9.742 1 94.88 252 ARG B O 1
ATOM 5688 N N . CYS B 1 253 ? 0.103 24.422 8.719 1 90.56 253 CYS B N 1
ATOM 5689 C CA . CYS B 1 253 ? -0.338 23.875 7.434 1 90.56 253 CYS B CA 1
ATOM 5690 C C . CYS B 1 253 ? -0.032 24.844 6.301 1 90.56 253 CYS B C 1
ATOM 5692 O O . CYS B 1 253 ? 0.306 26 6.543 1 90.56 253 CYS B O 1
ATOM 5694 N N . ALA B 1 254 ? -0.092 24.359 5.117 1 85.19 254 ALA B N 1
ATOM 5695 C CA . ALA B 1 254 ? 0.202 25.203 3.959 1 85.19 254 ALA B CA 1
ATOM 5696 C C . ALA B 1 254 ? -0.997 26.078 3.6 1 85.19 254 ALA B C 1
ATOM 5698 O O . ALA B 1 254 ? -0.833 27.234 3.215 1 85.19 254 ALA B O 1
ATOM 5699 N N . GLY B 1 255 ? -2.174 25.531 3.68 1 80.94 255 GLY B N 1
ATOM 5700 C CA . GLY B 1 255 ? -3.381 26.234 3.301 1 80.94 255 GLY B CA 1
ATOM 5701 C C . GLY B 1 255 ? -3.809 27.266 4.328 1 80.94 255 GLY B C 1
ATOM 5702 O O . GLY B 1 255 ? -3.523 27.125 5.52 1 80.94 255 GLY B O 1
ATOM 5703 N N . PHE B 1 256 ? -4.398 28.297 3.855 1 87.62 256 PHE B N 1
ATOM 5704 C CA . PHE B 1 256 ? -4.863 29.344 4.758 1 87.62 256 PHE B CA 1
ATOM 5705 C C . PHE B 1 256 ? -6.227 29.875 4.316 1 87.62 256 PHE B C 1
ATOM 5707 O O . PHE B 1 256 ? -6.5 31.078 4.434 1 87.62 256 PHE B O 1
ATOM 5714 N N . ASP B 1 257 ? -7 28.938 3.842 1 77.69 257 ASP B N 1
ATOM 5715 C CA . ASP B 1 257 ? -8.297 29.281 3.254 1 77.69 257 ASP B CA 1
ATOM 5716 C C . ASP B 1 257 ? -9.25 29.828 4.312 1 77.69 257 ASP B C 1
ATOM 5718 O O . ASP B 1 257 ? -10.172 30.578 3.99 1 77.69 257 ASP B O 1
ATOM 5722 N N . ARG B 1 258 ? -9.023 29.516 5.523 1 84.44 258 ARG B N 1
ATOM 5723 C CA . ARG B 1 258 ? -9.961 29.875 6.57 1 84.44 258 ARG B CA 1
ATOM 5724 C C . ARG B 1 258 ? -9.445 31.062 7.379 1 84.44 258 ARG B C 1
ATOM 5726 O O . ARG B 1 258 ? -9.969 31.359 8.453 1 84.44 258 ARG B O 1
ATOM 5733 N N . VAL B 1 259 ? -8.445 31.672 6.855 1 92.5 259 VAL B N 1
ATOM 5734 C CA . VAL B 1 259 ? -7.898 32.875 7.473 1 92.5 259 VAL B CA 1
ATOM 5735 C C . VAL B 1 259 ? -8.328 34.094 6.684 1 92.5 259 VAL B C 1
ATOM 5737 O O . VAL B 1 259 ? -8.188 34.156 5.457 1 92.5 259 VAL B O 1
ATOM 5740 N N . ASP B 1 260 ? -8.953 35.031 7.32 1 91.06 260 ASP B N 1
ATOM 5741 C CA . ASP B 1 260 ? -9.242 36.312 6.707 1 91.06 260 ASP B CA 1
ATOM 5742 C C . ASP B 1 260 ? -7.977 37.156 6.559 1 91.06 260 ASP B C 1
ATOM 5744 O O . ASP B 1 260 ? -7.617 37.906 7.473 1 91.06 260 ASP B O 1
ATOM 5748 N N . VAL B 1 261 ? -7.422 37.156 5.414 1 91.38 261 VAL B N 1
ATOM 5749 C CA . VAL B 1 261 ? -6.117 37.75 5.145 1 91.38 261 VAL B CA 1
ATOM 5750 C C . VAL B 1 261 ? -6.188 39.25 5.312 1 91.38 261 VAL B C 1
ATOM 5752 O O . VAL B 1 261 ? -5.297 39.875 5.91 1 91.38 261 VAL B O 1
ATOM 5755 N N . ASP B 1 262 ? -7.199 39.812 4.805 1 88.81 262 ASP B N 1
ATOM 5756 C CA . ASP B 1 262 ? -7.363 41.281 4.879 1 88.81 262 ASP B CA 1
ATOM 5757 C C . ASP B 1 262 ? -7.512 41.719 6.328 1 88.81 262 ASP B C 1
ATOM 5759 O O . ASP B 1 262 ? -6.895 42.719 6.734 1 88.81 262 ASP B O 1
ATOM 5763 N N . ALA B 1 263 ? -8.305 41.031 7.062 1 87.62 263 ALA B N 1
ATOM 5764 C CA . ALA B 1 263 ? -8.492 41.375 8.469 1 87.62 263 ALA B CA 1
ATOM 5765 C C . ALA B 1 263 ? -7.184 41.219 9.25 1 87.62 263 ALA B C 1
ATOM 5767 O O . ALA B 1 263 ? -6.867 42.031 10.109 1 87.62 263 ALA B O 1
ATOM 5768 N N . ALA B 1 264 ? -6.43 40.219 9 1 92.31 264 ALA B N 1
ATOM 5769 C CA . ALA B 1 264 ? -5.16 39.969 9.68 1 92.31 264 ALA B CA 1
ATOM 5770 C C . ALA B 1 264 ? -4.168 41.094 9.422 1 92.31 264 ALA B C 1
ATOM 5772 O O . ALA B 1 264 ? -3.488 41.531 10.344 1 92.31 264 ALA B O 1
ATOM 5773 N N . GLN B 1 265 ? -4.121 41.5 8.203 1 88.62 265 GLN B N 1
ATOM 5774 C CA . GLN B 1 265 ? -3.225 42.562 7.828 1 88.62 265 GLN B CA 1
ATOM 5775 C C . GLN B 1 265 ? -3.633 43.875 8.5 1 88.62 265 GLN B C 1
ATOM 5777 O O . GLN B 1 265 ? -2.785 44.625 9.023 1 88.62 265 GLN B O 1
ATOM 5782 N N . ALA B 1 266 ? -4.91 44.125 8.469 1 83.62 266 ALA B N 1
ATOM 5783 C CA . ALA B 1 266 ? -5.445 45.375 9.039 1 83.62 266 ALA B CA 1
ATOM 5784 C C . ALA B 1 266 ? -5.188 45.438 10.539 1 83.62 266 ALA B C 1
ATOM 5786 O O . ALA B 1 266 ? -4.961 46.531 11.086 1 83.62 266 ALA B O 1
ATOM 5787 N N . LEU B 1 267 ? -5.191 44.312 11.227 1 83 267 LEU B N 1
ATOM 5788 C CA . LEU B 1 267 ? -5.031 44.25 12.672 1 83 267 LEU B CA 1
ATOM 5789 C C . LEU B 1 267 ? -3.559 44.156 13.055 1 83 267 LEU B C 1
ATOM 5791 O O . LEU B 1 267 ? -3.219 44.188 14.242 1 83 267 LEU B O 1
ATOM 5795 N N . GLY B 1 268 ? -2.67 44.094 12.055 1 86.44 268 GLY B N 1
ATOM 5796 C CA . GLY B 1 268 ? -1.237 44.031 12.289 1 86.44 268 GLY B CA 1
ATOM 5797 C C . GLY B 1 268 ? -0.763 42.656 12.781 1 86.44 268 GLY B C 1
ATOM 5798 O O . GLY B 1 268 ? 0.306 42.562 13.383 1 86.44 268 GLY B O 1
ATOM 5799 N N . LEU B 1 269 ? -1.546 41.688 12.625 1 92.88 269 LEU B N 1
ATOM 5800 C CA . LEU B 1 269 ? -1.163 40.312 12.984 1 92.88 269 LEU B CA 1
ATOM 5801 C C . LEU B 1 269 ? -0.218 39.719 11.945 1 92.88 269 LEU B C 1
ATOM 5803 O O . LEU B 1 269 ? -0.396 39.938 10.742 1 92.88 269 LEU B O 1
ATOM 5807 N N . THR B 1 270 ? 0.827 39.094 12.453 1 96.38 270 THR B N 1
ATOM 5808 C CA . THR B 1 270 ? 1.641 38.281 11.555 1 96.38 270 THR B CA 1
ATOM 5809 C C . THR B 1 270 ? 1.028 36.906 11.375 1 96.38 270 THR B C 1
ATOM 5811 O O . THR B 1 270 ? 0.67 36.25 12.359 1 96.38 270 THR B O 1
ATOM 5814 N N . VAL B 1 271 ? 0.8 36.531 10.141 1 97 271 VAL B N 1
ATOM 5815 C CA . VAL B 1 271 ? 0.334 35.188 9.844 1 97 271 VAL B CA 1
ATOM 5816 C C . VAL B 1 271 ? 1.369 34.469 8.992 1 97 271 VAL B C 1
ATOM 5818 O O . VAL B 1 271 ? 1.654 34.875 7.863 1 97 271 VAL B O 1
ATOM 5821 N N . ALA B 1 272 ? 1.984 33.531 9.594 1 96.69 272 ALA B N 1
ATOM 5822 C CA . ALA B 1 272 ? 2.988 32.75 8.875 1 96.69 272 ALA B CA 1
ATOM 5823 C C . ALA B 1 272 ? 2.584 31.281 8.805 1 96.69 272 ALA B C 1
ATOM 5825 O O . ALA B 1 272 ? 2.033 30.734 9.758 1 96.69 272 ALA B O 1
ATOM 5826 N N . ARG B 1 273 ? 2.793 30.719 7.652 1 95.44 273 ARG B N 1
ATOM 5827 C CA . ARG B 1 273 ? 2.365 29.344 7.422 1 95.44 273 ARG B CA 1
ATOM 5828 C C . ARG B 1 273 ? 3.561 28.438 7.172 1 95.44 273 ARG B C 1
ATOM 5830 O O . ARG B 1 273 ? 4.711 28.875 7.223 1 95.44 273 ARG B O 1
ATOM 5837 N N . VAL B 1 274 ? 3.314 27.141 7.129 1 93.94 274 VAL B N 1
ATOM 5838 C CA . VAL B 1 274 ? 4.277 26.141 6.68 1 93.94 274 VAL B CA 1
ATOM 5839 C C . VAL B 1 274 ? 4.051 25.828 5.203 1 93.94 274 VAL B C 1
ATOM 5841 O O . VAL B 1 274 ? 3.203 25 4.855 1 93.94 274 VAL B O 1
ATOM 5844 N N . PRO B 1 275 ? 4.844 26.547 4.387 1 88.06 275 PRO B N 1
ATOM 5845 C CA . PRO B 1 275 ? 4.535 26.484 2.957 1 88.06 275 PRO B CA 1
ATOM 5846 C C . PRO B 1 275 ? 4.746 25.078 2.381 1 88.06 275 PRO B C 1
ATOM 5848 O O . PRO B 1 275 ? 4.113 24.719 1.387 1 88.06 275 PRO B O 1
ATOM 5851 N N . ALA B 1 276 ? 5.766 24.422 2.91 1 85.38 276 ALA B N 1
ATOM 5852 C CA . ALA B 1 276 ? 6.074 23.078 2.393 1 85.38 276 ALA B CA 1
ATOM 5853 C C . ALA B 1 276 ? 6.625 22.188 3.492 1 85.38 276 ALA B C 1
ATOM 5855 O O . ALA B 1 276 ? 7.254 22.656 4.438 1 85.38 276 ALA B O 1
ATOM 5856 N N . TYR B 1 277 ? 6.211 21.078 3.383 1 84.56 277 TYR B N 1
ATOM 5857 C CA . TYR B 1 277 ? 6.812 20.047 4.223 1 84.56 277 TYR B CA 1
ATOM 5858 C C . TYR B 1 277 ? 7.402 18.922 3.371 1 84.56 277 TYR B C 1
ATOM 5860 O O . TYR B 1 277 ? 7.988 19.188 2.318 1 84.56 277 TYR B O 1
ATOM 5868 N N . SER B 1 278 ? 7 17.766 3.449 1 88.38 278 SER B N 1
ATOM 5869 C CA . SER B 1 278 ? 7.625 16.688 2.68 1 88.38 278 SER B CA 1
ATOM 5870 C C . SER B 1 278 ? 6.812 16.359 1.433 1 88.38 278 SER B C 1
ATOM 5872 O O . SER B 1 278 ? 5.762 15.719 1.52 1 88.38 278 SER B O 1
ATOM 5874 N N . PRO B 1 279 ? 7.27 16.844 0.289 1 92.81 279 PRO B N 1
ATOM 5875 C CA . PRO B 1 279 ? 6.566 16.422 -0.929 1 92.81 279 PRO B CA 1
ATOM 5876 C C . PRO B 1 279 ? 6.617 14.914 -1.157 1 92.81 279 PRO B C 1
ATOM 5878 O O . PRO B 1 279 ? 5.773 14.367 -1.87 1 92.81 279 PRO B O 1
ATOM 5881 N N . TYR B 1 280 ? 7.59 14.273 -0.539 1 96.81 280 TYR B N 1
ATOM 5882 C CA . TYR B 1 280 ? 7.734 12.828 -0.658 1 96.81 280 TYR B CA 1
ATOM 5883 C C . TYR B 1 280 ? 6.605 12.102 0.062 1 96.81 280 TYR B C 1
ATOM 5885 O O . TYR B 1 280 ? 6.098 11.094 -0.426 1 96.81 280 TYR B O 1
ATOM 5893 N N . ALA B 1 281 ? 6.172 12.68 1.2 1 97.31 281 ALA B N 1
ATOM 5894 C CA . ALA B 1 281 ? 5.109 12.062 1.986 1 97.31 281 ALA B CA 1
ATOM 5895 C C . ALA B 1 281 ? 3.84 11.891 1.157 1 97.31 281 ALA B C 1
ATOM 5897 O O . ALA B 1 281 ? 3.27 10.805 1.096 1 97.31 281 ALA B O 1
ATOM 5898 N N . VAL B 1 282 ? 3.471 12.945 0.478 1 96.94 282 VAL B N 1
ATOM 5899 C CA . VAL B 1 282 ? 2.215 12.938 -0.265 1 96.94 282 VAL B CA 1
ATOM 5900 C C . VAL B 1 282 ? 2.355 12.062 -1.509 1 96.94 282 VAL B C 1
ATOM 5902 O O . VAL B 1 282 ? 1.464 11.266 -1.824 1 96.94 282 VAL B O 1
ATOM 5905 N N . ALA B 1 283 ? 3.475 12.141 -2.238 1 98.44 283 ALA B N 1
ATOM 5906 C CA . ALA B 1 283 ? 3.725 11.336 -3.434 1 98.44 283 ALA B CA 1
ATOM 5907 C C . ALA B 1 283 ? 3.707 9.852 -3.111 1 98.44 283 ALA B C 1
ATOM 5909 O O . ALA B 1 283 ? 3.066 9.062 -3.814 1 98.44 283 ALA B O 1
ATOM 5910 N N . GLU B 1 284 ? 4.355 9.508 -2.018 1 98.69 284 GLU B N 1
ATOM 5911 C CA . GLU B 1 284 ? 4.453 8.109 -1.614 1 98.69 284 GLU B CA 1
ATOM 5912 C C . GLU B 1 284 ? 3.098 7.57 -1.16 1 98.69 284 GLU B C 1
ATOM 5914 O O . GLU B 1 284 ? 2.783 6.398 -1.382 1 98.69 284 GLU B O 1
ATOM 5919 N N . HIS B 1 285 ? 2.322 8.414 -0.527 1 98.69 285 HIS B N 1
ATOM 5920 C CA . HIS B 1 285 ? 1.003 7.977 -0.086 1 98.69 285 HIS B CA 1
ATOM 5921 C C . HIS B 1 285 ? 0.083 7.715 -1.273 1 98.69 285 HIS B C 1
ATOM 5923 O O . HIS B 1 285 ? -0.761 6.816 -1.225 1 98.69 285 HIS B O 1
ATOM 5929 N N . ALA B 1 286 ? 0.236 8.539 -2.322 1 98.75 286 ALA B N 1
ATOM 5930 C CA . ALA B 1 286 ? -0.531 8.281 -3.537 1 98.75 286 ALA B CA 1
ATOM 5931 C C . ALA B 1 286 ? -0.24 6.883 -4.086 1 98.75 286 ALA B C 1
ATOM 5933 O O . ALA B 1 286 ? -1.157 6.164 -4.48 1 98.75 286 ALA B O 1
ATOM 5934 N N . VAL B 1 287 ? 0.984 6.48 -4.059 1 98.81 287 VAL B N 1
ATOM 5935 C CA . VAL B 1 287 ? 1.388 5.148 -4.504 1 98.81 287 VAL B CA 1
ATOM 5936 C C . VAL B 1 287 ? 0.842 4.094 -3.545 1 98.81 287 VAL B C 1
ATOM 5938 O O . VAL B 1 287 ? 0.417 3.018 -3.971 1 98.81 287 VAL B O 1
ATOM 5941 N N . ALA B 1 288 ? 0.867 4.438 -2.234 1 98.69 288 ALA B N 1
ATOM 5942 C CA . ALA B 1 288 ? 0.326 3.521 -1.235 1 98.69 288 ALA B CA 1
ATOM 5943 C C . ALA B 1 288 ? -1.146 3.223 -1.505 1 98.69 288 ALA B C 1
ATOM 5945 O O . ALA B 1 288 ? -1.584 2.074 -1.398 1 98.69 288 ALA B O 1
ATOM 5946 N N . LEU B 1 289 ? -1.881 4.273 -1.859 1 98.75 289 LEU B N 1
ATOM 5947 C CA . LEU B 1 289 ? -3.297 4.094 -2.158 1 98.75 289 LEU B CA 1
ATOM 5948 C C . LEU B 1 289 ? -3.486 3.207 -3.385 1 98.75 289 LEU B C 1
ATOM 5950 O O . LEU B 1 289 ? -4.297 2.277 -3.365 1 98.75 289 LEU B O 1
ATOM 5954 N N . LEU B 1 290 ? -2.723 3.469 -4.438 1 98.81 290 LEU B N 1
ATOM 5955 C CA . LEU B 1 290 ? -2.812 2.668 -5.652 1 98.81 290 LEU B CA 1
ATOM 5956 C C . LEU B 1 290 ? -2.535 1.198 -5.359 1 98.81 290 LEU B C 1
ATOM 5958 O O . LEU B 1 290 ? -3.305 0.323 -5.766 1 98.81 290 LEU B O 1
ATOM 5962 N N . MET B 1 291 ? -1.491 0.974 -4.621 1 98.56 291 MET B N 1
ATOM 5963 C CA . MET B 1 291 ? -1.052 -0.402 -4.406 1 98.56 291 MET B CA 1
ATOM 5964 C C . MET B 1 291 ? -1.998 -1.135 -3.461 1 98.56 291 MET B C 1
ATOM 5966 O O . MET B 1 291 ? -2.227 -2.336 -3.613 1 98.56 291 MET B O 1
ATOM 5970 N N . ALA B 1 292 ? -2.508 -0.436 -2.43 1 98.31 292 ALA B N 1
ATOM 5971 C CA . ALA B 1 292 ? -3.473 -1.046 -1.521 1 98.31 292 ALA B CA 1
ATOM 5972 C C . ALA B 1 292 ? -4.723 -1.494 -2.27 1 98.31 292 ALA B C 1
ATOM 5974 O O . ALA B 1 292 ? -5.25 -2.58 -2.016 1 98.31 292 ALA B O 1
ATOM 5975 N N . LEU B 1 293 ? -5.176 -0.662 -3.205 1 98 293 LEU B N 1
ATOM 5976 C CA . LEU B 1 293 ? -6.359 -0.978 -3.998 1 98 293 LEU B CA 1
ATOM 5977 C C . LEU B 1 293 ? -6.062 -2.096 -4.992 1 98 293 LEU B C 1
ATOM 5979 O O . LEU B 1 293 ? -6.828 -3.055 -5.102 1 98 293 LEU B O 1
ATOM 5983 N N . ASN B 1 294 ? -4.961 -1.963 -5.695 1 98.19 294 ASN B N 1
ATOM 5984 C CA . ASN B 1 294 ? -4.598 -2.881 -6.77 1 98.19 294 ASN B CA 1
ATOM 5985 C C . ASN B 1 294 ? -4.355 -4.293 -6.242 1 98.19 294 ASN B C 1
ATOM 5987 O O . ASN B 1 294 ? -4.793 -5.27 -6.852 1 98.19 294 ASN B O 1
ATOM 5991 N N . ARG B 1 295 ? -3.693 -4.305 -5.051 1 97.81 295 ARG B N 1
ATOM 5992 C CA . ARG B 1 295 ? -3.318 -5.617 -4.531 1 97.81 295 ARG B CA 1
ATOM 5993 C C . ARG B 1 295 ? -4.219 -6.02 -3.367 1 97.81 295 ARG B C 1
ATOM 5995 O O . ARG B 1 295 ? -3.996 -7.055 -2.734 1 97.81 295 ARG B O 1
ATOM 6002 N N . GLN B 1 296 ? -5.227 -5.246 -3.043 1 96.69 296 GLN B N 1
ATOM 6003 C CA . GLN B 1 296 ? -6.246 -5.547 -2.045 1 96.69 296 GLN B CA 1
ATOM 6004 C C . GLN B 1 296 ? -5.617 -5.918 -0.707 1 96.69 296 GLN B C 1
ATOM 6006 O O . GLN B 1 296 ? -5.996 -6.922 -0.096 1 96.69 296 GLN B O 1
ATOM 6011 N N . THR B 1 297 ? -4.648 -5.121 -0.306 1 96.81 297 THR B N 1
ATOM 6012 C CA . THR B 1 297 ? -3.895 -5.492 0.887 1 96.81 297 THR B CA 1
ATOM 6013 C C . THR B 1 297 ? -4.77 -5.395 2.131 1 96.81 297 THR B C 1
ATOM 6015 O O . THR B 1 297 ? -4.602 -6.164 3.078 1 96.81 297 THR B O 1
ATOM 6018 N N . SER B 1 298 ? -5.75 -4.453 2.211 1 94.44 298 SER B N 1
ATOM 6019 C CA . SER B 1 298 ? -6.648 -4.344 3.357 1 94.44 298 SER B CA 1
ATOM 6020 C C . SER B 1 298 ? -7.516 -5.59 3.5 1 94.44 298 SER B C 1
ATOM 6022 O O . SER B 1 298 ? -7.668 -6.129 4.598 1 94.44 298 SER B O 1
ATOM 6024 N N . ARG B 1 299 ? -8.055 -6.004 2.383 1 94.44 299 ARG B N 1
ATOM 6025 C CA . ARG B 1 299 ? -8.875 -7.211 2.383 1 94.44 299 ARG B CA 1
ATOM 6026 C C . ARG B 1 299 ? -8.047 -8.445 2.711 1 94.44 299 ARG B C 1
ATOM 6028 O O . ARG B 1 299 ? -8.469 -9.305 3.482 1 94.44 299 ARG B O 1
ATOM 6035 N N . ALA B 1 300 ? -6.902 -8.531 2.086 1 95.94 300 ALA B N 1
ATOM 6036 C CA . ALA B 1 300 ? -6.004 -9.656 2.328 1 95.94 300 ALA B CA 1
ATOM 6037 C C . ALA B 1 300 ? -5.621 -9.742 3.803 1 95.94 300 ALA B C 1
ATOM 6039 O O . ALA B 1 300 ? -5.602 -10.836 4.383 1 95.94 300 ALA B O 1
ATOM 6040 N N . SER B 1 301 ? -5.273 -8.57 4.371 1 94 301 SER B N 1
ATOM 6041 C CA . SER B 1 301 ? -4.898 -8.516 5.781 1 94 301 SER B CA 1
ATOM 6042 C C . SER B 1 301 ? -6.023 -9.023 6.676 1 94 301 SER B C 1
ATOM 6044 O O . SER B 1 301 ? -5.789 -9.82 7.582 1 94 301 SER B O 1
ATOM 6046 N N . ALA B 1 302 ? -7.215 -8.57 6.414 1 92.44 302 ALA B N 1
ATOM 6047 C CA . ALA B 1 302 ? -8.375 -8.984 7.207 1 92.44 302 ALA B CA 1
ATOM 6048 C C . ALA B 1 302 ? -8.609 -10.492 7.086 1 92.44 302 ALA B C 1
ATOM 6050 O O . ALA B 1 302 ? -8.922 -11.156 8.078 1 92.44 302 ALA B O 1
ATOM 6051 N N . ARG B 1 303 ? -8.445 -11.008 5.938 1 94.25 303 ARG B N 1
ATOM 6052 C CA . ARG B 1 303 ? -8.688 -12.43 5.691 1 94.25 303 ARG B CA 1
ATOM 6053 C C . ARG B 1 303 ? -7.664 -13.297 6.41 1 94.25 303 ARG B C 1
ATOM 6055 O O . ARG B 1 303 ? -8.023 -14.281 7.062 1 94.25 303 ARG B O 1
ATOM 6062 N N . THR B 1 304 ? -6.426 -12.977 6.281 1 94.38 304 THR B N 1
ATOM 6063 C CA . THR B 1 304 ? -5.391 -13.812 6.887 1 94.38 304 THR B CA 1
ATOM 6064 C C . THR B 1 304 ? -5.48 -13.758 8.406 1 94.38 304 THR B C 1
ATOM 6066 O O . THR B 1 304 ? -5.168 -14.734 9.086 1 94.38 304 THR B O 1
ATOM 6069 N N . HIS B 1 305 ? -5.914 -12.617 8.93 1 92.44 305 HIS B N 1
ATOM 6070 C CA . HIS B 1 305 ? -6.137 -12.531 10.367 1 92.44 305 HIS B CA 1
ATOM 6071 C C . HIS B 1 305 ? -7.168 -13.562 10.828 1 92.44 305 HIS B C 1
ATOM 6073 O O . HIS B 1 305 ? -7.078 -14.086 11.938 1 92.44 305 HIS B O 1
ATOM 6079 N N . ASP B 1 306 ? -8.102 -13.852 9.945 1 92.25 306 ASP B N 1
ATOM 6080 C CA . ASP B 1 306 ? -9.133 -14.852 10.227 1 92.25 306 ASP B CA 1
ATOM 6081 C C . ASP B 1 306 ? -8.703 -16.234 9.742 1 92.25 306 ASP B C 1
ATOM 6083 O O . ASP B 1 306 ? -9.531 -17.141 9.625 1 92.25 306 ASP B O 1
ATOM 6087 N N . ALA B 1 307 ? -7.477 -16.359 9.32 1 93.31 307 ALA B N 1
ATOM 6088 C CA . ALA B 1 307 ? -6.875 -17.609 8.859 1 93.31 307 ALA B CA 1
ATOM 6089 C C . ALA B 1 307 ? -7.465 -18.031 7.52 1 93.31 307 ALA B C 1
ATOM 6091 O O . ALA B 1 307 ? -7.629 -19.219 7.258 1 93.31 307 ALA B O 1
ATOM 6092 N N . ASN B 1 308 ? -8 -17.125 6.816 1 94.12 308 ASN B N 1
ATOM 6093 C CA . ASN B 1 308 ? -8.391 -17.344 5.426 1 94.12 308 ASN B CA 1
ATOM 6094 C C . ASN B 1 308 ? -7.277 -16.922 4.465 1 94.12 308 ASN B C 1
ATOM 6096 O O . ASN B 1 308 ? -7.07 -15.727 4.238 1 94.12 308 ASN B O 1
ATOM 6100 N N . PHE B 1 309 ? -6.641 -17.875 3.848 1 93.44 309 PHE B N 1
ATOM 6101 C CA . PHE B 1 309 ? -5.48 -17.609 3.004 1 93.44 309 PHE B CA 1
ATOM 6102 C C . PHE B 1 309 ? -5.82 -17.828 1.533 1 93.44 309 PHE B C 1
ATOM 6104 O O . PHE B 1 309 ? -4.926 -17.953 0.695 1 93.44 309 PHE B O 1
ATOM 6111 N N . SER B 1 310 ? -7.086 -17.906 1.173 1 90.75 310 SER B N 1
ATOM 6112 C CA . SER B 1 310 ? -7.516 -18.047 -0.214 1 90.75 310 SER B CA 1
ATOM 6113 C C . SER B 1 310 ? -7.23 -16.781 -1.015 1 90.75 310 SER B C 1
ATOM 6115 O O . SER B 1 310 ? -7.168 -15.695 -0.453 1 90.75 310 SER B O 1
ATOM 6117 N N . LEU B 1 311 ? -7.125 -16.906 -2.309 1 92.31 311 LEU B N 1
ATOM 6118 C CA . LEU B 1 311 ? -6.711 -15.773 -3.129 1 92.31 311 LEU B CA 1
ATOM 6119 C C . LEU B 1 311 ? -7.891 -15.219 -3.926 1 92.31 311 LEU B C 1
ATOM 6121 O O . LEU B 1 311 ? -7.809 -14.125 -4.484 1 92.31 311 LEU B O 1
ATOM 6125 N N . ASP B 1 312 ? -8.969 -15.938 -3.957 1 89.38 312 ASP B N 1
ATOM 6126 C CA . ASP B 1 312 ? -10.102 -15.539 -4.781 1 89.38 312 ASP B CA 1
ATOM 6127 C C . ASP B 1 312 ? -10.539 -14.109 -4.453 1 89.38 312 ASP B C 1
ATOM 6129 O O . ASP B 1 312 ? -10.758 -13.773 -3.289 1 89.38 312 ASP B O 1
ATOM 6133 N N . GLY B 1 313 ? -10.656 -13.289 -5.461 1 90 313 GLY B N 1
ATOM 6134 C CA . GLY B 1 313 ? -11.125 -11.922 -5.289 1 90 313 GLY B CA 1
ATOM 6135 C C . GLY B 1 313 ? -10.016 -10.938 -4.992 1 90 313 GLY B C 1
ATOM 6136 O O . GLY B 1 313 ? -10.258 -9.742 -4.836 1 90 313 GLY B O 1
ATOM 6137 N N . LEU B 1 314 ? -8.75 -11.406 -5.004 1 94.06 314 LEU B N 1
ATOM 6138 C CA . LEU B 1 314 ? -7.648 -10.539 -4.609 1 94.06 314 LEU B CA 1
ATOM 6139 C C . LEU B 1 314 ? -6.766 -10.203 -5.805 1 94.06 314 LEU B C 1
ATOM 6141 O O . LEU B 1 314 ? -5.73 -9.555 -5.656 1 94.06 314 LEU B O 1
ATOM 6145 N N . CYS B 1 315 ? -7.137 -10.586 -7.023 1 94.69 315 CYS B N 1
ATOM 6146 C CA . CYS B 1 315 ? -6.305 -10.445 -8.211 1 94.69 315 CYS B CA 1
ATOM 6147 C C . CYS B 1 315 ? -6.117 -8.977 -8.57 1 94.69 315 CYS B C 1
ATOM 6149 O O . CYS B 1 315 ? -7.09 -8.227 -8.672 1 94.69 315 CYS B O 1
ATOM 6151 N N . GLY B 1 316 ? -4.891 -8.547 -8.742 1 95.94 316 GLY B N 1
ATOM 6152 C CA . GLY B 1 316 ? -4.57 -7.207 -9.211 1 95.94 316 GLY B CA 1
ATOM 6153 C C . GLY B 1 316 ? -4.012 -7.188 -10.617 1 95.94 316 GLY B C 1
ATOM 6154 O O . GLY B 1 316 ? -4.312 -8.07 -11.422 1 95.94 316 GLY B O 1
ATOM 6155 N N . PHE B 1 317 ? -3.312 -6.133 -10.969 1 96.81 317 PHE B N 1
ATOM 6156 C CA . PHE B 1 317 ? -2.645 -6.016 -12.258 1 96.81 317 PHE B CA 1
ATOM 6157 C C . PHE B 1 317 ? -1.211 -5.531 -12.086 1 96.81 317 PHE B C 1
ATOM 6159 O O . PHE B 1 317 ? -0.863 -4.969 -11.047 1 96.81 317 PHE B O 1
ATOM 6166 N N . ASP B 1 318 ? -0.393 -5.797 -13.023 1 97.38 318 ASP B N 1
ATOM 6167 C CA . ASP B 1 318 ? 0.941 -5.207 -13.055 1 97.38 318 ASP B CA 1
ATOM 6168 C C . ASP B 1 318 ? 0.869 -3.711 -13.359 1 97.38 318 ASP B C 1
ATOM 6170 O O . ASP B 1 318 ? 0.275 -3.299 -14.359 1 97.38 318 ASP B O 1
ATOM 6174 N N . VAL B 1 319 ? 1.439 -2.951 -12.492 1 98.56 319 VAL B N 1
ATOM 6175 C CA . VAL B 1 319 ? 1.536 -1.521 -12.773 1 98.56 319 VAL B CA 1
ATOM 6176 C C . VAL B 1 319 ? 2.486 -1.286 -13.945 1 98.56 319 VAL B C 1
ATOM 6178 O O . VAL B 1 319 ? 2.266 -0.388 -14.758 1 98.56 319 VAL B O 1
ATOM 6181 N N . HIS B 1 320 ? 3.498 -2.113 -14.008 1 98.25 320 HIS B N 1
ATOM 6182 C CA . HIS B 1 320 ? 4.453 -2.039 -15.109 1 98.25 320 HIS B CA 1
ATOM 6183 C C . HIS B 1 320 ? 3.744 -2.096 -16.453 1 98.25 320 HIS B C 1
ATOM 6185 O O . HIS B 1 320 ? 2.846 -2.916 -16.656 1 98.25 320 HIS B O 1
ATOM 6191 N N . GLY B 1 321 ? 4.09 -1.161 -17.281 1 97.62 321 GLY B N 1
ATOM 6192 C CA . GLY B 1 321 ? 3.59 -1.187 -18.656 1 97.62 321 GLY B CA 1
ATOM 6193 C C . GLY B 1 321 ? 2.258 -0.477 -18.812 1 97.62 321 GLY B C 1
ATOM 6194 O O . GLY B 1 321 ? 1.837 -0.185 -19.938 1 97.62 321 GLY B O 1
ATOM 6195 N N . LYS B 1 322 ? 1.563 -0.202 -17.75 1 98.62 322 LYS B N 1
ATOM 6196 C CA . LYS B 1 322 ? 0.294 0.517 -17.828 1 98.62 322 LYS B CA 1
ATOM 6197 C C . LYS B 1 322 ? 0.515 1.985 -18.188 1 98.62 322 LYS B C 1
ATOM 6199 O O . LYS B 1 322 ? 1.606 2.521 -17.969 1 98.62 322 LYS B O 1
ATOM 6204 N N . THR B 1 323 ? -0.492 2.576 -18.75 1 98.88 323 THR B N 1
ATOM 6205 C CA . THR B 1 323 ? -0.484 4.016 -18.969 1 98.88 323 THR B CA 1
ATOM 6206 C C . THR B 1 323 ? -0.991 4.758 -17.734 1 98.88 323 THR B C 1
ATOM 6208 O O . THR B 1 323 ? -2.154 4.613 -17.359 1 98.88 323 THR B O 1
ATOM 6211 N N . VAL B 1 324 ? -0.084 5.52 -17.172 1 98.88 324 VAL B N 1
ATOM 6212 C CA . VAL B 1 324 ? -0.401 6.234 -15.938 1 98.88 324 VAL B CA 1
ATOM 6213 C C . VAL B 1 324 ? -0.255 7.738 -16.172 1 98.88 324 VAL B C 1
ATOM 6215 O O . VAL B 1 324 ? 0.705 8.188 -16.797 1 98.88 324 VAL B O 1
ATOM 6218 N N . ALA B 1 325 ? -1.239 8.516 -15.703 1 98.88 325 ALA B N 1
ATOM 6219 C CA . ALA B 1 325 ? -1.206 9.961 -15.891 1 98.88 325 ALA B CA 1
ATOM 6220 C C . ALA B 1 325 ? -1.051 10.688 -14.555 1 98.88 325 ALA B C 1
ATOM 6222 O O . ALA B 1 325 ? -1.669 10.305 -13.555 1 98.88 325 ALA B O 1
ATOM 6223 N N . VAL B 1 326 ? -0.164 11.664 -14.57 1 98.81 326 VAL B N 1
ATOM 6224 C CA . VAL B 1 326 ? -0.031 12.594 -13.453 1 98.81 326 VAL B CA 1
ATOM 6225 C C . VAL B 1 326 ? -0.469 13.992 -13.898 1 98.81 326 VAL B C 1
ATOM 6227 O O . VAL B 1 326 ? 0.176 14.609 -14.742 1 98.81 326 VAL B O 1
ATOM 6230 N N . ILE B 1 327 ? -1.593 14.438 -13.352 1 98.62 327 ILE B N 1
ATOM 6231 C CA . ILE B 1 327 ? -2.076 15.781 -13.641 1 98.62 327 ILE B CA 1
ATOM 6232 C C . ILE B 1 327 ? -1.564 16.75 -12.578 1 98.62 327 ILE B C 1
ATOM 6234 O O . ILE B 1 327 ? -2.066 16.766 -11.445 1 98.62 327 ILE B O 1
ATOM 6238 N N . GLY B 1 328 ? -0.7 17.609 -12.93 1 97.69 328 GLY B N 1
ATOM 6239 C CA . GLY B 1 328 ? 0.044 18.469 -12.016 1 97.69 328 GLY B CA 1
ATOM 6240 C C . GLY B 1 328 ? 1.447 17.953 -11.742 1 97.69 328 GLY B C 1
ATOM 6241 O O . GLY B 1 328 ? 1.627 16.938 -11.078 1 97.69 328 GLY B O 1
ATOM 6242 N N . CYS B 1 329 ? 2.447 18.688 -12.25 1 97.19 329 CYS B N 1
ATOM 6243 C CA . CYS B 1 329 ? 3.834 18.266 -12.086 1 97.19 329 CYS B CA 1
ATOM 6244 C C . CYS B 1 329 ? 4.641 19.328 -11.352 1 97.19 329 CYS B C 1
ATOM 6246 O O . CYS B 1 329 ? 5.727 19.703 -11.797 1 97.19 329 CYS B O 1
ATOM 6248 N N . GLY B 1 330 ? 3.941 19.812 -10.242 1 94.38 330 GLY B N 1
ATOM 6249 C CA . GLY B 1 330 ? 4.73 20.547 -9.273 1 94.38 330 GLY B CA 1
ATOM 6250 C C . GLY B 1 330 ? 5.691 19.688 -8.484 1 94.38 330 GLY B C 1
ATOM 6251 O O . GLY B 1 330 ? 6.109 18.625 -8.961 1 94.38 330 GLY B O 1
ATOM 6252 N N . ARG B 1 331 ? 6.082 20.078 -7.336 1 93.19 331 ARG B N 1
ATOM 6253 C CA . ARG B 1 331 ? 7.055 19.344 -6.543 1 93.19 331 ARG B CA 1
ATOM 6254 C C . ARG B 1 331 ? 6.551 17.938 -6.234 1 93.19 331 ARG B C 1
ATOM 6256 O O . ARG B 1 331 ? 7.277 16.953 -6.418 1 93.19 331 ARG B O 1
ATOM 6263 N N . ILE B 1 332 ? 5.305 17.859 -5.734 1 96.12 332 ILE B N 1
ATOM 6264 C CA . ILE B 1 332 ? 4.73 16.562 -5.375 1 96.12 332 ILE B CA 1
ATOM 6265 C C . ILE B 1 332 ? 4.562 15.711 -6.629 1 96.12 332 ILE B C 1
ATOM 6267 O O . ILE B 1 332 ? 4.91 14.531 -6.633 1 96.12 332 ILE B O 1
ATOM 6271 N N . GLY B 1 333 ? 4.059 16.312 -7.719 1 97.81 333 GLY B N 1
ATOM 6272 C CA . GLY B 1 333 ? 3.871 15.609 -8.977 1 97.81 333 GLY B CA 1
ATOM 6273 C C . GLY B 1 333 ? 5.164 15.055 -9.547 1 97.81 333 GLY B C 1
ATOM 6274 O O . GLY B 1 333 ? 5.18 13.969 -10.125 1 97.81 333 GLY B O 1
ATOM 6275 N N . GLN B 1 334 ? 6.215 15.781 -9.367 1 97.56 334 GLN B N 1
ATOM 6276 C CA . GLN B 1 334 ? 7.512 15.328 -9.859 1 97.56 334 GLN B CA 1
ATOM 6277 C C . GLN B 1 334 ? 8.023 14.133 -9.055 1 97.56 334 GLN B C 1
ATOM 6279 O O . GLN B 1 334 ? 8.539 13.172 -9.617 1 97.56 334 GLN B O 1
ATOM 6284 N N . CYS B 1 335 ? 7.914 14.25 -7.711 1 97.88 335 CYS B N 1
ATOM 6285 C CA . CYS B 1 335 ? 8.305 13.125 -6.871 1 97.88 335 CYS B CA 1
ATOM 6286 C C . CYS B 1 335 ? 7.52 11.875 -7.242 1 97.88 335 CYS B C 1
ATOM 6288 O O . CYS B 1 335 ? 8.094 10.789 -7.367 1 97.88 335 CYS B O 1
ATOM 6290 N N . LEU B 1 336 ? 6.211 12.016 -7.461 1 98.75 336 LEU B N 1
ATOM 6291 C CA . LEU B 1 336 ? 5.344 10.914 -7.848 1 98.75 336 LEU B CA 1
ATOM 6292 C C . LEU B 1 336 ? 5.754 10.344 -9.203 1 98.75 336 LEU B C 1
ATOM 6294 O O . LEU B 1 336 ? 5.836 9.125 -9.375 1 98.75 336 LEU B O 1
ATOM 6298 N N . SER B 1 337 ? 6.039 11.242 -10.125 1 98.69 337 SER B N 1
ATOM 6299 C CA . SER B 1 337 ? 6.438 10.836 -11.469 1 98.69 337 SER B CA 1
ATOM 6300 C C . SER B 1 337 ? 7.715 10 -11.438 1 98.69 337 SER B C 1
ATOM 6302 O O . SER B 1 337 ? 7.832 9.008 -12.156 1 98.69 337 SER B O 1
ATOM 6304 N N . ASN B 1 338 ? 8.602 10.391 -10.594 1 98.25 338 ASN B N 1
ATOM 6305 C CA . ASN B 1 338 ? 9.852 9.641 -10.469 1 98.25 338 ASN B CA 1
ATOM 6306 C C . ASN B 1 338 ? 9.609 8.227 -9.969 1 98.25 338 ASN B C 1
ATOM 6308 O O . ASN B 1 338 ? 10.203 7.273 -10.477 1 98.25 338 ASN B O 1
ATOM 6312 N N . ILE B 1 339 ? 8.773 8.07 -9.016 1 98.75 339 ILE B N 1
ATOM 6313 C CA . ILE B 1 339 ? 8.445 6.75 -8.484 1 98.75 339 ILE B CA 1
ATOM 6314 C C . ILE B 1 339 ? 7.797 5.898 -9.57 1 98.75 339 ILE B C 1
ATOM 6316 O O . ILE B 1 339 ? 8.18 4.742 -9.773 1 98.75 339 ILE B O 1
ATOM 6320 N N . LEU B 1 340 ? 6.848 6.527 -10.297 1 98.81 340 LEU B N 1
ATOM 6321 C CA . LEU B 1 340 ? 6.09 5.801 -11.312 1 98.81 340 LEU B CA 1
ATOM 6322 C C . LEU B 1 340 ? 6.996 5.375 -12.461 1 98.81 340 LEU B C 1
ATOM 6324 O O . LEU B 1 340 ? 6.816 4.297 -13.039 1 98.81 340 LEU B O 1
ATOM 6328 N N . LEU B 1 341 ? 7.949 6.215 -12.812 1 98.44 341 LEU B N 1
ATOM 6329 C CA . LEU B 1 341 ? 8.914 5.836 -13.828 1 98.44 341 LEU B CA 1
ATOM 6330 C C . LEU B 1 341 ? 9.734 4.625 -13.383 1 98.44 341 LEU B C 1
ATOM 6332 O O . LEU B 1 341 ? 10.102 3.779 -14.203 1 98.44 341 LEU B O 1
ATOM 6336 N N . GLY B 1 342 ? 9.984 4.516 -12.102 1 98.06 342 GLY B N 1
ATOM 6337 C CA . GLY B 1 342 ? 10.656 3.344 -11.555 1 98.06 342 GLY B CA 1
ATOM 6338 C C . GLY B 1 342 ? 9.852 2.068 -11.719 1 98.06 342 GLY B C 1
ATOM 6339 O O . GLY B 1 342 ? 10.414 0.987 -11.883 1 98.06 342 GLY B O 1
ATOM 6340 N N . PHE B 1 343 ? 8.523 2.205 -11.688 1 98.56 343 PHE B N 1
ATOM 6341 C CA . PHE B 1 343 ? 7.641 1.068 -11.914 1 98.56 343 PHE B CA 1
ATOM 6342 C C . PHE B 1 343 ? 7.688 0.627 -13.375 1 98.56 343 PHE B C 1
ATOM 6344 O O . PHE B 1 343 ? 7.289 -0.492 -13.703 1 98.56 343 PHE B O 1
ATOM 6351 N N . GLY B 1 344 ? 8.117 1.523 -14.242 1 98.12 344 GLY B N 1
ATOM 6352 C CA . GLY B 1 344 ? 8.203 1.206 -15.656 1 98.12 344 GLY B CA 1
ATOM 6353 C C . GLY B 1 344 ? 6.895 1.429 -16.391 1 98.12 344 GLY B C 1
ATOM 6354 O O . GLY B 1 344 ? 6.543 0.659 -17.297 1 98.12 344 GLY B O 1
ATOM 6355 N N . VAL B 1 345 ? 6.199 2.473 -16.031 1 98.62 345 VAL B N 1
ATOM 6356 C CA . VAL B 1 345 ? 4.918 2.777 -16.656 1 98.62 345 VAL B CA 1
ATOM 6357 C C . VAL B 1 345 ? 5.145 3.65 -17.891 1 98.62 345 VAL B C 1
ATOM 6359 O O . VAL B 1 345 ? 6.234 4.199 -18.078 1 98.62 345 VAL B O 1
ATOM 6362 N N . LYS B 1 346 ? 4.145 3.68 -18.797 1 98.62 346 LYS B N 1
ATOM 6363 C CA . LYS B 1 346 ? 4.02 4.773 -19.75 1 98.62 346 LYS B CA 1
ATOM 6364 C C . LYS B 1 346 ? 3.424 6.016 -19.094 1 98.62 346 LYS B C 1
ATOM 6366 O O . LYS B 1 346 ? 2.207 6.109 -18.922 1 98.62 346 LYS B O 1
ATOM 6371 N N . LEU B 1 347 ? 4.281 7.008 -18.875 1 98.75 347 LEU B N 1
ATOM 6372 C CA . LEU B 1 347 ? 3.879 8.125 -18.031 1 98.75 347 LEU B CA 1
ATOM 6373 C C . LEU B 1 347 ? 3.42 9.312 -18.875 1 98.75 347 LEU B C 1
ATOM 6375 O O . LEU B 1 347 ? 4.188 9.828 -19.688 1 98.75 347 LEU B O 1
ATOM 6379 N N . LEU B 1 348 ? 2.182 9.711 -18.734 1 98.75 348 LEU B N 1
ATOM 6380 C CA . LEU B 1 348 ? 1.632 10.945 -19.281 1 98.75 348 LEU B CA 1
ATOM 6381 C C . LEU B 1 348 ? 1.574 12.039 -18.219 1 98.75 348 LEU B C 1
ATOM 6383 O O . LEU B 1 348 ? 1.101 11.805 -17.109 1 98.75 348 LEU B O 1
ATOM 6387 N N . CYS B 1 349 ? 2.111 13.148 -18.547 1 98.62 349 CYS B N 1
ATOM 6388 C CA . CYS B 1 349 ? 2.117 14.273 -17.609 1 98.62 349 CYS B CA 1
ATOM 6389 C C . CYS B 1 349 ? 1.36 15.461 -18.188 1 98.62 349 CYS B C 1
ATOM 6391 O O . CYS B 1 349 ? 1.432 15.727 -19.391 1 98.62 349 CYS B O 1
ATOM 6393 N N . VAL B 1 350 ? 0.586 16.109 -17.312 1 98.19 350 VAL B N 1
ATOM 6394 C CA . VAL B 1 350 ? -0.082 17.359 -17.641 1 98.19 350 VAL B CA 1
ATOM 6395 C C . VAL B 1 350 ? 0.31 18.438 -16.625 1 98.19 350 VAL B C 1
ATOM 6397 O O . VAL B 1 350 ? 0.244 18.203 -15.414 1 98.19 350 VAL B O 1
ATOM 6400 N N . ASP B 1 351 ? 0.737 19.531 -17.125 1 96.19 351 ASP B N 1
ATOM 6401 C CA . ASP B 1 351 ? 1.032 20.656 -16.25 1 96.19 351 ASP B CA 1
ATOM 6402 C C . ASP B 1 351 ? 0.742 21.984 -16.953 1 96.19 351 ASP B C 1
ATOM 6404 O O . ASP B 1 351 ? 1.056 22.156 -18.125 1 96.19 351 ASP B O 1
ATOM 6408 N N . ALA B 1 352 ? 0.113 22.859 -16.203 1 90.69 352 ALA B N 1
ATOM 6409 C CA . ALA B 1 352 ? -0.282 24.156 -16.766 1 90.69 352 ALA B CA 1
ATOM 6410 C C . ALA B 1 352 ? 0.941 24.984 -17.125 1 90.69 352 ALA B C 1
ATOM 6412 O O . ALA B 1 352 ? 0.869 25.859 -18 1 90.69 352 ALA B O 1
ATOM 6413 N N . PHE B 1 353 ? 2.076 24.75 -16.531 1 90.69 353 PHE B N 1
ATOM 6414 C CA . PHE B 1 353 ? 3.26 25.578 -16.75 1 90.69 353 PHE B CA 1
ATOM 6415 C C . PHE B 1 353 ? 4.207 24.906 -17.75 1 90.69 353 PHE B C 1
ATOM 6417 O O . PHE B 1 353 ? 5.32 25.391 -17.953 1 90.69 353 PHE B O 1
ATOM 6424 N N . GLY B 1 354 ? 3.816 23.828 -18.281 1 89.31 354 GLY B N 1
ATOM 6425 C CA . GLY B 1 354 ? 4.574 23.203 -19.359 1 89.31 354 GLY B CA 1
ATOM 6426 C C . GLY B 1 354 ? 5.387 22.016 -18.922 1 89.31 354 GLY B C 1
ATOM 6427 O O . GLY B 1 354 ? 5.102 21.406 -17.875 1 89.31 354 GLY B O 1
ATOM 6428 N N . GLU B 1 355 ? 6.371 21.688 -19.766 1 92.88 355 GLU B N 1
ATOM 6429 C CA . GLU B 1 355 ? 7.152 20.469 -19.578 1 92.88 355 GLU B CA 1
ATOM 6430 C C . GLU B 1 355 ? 8.195 20.656 -18.469 1 92.88 355 GLU B C 1
ATOM 6432 O O . GLU B 1 355 ? 8.703 21.75 -18.266 1 92.88 355 GLU B O 1
ATOM 6437 N N . VAL B 1 356 ? 8.391 19.609 -17.766 1 95.06 356 VAL B N 1
ATOM 6438 C CA . VAL B 1 356 ? 9.508 19.5 -16.828 1 95.06 356 VAL B CA 1
ATOM 6439 C C . VAL B 1 356 ? 10.664 18.75 -17.469 1 95.06 356 VAL B C 1
ATOM 6441 O O . VAL B 1 356 ? 10.586 17.531 -17.656 1 95.06 356 VAL B O 1
ATOM 6444 N N . PRO B 1 357 ? 11.734 19.328 -17.812 1 95.94 357 PRO B N 1
ATOM 6445 C CA . PRO B 1 357 ? 12.789 18.75 -18.641 1 95.94 357 PRO B CA 1
ATOM 6446 C C . PRO B 1 357 ? 13.328 17.438 -18.062 1 95.94 357 PRO B C 1
ATOM 6448 O O . PRO B 1 357 ? 13.531 16.469 -18.797 1 95.94 357 PRO B O 1
ATOM 6451 N N . ASP B 1 358 ? 13.516 17.422 -16.828 1 95.12 358 ASP B N 1
ATOM 6452 C CA . ASP B 1 358 ? 14.086 16.234 -16.203 1 95.12 358 ASP B CA 1
ATOM 6453 C C . ASP B 1 358 ? 13.156 15.031 -16.359 1 95.12 358 ASP B C 1
ATOM 6455 O O . ASP B 1 358 ? 13.617 13.906 -16.547 1 95.12 358 ASP B O 1
ATOM 6459 N N . LEU B 1 359 ? 11.883 15.234 -16.297 1 97 359 LEU B N 1
ATOM 6460 C CA . LEU B 1 359 ? 10.922 14.156 -16.453 1 97 359 LEU B CA 1
ATOM 6461 C C . LEU B 1 359 ? 10.883 13.68 -17.906 1 97 359 LEU B C 1
ATOM 6463 O O . LEU B 1 359 ? 10.773 12.484 -18.172 1 97 359 LEU B O 1
ATOM 6467 N N . VAL B 1 360 ? 10.984 14.625 -18.797 1 97.44 360 VAL B N 1
ATOM 6468 C CA . VAL B 1 360 ? 10.992 14.281 -20.219 1 97.44 360 VAL B CA 1
ATOM 6469 C C . VAL B 1 360 ? 12.211 13.422 -20.547 1 97.44 360 VAL B C 1
ATOM 6471 O O . VAL B 1 360 ? 12.094 12.406 -21.234 1 97.44 360 VAL B O 1
ATOM 6474 N N . LYS B 1 361 ? 13.328 13.812 -20.016 1 96.38 361 LYS B N 1
ATOM 6475 C CA . LYS B 1 361 ? 14.57 13.07 -20.234 1 96.38 361 LYS B CA 1
ATOM 6476 C C . LYS B 1 361 ? 14.445 11.633 -19.719 1 96.38 361 LYS B C 1
ATOM 6478 O O . LYS B 1 361 ? 15.039 10.719 -20.281 1 96.38 361 LYS B O 1
ATOM 6483 N N . ARG B 1 362 ? 13.625 11.461 -18.797 1 95.69 362 ARG B N 1
ATOM 6484 C CA . ARG B 1 362 ? 13.508 10.148 -18.172 1 95.69 362 ARG B CA 1
ATOM 6485 C C . ARG B 1 362 ? 12.406 9.32 -18.812 1 95.69 362 ARG B C 1
ATOM 6487 O O . ARG B 1 362 ? 12.18 8.172 -18.453 1 95.69 362 ARG B O 1
ATOM 6494 N N . GLY B 1 363 ? 11.648 9.992 -19.703 1 96.25 363 GLY B N 1
ATOM 6495 C CA . GLY B 1 363 ? 10.742 9.18 -20.5 1 96.25 363 GLY B CA 1
ATOM 6496 C C . GLY B 1 363 ? 9.289 9.586 -20.328 1 96.25 363 GLY B C 1
ATOM 6497 O O . GLY B 1 363 ? 8.398 8.969 -20.922 1 96.25 363 GLY B O 1
ATOM 6498 N N . ALA B 1 364 ? 9.023 10.617 -19.547 1 98 364 ALA B N 1
ATOM 6499 C CA . ALA B 1 364 ? 7.652 11.102 -19.406 1 98 364 ALA B CA 1
ATOM 6500 C C . ALA B 1 364 ? 7.195 11.852 -20.656 1 98 364 ALA B C 1
ATOM 6502 O O . ALA B 1 364 ? 7.996 12.516 -21.312 1 98 364 ALA B O 1
ATOM 6503 N N . THR B 1 365 ? 5.945 11.758 -21 1 98.38 365 THR B N 1
ATOM 6504 C CA . THR B 1 365 ? 5.359 12.484 -22.125 1 98.38 365 THR B CA 1
ATOM 6505 C C . THR B 1 365 ? 4.355 13.523 -21.625 1 98.38 365 THR B C 1
ATOM 6507 O O . THR B 1 365 ? 3.414 13.188 -20.906 1 98.38 365 THR B O 1
ATOM 6510 N N . PHE B 1 366 ? 4.637 14.711 -21.938 1 98.12 366 PHE B N 1
ATOM 6511 C CA . PHE B 1 366 ? 3.703 15.773 -21.578 1 98.12 366 PHE B CA 1
ATOM 6512 C C . PHE B 1 366 ? 2.641 15.945 -22.656 1 98.12 366 PHE B C 1
ATOM 6514 O O . PHE B 1 366 ? 2.961 16.031 -23.844 1 98.12 366 PHE B O 1
ATOM 6521 N N . VAL B 1 367 ? 1.396 15.938 -22.266 1 98 367 VAL B N 1
ATOM 6522 C CA . VAL B 1 367 ? 0.275 15.969 -23.188 1 98 367 VAL B CA 1
ATOM 6523 C C . VAL B 1 367 ? -0.776 16.969 -22.703 1 98 367 VAL B C 1
ATOM 6525 O O . VAL B 1 367 ? -0.646 17.531 -21.609 1 98 367 VAL B O 1
ATOM 6528 N N . ALA B 1 368 ? -1.765 17.188 -23.547 1 96.75 368 ALA B N 1
ATOM 6529 C CA . ALA B 1 368 ? -2.932 17.953 -23.125 1 96.75 368 ALA B CA 1
ATOM 6530 C C . ALA B 1 368 ? -3.875 17.109 -22.281 1 96.75 368 ALA B C 1
ATOM 6532 O O . ALA B 1 368 ? -3.912 15.891 -22.406 1 96.75 368 ALA B O 1
ATOM 6533 N N . LEU B 1 369 ? -4.574 17.766 -21.422 1 97 369 LEU B N 1
ATOM 6534 C CA . LEU B 1 369 ? -5.457 17.109 -20.469 1 97 369 LEU B CA 1
ATOM 6535 C C . LEU B 1 369 ? -6.426 16.172 -21.172 1 97 369 LEU B C 1
ATOM 6537 O O . LEU B 1 369 ? -6.672 15.055 -20.719 1 97 369 LEU B O 1
ATOM 6541 N N . GLU B 1 370 ? -6.934 16.531 -22.328 1 96.38 370 GLU B N 1
ATOM 6542 C CA . GLU B 1 370 ? -7.961 15.797 -23.047 1 96.38 370 GLU B CA 1
ATOM 6543 C C . GLU B 1 370 ? -7.414 14.469 -23.578 1 96.38 370 GLU B C 1
ATOM 6545 O O . GLU B 1 370 ? -8.172 13.523 -23.797 1 96.38 370 GLU B O 1
ATOM 6550 N N . GLU B 1 371 ? -6.148 14.344 -23.719 1 97.44 371 GLU B N 1
ATOM 6551 C CA . GLU B 1 371 ? -5.516 13.141 -24.234 1 97.44 371 GLU B CA 1
ATOM 6552 C C . GLU B 1 371 ? -5.371 12.078 -23.156 1 97.44 371 GLU B C 1
ATOM 6554 O O . GLU B 1 371 ? -5.195 10.891 -23.469 1 97.44 371 GLU B O 1
ATOM 6559 N N . VAL B 1 372 ? -5.488 12.477 -21.953 1 98.12 372 VAL B N 1
ATOM 6560 C CA . VAL B 1 372 ? -5.266 11.586 -20.812 1 98.12 372 VAL B CA 1
ATOM 6561 C C . VAL B 1 372 ? -6.473 10.664 -20.641 1 98.12 372 VAL B C 1
ATOM 6563 O O . VAL B 1 372 ? -6.316 9.469 -20.375 1 98.12 372 VAL B O 1
ATOM 6566 N N . TRP B 1 373 ? -7.656 11.172 -20.844 1 98 373 TRP B N 1
ATOM 6567 C CA . TRP B 1 373 ? -8.891 10.539 -20.391 1 98 373 TRP B CA 1
ATOM 6568 C C . TRP B 1 373 ? -9.094 9.195 -21.078 1 98 373 TRP B C 1
ATOM 6570 O O . TRP B 1 373 ? -9.312 8.18 -20.406 1 98 373 TRP B O 1
ATOM 6580 N N . PRO B 1 374 ? -8.883 9.102 -22.375 1 97.81 374 PRO B N 1
ATOM 6581 C CA . PRO B 1 374 ? -9.148 7.812 -23.016 1 97.81 374 PRO B CA 1
ATOM 6582 C C . PRO B 1 374 ? -7.977 6.84 -22.906 1 97.81 374 PRO B C 1
ATOM 6584 O O . PRO B 1 374 ? -8.125 5.648 -23.203 1 97.81 374 PRO B O 1
ATOM 6587 N N . GLU B 1 375 ? -6.836 7.246 -22.391 1 98.06 375 GLU B N 1
ATOM 6588 C CA . GLU B 1 375 ? -5.637 6.422 -22.516 1 98.06 375 GLU B CA 1
ATOM 6589 C C . GLU B 1 375 ? -5.203 5.883 -21.141 1 98.06 375 GLU B C 1
ATOM 6591 O O . GLU B 1 375 ? -4.602 4.812 -21.062 1 98.06 375 GLU B O 1
ATOM 6596 N N . ALA B 1 376 ? -5.488 6.559 -20.141 1 98.75 376 ALA B N 1
ATOM 6597 C CA . ALA B 1 376 ? -4.863 6.297 -18.844 1 98.75 376 ALA B CA 1
ATOM 6598 C C . ALA B 1 376 ? -5.566 5.152 -18.125 1 98.75 376 ALA B C 1
ATOM 6600 O O . ALA B 1 376 ? -6.785 5.172 -17.953 1 98.75 376 ALA B O 1
ATOM 6601 N N . ASP B 1 377 ? -4.781 4.18 -17.688 1 98.75 377 ASP B N 1
ATOM 6602 C CA . ASP B 1 377 ? -5.27 3.121 -16.812 1 98.75 377 ASP B CA 1
ATOM 6603 C C . ASP B 1 377 ? -5.414 3.617 -15.367 1 98.75 377 ASP B C 1
ATOM 6605 O O . ASP B 1 377 ? -6.25 3.115 -14.617 1 98.75 377 ASP B O 1
ATOM 6609 N N . VAL B 1 378 ? -4.535 4.543 -15 1 98.88 378 VAL B N 1
ATOM 6610 C CA . VAL B 1 378 ? -4.52 5.164 -13.68 1 98.88 378 VAL B CA 1
ATOM 6611 C C . VAL B 1 378 ? -4.309 6.672 -13.82 1 98.88 378 VAL B C 1
ATOM 6613 O O . VAL B 1 378 ? -3.479 7.117 -14.609 1 98.88 378 VAL B O 1
ATOM 6616 N N . VAL B 1 379 ? -5.07 7.465 -13.078 1 98.88 379 VAL B N 1
ATOM 6617 C CA . VAL B 1 379 ? -4.926 8.922 -13.07 1 98.88 379 VAL B CA 1
ATOM 6618 C C . VAL B 1 379 ? -4.66 9.398 -11.641 1 98.88 379 VAL B C 1
ATOM 6620 O O . VAL B 1 379 ? -5.41 9.078 -10.719 1 98.88 379 VAL B O 1
ATOM 6623 N N . PHE B 1 380 ? -3.559 10.141 -11.5 1 98.88 380 PHE B N 1
ATOM 6624 C CA . PHE B 1 380 ? -3.238 10.805 -10.242 1 98.88 380 PHE B CA 1
ATOM 6625 C C . PHE B 1 380 ? -3.508 12.305 -10.336 1 98.88 380 PHE B C 1
ATOM 6627 O O . PHE B 1 380 ? -3.016 12.969 -11.25 1 98.88 380 PHE B O 1
ATOM 6634 N N . LEU B 1 381 ? -4.254 12.844 -9.391 1 98.62 381 LEU B N 1
ATOM 6635 C CA . LEU B 1 381 ? -4.496 14.281 -9.336 1 98.62 381 LEU B CA 1
ATOM 6636 C C . LEU B 1 381 ? -3.551 14.953 -8.344 1 98.62 381 LEU B C 1
ATOM 6638 O O . LEU B 1 381 ? -3.516 14.586 -7.168 1 98.62 381 LEU B O 1
ATOM 6642 N N . GLN B 1 382 ? -2.775 15.945 -8.82 1 97.5 382 GLN B N 1
ATOM 6643 C CA . GLN B 1 382 ? -1.817 16.703 -8.016 1 97.5 382 GLN B CA 1
ATOM 6644 C C . GLN B 1 382 ? -1.86 18.188 -8.359 1 97.5 382 GLN B C 1
ATOM 6646 O O . GLN B 1 382 ? -0.816 18.828 -8.516 1 97.5 382 GLN B O 1
ATOM 6651 N N . VAL B 1 383 ? -3.064 18.75 -8.531 1 95.38 383 VAL B N 1
ATOM 6652 C CA . VAL B 1 383 ? -3.219 20.156 -8.906 1 95.38 383 VAL B CA 1
ATOM 6653 C C . VAL B 1 383 ? -3.951 20.906 -7.801 1 95.38 383 VAL B C 1
ATOM 6655 O O . VAL B 1 383 ? -4.719 20.312 -7.035 1 95.38 383 VAL B O 1
ATOM 6658 N N . PRO B 1 384 ? -3.74 22.203 -7.695 1 90.19 384 PRO B N 1
ATOM 6659 C CA . PRO B 1 384 ? -4.5 23 -6.723 1 90.19 384 PRO B CA 1
ATOM 6660 C C . PRO B 1 384 ? -5.973 23.141 -7.102 1 90.19 384 PRO B C 1
ATOM 6662 O O . PRO B 1 384 ? -6.344 22.891 -8.25 1 90.19 384 PRO B O 1
ATOM 6665 N N . LEU B 1 385 ? -6.77 23.375 -6.129 1 90.06 385 LEU B N 1
ATOM 6666 C CA . LEU B 1 385 ? -8.18 23.656 -6.379 1 90.06 385 LEU B CA 1
ATOM 6667 C C . LEU B 1 385 ? -8.391 25.109 -6.773 1 90.06 385 LEU B C 1
ATOM 6669 O O . LEU B 1 385 ? -8.211 26.016 -5.953 1 90.06 385 LEU B O 1
ATOM 6673 N N . LEU B 1 386 ? -8.602 25.375 -7.973 1 89.81 386 LEU B N 1
ATOM 6674 C CA . LEU B 1 386 ? -8.922 26.656 -8.594 1 89.81 386 LEU B CA 1
ATOM 6675 C C . LEU B 1 386 ? -10.281 26.609 -9.281 1 89.81 386 LEU B C 1
ATOM 6677 O O . LEU B 1 386 ? -10.836 25.516 -9.484 1 89.81 386 LEU B O 1
ATOM 6681 N N . PRO B 1 387 ? -10.836 27.766 -9.594 1 92.38 387 PRO B N 1
ATOM 6682 C CA . PRO B 1 387 ? -12.086 27.719 -10.352 1 92.38 387 PRO B CA 1
ATOM 6683 C C . PRO B 1 387 ? -11.969 26.891 -11.625 1 92.38 387 PRO B C 1
ATOM 6685 O O . PRO B 1 387 ? -12.906 26.172 -12 1 92.38 387 PRO B O 1
ATOM 6688 N N . SER B 1 388 ? -10.82 26.906 -12.211 1 92.69 388 SER B N 1
ATOM 6689 C CA . SER B 1 388 ? -10.602 26.203 -13.477 1 92.69 388 SER B CA 1
ATOM 6690 C C . SER B 1 388 ? -10.422 24.703 -13.25 1 92.69 388 SER B C 1
ATOM 6692 O O . SER B 1 388 ? -10.586 23.906 -14.18 1 92.69 388 SER B O 1
ATOM 6694 N N . THR B 1 389 ? -10.07 24.25 -12.031 1 95.31 389 THR B N 1
ATOM 6695 C CA . THR B 1 389 ? -9.805 22.828 -11.789 1 95.31 389 THR B CA 1
ATOM 6696 C C . THR B 1 389 ? -10.898 22.219 -10.914 1 95.31 389 THR B C 1
ATOM 6698 O O . THR B 1 389 ? -10.891 21.016 -10.648 1 95.31 389 THR B O 1
ATOM 6701 N N . ARG B 1 390 ? -11.797 23.078 -10.445 1 96.69 390 ARG B N 1
ATOM 6702 C CA . ARG B 1 390 ? -12.906 22.562 -9.641 1 96.69 390 ARG B CA 1
ATOM 6703 C C . ARG B 1 390 ? -13.734 21.547 -10.422 1 96.69 390 ARG B C 1
ATOM 6705 O O . ARG B 1 390 ? -14.148 21.828 -11.555 1 96.69 390 ARG B O 1
ATOM 6712 N N . HIS B 1 391 ? -13.945 20.406 -9.898 1 97.81 391 HIS B N 1
ATOM 6713 C CA . HIS B 1 391 ? -14.734 19.344 -10.508 1 97.81 391 HIS B CA 1
ATOM 6714 C C . HIS B 1 391 ? -14.211 18.984 -11.891 1 97.81 391 HIS B C 1
ATOM 6716 O O . HIS B 1 391 ? -14.984 18.844 -12.836 1 97.81 391 HIS B O 1
ATOM 6722 N N . MET B 1 392 ? -12.875 18.969 -11.977 1 97 392 MET B N 1
ATOM 6723 C CA . MET B 1 392 ? -12.312 18.547 -13.25 1 97 392 MET B CA 1
ATOM 6724 C C . MET B 1 392 ? -12.758 17.125 -13.602 1 97 392 MET B C 1
ATOM 6726 O O . MET B 1 392 ? -12.82 16.75 -14.773 1 97 392 MET B O 1
ATOM 6730 N N . ILE B 1 393 ? -13.055 16.297 -12.609 1 98.19 393 ILE B N 1
ATOM 6731 C CA . ILE B 1 393 ? -13.773 15.047 -12.828 1 98.19 393 ILE B CA 1
ATOM 6732 C C . ILE B 1 393 ? -15.266 15.266 -12.633 1 98.19 393 ILE B C 1
ATOM 6734 O O . ILE B 1 393 ? -15.758 15.312 -11.5 1 98.19 393 ILE B O 1
ATOM 6738 N N . ASN B 1 394 ? -15.945 15.398 -13.719 1 97.75 394 ASN B N 1
ATOM 6739 C CA . ASN B 1 394 ? -17.375 15.68 -13.703 1 97.75 394 ASN B CA 1
ATOM 6740 C C . ASN B 1 394 ? -18.125 14.805 -14.695 1 97.75 394 ASN B C 1
ATOM 6742 O O . ASN B 1 394 ? -17.562 13.883 -15.281 1 97.75 394 ASN B O 1
ATOM 6746 N N . ASP B 1 395 ? -19.344 15.086 -14.891 1 97.31 395 ASP B N 1
ATOM 6747 C CA . ASP B 1 395 ? -20.234 14.273 -15.711 1 97.31 395 ASP B CA 1
ATOM 6748 C C . ASP B 1 395 ? -19.812 14.312 -17.172 1 97.31 395 ASP B C 1
ATOM 6750 O O . ASP B 1 395 ? -20.016 13.344 -17.906 1 97.31 395 ASP B O 1
ATOM 6754 N N . ASP B 1 396 ? -19.234 15.391 -17.562 1 97.25 396 ASP B N 1
ATOM 6755 C CA . ASP B 1 396 ? -18.812 15.539 -18.953 1 97.25 396 ASP B CA 1
ATOM 6756 C C . ASP B 1 396 ? -17.578 14.695 -19.25 1 97.25 396 ASP B C 1
ATOM 6758 O O . ASP B 1 396 ? -17.391 14.234 -20.375 1 97.25 396 ASP B O 1
ATOM 6762 N N . VAL B 1 397 ? -16.781 14.484 -18.281 1 97.56 397 VAL B N 1
ATOM 6763 C CA . VAL B 1 397 ? -15.508 13.789 -18.438 1 97.56 397 VAL B CA 1
ATOM 6764 C C . VAL B 1 397 ? -15.719 12.281 -18.281 1 97.56 397 VAL B C 1
ATOM 6766 O O . VAL B 1 397 ? -15 11.484 -18.906 1 97.56 397 VAL B O 1
ATOM 6769 N N . LEU B 1 398 ? -16.672 11.836 -17.578 1 97.69 398 LEU B N 1
ATOM 6770 C CA . LEU B 1 398 ? -16.891 10.445 -17.203 1 97.69 398 LEU B CA 1
ATOM 6771 C C . LEU B 1 398 ? -16.938 9.547 -18.438 1 97.69 398 LEU B C 1
ATOM 6773 O O . LEU B 1 398 ? -16.266 8.523 -18.484 1 97.69 398 LEU B O 1
ATOM 6777 N N . PRO B 1 399 ? -17.625 9.961 -19.5 1 97.25 399 PRO B N 1
ATOM 6778 C CA . PRO B 1 399 ? -17.703 9.094 -20.688 1 97.25 399 PRO B CA 1
ATOM 6779 C C . PRO B 1 399 ? -16.391 9.047 -21.469 1 97.25 399 PRO B C 1
ATOM 6781 O O . PRO B 1 399 ? -16.219 8.172 -22.312 1 97.25 399 PRO B O 1
ATOM 6784 N N . LYS B 1 400 ? -15.547 10 -21.219 1 98.06 400 LYS B N 1
ATOM 6785 C CA . LYS B 1 400 ? -14.289 10.086 -21.969 1 98.06 400 LYS B CA 1
ATOM 6786 C C . LYS B 1 400 ? -13.211 9.234 -21.312 1 98.06 400 LYS B C 1
ATOM 6788 O O . LYS B 1 400 ? -12.18 8.945 -21.922 1 98.06 400 LYS B O 1
ATOM 6793 N N . LEU B 1 401 ? -13.438 8.789 -20.062 1 98.38 401 LEU B N 1
ATOM 6794 C CA . LEU B 1 401 ? -12.438 8.023 -19.328 1 98.38 401 LEU B CA 1
ATOM 6795 C C . LEU B 1 401 ? -12.297 6.621 -19.891 1 98.38 401 LEU B C 1
ATOM 6797 O O . LEU B 1 401 ? -13.273 6.035 -20.359 1 98.38 401 LEU B O 1
ATOM 6801 N N . LYS B 1 402 ? -11.078 6.125 -19.875 1 98 402 LYS B N 1
ATOM 6802 C CA . LYS B 1 402 ? -10.867 4.723 -20.219 1 98 402 LYS B CA 1
ATOM 6803 C C . LYS B 1 402 ? -11.672 3.805 -19.312 1 98 402 LYS B C 1
ATOM 6805 O O . LYS B 1 402 ? -11.609 3.932 -18.078 1 98 402 LYS B O 1
ATOM 6810 N N . LYS B 1 403 ? -12.414 2.898 -19.844 1 97.62 403 LYS B N 1
ATOM 6811 C CA . LYS B 1 403 ? -13.234 1.999 -19.031 1 97.62 403 LYS B CA 1
ATOM 6812 C C . LYS B 1 403 ? -12.367 1.16 -18.094 1 97.62 403 LYS B C 1
ATOM 6814 O O . LYS B 1 403 ? -11.352 0.597 -18.516 1 97.62 403 LYS B O 1
ATOM 6819 N N . GLY B 1 404 ? -12.703 1.175 -16.812 1 97.81 404 GLY B N 1
ATOM 6820 C CA . GLY B 1 404 ? -12.016 0.353 -15.828 1 97.81 404 GLY B CA 1
ATOM 6821 C C . GLY B 1 404 ? -10.805 1.04 -15.219 1 97.81 404 GLY B C 1
ATOM 6822 O O . GLY B 1 404 ? -9.984 0.394 -14.57 1 97.81 404 GLY B O 1
ATOM 6823 N N . MET B 1 405 ? -10.734 2.32 -15.406 1 98.31 405 MET B N 1
ATOM 6824 C CA . MET B 1 405 ? -9.562 3.041 -14.922 1 98.31 405 MET B CA 1
ATOM 6825 C C . MET B 1 405 ? -9.625 3.217 -13.406 1 98.31 405 MET B C 1
ATOM 6827 O O . MET B 1 405 ? -10.664 2.973 -12.789 1 98.31 405 MET B O 1
ATOM 6831 N N . THR B 1 406 ? -8.461 3.537 -12.781 1 98.81 406 THR B N 1
ATOM 6832 C CA . THR B 1 406 ? -8.32 3.832 -11.359 1 98.81 406 THR B CA 1
ATOM 6833 C C . THR B 1 406 ? -8.039 5.316 -11.141 1 98.81 406 THR B C 1
ATOM 6835 O O . THR B 1 406 ? -7.195 5.898 -11.82 1 98.81 406 THR B O 1
ATOM 6838 N N . LEU B 1 407 ? -8.75 5.914 -10.219 1 98.88 407 LEU B N 1
ATOM 6839 C CA . LEU B 1 407 ? -8.57 7.328 -9.906 1 98.88 407 LEU B CA 1
ATOM 6840 C C . LEU B 1 407 ? -7.973 7.504 -8.516 1 98.88 407 LEU B C 1
ATOM 6842 O O . LEU B 1 407 ? -8.477 6.945 -7.539 1 98.88 407 LEU B O 1
ATOM 6846 N N . ILE B 1 408 ? -6.852 8.281 -8.422 1 98.94 408 ILE B N 1
ATOM 6847 C CA . ILE B 1 408 ? -6.219 8.578 -7.141 1 98.94 408 ILE B CA 1
ATOM 6848 C C . ILE B 1 408 ? -6.188 10.094 -6.922 1 98.94 408 ILE B C 1
ATOM 6850 O O . ILE B 1 408 ? -5.672 10.836 -7.758 1 98.94 408 ILE B O 1
ATOM 6854 N N . ASN B 1 409 ? -6.758 10.531 -5.793 1 98.69 409 ASN B N 1
ATOM 6855 C CA . ASN B 1 409 ? -6.75 11.953 -5.453 1 98.69 409 ASN B CA 1
ATOM 6856 C C . ASN B 1 409 ? -6.188 12.195 -4.055 1 98.69 409 ASN B C 1
ATOM 6858 O O . ASN B 1 409 ? -6.844 11.883 -3.057 1 98.69 409 ASN B O 1
ATOM 6862 N N . THR B 1 410 ? -4.98 12.727 -3.996 1 97.81 410 THR B N 1
ATOM 6863 C CA . THR B 1 410 ? -4.359 13.117 -2.734 1 97.81 410 THR B CA 1
ATOM 6864 C C . THR B 1 410 ? -4.117 14.625 -2.689 1 97.81 410 THR B C 1
ATOM 6866 O O . THR B 1 410 ? -3.256 15.094 -1.946 1 97.81 410 THR B O 1
ATOM 6869 N N . SER B 1 411 ? -4.801 15.289 -3.531 1 95.12 411 SER B N 1
ATOM 6870 C CA . SER B 1 411 ? -4.641 16.734 -3.637 1 95.12 411 SER B CA 1
ATOM 6871 C C . SER B 1 411 ? -5.773 17.469 -2.924 1 95.12 411 SER B C 1
ATOM 6873 O O . SER B 1 411 ? -5.801 17.531 -1.693 1 95.12 411 SER B O 1
ATOM 6875 N N . ARG B 1 412 ? -6.828 17.875 -3.709 1 93 412 ARG B N 1
ATOM 6876 C CA . ARG B 1 412 ? -7.969 18.562 -3.121 1 93 412 ARG B CA 1
ATOM 6877 C C . ARG B 1 412 ? -9.273 17.859 -3.463 1 93 412 ARG B C 1
ATOM 6879 O O . ARG B 1 412 ? -9.461 17.406 -4.594 1 93 412 ARG B O 1
ATOM 6886 N N . GLY B 1 413 ? -10.164 17.734 -2.445 1 95.81 413 GLY B N 1
ATOM 6887 C CA . GLY B 1 413 ? -11.414 17.031 -2.629 1 95.81 413 GLY B CA 1
ATOM 6888 C C . GLY B 1 413 ? -12.289 17.609 -3.719 1 95.81 413 GLY B C 1
ATOM 6889 O O . GLY B 1 413 ? -12.93 16.875 -4.477 1 95.81 413 GLY B O 1
ATOM 6890 N N . GLY B 1 414 ? -12.234 18.969 -3.855 1 95.69 414 GLY B N 1
ATOM 6891 C CA . GLY B 1 414 ? -13.102 19.672 -4.777 1 95.69 414 GLY B CA 1
ATOM 6892 C C . GLY B 1 414 ? -12.727 19.469 -6.234 1 95.69 414 GLY B C 1
ATOM 6893 O O . GLY B 1 414 ? -13.461 19.891 -7.133 1 95.69 414 GLY B O 1
ATOM 6894 N N . LEU B 1 415 ? -11.711 18.719 -6.527 1 97.62 415 LEU B N 1
ATOM 6895 C CA . LEU B 1 415 ? -11.312 18.406 -7.902 1 97.62 415 LEU B CA 1
ATOM 6896 C C . LEU B 1 415 ? -12.258 17.391 -8.531 1 97.62 415 LEU B C 1
ATOM 6898 O O . LEU B 1 415 ? -12.359 17.312 -9.758 1 97.62 415 LEU B O 1
ATOM 6902 N N . VAL B 1 416 ? -12.914 16.656 -7.66 1 98.44 416 VAL B N 1
ATOM 6903 C CA . VAL B 1 416 ? -13.789 15.562 -8.094 1 98.44 416 VAL B CA 1
ATOM 6904 C C . VAL B 1 416 ? -15.219 15.836 -7.641 1 98.44 416 VAL B C 1
ATOM 6906 O O . VAL B 1 416 ? -15.469 16.047 -6.449 1 98.44 416 VAL B O 1
ATOM 6909 N N . ASP B 1 417 ? -16.094 15.898 -8.562 1 98.19 417 ASP B N 1
ATOM 6910 C CA . ASP B 1 417 ? -17.516 15.883 -8.211 1 98.19 417 ASP B CA 1
ATOM 6911 C C . ASP B 1 417 ? -17.938 14.523 -7.656 1 98.19 417 ASP B C 1
ATOM 6913 O O . ASP B 1 417 ? -17.938 13.523 -8.383 1 98.19 417 ASP B O 1
ATOM 6917 N N . THR B 1 418 ? -18.344 14.484 -6.398 1 97.94 418 THR B N 1
ATOM 6918 C CA . THR B 1 418 ? -18.578 13.227 -5.699 1 97.94 418 THR B CA 1
ATOM 6919 C C . THR B 1 418 ? -19.719 12.445 -6.348 1 97.94 418 THR B C 1
ATOM 6921 O O . THR B 1 418 ? -19.656 11.219 -6.445 1 97.94 418 THR B O 1
ATOM 6924 N N . GLU B 1 419 ? -20.75 13.125 -6.734 1 97.81 419 GLU B N 1
ATOM 6925 C CA . GLU B 1 419 ? -21.859 12.445 -7.402 1 97.81 419 GLU B CA 1
ATOM 6926 C C . GLU B 1 419 ? -21.391 11.75 -8.672 1 97.81 419 GLU B C 1
ATOM 6928 O O . GLU B 1 419 ? -21.766 10.602 -8.938 1 97.81 419 GLU B O 1
ATOM 6933 N N . THR B 1 420 ? -20.609 12.461 -9.406 1 98.06 420 THR B N 1
ATOM 6934 C CA . THR B 1 420 ? -20.062 11.898 -10.633 1 98.06 420 THR B CA 1
ATOM 6935 C C . THR B 1 420 ? -19.172 10.695 -10.32 1 98.06 420 THR B C 1
ATOM 6937 O O . THR B 1 420 ? -19.219 9.688 -11.031 1 98.06 420 THR B O 1
ATOM 6940 N N . LEU B 1 421 ? -18.359 10.797 -9.328 1 98.44 421 LEU B N 1
ATOM 6941 C CA . LEU B 1 421 ? -17.5 9.695 -8.922 1 98.44 421 LEU B CA 1
ATOM 6942 C C . LEU B 1 421 ? -18.328 8.445 -8.602 1 98.44 421 LEU B C 1
ATOM 6944 O O . LEU B 1 421 ? -17.984 7.348 -9.039 1 98.44 421 LEU B O 1
ATOM 6948 N N . ILE B 1 422 ? -19.375 8.625 -7.852 1 98.19 422 ILE B N 1
ATOM 6949 C CA . ILE B 1 422 ? -20.234 7.516 -7.453 1 98.19 422 ILE B CA 1
ATOM 6950 C C . ILE B 1 422 ? -20.875 6.887 -8.688 1 98.19 422 ILE B C 1
ATOM 6952 O O . ILE B 1 422 ? -20.938 5.66 -8.812 1 98.19 422 ILE B O 1
ATOM 6956 N N . LYS B 1 423 ? -21.328 7.754 -9.609 1 97.94 423 LYS B N 1
ATOM 6957 C CA . LYS B 1 423 ? -21.875 7.262 -10.867 1 97.94 423 LYS B CA 1
ATOM 6958 C C . LYS B 1 423 ? -20.844 6.426 -11.625 1 97.94 423 LYS B C 1
ATOM 6960 O O . LYS B 1 423 ? -21.172 5.363 -12.164 1 97.94 423 LYS B O 1
ATOM 6965 N N . GLY B 1 424 ? -19.641 6.898 -11.719 1 98.31 424 GLY B N 1
ATOM 6966 C CA . GLY B 1 424 ? -18.562 6.184 -12.383 1 98.31 424 GLY B CA 1
ATOM 6967 C C . GLY B 1 424 ? -18.25 4.848 -11.742 1 98.31 424 GLY B C 1
ATOM 6968 O O . GLY B 1 424 ? -18 3.857 -12.438 1 98.31 424 GLY B O 1
ATOM 6969 N N . LEU B 1 425 ? -18.234 4.777 -10.43 1 98.19 425 LEU B N 1
ATOM 6970 C CA . LEU B 1 425 ? -17.969 3.553 -9.688 1 98.19 425 LEU B CA 1
ATOM 6971 C C . LEU B 1 425 ? -19.078 2.527 -9.914 1 98.19 425 LEU B C 1
ATOM 6973 O O . LEU B 1 425 ? -18.797 1.343 -10.109 1 98.19 425 LEU B O 1
ATOM 6977 N N . ARG B 1 426 ? -20.281 2.932 -9.969 1 96.94 426 ARG B N 1
ATOM 6978 C CA . ARG B 1 426 ? -21.406 2.037 -10.164 1 96.94 426 ARG B CA 1
ATOM 6979 C C . ARG B 1 426 ? -21.422 1.463 -11.57 1 96.94 426 ARG B C 1
ATOM 6981 O O . ARG B 1 426 ? -21.75 0.293 -11.773 1 96.94 426 ARG B O 1
ATOM 6988 N N . SER B 1 427 ? -21.062 2.277 -12.516 1 96.5 427 SER B N 1
ATOM 6989 C CA . SER B 1 427 ? -21.109 1.858 -13.914 1 96.5 427 SER B CA 1
ATOM 6990 C C . SER B 1 427 ? -19.906 0.989 -14.266 1 96.5 427 SER B C 1
ATOM 6992 O O . SER B 1 427 ? -19.906 0.313 -15.297 1 96.5 427 SER B O 1
ATOM 6994 N N . GLY B 1 428 ? -18.828 1.164 -13.508 1 96.5 428 GLY B N 1
ATOM 6995 C CA . GLY B 1 428 ? -17.625 0.39 -13.766 1 96.5 428 GLY B CA 1
ATOM 6996 C C . GLY B 1 428 ? -16.609 1.131 -14.617 1 96.5 428 GLY B C 1
ATOM 6997 O O . GLY B 1 428 ? -15.516 0.628 -14.867 1 96.5 428 GLY B O 1
ATOM 6998 N N . VAL B 1 429 ? -17.016 2.309 -15.047 1 97.69 429 VAL B N 1
ATOM 6999 C CA . VAL B 1 429 ? -16.047 3.119 -15.773 1 97.69 429 VAL B CA 1
ATOM 7000 C C . VAL B 1 429 ? -14.82 3.381 -14.898 1 97.69 429 VAL B C 1
ATOM 7002 O O . VAL B 1 429 ? -13.68 3.27 -15.359 1 97.69 429 VAL B O 1
ATOM 7005 N N . ILE B 1 430 ? -15.117 3.748 -13.703 1 98.38 430 ILE B N 1
ATOM 7006 C CA . ILE B 1 430 ? -14.078 3.814 -12.68 1 98.38 430 ILE B CA 1
ATOM 7007 C C . ILE B 1 430 ? -14.086 2.529 -11.852 1 98.38 430 ILE B C 1
ATOM 7009 O O . ILE B 1 430 ? -15.016 2.281 -11.086 1 98.38 430 ILE B O 1
ATOM 7013 N N . ARG B 1 431 ? -13.07 1.803 -11.992 1 97.75 431 ARG B N 1
ATOM 7014 C CA . ARG B 1 431 ? -13.008 0.511 -11.32 1 97.75 431 ARG B CA 1
ATOM 7015 C C . ARG B 1 431 ? -12.703 0.683 -9.836 1 97.75 431 ARG B C 1
ATOM 7017 O O . ARG B 1 431 ? -13.234 -0.05 -9 1 97.75 431 ARG B O 1
ATOM 7024 N N . GLN B 1 432 ? -11.789 1.596 -9.555 1 98 432 GLN B N 1
ATOM 7025 C CA . GLN B 1 432 ? -11.352 1.846 -8.188 1 98 432 GLN B CA 1
ATOM 7026 C C . GLN B 1 432 ? -11.031 3.322 -7.977 1 98 432 GLN B C 1
ATOM 7028 O O . GLN B 1 432 ? -10.695 4.035 -8.93 1 98 432 GLN B O 1
ATOM 7033 N N . ALA B 1 433 ? -11.172 3.729 -6.727 1 98.75 433 ALA B N 1
ATOM 7034 C CA . ALA B 1 433 ? -10.805 5.102 -6.383 1 98.75 433 ALA B CA 1
ATOM 7035 C C . ALA B 1 433 ? -10.078 5.152 -5.047 1 98.75 433 ALA B C 1
ATOM 7037 O O . ALA B 1 433 ? -10.539 4.59 -4.051 1 98.75 433 ALA B O 1
ATOM 7038 N N . GLY B 1 434 ? -8.859 5.68 -5.031 1 98.75 434 GLY B N 1
ATOM 7039 C CA . GLY B 1 434 ? -8.117 6.004 -3.824 1 98.75 434 GLY B CA 1
ATOM 7040 C C . GLY B 1 434 ? -8.109 7.488 -3.508 1 98.75 434 GLY B C 1
ATOM 7041 O O . GLY B 1 434 ? -7.637 8.297 -4.305 1 98.75 434 GLY B O 1
ATOM 7042 N N . LEU B 1 435 ? -8.633 7.801 -2.354 1 98.62 435 LEU B N 1
ATOM 7043 C CA . LEU B 1 435 ? -8.82 9.195 -1.984 1 98.62 435 LEU B CA 1
ATOM 7044 C C . LEU B 1 435 ? -8.219 9.484 -0.613 1 98.62 435 LEU B C 1
ATOM 7046 O O . LEU B 1 435 ? -8.336 8.664 0.304 1 98.62 435 LEU B O 1
ATOM 7050 N N . ASP B 1 436 ? -7.559 10.648 -0.515 1 98.25 436 ASP B N 1
ATOM 7051 C CA . ASP B 1 436 ? -7.113 11.133 0.786 1 98.25 436 ASP B CA 1
ATOM 7052 C C . ASP B 1 436 ? -7.836 12.43 1.163 1 98.25 436 ASP B C 1
ATOM 7054 O O . ASP B 1 436 ? -7.555 13.023 2.205 1 98.25 436 ASP B O 1
ATOM 7058 N N . VAL B 1 437 ? -8.695 12.859 0.224 1 96.5 437 VAL B N 1
ATOM 7059 C CA . VAL B 1 437 ? -9.469 14.086 0.381 1 96.5 437 VAL B CA 1
ATOM 7060 C C . VAL B 1 437 ? -10.906 13.859 -0.075 1 96.5 437 VAL B C 1
ATOM 7062 O O . VAL B 1 437 ? -11.188 12.906 -0.803 1 96.5 437 VAL B O 1
ATOM 7065 N N . TYR B 1 438 ? -11.758 14.617 0.384 1 96.38 438 TYR B N 1
ATOM 7066 C CA . TYR B 1 438 ? -13.188 14.594 0.079 1 96.38 438 TYR B CA 1
ATOM 7067 C C . TYR B 1 438 ? -13.742 16.016 -0.028 1 96.38 438 TYR B C 1
ATOM 7069 O O . TYR B 1 438 ? -13.32 16.906 0.71 1 96.38 438 TYR B O 1
ATOM 7077 N N . GLU B 1 439 ? -14.594 16.156 -0.945 1 93.19 439 GLU B N 1
ATOM 7078 C CA . GLU B 1 439 ? -15.109 17.484 -1.252 1 93.19 439 GLU B CA 1
ATOM 7079 C C . GLU B 1 439 ? -15.719 18.156 -0.014 1 93.19 439 GLU B C 1
ATOM 7081 O O . GLU B 1 439 ? -15.555 19.359 0.199 1 93.19 439 GLU B O 1
ATOM 7086 N N . ASN B 1 440 ? -16.406 17.422 0.792 1 91.88 440 ASN B N 1
ATOM 7087 C CA . ASN B 1 440 ? -17.047 17.938 2.006 1 91.88 440 ASN B CA 1
ATOM 7088 C C . ASN B 1 440 ? -16.422 17.328 3.258 1 91.88 440 ASN B C 1
ATOM 7090 O O . ASN B 1 440 ? -17.125 16.844 4.137 1 91.88 440 ASN B O 1
ATOM 7094 N N . GLU B 1 441 ? -15.055 17.484 3.346 1 91.38 441 GLU B N 1
ATOM 7095 C CA . GLU B 1 441 ? -14.344 16.766 4.395 1 91.38 441 GLU B CA 1
ATOM 7096 C C . GLU B 1 441 ? -14.328 17.562 5.699 1 91.38 441 GLU B C 1
ATOM 7098 O O . GLU B 1 441 ? -14.18 16.984 6.781 1 91.38 441 GLU B O 1
ATOM 7103 N N . ALA B 1 442 ? -14.633 18.797 5.691 1 83.94 442 ALA B N 1
ATOM 7104 C CA . ALA B 1 442 ? -14.391 19.719 6.797 1 83.94 442 ALA B CA 1
ATOM 7105 C C . ALA B 1 442 ? -15.078 19.25 8.07 1 83.94 442 ALA B C 1
ATOM 7107 O O . ALA B 1 442 ? -14.469 19.234 9.148 1 83.94 442 ALA B O 1
ATOM 7108 N N . PRO B 1 443 ? -16.281 18.75 8 1 85.44 443 PRO B N 1
ATOM 7109 C CA . PRO B 1 443 ? -16.953 18.344 9.234 1 85.44 443 PRO B CA 1
ATOM 7110 C C . PRO B 1 443 ? -16.453 17.016 9.781 1 85.44 443 PRO B C 1
ATOM 7112 O O . PRO B 1 443 ? -16.734 16.672 10.938 1 85.44 443 PRO B O 1
ATOM 7115 N N . TYR B 1 444 ? -15.711 16.297 9.047 1 90.31 444 TYR B N 1
ATOM 7116 C CA . TYR B 1 444 ? -15.469 14.906 9.422 1 90.31 444 TYR B CA 1
ATOM 7117 C C . TYR B 1 444 ? -13.984 14.648 9.617 1 90.31 444 TYR B C 1
ATOM 7119 O O . TYR B 1 444 ? -13.578 13.992 10.578 1 90.31 444 TYR B O 1
ATOM 7127 N N . PHE B 1 445 ? -13.148 15.102 8.805 1 90.06 445 PHE B N 1
ATOM 7128 C CA . PHE B 1 445 ? -11.742 14.703 8.742 1 90.06 445 PHE B CA 1
ATOM 7129 C C . PHE B 1 445 ? -10.992 15.195 9.977 1 90.06 445 PHE B C 1
ATOM 7131 O O . PHE B 1 445 ? -11.297 16.266 10.516 1 90.06 445 PHE B O 1
ATOM 7138 N N . PHE B 1 446 ? -10.102 14.43 10.469 1 87.31 446 PHE B N 1
ATOM 7139 C CA . PHE B 1 446 ? -9.242 14.648 11.625 1 87.31 446 PHE B CA 1
ATOM 7140 C C . PHE B 1 446 ? -10.016 14.469 12.922 1 87.31 446 PHE B C 1
ATOM 7142 O O . PHE B 1 446 ? -9.547 14.867 13.992 1 87.31 446 PHE B O 1
ATOM 7149 N N . LYS B 1 447 ? -11.234 13.969 12.828 1 85.56 447 LYS B N 1
ATOM 7150 C CA . LYS B 1 447 ? -12.07 13.703 13.992 1 85.56 447 LYS B CA 1
ATOM 7151 C C . LYS B 1 447 ? -12.57 12.258 13.992 1 85.56 447 LYS B C 1
ATOM 7153 O O . LYS B 1 447 ? -12.656 11.625 12.938 1 85.56 447 LYS B O 1
ATOM 7158 N N . ASP B 1 448 ? -12.836 11.773 15.211 1 89.06 448 ASP B N 1
ATOM 7159 C CA . ASP B 1 448 ? -13.516 10.492 15.359 1 89.06 448 ASP B CA 1
ATOM 7160 C C . ASP B 1 448 ? -15.031 10.672 15.398 1 89.06 448 ASP B C 1
ATOM 7162 O O . ASP B 1 448 ? -15.594 11.055 16.422 1 89.06 448 ASP B O 1
ATOM 7166 N N . CYS B 1 449 ? -15.633 10.344 14.32 1 89.62 449 CYS B N 1
ATOM 7167 C CA . CYS B 1 449 ? -17.078 10.492 14.219 1 89.62 449 CYS B CA 1
ATOM 7168 C C . CYS B 1 449 ? -17.781 9.141 14.328 1 89.62 449 CYS B C 1
ATOM 7170 O O . CYS B 1 449 ? -18.906 8.977 13.859 1 89.62 449 CYS B O 1
ATOM 7172 N N . SER B 1 450 ? -17.156 8.133 14.859 1 88.94 450 SER B N 1
ATOM 7173 C CA . SER B 1 450 ? -17.656 6.766 14.867 1 88.94 450 SER B CA 1
ATOM 7174 C C . SER B 1 450 ? -18.875 6.633 15.766 1 88.94 450 SER B C 1
ATOM 7176 O O . SER B 1 450 ? -19.656 5.691 15.625 1 88.94 450 SER B O 1
ATOM 7178 N N . ASP B 1 451 ? -19.047 7.594 16.609 1 87.12 451 ASP B N 1
ATOM 7179 C CA . ASP B 1 451 ? -20.156 7.508 17.562 1 87.12 451 ASP B CA 1
ATOM 7180 C C . ASP B 1 451 ? -21.344 8.344 17.094 1 87.12 451 ASP B C 1
ATOM 7182 O O . ASP B 1 451 ? -22.359 8.422 17.781 1 87.12 451 ASP B O 1
ATOM 7186 N N . THR B 1 452 ? -21.219 9.016 15.984 1 85.88 452 THR B N 1
ATOM 7187 C CA . THR B 1 452 ? -22.281 9.867 15.453 1 85.88 452 THR B CA 1
ATOM 7188 C C . THR B 1 452 ? -22.625 9.469 14.023 1 85.88 452 THR B C 1
ATOM 7190 O O . THR B 1 452 ? -21.75 9.148 13.227 1 85.88 452 THR B O 1
ATOM 7193 N N . PRO B 1 453 ? -23.891 9.43 13.742 1 86.56 453 PRO B N 1
ATOM 7194 C CA . PRO B 1 453 ? -24.266 9.102 12.367 1 86.56 453 PRO B CA 1
ATOM 7195 C C . PRO B 1 453 ? -23.703 10.102 11.352 1 86.56 453 PRO B C 1
ATOM 7197 O O . PRO B 1 453 ? -23.734 11.312 11.594 1 86.56 453 PRO B O 1
ATOM 7200 N N . VAL B 1 454 ? -23.203 9.594 10.312 1 90.25 454 VAL B N 1
ATOM 7201 C CA . VAL B 1 454 ? -22.703 10.445 9.242 1 90.25 454 VAL B CA 1
ATOM 7202 C C . VAL B 1 454 ? -23.875 11.141 8.547 1 90.25 454 VAL B C 1
ATOM 7204 O O . VAL B 1 454 ? -24.781 10.477 8.047 1 90.25 454 VAL B O 1
ATOM 7207 N N . GLN B 1 455 ? -23.812 12.477 8.484 1 91.44 455 GLN B N 1
ATOM 7208 C CA . GLN B 1 455 ? -24.922 13.25 7.949 1 91.44 455 GLN B CA 1
ATOM 7209 C C . GLN B 1 455 ? -24.781 13.445 6.441 1 91.44 455 GLN B C 1
ATOM 7211 O O . GLN B 1 455 ? -25.75 13.805 5.766 1 91.44 455 GLN B O 1
ATOM 7216 N N . ASP B 1 456 ? -23.734 13.172 5.91 1 95.06 456 ASP B N 1
ATOM 7217 C CA . ASP B 1 456 ? -23.453 13.328 4.488 1 95.06 456 ASP B CA 1
ATOM 7218 C C . ASP B 1 456 ? -23.75 12.031 3.729 1 95.06 456 ASP B C 1
ATOM 7220 O O . ASP B 1 456 ? -22.938 11.102 3.742 1 95.06 456 ASP B O 1
ATOM 7224 N N . PRO B 1 457 ? -24.875 12.008 2.992 1 95.19 457 PRO B N 1
ATOM 7225 C CA . PRO B 1 457 ? -25.234 10.758 2.311 1 95.19 457 PRO B CA 1
ATOM 7226 C C . PRO B 1 457 ? -24.219 10.352 1.248 1 95.19 457 PRO B C 1
ATOM 7228 O O . PRO B 1 457 ? -24.031 9.156 1.004 1 95.19 457 PRO B O 1
ATOM 7231 N N . LEU B 1 458 ? -23.625 11.312 0.624 1 96.31 458 LEU B N 1
ATOM 7232 C CA . LEU B 1 458 ? -22.625 10.992 -0.396 1 96.31 458 LEU B CA 1
ATOM 7233 C C . LEU B 1 458 ? -21.391 10.352 0.229 1 96.31 458 LEU B C 1
ATOM 7235 O O . LEU B 1 458 ? -20.828 9.398 -0.323 1 96.31 458 LEU B O 1
ATOM 7239 N N . LEU B 1 459 ? -20.984 10.836 1.34 1 96.12 459 LEU B N 1
ATOM 7240 C CA . LEU B 1 459 ? -19.859 10.242 2.055 1 96.12 459 LEU B CA 1
ATOM 7241 C C . LEU B 1 459 ? -20.188 8.812 2.488 1 96.12 459 LEU B C 1
ATOM 7243 O O . LEU B 1 459 ? -19.359 7.914 2.342 1 96.12 459 LEU B O 1
ATOM 7247 N N . SER B 1 460 ? -21.359 8.641 3 1 94.88 460 SER B N 1
ATOM 7248 C CA . SER B 1 460 ? -21.797 7.32 3.432 1 94.88 460 SER B CA 1
ATOM 7249 C C . SER B 1 460 ? -21.797 6.332 2.271 1 94.88 460 SER B C 1
ATOM 7251 O O . SER B 1 460 ? -21.375 5.18 2.432 1 94.88 460 SER B O 1
ATOM 7253 N N . GLU B 1 461 ? -22.281 6.809 1.213 1 95.56 461 GLU B N 1
ATOM 7254 C CA . GLU B 1 461 ? -22.312 5.949 0.033 1 95.56 461 GLU B CA 1
ATOM 7255 C C . GLU B 1 461 ? -20.891 5.621 -0.443 1 95.56 461 GLU B C 1
ATOM 7257 O O . GLU B 1 461 ? -20.594 4.473 -0.78 1 95.56 461 GLU B O 1
ATOM 7262 N N . LEU B 1 462 ? -20.031 6.578 -0.486 1 95.94 462 LEU B N 1
ATOM 7263 C CA . LEU B 1 462 ? -18.641 6.375 -0.902 1 95.94 462 LEU B CA 1
ATOM 7264 C C . LEU B 1 462 ? -17.953 5.344 -0.016 1 95.94 462 LEU B C 1
ATOM 7266 O O . LEU B 1 462 ? -17.188 4.504 -0.508 1 95.94 462 LEU B O 1
ATOM 7270 N N . LEU B 1 463 ? -18.219 5.371 1.261 1 94.06 463 LEU B N 1
ATOM 7271 C CA . LEU B 1 463 ? -17.578 4.492 2.232 1 94.06 463 LEU B CA 1
ATOM 7272 C C . LEU B 1 463 ? -18.125 3.074 2.127 1 94.06 463 LEU B C 1
ATOM 7274 O O . LEU B 1 463 ? -17.516 2.129 2.629 1 94.06 463 LEU B O 1
ATOM 7278 N N . SER B 1 464 ? -19.25 2.93 1.488 1 92.88 464 SER B N 1
ATOM 7279 C CA . SER B 1 464 ? -19.875 1.616 1.387 1 92.88 464 SER B CA 1
ATOM 7280 C C . SER B 1 464 ? -19.281 0.804 0.243 1 92.88 464 SER B C 1
ATOM 7282 O O . SER B 1 464 ? -19.453 -0.415 0.181 1 92.88 464 SER B O 1
ATOM 7284 N N . PHE B 1 465 ? -18.578 1.457 -0.667 1 95 465 PHE B N 1
ATOM 7285 C CA . PHE B 1 465 ? -17.969 0.758 -1.799 1 95 465 PHE B CA 1
ATOM 7286 C C . PHE B 1 465 ? -16.766 -0.061 -1.353 1 95 465 PHE B C 1
ATOM 7288 O O . PHE B 1 465 ? -15.93 0.424 -0.593 1 95 465 PHE B O 1
ATOM 7295 N N . ASN B 1 466 ? -16.594 -1.275 -1.817 1 91.56 466 ASN B N 1
ATOM 7296 C CA . ASN B 1 466 ? -15.445 -2.121 -1.491 1 91.56 466 ASN B CA 1
ATOM 7297 C C . ASN B 1 466 ? -14.234 -1.776 -2.35 1 91.56 466 ASN B C 1
ATOM 7299 O O . ASN B 1 466 ? -13.117 -2.189 -2.043 1 91.56 466 ASN B O 1
ATOM 7303 N N . ASN B 1 467 ? -14.445 -1.043 -3.428 1 96.19 467 ASN B N 1
ATOM 7304 C CA . ASN B 1 467 ? -13.359 -0.678 -4.328 1 96.19 467 ASN B CA 1
ATOM 7305 C C . ASN B 1 467 ? -12.969 0.791 -4.18 1 96.19 467 ASN B C 1
ATOM 7307 O O . ASN B 1 467 ? -12.391 1.382 -5.09 1 96.19 467 ASN B O 1
ATOM 7311 N N . VAL B 1 468 ? -13.383 1.378 -3.053 1 97.81 468 VAL B N 1
ATOM 7312 C CA . VAL B 1 468 ? -12.953 2.725 -2.686 1 97.81 468 VAL B CA 1
ATOM 7313 C C . VAL B 1 468 ? -12.133 2.674 -1.397 1 97.81 468 VAL B C 1
ATOM 7315 O O . VAL B 1 468 ? -12.516 1.993 -0.441 1 97.81 468 VAL B O 1
ATOM 7318 N N . LEU B 1 469 ? -10.977 3.252 -1.424 1 98 469 LEU B N 1
ATOM 7319 C CA . LEU B 1 469 ? -10.141 3.451 -0.243 1 98 469 LEU B CA 1
ATOM 7320 C C . LEU B 1 469 ? -10.023 4.934 0.091 1 98 469 LEU B C 1
ATOM 7322 O O . LEU B 1 469 ? -9.445 5.703 -0.683 1 98 469 LEU B O 1
ATOM 7326 N N . LEU B 1 470 ? -10.656 5.336 1.146 1 97.69 470 LEU B N 1
ATOM 7327 C CA . LEU B 1 470 ? -10.609 6.719 1.61 1 97.69 470 LEU B CA 1
ATOM 7328 C C . LEU B 1 470 ? -9.812 6.832 2.906 1 97.69 470 LEU B C 1
ATOM 7330 O O . LEU B 1 470 ? -10.141 6.184 3.9 1 97.69 470 LEU B O 1
ATOM 7334 N N . THR B 1 471 ? -8.734 7.609 2.893 1 97.38 471 THR B N 1
ATOM 7335 C CA . THR B 1 471 ? -7.996 7.93 4.109 1 97.38 471 THR B CA 1
ATOM 7336 C C . THR B 1 471 ? -8.312 9.344 4.578 1 97.38 471 THR B C 1
ATOM 7338 O O . THR B 1 471 ? -8.867 10.148 3.824 1 97.38 471 THR B O 1
ATOM 7341 N N . GLY B 1 472 ? -8.078 9.648 5.816 1 94.5 472 GLY B N 1
ATOM 7342 C CA . GLY B 1 472 ? -8.492 10.883 6.465 1 94.5 472 GLY B CA 1
ATOM 7343 C C . GLY B 1 472 ? -7.5 12.016 6.277 1 94.5 472 GLY B C 1
ATOM 7344 O O .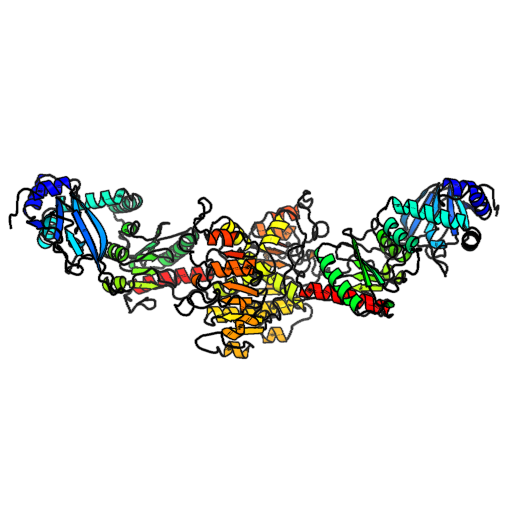 GLY B 1 472 ? -7.078 12.648 7.246 1 94.5 472 GLY B O 1
ATOM 7345 N N . HIS B 1 473 ? -7.152 12.273 5.047 1 94.25 473 HIS B N 1
ATOM 7346 C CA . HIS B 1 473 ? -6.199 13.344 4.766 1 94.25 473 HIS B CA 1
ATOM 7347 C C . HIS B 1 473 ? -4.875 13.109 5.488 1 94.25 473 HIS B C 1
ATOM 7349 O O . HIS B 1 473 ? -4.355 14.016 6.145 1 94.25 473 HIS B O 1
ATOM 7355 N N . GLN B 1 474 ? -4.359 12 5.387 1 95.5 474 GLN B N 1
ATOM 7356 C CA . GLN B 1 474 ? -3.182 11.562 6.129 1 95.5 474 GLN B CA 1
ATOM 7357 C C . GLN B 1 474 ? -1.944 11.555 5.234 1 95.5 474 GLN B C 1
ATOM 7359 O O . GLN B 1 474 ? -0.85 11.211 5.684 1 95.5 474 GLN B O 1
ATOM 7364 N N . ALA B 1 475 ? -2.029 11.961 4.012 1 95.69 475 ALA B N 1
ATOM 7365 C CA . ALA B 1 475 ? -0.94 11.844 3.045 1 95.69 475 ALA B CA 1
ATOM 7366 C C . ALA B 1 475 ? 0.323 12.531 3.557 1 95.69 475 ALA B C 1
ATOM 7368 O O . ALA B 1 475 ? 1.437 12.062 3.307 1 95.69 475 ALA B O 1
ATOM 7369 N N . PHE B 1 476 ? 0.218 13.609 4.32 1 91.88 476 PHE B N 1
ATOM 7370 C CA . PHE B 1 476 ? 1.371 14.359 4.809 1 91.88 476 PHE B CA 1
ATOM 7371 C C . PHE B 1 476 ? 1.983 13.672 6.023 1 91.88 476 PHE B C 1
ATOM 7373 O O . PHE B 1 476 ? 3.111 13.984 6.414 1 91.88 476 PHE B O 1
ATOM 7380 N N . PHE B 1 477 ? 1.281 12.672 6.605 1 93.44 477 PHE B N 1
ATOM 7381 C CA . PHE B 1 477 ? 1.462 12.258 7.992 1 93.44 477 PHE B CA 1
ATOM 7382 C C . PHE B 1 477 ? 2.625 11.281 8.117 1 93.44 477 PHE B C 1
ATOM 7384 O O . PHE B 1 477 ? 2.434 10.125 8.5 1 93.44 477 PHE B O 1
ATOM 7391 N N . THR B 1 478 ? 3.844 11.75 7.883 1 95.25 478 THR B N 1
ATOM 7392 C CA . THR B 1 478 ? 5.109 11.07 8.148 1 95.25 478 THR B CA 1
ATOM 7393 C C . THR B 1 478 ? 5.922 11.82 9.195 1 95.25 478 THR B C 1
ATOM 7395 O O . THR B 1 478 ? 5.73 13.023 9.391 1 95.25 478 THR B O 1
ATOM 7398 N N . GLN B 1 479 ? 6.801 11.125 9.828 1 93.31 479 GLN B N 1
ATOM 7399 C CA . GLN B 1 479 ? 7.602 11.758 10.867 1 93.31 479 GLN B CA 1
ATOM 7400 C C . GLN B 1 479 ? 8.453 12.891 10.289 1 93.31 479 GLN B C 1
ATOM 7402 O O . GLN B 1 479 ? 8.609 13.938 10.922 1 93.31 479 GLN B O 1
ATOM 7407 N N . GLU B 1 480 ? 9.023 12.672 9.117 1 93.31 480 GLU B N 1
ATOM 7408 C CA . GLU B 1 480 ? 9.82 13.703 8.453 1 93.31 480 GLU B CA 1
ATOM 7409 C C . GLU B 1 480 ? 8.984 14.953 8.18 1 93.31 480 GLU B C 1
ATOM 7411 O O . GLU B 1 480 ? 9.453 16.078 8.414 1 93.31 480 GLU B O 1
ATOM 7416 N N . ALA B 1 481 ? 7.785 14.75 7.691 1 93.31 481 ALA B N 1
ATOM 7417 C CA . ALA B 1 481 ? 6.891 15.875 7.418 1 93.31 481 ALA B CA 1
ATOM 7418 C C . ALA B 1 481 ? 6.5 16.594 8.703 1 93.31 481 ALA B C 1
ATOM 7420 O O . ALA B 1 481 ? 6.48 17.828 8.758 1 93.31 481 ALA B O 1
ATOM 7421 N N . ILE B 1 482 ? 6.18 15.797 9.734 1 92.81 482 ILE B N 1
ATOM 7422 C CA . ILE B 1 482 ? 5.797 16.359 11.023 1 92.81 482 ILE B CA 1
ATOM 7423 C C . ILE B 1 482 ? 6.949 17.188 11.586 1 92.81 482 ILE B C 1
ATOM 7425 O O . ILE B 1 482 ? 6.75 18.297 12.062 1 92.81 482 ILE B O 1
ATOM 7429 N N . ASP B 1 483 ? 8.164 16.609 11.477 1 93.31 483 ASP B N 1
ATOM 7430 C CA . ASP B 1 483 ? 9.344 17.344 11.93 1 93.31 483 ASP B CA 1
ATOM 7431 C C . ASP B 1 483 ? 9.508 18.656 11.18 1 93.31 483 ASP B C 1
ATOM 7433 O O . ASP B 1 483 ? 9.844 19.688 11.773 1 93.31 483 ASP B O 1
ATOM 7437 N N . GLY B 1 484 ? 9.25 18.562 9.898 1 92.5 484 GLY B N 1
ATOM 7438 C CA . GLY B 1 484 ? 9.305 19.781 9.102 1 92.5 484 GLY B CA 1
ATOM 7439 C C . GLY B 1 484 ? 8.281 20.812 9.516 1 92.5 484 GLY B C 1
ATOM 7440 O O . GLY B 1 484 ? 8.594 22 9.594 1 92.5 484 GLY B O 1
ATOM 7441 N N . ILE B 1 485 ? 7.09 20.391 9.781 1 93.12 485 ILE B N 1
ATOM 7442 C CA . ILE B 1 485 ? 6.004 21.266 10.203 1 93.12 485 ILE B CA 1
ATOM 7443 C C . ILE B 1 485 ? 6.352 21.922 11.539 1 93.12 485 ILE B C 1
ATOM 7445 O O . ILE B 1 485 ? 6.246 23.141 11.688 1 93.12 485 ILE B O 1
ATOM 7449 N N . VAL B 1 486 ? 6.816 21.125 12.492 1 93.5 486 VAL B N 1
ATOM 7450 C CA . VAL B 1 486 ? 7.145 21.594 13.828 1 93.5 486 VAL B CA 1
ATOM 7451 C C . VAL B 1 486 ? 8.32 22.562 13.758 1 93.5 486 VAL B C 1
ATOM 7453 O O . VAL B 1 486 ? 8.25 23.672 14.305 1 93.5 486 VAL B O 1
ATOM 7456 N N . ASN B 1 487 ? 9.344 22.188 13 1 94.56 487 ASN B N 1
ATOM 7457 C CA . ASN B 1 487 ? 10.531 23.031 12.891 1 94.56 487 ASN B CA 1
ATOM 7458 C C . ASN B 1 487 ? 10.219 24.359 12.227 1 94.56 487 ASN B C 1
ATOM 7460 O O . ASN B 1 487 ? 10.641 25.422 12.703 1 94.56 487 ASN B O 1
ATOM 7464 N N . THR B 1 488 ? 9.469 24.266 11.148 1 94.88 488 THR B N 1
ATOM 7465 C CA . THR B 1 488 ? 9.117 25.484 10.438 1 94.88 488 THR B CA 1
ATOM 7466 C C . THR B 1 488 ? 8.242 26.391 11.305 1 94.88 488 THR B C 1
ATOM 7468 O O . THR B 1 488 ? 8.391 27.609 11.297 1 94.88 488 THR B O 1
ATOM 7471 N N . THR B 1 489 ? 7.305 25.781 12.023 1 94.81 489 THR B N 1
ATOM 7472 C CA . THR B 1 489 ? 6.438 26.547 12.906 1 94.81 489 THR B CA 1
ATOM 7473 C C . THR B 1 489 ? 7.258 27.266 13.977 1 94.81 489 THR B C 1
ATOM 7475 O O . THR B 1 489 ? 7.047 28.453 14.227 1 94.81 489 THR B O 1
ATOM 7478 N N . PHE B 1 490 ? 8.219 26.625 14.562 1 94.25 490 PHE B N 1
ATOM 7479 C CA . PHE B 1 490 ? 9.078 27.219 15.586 1 94.25 490 PHE B CA 1
ATOM 7480 C C . PHE B 1 490 ? 9.977 28.281 14.984 1 94.25 490 PHE B C 1
ATOM 7482 O O . PHE B 1 490 ? 10.195 29.328 15.586 1 94.25 490 PHE B O 1
ATOM 7489 N N . ASP B 1 491 ? 10.477 27.969 13.789 1 94.81 491 ASP B N 1
ATOM 7490 C CA . ASP B 1 491 ? 11.281 28.969 13.102 1 94.81 491 ASP B CA 1
ATOM 7491 C C . ASP B 1 491 ? 10.477 30.234 12.828 1 94.81 491 ASP B C 1
ATOM 7493 O O . ASP B 1 491 ? 10.984 31.344 12.977 1 94.81 491 ASP B O 1
ATOM 7497 N N . ASN B 1 492 ? 9.227 29.984 12.398 1 96.06 492 ASN B N 1
ATOM 7498 C CA . ASN B 1 492 ? 8.352 31.125 12.141 1 96.06 492 ASN B CA 1
ATOM 7499 C C . ASN B 1 492 ? 8.156 31.969 13.391 1 96.06 492 ASN B C 1
ATOM 7501 O O . ASN B 1 492 ? 8.188 33.219 13.328 1 96.06 492 ASN B O 1
ATOM 7505 N N . ILE B 1 493 ? 7.961 31.328 14.5 1 95.12 493 ILE B N 1
ATOM 7506 C CA . ILE B 1 493 ? 7.742 32.031 15.766 1 95.12 493 ILE B CA 1
ATOM 7507 C C . ILE B 1 493 ? 9.016 32.75 16.188 1 95.12 493 ILE B C 1
ATOM 7509 O O . ILE B 1 493 ? 8.969 33.906 16.625 1 95.12 493 ILE B O 1
ATOM 7513 N N . SER B 1 494 ? 10.117 32.094 16.016 1 93.81 494 SER B N 1
ATOM 7514 C CA . SER B 1 494 ? 11.398 32.688 16.359 1 93.81 494 SER B CA 1
ATOM 7515 C C . SER B 1 494 ? 11.695 33.906 15.492 1 93.81 494 SER B C 1
ATOM 7517 O O . SER B 1 494 ? 12.18 34.938 15.984 1 93.81 494 SER B O 1
ATOM 7519 N N . ASP B 1 495 ? 11.438 33.75 14.234 1 95.19 495 ASP B N 1
ATOM 7520 C CA . ASP B 1 495 ? 11.633 34.875 13.312 1 95.19 495 ASP B CA 1
ATOM 7521 C C . ASP B 1 495 ? 10.75 36.062 13.695 1 95.19 495 ASP B C 1
ATOM 7523 O O . ASP B 1 495 ? 11.195 37.188 13.656 1 95.19 495 ASP B O 1
ATOM 7527 N N . TRP B 1 496 ? 9.555 35.75 14.047 1 95.5 496 TRP B N 1
ATOM 7528 C CA . TRP B 1 496 ? 8.625 36.781 14.477 1 95.5 496 TRP B CA 1
ATOM 7529 C C . TRP B 1 496 ? 9.125 37.469 15.734 1 95.5 496 TRP B C 1
ATOM 7531 O O . TRP B 1 496 ? 9.078 38.719 15.828 1 95.5 496 TRP B O 1
ATOM 7541 N N . ARG B 1 497 ? 9.594 36.75 16.641 1 91.56 497 ARG B N 1
ATOM 7542 C CA . ARG B 1 497 ? 10.117 37.281 17.891 1 91.56 497 ARG B CA 1
ATOM 7543 C C . ARG B 1 497 ? 11.336 38.156 17.641 1 91.56 497 ARG B C 1
ATOM 7545 O O . ARG B 1 497 ? 11.555 39.156 18.344 1 91.56 497 ARG B O 1
ATOM 7552 N N . SER B 1 498 ? 12.039 37.844 16.641 1 91.44 498 SER B N 1
ATOM 7553 C CA . SER B 1 498 ? 13.273 38.562 16.328 1 91.44 498 SER B CA 1
ATOM 7554 C C . SER B 1 498 ? 12.984 39.812 15.5 1 91.44 498 SER B C 1
ATOM 7556 O O . SER B 1 498 ? 13.891 40.562 15.188 1 91.44 498 SER B O 1
ATOM 7558 N N . GLY B 1 499 ? 11.703 39.969 15.086 1 91.69 499 GLY B N 1
ATOM 7559 C CA . GLY B 1 499 ? 11.359 41.219 14.477 1 91.69 499 GLY B CA 1
ATOM 7560 C C . GLY B 1 499 ? 10.828 41.094 13.062 1 91.69 499 GLY B C 1
ATOM 7561 O O . GLY B 1 499 ? 10.367 42.062 12.461 1 91.69 499 GLY B O 1
ATOM 7562 N N . SER B 1 500 ? 10.938 39.938 12.469 1 93.56 500 SER B N 1
ATOM 7563 C CA . SER B 1 500 ? 10.359 39.688 11.148 1 93.56 500 SER B CA 1
ATOM 7564 C C . SER B 1 500 ? 8.844 39.562 11.227 1 93.56 500 SER B C 1
ATOM 7566 O O . SER B 1 500 ? 8.32 38.469 11.469 1 93.56 500 SER B O 1
ATOM 7568 N N . LYS B 1 501 ? 8.148 40.719 10.891 1 93.31 501 LYS B N 1
ATOM 7569 C CA . LYS B 1 501 ? 6.711 40.75 11.133 1 93.31 501 LYS B CA 1
ATOM 7570 C C . LYS B 1 501 ? 5.953 41.156 9.875 1 93.31 501 LYS B C 1
ATOM 7572 O O . LYS B 1 501 ? 6.539 41.688 8.93 1 93.31 501 LYS B O 1
ATOM 7577 N N . GLY B 1 502 ? 4.719 40.812 9.875 1 91.12 502 GLY B N 1
ATOM 7578 C CA . GLY B 1 502 ? 3.857 41.219 8.773 1 91.12 502 GLY B CA 1
ATOM 7579 C C . GLY B 1 502 ? 4.324 40.688 7.434 1 91.12 502 GLY B C 1
ATOM 7580 O O . GLY B 1 502 ? 4.676 39.5 7.312 1 91.12 502 GLY B O 1
ATOM 7581 N N . LYS B 1 503 ? 4.336 41.5 6.438 1 91.44 503 LYS B N 1
ATOM 7582 C CA . LYS B 1 503 ? 4.711 41.156 5.07 1 91.44 503 LYS B CA 1
ATOM 7583 C C . LYS B 1 503 ? 6.195 40.812 4.98 1 91.44 503 LYS B C 1
ATOM 7585 O O . LYS B 1 503 ? 6.613 40.062 4.094 1 91.44 503 LYS B O 1
ATOM 7590 N N . ALA B 1 504 ? 6.941 41.281 5.934 1 92.19 504 ALA B N 1
ATOM 7591 C CA . ALA B 1 504 ? 8.391 41.094 5.902 1 92.19 504 ALA B CA 1
ATOM 7592 C C . ALA B 1 504 ? 8.766 39.688 6.363 1 92.19 504 ALA B C 1
ATOM 7594 O O . ALA B 1 504 ? 9.898 39.219 6.141 1 92.19 504 ALA B O 1
ATOM 7595 N N . HIS B 1 505 ? 7.82 39 6.977 1 95.19 505 HIS B N 1
ATOM 7596 C CA . HIS B 1 505 ? 8.094 37.625 7.434 1 95.19 505 HIS B CA 1
ATOM 7597 C C . HIS B 1 505 ? 8.258 36.688 6.262 1 95.19 505 HIS B C 1
ATOM 7599 O O . HIS B 1 505 ? 7.48 36.719 5.305 1 95.19 505 HIS B O 1
ATOM 7605 N N . LYS B 1 506 ? 9.203 35.812 6.277 1 93.12 506 LYS B N 1
ATOM 7606 C CA . LYS B 1 506 ? 9.578 34.969 5.148 1 93.12 506 LYS B CA 1
ATOM 7607 C C . LYS B 1 506 ? 8.438 34.031 4.746 1 93.12 506 LYS B C 1
ATOM 7609 O O . LYS B 1 506 ? 8.289 33.688 3.57 1 93.12 506 LYS B O 1
ATOM 7614 N N . ASN B 1 507 ? 7.594 33.625 5.73 1 95.25 507 ASN B N 1
ATOM 7615 C CA . ASN B 1 507 ? 6.496 32.688 5.441 1 95.25 507 ASN B CA 1
ATOM 7616 C C . ASN B 1 507 ? 5.141 33.375 5.637 1 95.25 507 ASN B C 1
ATOM 7618 O O . ASN B 1 507 ? 4.164 32.719 6.004 1 95.25 507 ASN B O 1
ATOM 7622 N N . SER B 1 508 ? 5.18 34.656 5.414 1 95 508 SER B N 1
ATOM 7623 C CA . SER B 1 508 ? 3.957 35.438 5.543 1 95 508 SER B CA 1
ATOM 7624 C C . SER B 1 508 ? 2.947 35.062 4.461 1 95 508 SER B C 1
ATOM 7626 O O . SER B 1 508 ? 3.326 34.75 3.336 1 95 508 SER B O 1
ATOM 7628 N N . ILE B 1 509 ? 1.667 35.125 4.805 1 90.31 509 ILE B N 1
ATOM 7629 C CA . ILE B 1 509 ? 0.64 34.844 3.807 1 90.31 509 ILE B CA 1
ATOM 7630 C C . ILE B 1 509 ? 0.256 36.125 3.074 1 90.31 509 ILE B C 1
ATOM 7632 O O . ILE B 1 509 ? -0.556 36.094 2.146 1 90.31 509 ILE B O 1
ATOM 7636 N N . PHE B 1 510 ? 0.863 37.281 3.484 1 83.75 510 PHE B N 1
ATOM 7637 C CA . PHE B 1 510 ? 0.511 38.594 2.92 1 83.75 510 PHE B CA 1
ATOM 7638 C C . PHE B 1 510 ? 1.269 38.844 1.62 1 83.75 510 PHE B C 1
ATOM 7640 O O . PHE B 1 510 ? 2.426 38.438 1.484 1 83.75 510 PHE B O 1
#

Radius of gyration: 41.96 Å; Cα contacts (8 Å, |Δi|>4): 2176; chains: 2; bounding box: 63×145×82 Å